Protein 6ANS (pdb70)

B-factor: mean 36.53, std 12.75, range [8.32, 106.69]

Radius of gyration: 36.56 Å; Cα contacts (8 Å, |Δi|>4): 3401; chains: 4; bounding box: 67×93×104 Å

Organism: Burkholderia cenocepacia (strain ATCC BAA-245 / DSM 16553 / LMG 16656 / NCTC 13227 / J2315 / CF5610) (NCBI:txid216591)

Secondary structure (DSSP, 8-state):
-HHHHHHHHHHTHHHHHHHHHHHHTHHHHH-TTS---HHHHHHHHHHHHH--TTT---SS--TTS---B-SSBTTB--SS--TTEEEEEEE--TTS-EEEEEE--S-SEEEEEEEES-HHHH---EEEEE-TTT----TTSEEEEEE-SS--SSSEE--TTEEEEEEEEE-S-TTT----EEEEEESSPPPPPPPPPHHHHHHH--HHHHHHHHHHHHHHHHHHTGGGTT--PBP-HHHHHHTT--TTEEEEEEEEE--TTEEEEEEESS--S-SEEEEEEE----B--TTTS--EEETTTPPPPTTS-EEEEEESS--TT-EEEE-TT-SEEEEEEEEES-SS----EEEEEEHHHHHHH-/-HHHHHHHHHHTHHHHHHHHHHHHHHHHHH-TTS---HHHHHHHHHHHHH--TTT---SS--TTS---B-SSBTTB--SS--TTEEEEEEE--TTS-EEEEEE--S-SEEEEEEEES-HHHH---EEEEE-TTT----TTSEEEEEE-SS--SSSEE--TTEEEEEEEEE-S-TTT----EEEEEESSPPPPPPPPPHHHHHHH--HHHHHHHHHHHHHHHHHHTGGGTT--PBP-HHHHHHTT--TTEEEEEEEEE--TTEEEEEEESS--S-SEEEEEEE----B--TTTS--EEETTTPPPPTTS-EEEEEESS--TT-EEEE-TT-SEEEEEEEEES-SS----EEEEEEHHHHHHH-/--HHHHHTHHHHHHHHHHHHTTHHHH-TTS---HHHHHHHHHHHHH--TTT---SS--TTS---B-SSBTTB--SS--TTEEEEEEE--TTS-EEEEEE--S-SEEEEEEEES-HHHH---EEEEEEGGG--B-TTSEEEEEE-SS--SSSEE--TTEEEEEEEEE-S-TTT-PPPEEEEEESS--SSPPPPPHHHHHHH--HHHHHHHHHHHHHHHHHHTGGGTT--PBP-HHHHHHTT--TTEEEEEEEEE--TTEEEEEEESS--S-SEEEEEEE----B--TTTS--EEETTTPPPPTTS-EEEEEESS--TTSEEEE-TT-SEEEEEEEEES-SS----EEEEEETTT-/--HHHHHTHHHHHHHHHHHHTTHHHH-TTS---HHHHHHHHHHHHH--TTT---SS--TTS---B-SSBTTB--SS--TTEEEEEEE--TTS-EEEEEE--S-SEEEEEEEES-HHHH---EEEEEEGGG----TTSEEEEEE-SS--SSSEE--TTEEEEEEEEE-S-TTT-PPPEEEEEESS--SSPPPPPHHHHHHH--HHHHHHHHHHHHHHHHHHTGGGTT--PBP-HHHHHHTT--TTEEEEEEEEE--TTEEEEEEESS--S-SEEEEEEE----B--TTTS--EEETTTPPPPTTS-EEEEEESS--TTSEEEE-TT-SEEEEEEEEES-SS----EEEEEETTT-

Foldseek 3Di:
DLVVLLVCLVVCVLVVVLVVLLVVLLVLLVDPLFDDDPVSSVVLNQQLVLLVLLCVLPVQQDQQFKWWDFSDALRHFADCDDNQKGKIKIWHAQAFKKKKKFAAWFQPWKKKWWAFAALLGPNWATFWIDIPVQADADPVRMGIAMEHCDDDPHHYTHHRRTTMMMMIRGHLDPVPTTHTDITMHTPDDDDDDDPDRSSSNSSSSSSSSSSNRRQNSLLVVASVQVVVELWWFWDPVVRCNGHPDHVQKGKTKHKYFADQQKKKKKKFQADFDADKKKKFWFASRGGDNVVPFLGMAMPNRFDADPNHMGIEMEHCDDQDPHHYHHCPPDRMGMMMIIGGNGPDDTGMGIDMDGSVVSNVVD/DLVVLLVCLVVCVLVVVLVVLLVVLLVLLVDPLFDDDPVLSVVLNQQLVLLVLLCVLPVQQDQQFKWWDFSDALRHFADCDDHQKGKIKIWHAQAFKKKKKFAAWFQQWKKKWWAFAALLGPNWATDWIDIPVQADADPVRMGIAMEHCDDDPHHYTHHRRTTMMMMIRGHLDVVPTDHTDITMHTPPDDDDDDPDDSSSNSSSSSSSSSSNRRQNSLLVVASVQVVVELWWFWDPVVRCNGHPDDVQKGKTKHKYFADQQKKKKKKFQADFDADKKKKFWFASRGTDNVVPFLGMAMPNRFDADPNHMGIEMEHCDDQDPHHYHHCPPDRMGMMMIIGGNGPDDTGMGIDMDGSVVSNVVD/DLVCLVVCNLVVVLVVLLVVLLCLLVPPLFDDDPVSSVVLNQQLVLLCLLCVLPVQQDQQFKWWDFNDALRHFADADDPQKGKIKIWHAQQFKKKKKFAAWFQQWKKKWWFADALLGPNWATFWIDIDVQADADPVRMGIAMEHCDDDPHRYTHHRRTTMMMMIRGHLDPVPTDHTDITMHTDVHDPDDDPDDSVSNSVSSSSSSSSNRRSNSLLVVASVQVVPELWWFWDPVVRCNGHPDDVQKGKTKHKYFADQQKKKKKKFQADFDADKKKKFWFAARGGDNVVPFLGMDMPNRFDADPSHMAMEMEHCDDQDPHHYHHCPPDRMGMMMIIGGNGPDDTGMGIDMDGSVVD/DLVCLVVCNLVVVLVVLLVVLLVLLVPPLFDDDPVSSVVLNQQLVLLCLLCVLPVQQDQQFKWKDFNDALRHHADADDNQKGKIKIWHAQQFKKKKKFAAWFQPKKKKWWFADALLGVNWATFWMDIDVVADADPVRMGIAMEHCDDDPHRYTHHRRTTMMMMIRGHLDPVPTDHTDITMHTDVRDPDDDPDDSVSNSVSSSSSSSSNRRSNSLLVVASVQVVPELWWFWDPLVRCNGHPDDVLKGKTKHKYFADQQKKKKKKFQADFDADKKKKFWFAARGGDNVVPFLGMDMPNRFDADPNHMAMEMEHCDDQDPHHYHHCPPDRMGMMMIIGGNGPDDTGMGIDMDGSVVD

Nearest PDB structures (foldseek):
  6ans-assembly2_D  TM=9.982E-01  e=4.635E-73  Burkholderia cenocepacia J2315
  8w7n-assembly1_A  TM=2.125E-01  e=1.512E-04  Bacillus thuringiensis
  8xmz-assembly2_B  TM=3.591E-01  e=2.783E-02  Aquimarina sp. BL5
  8yzn-assembly1_A  TM=3.195E-01  e=8.837E-01  Aquipseudomonas alcaligenes
  2okx-assembly1_A  TM=2.132E-01  e=1.109E+00  Bacillus sp. GL1

Structure (mmCIF, N/CA/C/O backbone):
data_6ANS
#
_entry.id   6ANS
#
_cell.length_a   62.100
_cell.length_b   134.470
_cell.length_c   98.080
_cell.angle_alpha   90.000
_cell.angle_beta   90.430
_cell.angle_gamma   90.000
#
_symmetry.space_group_name_H-M   'P 1 21 1'
#
loop_
_entity.id
_entity.type
_entity.pdbx_description
1 polymer 'Uncharacterized protein'
2 non-polymer 'PHOSPHATE ION'
3 non-polymer 'SODIUM ION'
4 non-polymer GLYCEROL
5 non-polymer 1,2-ETHANEDIOL
6 water water
#
loop_
_atom_site.group_PDB
_atom_site.id
_atom_site.type_symbol
_atom_site.label_atom_id
_atom_site.label_alt_id
_atom_site.label_comp_id
_atom_site.label_asym_id
_atom_site.label_entity_id
_atom_site.label_seq_id
_atom_site.pdbx_PDB_ins_code
_atom_site.Cartn_x
_atom_site.Cartn_y
_atom_site.Cartn_z
_atom_site.occupancy
_atom_site.B_iso_or_equiv
_atom_site.auth_seq_id
_atom_site.auth_comp_id
_atom_site.auth_asym_id
_atom_site.auth_atom_id
_atom_site.pdbx_PDB_model_num
ATOM 1 N N . THR A 1 23 ? 30.091 79.829 44.279 1.00 64.45 2 THR A N 1
ATOM 2 C CA . THR A 1 23 ? 29.842 80.974 43.403 1.00 63.39 2 THR A CA 1
ATOM 3 C C . THR A 1 23 ? 30.904 81.143 42.322 1.00 63.00 2 THR A C 1
ATOM 4 O O . THR A 1 23 ? 31.866 80.383 42.238 1.00 55.38 2 THR A O 1
ATOM 8 N N . ASP A 1 24 ? 30.707 82.170 41.497 1.00 69.01 3 ASP A N 1
ATOM 9 C CA . ASP A 1 24 ? 31.707 82.535 40.504 1.00 71.22 3 ASP A CA 1
ATOM 10 C C . ASP A 1 24 ? 32.921 83.185 41.150 1.00 68.16 3 ASP A C 1
ATOM 11 O O . ASP A 1 24 ? 34.046 83.019 40.659 1.00 62.70 3 ASP A O 1
ATOM 16 N N . ASP A 1 25 ? 32.714 83.921 42.247 1.00 66.22 4 ASP A N 1
ATOM 17 C CA . ASP A 1 25 ? 33.833 84.534 42.951 1.00 65.36 4 ASP A CA 1
ATOM 18 C C . ASP A 1 25 ? 34.752 83.480 43.549 1.00 59.91 4 ASP A C 1
ATOM 19 O O . ASP A 1 25 ? 35.980 83.605 43.465 1.00 53.86 4 ASP A O 1
ATOM 24 N N . THR A 1 26 ? 34.177 82.446 44.174 1.00 54.11 5 THR A N 1
ATOM 25 C CA . THR A 1 26 ? 34.995 81.366 44.718 1.00 47.03 5 THR A CA 1
ATOM 26 C C . THR A 1 26 ? 35.720 80.618 43.603 1.00 39.61 5 THR A C 1
ATOM 27 O O . THR A 1 26 ? 36.922 80.355 43.703 1.00 38.08 5 THR A O 1
ATOM 31 N N . ARG A 1 27 ? 35.003 80.276 42.527 1.00 41.06 6 ARG A N 1
ATOM 32 C CA . ARG A 1 27 ? 35.630 79.563 41.418 1.00 40.83 6 ARG A CA 1
ATOM 33 C C . ARG A 1 27 ? 36.827 80.338 40.868 1.00 39.76 6 ARG A C 1
ATOM 34 O O . ARG A 1 27 ? 37.878 79.750 40.586 1.00 32.31 6 ARG A O 1
ATOM 36 N N . ALA A 1 28 ? 36.711 81.665 40.771 1.00 41.05 7 ALA A N 1
ATOM 37 C CA . ALA A 1 28 ? 37.817 82.449 40.237 1.00 41.15 7 ALA A CA 1
ATOM 38 C C . ALA A 1 28 ? 38.949 82.524 41.246 1.00 41.99 7 ALA A C 1
ATOM 39 O O . ALA A 1 28 ? 40.126 82.426 40.875 1.00 32.84 7 ALA A O 1
ATOM 41 N N . THR A 1 29 ? 38.608 82.686 42.527 1.00 32.59 8 THR A N 1
ATOM 42 C CA . THR A 1 29 ? 39.625 82.678 43.576 1.00 36.02 8 THR A CA 1
ATOM 43 C C . THR A 1 29 ? 40.392 81.357 43.584 1.00 37.02 8 THR A C 1
ATOM 44 O O . THR A 1 29 ? 41.623 81.346 43.689 1.00 43.37 8 THR A O 1
ATOM 48 N N . GLN A 1 30 ? 39.683 80.231 43.455 1.00 30.92 9 GLN A N 1
ATOM 49 C CA . GLN A 1 30 ? 40.353 78.932 43.468 1.00 29.78 9 GLN A CA 1
ATOM 50 C C . GLN A 1 30 ? 41.294 78.763 42.281 1.00 31.81 9 GLN A C 1
ATOM 51 O O . GLN A 1 30 ? 42.332 78.096 42.394 1.00 30.39 9 GLN A O 1
ATOM 57 N N . LEU A 1 31 ? 40.925 79.313 41.123 1.00 34.12 10 LEU A N 1
ATOM 58 C CA . LEU A 1 31 ? 41.802 79.226 39.967 1.00 27.17 10 LEU A CA 1
ATOM 59 C C . LEU A 1 31 ? 43.078 80.017 40.204 1.00 28.06 10 LEU A C 1
ATOM 60 O O . LEU A 1 31 ? 44.189 79.514 39.983 1.00 26.55 10 LEU A O 1
ATOM 65 N N . LEU A 1 32 ? 42.929 81.276 40.631 1.00 28.41 11 LEU A N 1
ATOM 66 C CA . LEU A 1 32 ? 44.074 82.159 40.821 1.00 34.37 11 LEU A CA 1
ATOM 67 C C . LEU A 1 32 ? 44.998 81.652 41.921 1.00 32.12 11 LEU A C 1
ATOM 68 O O . LEU A 1 32 ? 46.208 81.914 41.885 1.00 32.61 11 LEU A O 1
ATOM 73 N N . SER A 1 33 ? 44.459 80.923 42.897 1.00 29.04 12 SER A N 1
ATOM 74 C CA . SER A 1 33 ? 45.272 80.463 44.016 1.00 29.22 12 SER A CA 1
ATOM 75 C C . SER A 1 33 ? 46.013 79.164 43.734 1.00 29.14 12 SER A C 1
ATOM 76 O O . SER A 1 33 ? 46.873 78.780 44.529 1.00 29.58 12 SER A O 1
ATOM 79 N N . GLY A 1 34 ? 45.681 78.449 42.660 1.00 29.02 13 GLY A N 1
ATOM 80 C CA . GLY A 1 34 ? 46.262 77.141 42.442 1.00 29.75 13 GLY A CA 1
ATOM 81 C C . GLY A 1 34 ? 45.418 75.985 42.936 1.00 26.08 13 GLY A C 1
ATOM 82 O O . GLY A 1 34 ? 45.761 74.821 42.666 1.00 25.36 13 GLY A O 1
ATOM 83 N N . GLN A 1 35 ? 44.323 76.266 43.648 1.00 26.94 14 GLN A N 1
ATOM 84 C CA . GLN A 1 35 ? 43.453 75.193 44.107 1.00 27.00 14 GLN A CA 1
ATOM 85 C C . GLN A 1 35 ? 42.851 74.436 42.924 1.00 33.28 14 GLN A C 1
ATOM 86 O O . GLN A 1 35 ? 42.826 73.197 42.917 1.00 26.74 14 GLN A O 1
ATOM 92 N N . THR A 1 36 ? 42.409 75.162 41.887 1.00 28.28 15 THR A N 1
ATOM 93 C CA . THR A 1 36 ? 41.822 74.502 40.722 1.00 25.18 15 THR A CA 1
ATOM 94 C C . THR A 1 36 ? 42.829 73.575 40.062 1.00 24.12 15 THR A C 1
ATOM 95 O O . THR A 1 36 ? 42.481 72.462 39.634 1.00 23.59 15 THR A O 1
ATOM 99 N N . TRP A 1 37 ? 44.080 74.029 39.949 1.00 23.89 16 TRP A N 1
ATOM 100 C CA . TRP A 1 37 ? 45.103 73.188 39.350 1.00 23.04 16 TRP A CA 1
ATOM 101 C C . TRP A 1 37 ? 45.295 71.925 40.171 1.00 25.38 16 TRP A C 1
ATOM 102 O O . TRP A 1 37 ? 45.429 70.829 39.615 1.00 28.54 16 TRP A O 1
ATOM 113 N N . ALA A 1 38 ? 45.298 72.053 41.503 1.00 24.53 17 ALA A N 1
ATOM 114 C CA . ALA A 1 38 ? 45.408 70.865 42.342 1.00 24.67 17 ALA A CA 1
ATOM 115 C C . ALA A 1 38 ? 44.233 69.925 42.108 1.00 26.19 17 ALA A C 1
ATOM 116 O O . ALA A 1 38 ? 44.418 68.718 41.906 1.00 27.51 17 ALA A O 1
ATOM 118 N N . ASP A 1 39 ? 43.010 70.472 42.110 1.00 24.18 18 ASP A N 1
ATOM 119 C CA . ASP A 1 39 ? 41.823 69.647 41.894 1.00 24.21 18 ASP A CA 1
ATOM 120 C C . ASP A 1 39 ? 41.842 68.994 40.522 1.00 27.74 18 ASP A C 1
ATOM 121 O O . ASP A 1 39 ? 41.424 67.842 40.368 1.00 26.50 18 ASP A O 1
ATOM 126 N N . PHE A 1 40 ? 42.290 69.739 39.509 1.00 27.32 19 PHE A N 1
ATOM 127 C CA . PHE A 1 40 ? 42.443 69.207 38.154 1.00 24.29 19 PHE A CA 1
ATOM 128 C C . PHE A 1 40 ? 43.355 67.984 38.130 1.00 30.08 19 PHE A C 1
ATOM 129 O O . PHE A 1 40 ? 42.999 66.931 37.578 1.00 24.65 19 PHE A O 1
ATOM 137 N N . CYS A 1 41 ? 44.543 68.103 38.727 1.00 26.81 20 CYS A N 1
ATOM 138 C CA . CYS A 1 41 ? 45.476 66.981 38.724 1.00 30.19 20 CYS A CA 1
ATOM 139 C C . CYS A 1 41 ? 44.940 65.808 39.550 1.00 29.91 20 CYS A C 1
ATOM 140 O O . CYS A 1 41 ? 45.084 64.645 39.149 1.00 24.00 20 CYS A O 1
ATOM 143 N N . ASP A 1 42 ? 44.288 66.090 40.682 1.00 22.25 21 ASP A N 1
ATOM 144 C CA . ASP A 1 42 ? 43.726 65.010 41.503 1.00 24.02 21 ASP A CA 1
ATOM 145 C C . ASP A 1 42 ? 42.575 64.286 40.805 1.00 32.58 21 ASP A C 1
ATOM 146 O O . ASP A 1 42 ? 42.370 63.085 41.028 1.00 29.34 21 ASP A O 1
ATOM 151 N N . THR A 1 43 ? 41.775 65.003 40.013 1.00 31.11 22 THR A N 1
ATOM 152 C CA . THR A 1 43 ? 40.749 64.329 39.227 1.00 31.30 22 THR A CA 1
ATOM 153 C C . THR A 1 43 ? 41.388 63.451 38.163 1.00 27.80 22 THR A C 1
ATOM 154 O O . THR A 1 43 ? 40.982 62.302 37.967 1.00 26.25 22 THR A O 1
ATOM 158 N N . LEU A 1 44 ? 42.411 63.968 37.491 1.00 31.91 23 LEU A N 1
ATOM 159 C CA . LEU A 1 44 ? 43.207 63.144 36.587 1.00 26.99 23 LEU A CA 1
ATOM 160 C C . LEU A 1 44 ? 43.717 61.893 37.286 1.00 29.07 23 LEU A C 1
ATOM 161 O O . LEU A 1 44 ? 43.586 60.776 36.769 1.00 23.20 23 LEU A O 1
ATOM 166 N N . LYS A 1 45 ? 44.295 62.067 38.477 1.00 21.08 24 LYS A N 1
ATOM 167 C CA . LYS A 1 45 ? 44.843 60.930 39.205 1.00 25.93 24 LYS A CA 1
ATOM 168 C C . LYS A 1 45 ? 43.764 59.896 39.490 1.00 23.36 24 LYS A C 1
ATOM 169 O O . LYS A 1 45 ? 43.952 58.705 39.228 1.00 22.48 24 LYS A O 1
ATOM 175 N N . ARG A 1 46 ? 42.609 60.349 40.001 1.00 28.26 25 ARG A N 1
ATOM 176 C CA . ARG A 1 46 ? 41.529 59.440 40.356 1.00 22.73 25 ARG A CA 1
ATOM 177 C C . ARG A 1 46 ? 41.018 58.661 39.146 1.00 25.13 25 ARG A C 1
ATOM 178 O O . ARG A 1 46 ? 40.520 57.538 39.296 1.00 30.87 25 ARG A O 1
ATOM 186 N N . SER A 1 47 ? 41.162 59.218 37.943 1.00 24.67 26 SER A N 1
ATOM 187 C CA . SER A 1 47 ? 40.789 58.500 36.725 1.00 26.91 26 SER A CA 1
ATOM 188 C C . SER A 1 47 ? 41.551 57.192 36.557 1.00 26.85 26 SER A C 1
ATOM 189 O O . SER A 1 47 ? 41.066 56.300 35.859 1.00 30.10 26 SER A O 1
ATOM 192 N N . GLY A 1 48 ? 42.734 57.061 37.166 1.00 27.35 27 GLY A N 1
ATOM 193 C CA . GLY A 1 48 ? 43.461 55.798 37.121 1.00 28.31 27 GLY A CA 1
ATOM 194 C C . GLY A 1 48 ? 42.662 54.619 37.641 1.00 28.00 27 GLY A C 1
ATOM 195 O O . GLY A 1 48 ? 42.918 53.480 37.238 1.00 30.37 27 GLY A O 1
ATOM 196 N N . GLU A 1 49 ? 41.684 54.868 38.517 1.00 22.73 28 GLU A N 1
ATOM 197 C CA . GLU A 1 49 ? 40.844 53.783 39.023 1.00 28.20 28 GLU A CA 1
ATOM 198 C C . GLU A 1 49 ? 40.026 53.133 37.915 1.00 27.75 28 GLU A C 1
ATOM 199 O O . GLU A 1 49 ? 39.680 51.950 38.015 1.00 26.41 28 GLU A O 1
ATOM 205 N N . GLN A 1 50 ? 39.693 53.879 36.857 1.00 26.07 29 GLN A N 1
ATOM 206 C CA . GLN A 1 50 ? 38.985 53.255 35.740 1.00 28.54 29 GLN A CA 1
ATOM 207 C C . GLN A 1 50 ? 39.848 52.215 35.024 1.00 27.18 29 GLN A C 1
ATOM 208 O O . GLN A 1 50 ? 39.315 51.272 34.430 1.00 36.48 29 GLN A O 1
ATOM 214 N N . ILE A 1 51 ? 41.171 52.365 35.072 1.00 25.47 30 ILE A N 1
ATOM 215 C CA . ILE A 1 51 ? 42.068 51.391 34.457 1.00 28.12 30 ILE A CA 1
ATOM 216 C C . ILE A 1 51 ? 42.231 50.184 35.367 1.00 32.62 30 ILE A C 1
ATOM 217 O O . ILE A 1 51 ? 42.331 49.044 34.903 1.00 30.73 30 ILE A O 1
ATOM 222 N N . LEU A 1 52 ? 42.239 50.423 36.678 1.00 26.69 31 LEU A N 1
ATOM 223 C CA . LEU A 1 52 ? 42.478 49.393 37.676 1.00 29.00 31 LEU A CA 1
ATOM 224 C C . LEU A 1 52 ? 41.229 48.602 38.042 1.00 28.07 31 LEU A C 1
ATOM 225 O O . LEU A 1 52 ? 41.354 47.605 38.760 1.00 30.82 31 LEU A O 1
ATOM 230 N N . ARG A 1 53 ? 40.051 49.028 37.577 1.00 29.38 32 ARG A N 1
ATOM 231 C CA . ARG A 1 53 ? 38.793 48.305 37.776 1.00 35.13 32 ARG A CA 1
ATOM 232 C C . ARG A 1 53 ? 38.976 46.801 37.667 1.00 34.93 32 ARG A C 1
ATOM 233 O O . ARG A 1 53 ? 39.602 46.301 36.728 1.00 32.99 32 ARG A O 1
ATOM 241 N N . THR A 1 54 ? 38.388 46.083 38.619 1.00 30.84 33 THR A N 1
ATOM 242 C CA . THR A 1 54 ? 38.527 44.636 38.633 1.00 34.73 33 THR A CA 1
ATOM 243 C C . THR A 1 54 ? 37.730 43.968 37.524 1.00 32.47 33 THR A C 1
ATOM 244 O O . THR A 1 54 ? 38.019 42.815 37.190 1.00 40.04 33 THR A O 1
ATOM 248 N N . ASP A 1 55 ? 36.755 44.657 36.928 1.00 35.34 34 ASP A N 1
ATOM 249 C CA . ASP A 1 55 ? 36.072 44.085 35.775 1.00 35.63 34 ASP A CA 1
ATOM 250 C C . ASP A 1 55 ? 36.808 44.333 34.456 1.00 33.52 34 ASP A C 1
ATOM 251 O O . ASP A 1 55 ? 36.291 43.958 33.404 1.00 35.85 34 ASP A O 1
ATOM 256 N N . ALA A 1 56 ? 37.994 44.983 34.472 1.00 35.01 35 ALA A N 1
ATOM 257 C CA . ALA A 1 56 ? 38.803 45.147 33.261 1.00 31.90 35 ALA A CA 1
ATOM 258 C C . ALA A 1 56 ? 39.945 44.136 33.225 1.00 31.81 35 ALA A C 1
ATOM 259 O O . ALA A 1 56 ? 40.472 43.761 34.274 1.00 29.90 35 ALA A O 1
ATOM 261 N N . PRO A 1 57 ? 40.387 43.700 32.041 1.00 39.70 36 PRO A N 1
ATOM 262 C CA . PRO A 1 57 ? 41.543 42.794 31.981 1.00 37.52 36 PRO A CA 1
ATOM 263 C C . PRO A 1 57 ? 42.756 43.446 32.625 1.00 35.02 36 PRO A C 1
ATOM 264 O O . PRO A 1 57 ? 42.917 44.670 32.595 1.00 29.56 36 PRO A O 1
ATOM 268 N N . ASP A 1 58 ? 43.621 42.620 33.220 1.00 33.65 37 ASP A N 1
ATOM 269 C CA . ASP A 1 58 ? 44.829 43.141 33.852 1.00 34.20 37 ASP A CA 1
ATOM 270 C C . ASP A 1 58 ? 46.115 42.623 33.209 1.00 34.41 37 ASP A C 1
ATOM 271 O O . ASP A 1 58 ? 47.181 42.714 33.819 1.00 36.82 37 ASP A O 1
ATOM 276 N N . ASP A 1 59 ? 46.049 42.075 32.000 1.00 32.73 38 ASP A N 1
ATOM 277 C CA . ASP A 1 59 ? 47.279 41.712 31.314 1.00 38.45 38 ASP A CA 1
ATOM 278 C C . ASP A 1 59 ? 48.122 42.972 31.109 1.00 36.49 38 ASP A C 1
ATOM 279 O O . ASP A 1 59 ? 47.577 44.072 30.991 1.00 37.48 38 ASP A O 1
ATOM 284 N N . PRO A 1 60 ? 49.456 42.850 31.132 1.00 33.94 39 PRO A N 1
ATOM 285 C CA . PRO A 1 60 ? 50.295 44.065 31.146 1.00 27.00 39 PRO A CA 1
ATOM 286 C C . PRO A 1 60 ? 50.065 44.980 29.957 1.00 28.59 39 PRO A C 1
ATOM 287 O O . PRO A 1 60 ? 50.059 46.209 30.119 1.00 29.14 39 PRO A O 1
ATOM 291 N N . LEU A 1 61 ? 49.836 44.417 28.769 1.00 28.56 40 LEU A N 1
ATOM 292 C CA . LEU A 1 61 ? 49.628 45.251 27.589 1.00 35.40 40 LEU A CA 1
ATOM 293 C C . LEU A 1 61 ? 48.379 46.107 27.743 1.00 31.66 40 LEU A C 1
ATOM 294 O O . LEU A 1 61 ? 48.428 47.334 27.585 1.00 27.69 40 LEU A O 1
ATOM 299 N N . THR A 1 62 ? 47.248 45.478 28.066 1.00 31.14 41 THR A N 1
ATOM 300 C CA . THR A 1 62 ? 46.020 46.244 28.247 1.00 29.56 41 THR A CA 1
ATOM 301 C C . THR A 1 62 ? 46.175 47.282 29.348 1.00 29.88 41 THR A C 1
ATOM 302 O O . THR A 1 62 ? 45.786 48.445 29.178 1.00 26.57 41 THR A O 1
ATOM 306 N N . ARG A 1 63 ? 46.766 46.878 30.473 1.00 25.41 42 ARG A N 1
ATOM 307 C CA . ARG A 1 63 ? 46.964 47.780 31.599 1.00 24.41 42 ARG A CA 1
ATOM 308 C C . ARG A 1 63 ? 47.840 48.957 31.181 1.00 28.86 42 ARG A C 1
ATOM 309 O O . ARG A 1 63 ? 47.484 50.118 31.398 1.00 27.24 42 ARG A O 1
ATOM 317 N N . ALA A 1 64 ? 48.968 48.680 30.528 1.00 30.65 43 ALA A N 1
ATOM 318 C CA . ALA A 1 64 ? 49.824 49.770 30.071 1.00 26.90 43 ALA A CA 1
ATOM 319 C C . ALA A 1 64 ? 49.085 50.680 29.097 1.00 28.95 43 ALA A C 1
ATOM 320 O O . ALA A 1 64 ? 49.090 51.906 29.250 1.00 24.39 43 ALA A O 1
ATOM 322 N N . GLU A 1 65 ? 48.394 50.095 28.116 1.00 27.62 44 GLU A N 1
ATOM 323 C CA . GLU A 1 65 ? 47.661 50.917 27.160 1.00 27.49 44 GLU A CA 1
ATOM 324 C C . GLU A 1 65 ? 46.592 51.751 27.839 1.00 29.57 44 GLU A C 1
ATOM 325 O O . GLU A 1 65 ? 46.322 52.875 27.404 1.00 28.17 44 GLU A O 1
ATOM 331 N N . GLY A 1 66 ? 46.002 51.240 28.922 1.00 26.78 45 GLY A N 1
ATOM 332 C CA . GLY A 1 66 ? 44.978 52.000 29.616 1.00 23.48 45 GLY A CA 1
ATOM 333 C C . GLY A 1 66 ? 45.482 53.315 30.174 1.00 27.37 45 GLY A C 1
ATOM 334 O O . GLY A 1 66 ? 44.805 54.340 30.075 1.00 21.95 45 GLY A O 1
ATOM 335 N N . PHE A 1 67 ? 46.675 53.311 30.779 1.00 22.64 46 PHE A N 1
ATOM 336 C CA . PHE A 1 67 ? 47.199 54.571 31.293 1.00 23.70 46 PHE A CA 1
ATOM 337 C C . PHE A 1 67 ? 47.634 55.505 30.164 1.00 20.27 46 PHE A C 1
ATOM 338 O O . PHE A 1 67 ? 47.531 56.731 30.301 1.00 25.36 46 PHE A O 1
ATOM 346 N N . ARG A 1 68 ? 48.147 54.971 29.056 1.00 20.82 47 ARG A N 1
ATOM 347 C CA . ARG A 1 68 ? 48.389 55.851 27.917 1.00 23.62 47 ARG A CA 1
ATOM 348 C C . ARG A 1 68 ? 47.083 56.446 27.420 1.00 22.40 47 ARG A C 1
ATOM 349 O O . ARG A 1 68 ? 47.009 57.638 27.090 1.00 19.19 47 ARG A O 1
ATOM 357 N N . TYR A 1 69 ? 46.041 55.620 27.386 1.00 19.45 48 TYR A N 1
ATOM 358 C CA . TYR A 1 69 ? 44.707 56.065 27.004 1.00 24.69 48 TYR A CA 1
ATOM 359 C C . TYR A 1 69 ? 44.263 57.266 27.827 1.00 26.18 48 TYR A C 1
ATOM 360 O O . TYR A 1 69 ? 43.764 58.251 27.276 1.00 25.01 48 TYR A O 1
ATOM 369 N N . LEU A 1 70 ? 44.472 57.217 29.151 1.00 24.97 49 LEU A N 1
ATOM 370 C CA . LEU A 1 70 ? 44.106 58.353 29.995 1.00 19.00 49 LEU A CA 1
ATOM 371 C C . LEU A 1 70 ? 44.842 59.614 29.567 1.00 20.35 49 LEU A C 1
ATOM 372 O O . LEU A 1 70 ? 44.235 60.687 29.446 1.00 21.72 49 LEU A O 1
ATOM 377 N N . SER A 1 71 ? 46.155 59.509 29.316 1.00 18.66 50 SER A N 1
ATOM 378 C CA . SER A 1 71 ? 46.878 60.684 28.848 1.00 18.44 50 SER A CA 1
ATOM 379 C C . SER A 1 71 ? 46.331 61.172 27.502 1.00 25.37 50 SER A C 1
ATOM 380 O O . SER A 1 71 ? 46.338 62.378 27.228 1.00 26.43 50 SER A O 1
ATOM 383 N N . ARG A 1 72 ? 45.865 60.258 26.654 1.00 21.22 51 ARG A N 1
ATOM 384 C CA . ARG A 1 72 ? 45.270 60.663 25.380 1.00 26.88 51 ARG A CA 1
ATOM 385 C C . ARG A 1 72 ? 43.939 61.383 25.581 1.00 19.24 51 ARG A C 1
ATOM 386 O O . ARG A 1 72 ? 43.639 62.355 24.878 1.00 19.50 51 ARG A O 1
ATOM 394 N N . LEU A 1 73 ? 43.121 60.917 26.526 1.00 18.21 52 LEU A N 1
ATOM 395 C CA . LEU A 1 73 ? 41.861 61.604 26.799 1.00 22.43 52 LEU A CA 1
ATOM 396 C C . LEU A 1 73 ? 42.124 63.032 27.259 1.00 28.48 52 LEU A C 1
ATOM 397 O O . LEU A 1 73 ? 41.411 63.966 26.866 1.00 20.96 52 LEU A O 1
ATOM 415 N N . ARG A 1 75 ? 44.622 65.055 26.482 1.00 23.07 54 ARG A N 1
ATOM 416 C CA . ARG A 1 75 ? 44.982 65.924 25.372 1.00 25.86 54 ARG A CA 1
ATOM 417 C C . ARG A 1 75 ? 43.734 66.364 24.615 1.00 24.43 54 ARG A C 1
ATOM 418 O O . ARG A 1 75 ? 43.568 67.550 24.305 1.00 21.37 54 ARG A O 1
ATOM 426 N N . ILE A 1 76 ? 42.829 65.415 24.335 1.00 20.74 55 ILE A N 1
ATOM 427 C CA . ILE A 1 76 ? 41.571 65.748 23.673 1.00 21.81 55 ILE A CA 1
ATOM 428 C C . ILE A 1 76 ? 40.754 66.688 24.548 1.00 22.85 55 ILE A C 1
ATOM 429 O O . ILE A 1 76 ? 40.230 67.711 24.084 1.00 18.80 55 ILE A O 1
ATOM 434 N N . ALA A 1 77 ? 40.658 66.358 25.835 1.00 18.92 56 ALA A N 1
ATOM 435 C CA . ALA A 1 77 ? 39.861 67.145 26.762 1.00 21.83 56 ALA A CA 1
ATOM 436 C C . ALA A 1 77 ? 40.328 68.595 26.808 1.00 22.29 56 ALA A C 1
ATOM 437 O O . ALA A 1 77 ? 39.506 69.508 26.920 1.00 26.04 56 ALA A O 1
ATOM 439 N N . LEU A 1 78 ? 41.648 68.829 26.735 1.00 18.66 57 LEU A N 1
ATOM 440 C CA . LEU A 1 78 ? 42.156 70.196 26.856 1.00 19.94 57 LEU A CA 1
ATOM 441 C C . LEU A 1 78 ? 41.878 71.018 25.598 1.00 22.35 57 LEU A C 1
ATOM 442 O O . LEU A 1 78 ? 41.641 72.227 25.677 1.00 19.40 57 LEU A O 1
ATOM 447 N N . GLU A 1 79 ? 41.950 70.396 24.425 1.00 21.79 58 GLU A N 1
ATOM 448 C CA . GLU A 1 79 ? 41.563 71.108 23.213 1.00 25.99 58 GLU A CA 1
ATOM 449 C C . GLU A 1 79 ? 40.076 71.405 23.229 1.00 27.11 58 GLU A C 1
ATOM 450 O O . GLU A 1 79 ? 39.644 72.522 22.894 1.00 20.17 58 GLU A O 1
ATOM 464 N N . HIS A 1 81 ? 37.976 71.681 25.863 1.00 23.46 60 HIS A N 1
ATOM 465 C CA . HIS A 1 81 ? 37.414 72.499 26.926 1.00 25.41 60 HIS A CA 1
ATOM 466 C C . HIS A 1 81 ? 38.260 73.691 27.326 1.00 26.21 60 HIS A C 1
ATOM 467 O O . HIS A 1 81 ? 37.755 74.553 28.040 1.00 30.04 60 HIS A O 1
ATOM 474 N N . VAL A 1 82 ? 39.515 73.781 26.883 1.00 27.55 61 VAL A N 1
ATOM 475 C CA . VAL A 1 82 ? 40.379 74.908 27.213 1.00 23.22 61 VAL A CA 1
ATOM 476 C C . VAL A 1 82 ? 40.791 75.688 25.965 1.00 27.89 61 VAL A C 1
ATOM 477 O O . VAL A 1 82 ? 40.588 76.897 25.891 1.00 30.09 61 VAL A O 1
ATOM 481 N N . GLU A 1 83 ? 41.333 75.000 24.952 1.00 25.99 62 GLU A N 1
ATOM 482 C CA . GLU A 1 83 ? 41.934 75.719 23.831 1.00 23.97 62 GLU A CA 1
ATOM 483 C C . GLU A 1 83 ? 40.923 76.123 22.759 1.00 27.85 62 GLU A C 1
ATOM 484 O O . GLU A 1 83 ? 41.045 77.211 22.187 1.00 31.92 62 GLU A O 1
ATOM 490 N N . PHE A 1 84 ? 39.939 75.274 22.453 1.00 30.33 63 PHE A N 1
ATOM 491 C CA . PHE A 1 84 ? 38.976 75.530 21.378 1.00 29.54 63 PHE A CA 1
ATOM 492 C C . PHE A 1 84 ? 37.547 75.589 21.906 1.00 33.77 63 PHE A C 1
ATOM 493 O O . PHE A 1 84 ? 36.631 75.031 21.303 1.00 30.87 63 PHE A O 1
ATOM 501 N N . ALA A 1 85 ? 37.344 76.245 23.052 1.00 33.55 64 ALA A N 1
ATOM 502 C CA . ALA A 1 85 ? 36.048 76.287 23.725 1.00 27.30 64 ALA A CA 1
ATOM 503 C C . ALA A 1 85 ? 35.381 77.654 23.680 1.00 30.92 64 ALA A C 1
ATOM 504 O O . ALA A 1 85 ? 34.377 77.862 24.367 1.00 38.93 64 ALA A O 1
ATOM 506 N N . ASP A 1 86 ? 35.898 78.595 22.899 1.00 38.77 65 ASP A N 1
ATOM 507 C CA . ASP A 1 86 ? 35.327 79.938 22.851 1.00 37.86 65 ASP A CA 1
ATOM 508 C C . ASP A 1 86 ? 34.275 79.988 21.745 1.00 38.78 65 ASP A C 1
ATOM 509 O O . ASP A 1 86 ? 34.610 80.034 20.555 1.00 31.19 65 ASP A O 1
ATOM 514 N N . GLY A 1 87 ? 32.998 80.011 22.148 1.00 35.80 66 GLY A N 1
ATOM 515 C CA . GLY A 1 87 ? 31.898 80.067 21.200 1.00 33.42 66 GLY A CA 1
ATOM 516 C C . GLY A 1 87 ? 31.881 81.314 20.343 1.00 35.21 66 GLY A C 1
ATOM 517 O O . GLY A 1 87 ? 31.219 81.327 19.302 1.00 29.57 66 GLY A O 1
ATOM 518 N N . ALA A 1 88 ? 32.587 82.368 20.754 1.00 34.65 67 ALA A N 1
ATOM 519 C CA . ALA A 1 88 ? 32.747 83.529 19.887 1.00 33.31 67 ALA A CA 1
ATOM 520 C C . ALA A 1 88 ? 33.828 83.323 18.837 1.00 33.24 67 ALA A C 1
ATOM 521 O O . ALA A 1 88 ? 33.856 84.048 17.830 1.00 35.01 67 ALA A O 1
ATOM 523 N N . TRP A 1 89 ? 34.712 82.354 19.045 1.00 34.47 68 TRP A N 1
ATOM 524 C CA . TRP A 1 89 ? 35.853 82.125 18.157 1.00 34.79 68 TRP A CA 1
ATOM 525 C C . TRP A 1 89 ? 36.021 80.634 17.918 1.00 31.51 68 TRP A C 1
ATOM 526 O O . TRP A 1 89 ? 36.995 80.018 18.358 1.00 31.38 68 TRP A O 1
ATOM 537 N N . PRO A 1 90 ? 35.068 80.015 17.227 1.00 30.43 69 PRO A N 1
ATOM 538 C CA . PRO A 1 90 ? 35.134 78.567 17.038 1.00 30.02 69 PRO A CA 1
ATOM 539 C C . PRO A 1 90 ? 36.297 78.190 16.130 1.00 32.38 69 PRO A C 1
ATOM 540 O O . PRO A 1 90 ? 36.726 78.963 15.270 1.00 29.68 69 PRO A O 1
ATOM 544 N N . GLY A 1 91 ? 36.792 76.973 16.326 1.00 29.39 70 GLY A N 1
ATOM 545 C CA . GLY A 1 91 ? 37.763 76.393 15.419 1.00 31.47 70 GLY A CA 1
ATOM 546 C C . GLY A 1 91 ? 37.703 74.888 15.511 1.00 29.21 70 GLY A C 1
ATOM 547 O O . GLY A 1 91 ? 37.348 74.331 16.553 1.00 25.47 70 GLY A O 1
ATOM 548 N N . PHE A 1 92 ? 38.004 74.228 14.400 1.00 21.35 71 PHE A N 1
ATOM 549 C CA . PHE A 1 92 ? 38.033 72.775 14.373 1.00 23.72 71 PHE A CA 1
ATOM 550 C C . PHE A 1 92 ? 39.299 72.221 15.026 1.00 25.95 71 PHE A C 1
ATOM 551 O O . PHE A 1 92 ? 40.392 72.778 14.886 1.00 25.50 71 PHE A O 1
ATOM 559 N N . PHE A 1 93 ? 39.145 71.110 15.738 1.00 22.82 72 PHE A N 1
ATOM 560 C CA . PHE A 1 93 ? 40.263 70.247 16.080 1.00 24.32 72 PHE A CA 1
ATOM 561 C C . PHE A 1 93 ? 39.759 68.824 15.899 1.00 21.71 72 PHE A C 1
ATOM 562 O O . PHE A 1 93 ? 38.572 68.600 15.677 1.00 20.14 72 PHE A O 1
ATOM 570 N N . SER A 1 94 ? 40.657 67.852 16.018 1.00 23.24 73 SER A N 1
ATOM 571 C CA A SER A 1 94 ? 40.300 66.458 15.800 0.54 25.10 73 SER A CA 1
ATOM 572 C CA B SER A 1 94 ? 40.286 66.463 15.802 0.46 25.04 73 SER A CA 1
ATOM 573 C C . SER A 1 94 ? 40.100 65.768 17.138 1.00 25.35 73 SER A C 1
ATOM 574 O O . SER A 1 94 ? 41.064 65.626 17.889 1.00 20.24 73 SER A O 1
ATOM 579 N N . PRO A 1 95 ? 38.880 65.318 17.486 1.00 22.70 74 PRO A N 1
ATOM 580 C CA . PRO A 1 95 ? 38.673 64.633 18.765 1.00 22.48 74 PRO A CA 1
ATOM 581 C C . PRO A 1 95 ? 39.048 63.158 18.750 1.00 26.69 74 PRO A C 1
ATOM 582 O O . PRO A 1 95 ? 38.861 62.478 19.765 1.00 24.15 74 PRO A O 1
ATOM 586 N N . SER A 1 96 ? 39.520 62.635 17.624 1.00 20.49 75 SER A N 1
ATOM 587 C CA . SER A 1 96 ? 40.095 61.295 17.554 1.00 20.74 75 SER A CA 1
ATOM 588 C C . SER A 1 96 ? 40.919 61.207 16.283 1.00 25.80 75 SER A C 1
ATOM 589 O O . SER A 1 96 ? 40.495 61.708 15.236 1.00 24.51 75 SER A O 1
ATOM 592 N N . HIS A 1 97 ? 42.108 60.621 16.395 1.00 19.29 76 HIS A N 1
ATOM 593 C CA . HIS A 1 97 ? 43.039 60.537 15.277 1.00 19.24 76 HIS A CA 1
ATOM 594 C C . HIS A 1 97 ? 44.051 59.433 15.581 1.00 23.53 76 HIS A C 1
ATOM 595 O O . HIS A 1 97 ? 43.818 58.576 16.443 1.00 22.56 76 HIS A O 1
ATOM 602 N N . GLU A 1 98 ? 45.208 59.500 14.931 1.00 22.23 77 GLU A N 1
ATOM 603 C CA . GLU A 1 98 ? 46.163 58.404 15.023 1.00 24.66 77 GLU A CA 1
ATOM 604 C C . GLU A 1 98 ? 46.695 58.214 16.437 1.00 28.06 77 GLU A C 1
ATOM 605 O O . GLU A 1 98 ? 47.039 57.090 16.803 1.00 27.04 77 GLU A O 1
ATOM 611 N N . THR A 1 99 ? 46.777 59.277 17.249 1.00 20.60 78 THR A N 1
ATOM 612 C CA . THR A 1 99 ? 47.399 59.140 18.568 1.00 22.64 78 THR A CA 1
ATOM 613 C C . THR A 1 99 ? 46.489 59.558 19.726 1.00 24.49 78 THR A C 1
ATOM 614 O O . THR A 1 99 ? 46.977 59.744 20.842 1.00 24.89 78 THR A O 1
ATOM 618 N N . ALA A 1 100 ? 45.183 59.688 19.503 1.00 27.07 79 ALA A N 1
ATOM 619 C CA . ALA A 1 100 ? 44.240 59.941 20.594 1.00 26.21 79 ALA A CA 1
ATOM 620 C C . ALA A 1 100 ? 42.887 59.430 20.147 1.00 26.83 79 ALA A C 1
ATOM 621 O O . ALA A 1 100 ? 42.419 59.821 19.075 1.00 22.09 79 ALA A O 1
ATOM 623 N N . LYS A 1 101 ? 42.262 58.561 20.950 1.00 23.08 80 LYS A N 1
ATOM 624 C CA . LYS A 1 101 ? 41.153 57.757 20.456 1.00 24.60 80 LYS A CA 1
ATOM 625 C C . LYS A 1 101 ? 40.063 57.577 21.507 1.00 19.05 80 LYS A C 1
ATOM 626 O O . LYS A 1 101 ? 40.356 57.370 22.688 1.00 19.02 80 LYS A O 1
ATOM 632 N N . ILE A 1 102 ? 38.804 57.630 21.065 1.00 20.52 81 ILE A N 1
ATOM 633 C CA . ILE A 1 102 ? 37.647 57.548 21.956 1.00 26.22 81 ILE A CA 1
ATOM 634 C C . ILE A 1 102 ? 36.552 56.697 21.321 1.00 28.69 81 ILE A C 1
ATOM 635 O O . ILE A 1 102 ? 36.128 56.964 20.190 1.00 26.45 81 ILE A O 1
ATOM 640 N N . GLY A 1 103 ? 36.070 55.701 22.065 1.00 22.63 82 GLY A N 1
ATOM 641 C CA . GLY A 1 103 ? 34.762 55.119 21.809 1.00 24.55 82 GLY A CA 1
ATOM 642 C C . GLY A 1 103 ? 34.622 54.388 20.492 1.00 22.71 82 GLY A C 1
ATOM 643 O O . GLY A 1 103 ? 33.618 54.557 19.800 1.00 21.62 82 GLY A O 1
ATOM 644 N N . ALA A 1 104 ? 35.585 53.528 20.167 1.00 23.74 83 ALA A N 1
ATOM 645 C CA . ALA A 1 104 ? 35.652 52.864 18.864 1.00 27.35 83 ALA A CA 1
ATOM 646 C C . ALA A 1 104 ? 35.758 53.908 17.751 1.00 21.34 83 ALA A C 1
ATOM 647 O O . ALA A 1 104 ? 34.875 54.055 16.904 1.00 29.72 83 ALA A O 1
ATOM 649 N N . ASP A 1 105 ? 36.851 54.661 17.806 1.00 20.81 84 ASP A N 1
ATOM 650 C CA . ASP A 1 105 ? 37.189 55.632 16.772 1.00 21.95 84 ASP A CA 1
ATOM 651 C C . ASP A 1 105 ? 37.266 54.941 15.421 1.00 26.04 84 ASP A C 1
ATOM 652 O O . ASP A 1 105 ? 37.872 53.878 15.299 1.00 24.02 84 ASP A O 1
ATOM 657 N N . ASN A 1 106 ? 36.604 55.523 14.421 1.00 21.25 85 ASN A N 1
ATOM 658 C CA . ASN A 1 106 ? 36.606 54.958 13.079 1.00 25.83 85 ASN A CA 1
ATOM 659 C C . ASN A 1 106 ? 37.921 55.287 12.383 1.00 22.77 85 ASN A C 1
ATOM 660 O O . ASN A 1 106 ? 38.159 56.453 12.047 1.00 25.22 85 ASN A O 1
ATOM 665 N N . PRO A 1 107 ? 38.777 54.299 12.112 1.00 25.71 86 PRO A N 1
ATOM 666 C CA . PRO A 1 107 ? 40.064 54.614 11.465 1.00 24.49 86 PRO A CA 1
ATOM 667 C C . PRO A 1 107 ? 39.889 55.213 10.076 1.00 27.83 86 PRO A C 1
ATOM 668 O O . PRO A 1 107 ? 40.760 55.960 9.627 1.00 28.39 86 PRO A O 1
ATOM 672 N N . ASP A 1 108 ? 38.762 54.969 9.411 1.00 30.53 87 ASP A N 1
ATOM 673 C CA . ASP A 1 108 ? 38.509 55.515 8.081 1.00 26.06 87 ASP A CA 1
ATOM 674 C C . ASP A 1 108 ? 37.930 56.915 8.110 1.00 26.45 87 ASP A C 1
ATOM 675 O O . ASP A 1 108 ? 37.561 57.436 7.051 1.00 27.82 87 ASP A O 1
ATOM 680 N N . ASN A 1 109 ? 37.857 57.533 9.281 1.00 27.52 88 ASN A N 1
ATOM 681 C CA . ASN A 1 109 ? 37.276 58.854 9.434 1.00 27.45 88 ASN A CA 1
ATOM 682 C C . ASN A 1 109 ? 38.357 59.904 9.643 1.00 22.85 88 ASN A C 1
ATOM 683 O O . ASN A 1 109 ? 39.341 59.674 10.351 1.00 26.77 88 ASN A O 1
ATOM 688 N N . LEU A 1 110 ? 38.124 61.072 9.060 1.00 26.15 89 LEU A N 1
ATOM 689 C CA . LEU A 1 110 ? 38.633 62.338 9.566 1.00 22.11 89 LEU A CA 1
ATOM 690 C C . LEU A 1 110 ? 37.532 62.931 10.442 1.00 28.52 89 LEU A C 1
ATOM 691 O O . LEU A 1 110 ? 36.441 63.243 9.951 1.00 25.82 89 LEU A O 1
ATOM 696 N N . TYR A 1 111 ? 37.792 63.026 11.739 1.00 20.39 90 TYR A N 1
ATOM 697 C CA . TYR A 1 111 ? 36.857 63.654 12.659 1.00 28.08 90 TYR A CA 1
ATOM 698 C C . TYR A 1 111 ? 37.245 65.106 12.843 1.00 27.40 90 TYR A C 1
ATOM 699 O O . TYR A 1 111 ? 38.429 65.431 12.999 1.00 20.88 90 TYR A O 1
ATOM 708 N N . GLN A 1 112 ? 36.240 65.969 12.890 1.00 24.27 91 GLN A N 1
ATOM 709 C CA . GLN A 1 112 ? 36.472 67.367 13.202 1.00 23.01 91 GLN A CA 1
ATOM 710 C C . GLN A 1 112 ? 35.397 67.823 14.169 1.00 27.95 91 GLN A C 1
ATOM 711 O O . GLN A 1 112 ? 34.221 67.510 13.987 1.00 24.17 91 GLN A O 1
ATOM 717 N N . TYR A 1 113 ? 35.806 68.584 15.175 1.00 22.16 92 TYR A N 1
ATOM 718 C CA . TYR A 1 113 ? 34.930 69.000 16.252 1.00 20.67 92 TYR A CA 1
ATOM 719 C C . TYR A 1 113 ? 35.160 70.480 16.487 1.00 26.18 92 TYR A C 1
ATOM 720 O O . TYR A 1 113 ? 36.307 70.940 16.518 1.00 20.56 92 TYR A O 1
ATOM 729 N N . ALA A 1 114 ? 34.073 71.221 16.659 1.00 21.51 93 ALA A N 1
ATOM 730 C CA . ALA A 1 114 ? 34.157 72.607 17.091 1.00 29.23 93 ALA A CA 1
ATOM 731 C C . ALA A 1 114 ? 33.148 72.847 18.203 1.00 31.39 93 ALA A C 1
ATOM 732 O O . ALA A 1 114 ? 31.994 72.405 18.116 1.00 33.55 93 ALA A O 1
ATOM 734 N N . ARG A 1 115 ? 33.587 73.559 19.237 1.00 29.15 94 ARG A N 1
ATOM 735 C CA . ARG A 1 115 ? 32.665 74.041 20.252 1.00 25.63 94 ARG A CA 1
ATOM 736 C C . ARG A 1 115 ? 31.866 75.192 19.682 1.00 27.92 94 ARG A C 1
ATOM 737 O O . ARG A 1 115 ? 32.417 76.089 19.046 1.00 27.50 94 ARG A O 1
ATOM 745 N N . VAL A 1 116 ? 30.556 75.158 19.890 1.00 24.98 95 VAL A N 1
ATOM 746 C CA . VAL A 1 116 ? 29.691 76.230 19.452 1.00 26.23 95 VAL A CA 1
ATOM 747 C C . VAL A 1 116 ? 28.765 76.572 20.617 1.00 33.16 95 VAL A C 1
ATOM 748 O O . VAL A 1 116 ? 28.676 75.843 21.603 1.00 32.61 95 VAL A O 1
ATOM 752 N N . ASP A 1 117 ? 28.086 77.706 20.490 1.00 36.98 96 ASP A N 1
ATOM 753 C CA . ASP A 1 117 ? 27.057 78.154 21.420 1.00 28.64 96 ASP A CA 1
ATOM 754 C C . ASP A 1 117 ? 25.724 78.101 20.681 1.00 28.55 96 ASP A C 1
ATOM 755 O O . ASP A 1 117 ? 25.516 78.846 19.716 1.00 28.72 96 ASP A O 1
ATOM 760 N N . GLY A 1 118 ? 24.811 77.256 21.154 1.00 30.45 97 GLY A N 1
ATOM 761 C CA . GLY A 1 118 ? 23.532 77.102 20.471 1.00 37.11 97 GLY A CA 1
ATOM 762 C C . GLY A 1 118 ? 22.685 78.362 20.406 1.00 40.21 97 GLY A C 1
ATOM 763 O O . GLY A 1 118 ? 21.696 78.393 19.662 1.00 35.92 97 GLY A O 1
ATOM 764 N N . ARG A 1 119 ? 23.039 79.394 21.156 1.00 36.71 98 ARG A N 1
ATOM 765 C CA . ARG A 1 119 ? 22.304 80.646 21.091 1.00 36.00 98 ARG A CA 1
ATOM 766 C C . ARG A 1 119 ? 22.825 81.582 20.009 1.00 37.14 98 ARG A C 1
ATOM 767 O O . ARG A 1 119 ? 22.238 82.644 19.792 1.00 33.92 98 ARG A O 1
ATOM 775 N N . CYS A 1 120 ? 23.903 81.215 19.328 1.00 32.45 99 CYS A N 1
ATOM 776 C CA . CYS A 1 120 ? 24.526 82.034 18.302 1.00 33.96 99 CYS A CA 1
ATOM 777 C C . CYS A 1 120 ? 24.359 81.346 16.950 1.00 31.27 99 CYS A C 1
ATOM 778 O O . CYS A 1 120 ? 23.759 80.275 16.851 1.00 31.20 99 CYS A O 1
ATOM 781 N N . GLU A 1 121 ? 24.900 81.959 15.899 1.00 30.61 100 GLU A N 1
ATOM 782 C CA . GLU A 1 121 ? 24.817 81.380 14.563 1.00 29.86 100 GLU A CA 1
ATOM 783 C C . GLU A 1 121 ? 26.206 81.267 13.943 1.00 29.26 100 GLU A C 1
ATOM 784 O O . GLU A 1 121 ? 27.066 82.124 14.168 1.00 29.96 100 GLU A O 1
ATOM 790 N N . TYR A 1 122 ? 26.419 80.208 13.162 1.00 28.16 101 TYR A N 1
ATOM 791 C CA . TYR A 1 122 ? 27.724 79.888 12.604 1.00 27.98 101 TYR A CA 1
ATOM 792 C C . TYR A 1 122 ? 27.603 79.560 11.122 1.00 35.71 101 TYR A C 1
ATOM 793 O O . TYR A 1 122 ? 26.596 79.009 10.658 1.00 28.09 101 TYR A O 1
ATOM 802 N N . ARG A 1 123 ? 28.654 79.900 10.393 1.00 27.85 102 ARG A N 1
ATOM 803 C CA . ARG A 1 123 ? 28.815 79.545 8.989 1.00 33.37 102 ARG A CA 1
ATOM 804 C C . ARG A 1 123 ? 29.979 78.568 8.864 1.00 34.54 102 ARG A C 1
ATOM 805 O O . ARG A 1 123 ? 31.085 78.850 9.343 1.00 28.89 102 ARG A O 1
ATOM 813 N N . VAL A 1 124 ? 29.729 77.420 8.245 1.00 26.37 103 VAL A N 1
ATOM 814 C CA . VAL A 1 124 ? 30.770 76.463 7.888 1.00 26.18 103 VAL A CA 1
ATOM 815 C C . VAL A 1 124 ? 30.963 76.554 6.383 1.00 30.99 103 VAL A C 1
ATOM 816 O O . VAL A 1 124 ? 30.000 76.382 5.622 1.00 31.83 103 VAL A O 1
ATOM 820 N N . THR A 1 125 ? 32.189 76.882 5.960 1.00 30.44 104 THR A N 1
ATOM 821 C CA . THR A 1 125 ? 32.509 77.114 4.560 1.00 30.01 104 THR A CA 1
ATOM 822 C C . THR A 1 125 ? 33.746 76.317 4.162 1.00 33.26 104 THR A C 1
ATOM 823 O O . THR A 1 125 ? 34.441 75.732 4.998 1.00 30.85 104 THR A O 1
ATOM 827 N N . GLY A 1 126 ? 34.004 76.294 2.864 1.00 36.69 105 GLY A N 1
ATOM 828 C CA . GLY A 1 126 ? 35.211 75.725 2.311 1.00 41.33 105 GLY A CA 1
ATOM 829 C C . GLY A 1 126 ? 34.901 74.909 1.076 1.00 42.50 105 GLY A C 1
ATOM 830 O O . GLY A 1 126 ? 33.868 75.086 0.433 1.00 39.32 105 GLY A O 1
ATOM 831 N N . ARG A 1 127 ? 35.814 74.007 0.752 1.00 39.07 106 ARG A N 1
ATOM 832 C CA . ARG A 1 127 ? 35.716 73.182 -0.439 1.00 40.27 106 ARG A CA 1
ATOM 833 C C . ARG A 1 127 ? 35.145 71.817 -0.074 1.00 36.83 106 ARG A C 1
ATOM 834 O O . ARG A 1 127 ? 35.482 71.250 0.969 1.00 34.84 106 ARG A O 1
ATOM 842 N N . ARG A 1 128 ? 34.249 71.315 -0.926 1.00 36.27 107 ARG A N 1
ATOM 843 C CA . ARG A 1 128 ? 33.633 70.014 -0.697 1.00 29.90 107 ARG A CA 1
ATOM 844 C C . ARG A 1 128 ? 34.652 68.876 -0.783 1.00 33.39 107 ARG A C 1
ATOM 845 O O . ARG A 1 128 ? 34.542 67.887 -0.050 1.00 37.23 107 ARG A O 1
ATOM 853 N N . GLY A 1 129 ? 35.646 68.981 -1.667 1.00 37.02 108 GLY A N 1
ATOM 854 C CA . GLY A 1 129 ? 36.565 67.864 -1.819 1.00 33.76 108 GLY A CA 1
ATOM 855 C C . GLY A 1 129 ? 35.880 66.674 -2.478 1.00 32.44 108 GLY A C 1
ATOM 856 O O . GLY A 1 129 ? 34.792 66.778 -3.039 1.00 32.53 108 GLY A O 1
ATOM 857 N N . THR A 1 130 ? 36.554 65.521 -2.412 1.00 31.96 109 THR A N 1
ATOM 858 C CA . THR A 1 130 ? 36.060 64.308 -3.059 1.00 35.99 109 THR A CA 1
ATOM 859 C C . THR A 1 130 ? 35.759 63.168 -2.097 1.00 31.54 109 THR A C 1
ATOM 860 O O . THR A 1 130 ? 35.407 62.074 -2.555 1.00 36.67 109 THR A O 1
ATOM 864 N N . VAL A 1 131 ? 35.940 63.356 -0.790 1.00 36.90 110 VAL A N 1
ATOM 865 C CA . VAL A 1 131 ? 35.534 62.313 0.142 1.00 32.65 110 VAL A CA 1
ATOM 866 C C . VAL A 1 131 ? 34.039 62.081 -0.047 1.00 33.60 110 VAL A C 1
ATOM 867 O O . VAL A 1 131 ? 33.252 63.035 -0.114 1.00 33.37 110 VAL A O 1
ATOM 871 N N . ALA A 1 132 ? 33.646 60.818 -0.248 1.00 42.32 111 ALA A N 1
ATOM 872 C CA . ALA A 1 132 ? 32.260 60.578 -0.654 1.00 50.76 111 ALA A CA 1
ATOM 873 C C . ALA A 1 132 ? 31.280 60.729 0.505 1.00 38.12 111 ALA A C 1
ATOM 874 O O . ALA A 1 132 ? 30.177 61.256 0.315 1.00 43.55 111 ALA A O 1
ATOM 876 N N . TYR A 1 133 ? 31.637 60.265 1.702 1.00 29.95 112 TYR A N 1
ATOM 877 C CA . TYR A 1 133 ? 30.759 60.386 2.860 1.00 29.34 112 TYR A CA 1
ATOM 878 C C . TYR A 1 133 ? 31.195 61.541 3.759 1.00 29.81 112 TYR A C 1
ATOM 879 O O . TYR A 1 133 ? 32.346 61.595 4.206 1.00 34.29 112 TYR A O 1
ATOM 888 N N . LEU A 1 134 ? 30.252 62.440 4.043 1.00 33.42 113 LEU A N 1
ATOM 889 C CA . LEU A 1 134 ? 30.478 63.648 4.829 1.00 34.02 113 LEU A CA 1
ATOM 890 C C . LEU A 1 134 ? 29.219 63.931 5.636 1.00 31.89 113 LEU A C 1
ATOM 891 O O . LEU A 1 134 ? 28.144 64.084 5.047 1.00 30.00 113 LEU A O 1
ATOM 896 N N . SER A 1 135 ? 29.320 63.967 6.973 1.00 28.94 114 SER A N 1
ATOM 897 C CA . SER A 1 135 ? 28.142 64.249 7.781 1.00 27.41 114 SER A CA 1
ATOM 898 C C . SER A 1 135 ? 28.466 65.296 8.836 1.00 27.84 114 SER A C 1
ATOM 899 O O . SER A 1 135 ? 29.620 65.447 9.254 1.00 27.64 114 SER A O 1
ATOM 902 N N . PHE A 1 136 ? 27.432 66.045 9.227 1.00 24.15 115 PHE A N 1
ATOM 903 C CA . PHE A 1 136 ? 27.532 67.126 10.201 1.00 25.91 115 PHE A CA 1
ATOM 904 C C . PHE A 1 136 ? 26.494 66.890 11.284 1.00 24.91 115 PHE A C 1
ATOM 905 O O . PHE A 1 136 ? 25.300 66.904 10.996 1.00 23.50 115 PHE A O 1
ATOM 913 N N . GLY A 1 137 ? 26.933 66.704 12.520 1.00 22.32 116 GLY A N 1
ATOM 914 C CA . GLY A 1 137 ? 26.029 66.584 13.655 1.00 25.18 116 GLY A CA 1
ATOM 915 C C . GLY A 1 137 ? 26.259 67.678 14.679 1.00 28.53 116 GLY A C 1
ATOM 916 O O . GLY A 1 137 ? 27.402 67.989 15.017 1.00 24.56 116 GLY A O 1
ATOM 917 N N . THR A 1 138 ? 25.173 68.264 15.178 1.00 25.78 117 THR A N 1
ATOM 918 C CA . THR A 1 138 ? 25.308 69.139 16.331 1.00 25.70 117 THR A CA 1
ATOM 919 C C . THR A 1 138 ? 24.883 68.376 17.578 1.00 22.98 117 THR A C 1
ATOM 920 O O . THR A 1 138 ? 24.012 67.510 17.522 1.00 24.46 117 THR A O 1
ATOM 924 N N . GLN A 1 139 ? 25.580 68.630 18.681 1.00 28.60 118 GLN A N 1
ATOM 925 C CA . GLN A 1 139 ? 25.423 67.844 19.894 1.00 25.78 118 GLN A CA 1
ATOM 926 C C . GLN A 1 139 ? 25.301 68.778 21.090 1.00 27.51 118 GLN A C 1
ATOM 927 O O . GLN A 1 139 ? 25.685 69.950 21.037 1.00 27.57 118 GLN A O 1
ATOM 933 N N . LYS A 1 140 ? 24.771 68.245 22.186 1.00 25.28 119 LYS A N 1
ATOM 934 C CA . LYS A 1 140 ? 24.669 69.010 23.415 1.00 26.99 119 LYS A CA 1
ATOM 935 C C . LYS A 1 140 ? 25.209 68.164 24.559 1.00 27.50 119 LYS A C 1
ATOM 936 O O . LYS A 1 140 ? 25.617 67.019 24.353 1.00 27.32 119 LYS A O 1
ATOM 942 N N . GLY A 1 141 ? 25.184 68.728 25.775 1.00 28.12 120 GLY A N 1
ATOM 943 C CA . GLY A 1 141 ? 25.704 68.019 26.935 1.00 28.95 120 GLY A CA 1
ATOM 944 C C . GLY A 1 141 ? 27.187 67.738 26.754 1.00 30.70 120 GLY A C 1
ATOM 945 O O . GLY A 1 141 ? 27.959 68.592 26.310 1.00 32.73 120 GLY A O 1
ATOM 946 N N . GLY A 1 142 ? 27.586 66.522 27.071 1.00 31.39 121 GLY A N 1
ATOM 947 C CA . GLY A 1 142 ? 28.963 66.087 26.918 1.00 27.60 121 GLY A CA 1
ATOM 948 C C . GLY A 1 142 ? 29.263 64.977 27.895 1.00 28.60 121 GLY A C 1
ATOM 949 O O . GLY A 1 142 ? 28.604 64.820 28.926 1.00 30.02 121 GLY A O 1
ATOM 950 N N . TYR A 1 143 ? 30.283 64.176 27.560 1.00 28.05 122 TYR A N 1
ATOM 951 C CA . TYR A 1 143 ? 30.642 63.073 28.447 1.00 29.13 122 TYR A CA 1
ATOM 952 C C . TYR A 1 143 ? 30.964 63.595 29.837 1.00 30.74 122 TYR A C 1
ATOM 953 O O . TYR A 1 143 ? 30.621 62.958 30.834 1.00 32.22 122 TYR A O 1
ATOM 962 N N . GLU A 1 144 ? 31.634 64.751 29.918 1.00 30.68 123 GLU A N 1
ATOM 963 C CA . GLU A 1 144 ? 32.003 65.310 31.214 1.00 36.87 123 GLU A CA 1
ATOM 964 C C . GLU A 1 144 ? 30.792 65.816 31.992 1.00 33.69 123 GLU A C 1
ATOM 965 O O . GLU A 1 144 ? 30.902 66.014 33.204 1.00 35.55 123 GLU A O 1
ATOM 971 N N . THR A 1 145 ? 29.656 66.047 31.325 1.00 37.27 124 THR A N 1
ATOM 972 C CA . THR A 1 145 ? 28.481 66.628 31.984 1.00 43.84 124 THR A CA 1
ATOM 973 C C . THR A 1 145 ? 27.417 65.575 32.289 1.00 45.49 124 THR A C 1
ATOM 974 O O . THR A 1 145 ? 27.163 65.276 33.459 1.00 49.75 124 THR A O 1
ATOM 978 N N . ASP A 1 146 ? 26.786 65.011 31.252 1.00 40.73 125 ASP A N 1
ATOM 979 C CA . ASP A 1 146 ? 25.760 63.986 31.427 1.00 47.88 125 ASP A CA 1
ATOM 980 C C . ASP A 1 146 ? 26.209 62.603 30.964 1.00 46.36 125 ASP A C 1
ATOM 981 O O . ASP A 1 146 ? 25.387 61.686 30.915 1.00 50.81 125 ASP A O 1
ATOM 986 N N . GLY A 1 147 ? 27.487 62.422 30.636 1.00 40.18 126 GLY A N 1
ATOM 987 C CA . GLY A 1 147 ? 27.922 61.158 30.069 1.00 34.79 126 GLY A CA 1
ATOM 988 C C . GLY A 1 147 ? 27.347 60.867 28.694 1.00 41.14 126 GLY A C 1
ATOM 989 O O . GLY A 1 147 ? 27.387 59.724 28.235 1.00 35.03 126 GLY A O 1
ATOM 990 N N . LYS A 1 148 ? 26.833 61.882 28.011 1.00 30.08 127 LYS A N 1
ATOM 991 C CA . LYS A 1 148 ? 26.128 61.694 26.759 1.00 36.23 127 LYS A CA 1
ATOM 992 C C . LYS A 1 148 ? 26.622 62.724 25.762 1.00 28.85 127 LYS A C 1
ATOM 993 O O . LYS A 1 148 ? 27.172 63.755 26.135 1.00 28.18 127 LYS A O 1
ATOM 1007 N N . LEU A 1 150 ? 24.113 63.889 23.219 1.00 31.93 129 LEU A N 1
ATOM 1008 C CA . LEU A 1 150 ? 22.834 63.844 22.526 1.00 28.88 129 LEU A CA 1
ATOM 1009 C C . LEU A 1 150 ? 22.829 64.775 21.319 1.00 29.57 129 LEU A C 1
ATOM 1010 O O . LEU A 1 150 ? 23.332 65.899 21.375 1.00 30.75 129 LEU A O 1
ATOM 1015 N N . GLN A 1 151 ? 22.243 64.297 20.226 1.00 25.80 130 GLN A N 1
ATOM 1016 C CA . GLN A 1 151 ? 22.250 65.034 18.973 1.00 28.50 130 GLN A CA 1
ATOM 1017 C C . GLN A 1 151 ? 21.102 66.028 18.912 1.00 30.95 130 GLN A C 1
ATOM 1018 O O . GLN A 1 151 ? 19.981 65.724 19.317 1.00 29.31 130 GLN A O 1
ATOM 1024 N N . THR A 1 152 ? 21.377 67.208 18.364 1.00 29.80 131 THR A N 1
ATOM 1025 C CA . THR A 1 152 ? 20.353 68.223 18.171 1.00 33.43 131 THR A CA 1
ATOM 1026 C C . THR A 1 152 ? 20.062 68.543 16.703 1.00 28.55 131 THR A C 1
ATOM 1027 O O . THR A 1 152 ? 19.023 69.142 16.421 1.00 30.79 131 THR A O 1
ATOM 1031 N N . GLY A 1 153 ? 20.922 68.144 15.769 1.00 29.61 132 GLY A N 1
ATOM 1032 C CA . GLY A 1 153 ? 20.703 68.387 14.350 1.00 28.07 132 GLY A CA 1
ATOM 1033 C C . GLY A 1 153 ? 21.631 67.506 13.545 1.00 28.78 132 GLY A C 1
ATOM 1034 O O . GLY A 1 153 ? 22.593 66.936 14.069 1.00 24.93 132 GLY A O 1
ATOM 1035 N N . PHE A 1 154 ? 21.337 67.401 12.253 1.00 28.19 133 PHE A N 1
ATOM 1036 C CA . PHE A 1 154 ? 22.083 66.480 11.415 1.00 32.73 133 PHE A CA 1
ATOM 1037 C C . PHE A 1 154 ? 21.950 66.885 9.955 1.00 31.46 133 PHE A C 1
ATOM 1038 O O . PHE A 1 154 ? 20.878 67.291 9.515 1.00 29.46 133 PHE A O 1
ATOM 1046 N N . LEU A 1 155 ? 23.050 66.776 9.216 1.00 29.56 134 LEU A N 1
ATOM 1047 C CA . LEU A 1 155 ? 23.032 67.036 7.782 1.00 30.42 134 LEU A CA 1
ATOM 1048 C C . LEU A 1 155 ? 24.085 66.165 7.117 1.00 33.09 134 LEU A C 1
ATOM 1049 O O . LEU A 1 155 ? 25.232 66.125 7.574 1.00 33.95 134 LEU A O 1
ATOM 1054 N N . ASP A 1 156 ? 23.676 65.443 6.077 1.00 32.60 135 ASP A N 1
ATOM 1055 C CA . ASP A 1 156 ? 24.572 64.641 5.247 1.00 30.52 135 ASP A CA 1
ATOM 1056 C C . ASP A 1 156 ? 24.236 64.930 3.783 1.00 40.73 135 ASP A C 1
ATOM 1057 O O . ASP A 1 156 ? 23.553 65.913 3.462 1.00 37.50 135 ASP A O 1
ATOM 1062 N N . ALA A 1 157 ? 24.703 64.053 2.873 1.00 44.79 136 ALA A N 1
ATOM 1063 C CA . ALA A 1 157 ? 24.488 64.257 1.430 1.00 48.90 136 ALA A CA 1
ATOM 1064 C C . ALA A 1 157 ? 23.010 64.237 1.048 1.00 56.27 136 ALA A C 1
ATOM 1065 O O . ALA A 1 157 ? 22.630 64.807 0.017 1.00 55.16 136 ALA A O 1
ATOM 1067 N N . LYS A 1 158 ? 22.168 63.560 1.835 1.00 66.02 137 LYS A N 1
ATOM 1068 C CA . LYS A 1 158 ? 20.754 63.445 1.483 1.00 65.39 137 LYS A CA 1
ATOM 1069 C C . LYS A 1 158 ? 20.096 64.814 1.360 1.00 60.68 137 LYS A C 1
ATOM 1070 O O . LYS A 1 158 ? 19.156 64.987 0.572 1.00 58.79 137 LYS A O 1
ATOM 1076 N N . GLN A 1 159 ? 20.502 65.770 2.200 1.00 52.77 138 GLN A N 1
ATOM 1077 C CA . GLN A 1 159 ? 19.973 67.124 2.132 1.00 50.94 138 GLN A CA 1
ATOM 1078 C C . GLN A 1 159 ? 20.981 68.163 1.654 1.00 48.90 138 GLN A C 1
ATOM 1079 O O . GLN A 1 159 ? 20.576 69.293 1.361 1.00 54.38 138 GLN A O 1
ATOM 1085 N N . LEU A 1 160 ? 22.264 67.820 1.527 1.00 44.21 139 LEU A N 1
ATOM 1086 C CA . LEU A 1 160 ? 23.254 68.848 1.231 1.00 44.91 139 LEU A CA 1
ATOM 1087 C C . LEU A 1 160 ? 23.135 69.349 -0.201 1.00 49.55 139 LEU A C 1
ATOM 1088 O O . LEU A 1 160 ? 22.987 68.569 -1.148 1.00 50.49 139 LEU A O 1
ATOM 1093 N N . GLU A 1 161 ? 23.261 70.664 -0.349 1.00 47.64 140 GLU A N 1
ATOM 1094 C CA . GLU A 1 161 ? 23.259 71.330 -1.642 1.00 45.59 140 GLU A CA 1
ATOM 1095 C C . GLU A 1 161 ? 24.657 71.869 -1.884 1.00 47.50 140 GLU A C 1
ATOM 1096 O O . GLU A 1 161 ? 25.142 72.707 -1.113 1.00 46.66 140 GLU A O 1
ATOM 1098 N N . ILE A 1 162 ? 25.308 71.385 -2.939 1.00 53.18 141 ILE A N 1
ATOM 1099 C CA . ILE A 1 162 ? 26.653 71.829 -3.284 1.00 47.62 141 ILE A CA 1
ATOM 1100 C C . ILE A 1 162 ? 26.502 72.914 -4.330 1.00 48.15 141 ILE A C 1
ATOM 1101 O O . ILE A 1 162 ? 25.775 72.736 -5.315 1.00 49.30 141 ILE A O 1
ATOM 1103 N N . ALA A 1 163 ? 27.178 74.037 -4.120 1.00 48.99 142 ALA A N 1
ATOM 1104 C CA . ALA A 1 163 ? 27.093 75.133 -5.059 1.00 58.16 142 ALA A CA 1
ATOM 1105 C C . ALA A 1 163 ? 27.779 74.713 -6.360 1.00 65.18 142 ALA A C 1
ATOM 1106 O O . ALA A 1 163 ? 28.467 73.688 -6.406 1.00 62.51 142 ALA A O 1
ATOM 1108 N N . PRO A 1 164 ? 27.608 75.480 -7.443 1.00 73.15 143 PRO A N 1
ATOM 1109 C CA . PRO A 1 164 ? 28.277 75.094 -8.699 1.00 77.04 143 PRO A CA 1
ATOM 1110 C C . PRO A 1 164 ? 29.793 75.112 -8.596 1.00 71.38 143 PRO A C 1
ATOM 1111 O O . PRO A 1 164 ? 30.457 74.208 -9.120 1.00 65.87 143 PRO A O 1
ATOM 1115 N N . ASP A 1 165 ? 30.364 76.116 -7.919 1.00 66.43 144 ASP A N 1
ATOM 1116 C CA . ASP A 1 165 ? 31.812 76.245 -7.825 1.00 60.14 144 ASP A CA 1
ATOM 1117 C C . ASP A 1 165 ? 32.473 75.180 -6.928 1.00 58.85 144 ASP A C 1
ATOM 1118 O O . ASP A 1 165 ? 33.690 75.292 -6.689 1.00 53.96 144 ASP A O 1
ATOM 1123 N N . GLY A 1 166 ? 31.767 74.148 -6.465 1.00 47.86 145 GLY A N 1
ATOM 1124 C CA . GLY A 1 166 ? 32.376 73.150 -5.613 1.00 42.17 145 GLY A CA 1
ATOM 1125 C C . GLY A 1 166 ? 32.600 73.588 -4.183 1.00 39.14 145 GLY A C 1
ATOM 1126 O O . GLY A 1 166 ? 33.272 72.871 -3.432 1.00 40.37 145 GLY A O 1
ATOM 1127 N N . SER A 1 167 ? 32.079 74.746 -3.795 1.00 36.01 146 SER A N 1
ATOM 1128 C CA . SER A 1 167 ? 32.197 75.248 -2.434 1.00 39.88 146 SER A CA 1
ATOM 1129 C C . SER A 1 167 ? 31.071 74.724 -1.557 1.00 48.47 146 SER A C 1
ATOM 1130 O O . SER A 1 167 ? 30.062 74.189 -2.023 1.00 52.80 146 SER A O 1
ATOM 1133 N N . VAL A 1 168 ? 31.242 74.935 -0.261 1.00 46.04 147 VAL A N 1
ATOM 1134 C CA . VAL A 1 168 ? 30.312 74.467 0.748 1.00 34.21 147 VAL A CA 1
ATOM 1135 C C . VAL A 1 168 ? 29.938 75.665 1.597 1.00 43.73 147 VAL A C 1
ATOM 1136 O O . VAL A 1 168 ? 30.814 76.426 2.028 1.00 44.18 147 VAL A O 1
ATOM 1140 N N . GLU A 1 169 ? 28.638 75.817 1.842 1.00 43.01 148 GLU A N 1
ATOM 1141 C CA . GLU A 1 169 ? 28.079 76.870 2.681 1.00 40.42 148 GLU A CA 1
ATOM 1142 C C . GLU A 1 169 ? 27.036 76.228 3.586 1.00 39.25 148 GLU A C 1
ATOM 1143 O O . GLU A 1 169 ? 25.974 75.808 3.112 1.00 36.98 148 GLU A O 1
ATOM 1149 N N . ILE A 1 170 ? 27.311 76.190 4.887 1.00 36.89 149 ILE A N 1
ATOM 1150 C CA . ILE A 1 170 ? 26.444 75.533 5.858 1.00 29.98 149 ILE A CA 1
ATOM 1151 C C . ILE A 1 170 ? 26.223 76.474 7.031 1.00 32.12 149 ILE A C 1
ATOM 1152 O O . ILE A 1 170 ? 27.186 77.039 7.560 1.00 30.00 149 ILE A O 1
ATOM 1157 N N . VAL A 1 171 ? 24.965 76.645 7.448 1.00 28.97 150 VAL A N 1
ATOM 1158 C CA A VAL A 1 171 ? 24.632 77.525 8.558 0.73 30.36 150 VAL A CA 1
ATOM 1159 C CA B VAL A 1 171 ? 24.621 77.529 8.555 0.27 30.43 150 VAL A CA 1
ATOM 1160 C C . VAL A 1 171 ? 24.124 76.689 9.726 1.00 34.60 150 VAL A C 1
ATOM 1161 O O . VAL A 1 171 ? 23.237 75.839 9.565 1.00 36.19 150 VAL A O 1
ATOM 1168 N N . LEU A 1 172 ? 24.703 76.926 10.892 1.00 27.29 151 LEU A N 1
ATOM 1169 C CA . LEU A 1 172 ? 24.281 76.332 12.146 1.00 27.33 151 LEU A CA 1
ATOM 1170 C C . LEU A 1 172 ? 23.458 77.388 12.872 1.00 29.48 151 LEU A C 1
ATOM 1171 O O . LEU A 1 172 ? 23.937 78.506 13.091 1.00 34.40 151 LEU A O 1
ATOM 1176 N N . SER A 1 173 ? 22.229 77.048 13.238 1.00 30.07 152 SER A N 1
ATOM 1177 C CA . SER A 1 173 ? 21.409 78.034 13.923 1.00 31.56 152 SER A CA 1
ATOM 1178 C C . SER A 1 173 ? 20.244 77.346 14.615 1.00 33.24 152 SER A C 1
ATOM 1179 O O . SER A 1 173 ? 19.723 76.337 14.131 1.00 28.64 152 SER A O 1
ATOM 1182 N N . ALA A 1 174 ? 19.839 77.905 15.755 1.00 32.60 153 ALA A N 1
ATOM 1183 C CA . ALA A 1 174 ? 18.574 77.478 16.331 1.00 30.58 153 ALA A CA 1
ATOM 1184 C C . ALA A 1 174 ? 17.396 78.074 15.572 1.00 37.25 153 ALA A C 1
ATOM 1185 O O . ALA A 1 174 ? 16.276 77.570 15.689 1.00 35.86 153 ALA A O 1
ATOM 1187 N N . THR A 1 175 ? 17.632 79.127 14.799 1.00 32.36 154 THR A N 1
ATOM 1188 C CA . THR A 1 175 ? 16.620 79.756 13.971 1.00 33.73 154 THR A CA 1
ATOM 1189 C C . THR A 1 175 ? 16.617 79.121 12.583 1.00 33.28 154 THR A C 1
ATOM 1190 O O . THR A 1 175 ? 17.681 78.974 11.977 1.00 32.26 154 THR A O 1
ATOM 1194 N N . PRO A 1 176 ? 15.461 78.715 12.063 1.00 34.18 155 PRO A N 1
ATOM 1195 C CA . PRO A 1 176 ? 15.433 78.093 10.732 1.00 34.02 155 PRO A CA 1
ATOM 1196 C C . PRO A 1 176 ? 15.940 79.049 9.659 1.00 34.49 155 PRO A C 1
ATOM 1197 O O . PRO A 1 176 ? 15.544 80.216 9.599 1.00 35.98 155 PRO A O 1
ATOM 1201 N N . ARG A 1 177 ? 16.815 78.530 8.802 1.00 34.81 156 ARG A N 1
ATOM 1202 C CA . ARG A 1 177 ? 17.383 79.258 7.671 1.00 45.56 156 ARG A CA 1
ATOM 1203 C C . ARG A 1 177 ? 17.169 78.450 6.394 1.00 44.73 156 ARG A C 1
ATOM 1204 O O . ARG A 1 177 ? 16.995 77.228 6.425 1.00 37.29 156 ARG A O 1
ATOM 1212 N N . ALA A 1 178 ? 17.171 79.143 5.260 1.00 48.25 157 ALA A N 1
ATOM 1213 C CA . ALA A 1 178 ? 17.149 78.438 3.988 1.00 48.61 157 ALA A CA 1
ATOM 1214 C C . ALA A 1 178 ? 18.530 77.847 3.682 1.00 43.85 157 ALA A C 1
ATOM 1215 O O . ALA A 1 178 ? 19.514 78.086 4.388 1.00 45.39 157 ALA A O 1
ATOM 1217 N N . GLY A 1 179 ? 18.593 77.053 2.617 1.00 44.29 158 GLY A N 1
ATOM 1218 C CA . GLY A 1 179 ? 19.853 76.458 2.206 1.00 36.48 158 GLY A CA 1
ATOM 1219 C C . GLY A 1 179 ? 20.249 75.298 3.110 1.00 34.06 158 GLY A C 1
ATOM 1220 O O . GLY A 1 179 ? 19.407 74.547 3.612 1.00 39.14 158 GLY A O 1
ATOM 1221 N N . ASN A 1 180 ? 21.556 75.161 3.317 1.00 31.17 159 ASN A N 1
ATOM 1222 C CA . ASN A 1 180 ? 22.105 74.071 4.118 1.00 29.67 159 ASN A CA 1
ATOM 1223 C C . ASN A 1 180 ? 22.074 74.501 5.586 1.00 35.92 159 ASN A C 1
ATOM 1224 O O . ASN A 1 180 ? 23.042 75.028 6.126 1.00 42.44 159 ASN A O 1
ATOM 1229 N N . TRP A 1 181 ? 20.948 74.271 6.247 1.00 39.75 160 TRP A N 1
ATOM 1230 C CA . TRP A 1 181 ? 20.775 74.641 7.649 1.00 35.05 160 TRP A CA 1
ATOM 1231 C C . TRP A 1 181 ? 20.898 73.391 8.503 1.00 30.88 160 TRP A C 1
ATOM 1232 O O . TRP A 1 181 ? 20.231 72.389 8.233 1.00 36.81 160 TRP A O 1
ATOM 1243 N N . VAL A 1 182 ? 21.756 73.450 9.520 1.00 35.52 161 VAL A N 1
ATOM 1244 C CA . VAL A 1 182 ? 21.871 72.403 10.532 1.00 30.79 161 VAL A CA 1
ATOM 1245 C C . VAL A 1 182 ? 21.277 72.960 11.815 1.00 35.10 161 VAL A C 1
ATOM 1246 O O . VAL A 1 182 ? 21.728 73.996 12.322 1.00 26.03 161 VAL A O 1
ATOM 1250 N N . ARG A 1 183 ? 20.292 72.256 12.356 1.00 30.34 162 ARG A N 1
ATOM 1251 C CA . ARG A 1 183 ? 19.576 72.726 13.533 1.00 28.73 162 ARG A CA 1
ATOM 1252 C C . ARG A 1 183 ? 20.450 72.712 14.791 1.00 32.01 162 ARG A C 1
ATOM 1253 O O . ARG A 1 183 ? 21.267 71.813 14.994 1.00 31.52 162 ARG A O 1
ATOM 1269 N N . GLU A 1 185 ? 19.847 73.651 19.234 1.00 32.81 164 GLU A N 1
ATOM 1270 C CA . GLU A 1 185 ? 19.065 74.132 20.358 1.00 33.37 164 GLU A CA 1
ATOM 1271 C C . GLU A 1 185 ? 19.921 75.083 21.191 1.00 38.94 164 GLU A C 1
ATOM 1272 O O . GLU A 1 185 ? 21.146 75.135 21.028 1.00 29.09 164 GLU A O 1
ATOM 1278 N N . PRO A 1 186 ? 19.308 75.881 22.067 1.00 33.63 165 PRO A N 1
ATOM 1279 C CA . PRO A 1 186 ? 20.111 76.733 22.965 1.00 32.64 165 PRO A CA 1
ATOM 1280 C C . PRO A 1 186 ? 21.230 75.990 23.690 1.00 38.47 165 PRO A C 1
ATOM 1281 O O . PRO A 1 186 ? 22.314 76.556 23.881 1.00 35.84 165 PRO A O 1
ATOM 1285 N N . ASP A 1 187 ? 20.995 74.743 24.101 1.00 31.22 166 ASP A N 1
ATOM 1286 C CA . ASP A 1 187 ? 21.986 73.945 24.810 1.00 30.76 166 ASP A CA 1
ATOM 1287 C C . ASP A 1 187 ? 23.004 73.283 23.892 1.00 32.20 166 ASP A C 1
ATOM 1288 O O . ASP A 1 187 ? 23.935 72.652 24.399 1.00 31.86 166 ASP A O 1
ATOM 1293 N N . THR A 1 188 ? 22.827 73.360 22.573 1.00 28.13 167 THR A N 1
ATOM 1294 C CA . THR A 1 188 ? 23.810 72.785 21.667 1.00 26.70 167 THR A CA 1
ATOM 1295 C C . THR A 1 188 ? 25.165 73.406 21.955 1.00 26.51 167 THR A C 1
ATOM 1296 O O . THR A 1 188 ? 25.273 74.621 22.135 1.00 28.31 167 THR A O 1
ATOM 1300 N N . ASN A 1 189 ? 26.198 72.569 22.019 1.00 25.75 168 ASN A N 1
ATOM 1301 C CA . ASN A 1 189 ? 27.537 73.078 22.306 1.00 25.74 168 ASN A CA 1
ATOM 1302 C C . ASN A 1 189 ? 28.640 72.501 21.432 1.00 27.04 168 ASN A C 1
ATOM 1303 O O . ASN A 1 189 ? 29.806 72.859 21.637 1.00 26.96 168 ASN A O 1
ATOM 1308 N N . ALA A 1 190 ? 28.329 71.624 20.477 1.00 26.16 169 ALA A N 1
ATOM 1309 C CA . ALA A 1 190 ? 29.368 71.048 19.631 1.00 28.09 169 ALA A CA 1
ATOM 1310 C C . ALA A 1 190 ? 28.846 70.763 18.224 1.00 30.25 169 ALA A C 1
ATOM 1311 O O . ALA A 1 190 ? 27.670 70.449 18.021 1.00 30.33 169 ALA A O 1
ATOM 1313 N N . LEU A 1 191 ? 29.754 70.858 17.263 1.00 24.09 170 LEU A N 1
ATOM 1314 C CA . LEU A 1 191 ? 29.543 70.373 15.914 1.00 21.44 170 LEU A CA 1
ATOM 1315 C C . LEU A 1 191 ? 30.547 69.259 15.667 1.00 30.70 170 LEU A C 1
ATOM 1316 O O . LEU A 1 191 ? 31.757 69.459 15.831 1.00 28.39 170 LEU A O 1
ATOM 1321 N N . LEU A 1 192 ? 30.052 68.092 15.268 1.00 25.39 171 LEU A N 1
ATOM 1322 C CA . LEU A 1 192 ? 30.910 66.940 15.028 1.00 27.48 171 LEU A CA 1
ATOM 1323 C C . LEU A 1 192 ? 30.809 66.554 13.562 1.00 20.41 171 LEU A C 1
ATOM 1324 O O . LEU A 1 192 ? 29.737 66.156 13.095 1.00 24.79 171 LEU A O 1
ATOM 1329 N N . VAL A 1 193 ? 31.918 66.681 12.844 1.00 21.73 172 VAL A N 1
ATOM 1330 C CA . VAL A 1 193 ? 31.972 66.406 11.415 1.00 20.57 172 VAL A CA 1
ATOM 1331 C C . VAL A 1 193 ? 32.635 65.054 11.221 1.00 31.31 172 VAL A C 1
ATOM 1332 O O . VAL A 1 193 ? 33.695 64.789 11.808 1.00 26.57 172 VAL A O 1
ATOM 1336 N N . ARG A 1 194 ? 32.029 64.206 10.391 1.00 20.89 173 ARG A N 1
ATOM 1337 C CA . ARG A 1 194 ? 32.651 62.957 9.962 1.00 25.59 173 ARG A CA 1
ATOM 1338 C C . ARG A 1 194 ? 32.958 63.024 8.473 1.00 25.02 173 ARG A C 1
ATOM 1339 O O . ARG A 1 194 ? 32.063 63.262 7.653 1.00 28.56 173 ARG A O 1
ATOM 1347 N N . GLN A 1 195 ? 34.219 62.816 8.126 1.00 22.75 174 GLN A N 1
ATOM 1348 C CA . GLN A 1 195 ? 34.606 62.532 6.751 1.00 22.84 174 GLN A CA 1
ATOM 1349 C C . GLN A 1 195 ? 35.056 61.078 6.700 1.00 27.71 174 GLN A C 1
ATOM 1350 O O . GLN A 1 195 ? 36.066 60.714 7.316 1.00 25.69 174 GLN A O 1
ATOM 1356 N N . THR A 1 196 ? 34.323 60.250 5.966 1.00 23.97 175 THR A N 1
ATOM 1357 C CA . THR A 1 196 ? 34.576 58.817 5.950 1.00 24.58 175 THR A CA 1
ATOM 1358 C C . THR A 1 196 ? 35.183 58.437 4.608 1.00 26.74 175 THR A C 1
ATOM 1359 O O . THR A 1 196 ? 34.550 58.614 3.560 1.00 27.32 175 THR A O 1
ATOM 1363 N N . PHE A 1 197 ? 36.392 57.891 4.642 1.00 26.51 176 PHE A N 1
ATOM 1364 C CA . PHE A 1 197 ? 37.152 57.620 3.428 1.00 25.72 176 PHE A CA 1
ATOM 1365 C C . PHE A 1 197 ? 36.993 56.164 3.011 1.00 26.79 176 PHE A C 1
ATOM 1366 O O . PHE A 1 197 ? 37.204 55.252 3.822 1.00 27.40 176 PHE A O 1
ATOM 1374 N N . LEU A 1 198 ? 36.613 55.946 1.753 1.00 27.17 177 LEU A N 1
ATOM 1375 C CA . LEU A 1 198 ? 36.819 54.618 1.200 1.00 28.55 177 LEU A CA 1
ATOM 1376 C C . LEU A 1 198 ? 38.314 54.324 1.118 1.00 29.95 177 LEU A C 1
ATOM 1377 O O . LEU A 1 198 ? 38.753 53.214 1.434 1.00 32.67 177 LEU A O 1
ATOM 1382 N N . ASP A 1 199 ? 39.106 55.327 0.730 1.00 29.97 178 ASP A N 1
ATOM 1383 C CA . ASP A 1 199 ? 40.541 55.169 0.467 1.00 34.44 178 ASP A CA 1
ATOM 1384 C C . ASP A 1 199 ? 41.160 56.556 0.567 1.00 33.24 178 ASP A C 1
ATOM 1385 O O . ASP A 1 199 ? 40.948 57.393 -0.319 1.00 30.86 178 ASP A O 1
ATOM 1390 N N . ARG A 1 200 ? 41.882 56.805 1.658 1.00 31.05 179 ARG A N 1
ATOM 1391 C CA . ARG A 1 200 ? 42.462 58.121 1.899 1.00 42.46 179 ARG A CA 1
ATOM 1392 C C . ARG A 1 200 ? 43.498 58.498 0.847 1.00 43.09 179 ARG A C 1
ATOM 1393 O O . ARG A 1 200 ? 43.739 59.691 0.623 1.00 41.92 179 ARG A O 1
ATOM 1401 N N . ARG A 1 201 ? 44.080 57.513 0.162 1.00 43.30 180 ARG A N 1
ATOM 1402 C CA . ARG A 1 201 ? 45.124 57.813 -0.812 1.00 50.40 180 ARG A CA 1
ATOM 1403 C C . ARG A 1 201 ? 44.573 58.523 -2.037 1.00 51.65 180 ARG A C 1
ATOM 1404 O O . ARG A 1 201 ? 45.286 59.313 -2.660 1.00 46.56 180 ARG A O 1
ATOM 1412 N N . THR A 1 202 ? 43.316 58.261 -2.394 1.00 49.37 181 THR A N 1
ATOM 1413 C CA . THR A 1 202 ? 42.746 58.788 -3.625 1.00 48.24 181 THR A CA 1
ATOM 1414 C C . THR A 1 202 ? 41.586 59.752 -3.419 1.00 44.75 181 THR A C 1
ATOM 1415 O O . THR A 1 202 ? 41.082 60.321 -4.402 1.00 42.84 181 THR A O 1
ATOM 1419 N N . GLU A 1 203 ? 41.149 59.955 -2.187 1.00 36.51 182 GLU A N 1
ATOM 1420 C CA . GLU A 1 203 ? 40.071 60.878 -1.885 1.00 36.98 182 GLU A CA 1
ATOM 1421 C C . GLU A 1 203 ? 40.655 62.123 -1.244 1.00 39.73 182 GLU A C 1
ATOM 1422 O O . GLU A 1 203 ? 41.683 62.061 -0.564 1.00 42.35 182 GLU A O 1
ATOM 1428 N N . THR A 1 204 ? 40.078 63.229 -1.549 1.00 35.83 183 THR A N 1
ATOM 1429 C CA . THR A 1 204 ? 40.543 64.490 -1.011 1.00 32.46 183 THR A CA 1
ATOM 1430 C C . THR A 1 204 ? 39.589 64.942 0.076 1.00 32.04 183 THR A C 1
ATOM 1431 O O . THR A 1 204 ? 38.373 64.949 -0.166 1.00 34.26 183 THR A O 1
ATOM 1435 N N . PRO A 1 205 ? 40.079 65.325 1.264 1.00 27.40 184 PRO A N 1
ATOM 1436 C CA . PRO A 1 205 ? 39.167 65.763 2.327 1.00 26.03 184 PRO A CA 1
ATOM 1437 C C . PRO A 1 205 ? 38.540 67.103 1.994 1.00 28.71 184 PRO A C 1
ATOM 1438 O O . PRO A 1 205 ? 39.146 67.955 1.342 1.00 33.80 184 PRO A O 1
ATOM 1442 N N . ALA A 1 206 ? 37.329 67.301 2.493 1.00 26.00 185 ALA A N 1
ATOM 1443 C CA . ALA A 1 206 ? 36.765 68.637 2.478 1.00 23.47 185 ALA A CA 1
ATOM 1444 C C . ALA A 1 206 ? 37.603 69.518 3.397 1.00 30.02 185 ALA A C 1
ATOM 1445 O O . ALA A 1 206 ? 38.103 69.064 4.430 1.00 30.13 185 ALA A O 1
ATOM 1447 N N . GLN A 1 207 ? 37.779 70.772 3.012 1.00 26.24 186 GLN A N 1
ATOM 1448 C CA . GLN A 1 207 ? 38.552 71.737 3.788 1.00 30.76 186 GLN A CA 1
ATOM 1449 C C . GLN A 1 207 ? 37.566 72.758 4.328 1.00 31.40 186 GLN A C 1
ATOM 1450 O O . GLN A 1 207 ? 37.062 73.602 3.578 1.00 32.65 186 GLN A O 1
ATOM 1456 N N . LEU A 1 208 ? 37.275 72.663 5.616 1.00 34.73 187 LEU A N 1
ATOM 1457 C CA . LEU A 1 208 ? 36.184 73.408 6.219 1.00 33.27 187 LEU A CA 1
ATOM 1458 C C . LEU A 1 208 ? 36.719 74.368 7.260 1.00 29.76 187 LEU A C 1
ATOM 1459 O O . LEU A 1 208 ? 37.616 74.020 8.027 1.00 34.01 187 LEU A O 1
ATOM 1464 N N . LYS A 1 209 ? 36.116 75.551 7.301 1.00 30.45 188 LYS A N 1
ATOM 1465 C CA . LYS A 1 209 ? 36.333 76.542 8.341 1.00 32.32 188 LYS A CA 1
ATOM 1466 C C . LYS A 1 209 ? 34.987 76.882 8.978 1.00 33.22 188 LYS A C 1
ATOM 1467 O O . LYS A 1 209 ? 33.936 76.825 8.322 1.00 32.17 188 LYS A O 1
ATOM 1469 N N . ILE A 1 210 ? 35.015 77.220 10.265 1.00 32.04 189 ILE A N 1
ATOM 1470 C CA . ILE A 1 210 ? 33.817 77.617 10.998 1.00 29.11 189 ILE A CA 1
ATOM 1471 C C . ILE A 1 210 ? 34.049 79.008 11.568 1.00 31.56 189 ILE A C 1
ATOM 1472 O O . ILE A 1 210 ? 35.114 79.287 12.133 1.00 29.10 189 ILE A O 1
ATOM 1477 N N . GLU A 1 211 ? 33.058 79.882 11.418 1.00 27.47 190 GLU A N 1
ATOM 1478 C CA . GLU A 1 211 ? 33.144 81.209 11.996 1.00 33.06 190 GLU A CA 1
ATOM 1479 C C . GLU A 1 211 ? 31.772 81.631 12.509 1.00 34.27 190 GLU A C 1
ATOM 1480 O O . GLU A 1 211 ? 30.740 81.113 12.081 1.00 28.71 190 GLU A O 1
ATOM 1486 N N . ARG A 1 212 ? 31.772 82.594 13.424 1.00 37.73 191 ARG A N 1
ATOM 1487 C CA . ARG A 1 212 ? 30.526 83.219 13.846 1.00 37.10 191 ARG A CA 1
ATOM 1488 C C . ARG A 1 212 ? 29.967 84.063 12.712 1.00 43.58 191 ARG A C 1
ATOM 1489 O O . ARG A 1 212 ? 30.717 84.672 11.944 1.00 50.80 191 ARG A O 1
ATOM 1497 N N . ILE A 1 213 ? 28.639 84.077 12.584 1.00 40.46 192 ILE A N 1
ATOM 1498 C CA . ILE A 1 213 ? 28.046 84.755 11.439 1.00 40.32 192 ILE A CA 1
ATOM 1499 C C . ILE A 1 213 ? 28.229 86.259 11.553 1.00 50.84 192 ILE A C 1
ATOM 1500 O O . ILE A 1 213 ? 28.563 86.929 10.566 1.00 56.72 192 ILE A O 1
ATOM 1505 N N . ASP A 1 214 ? 28.013 86.825 12.732 1.00 46.09 193 ASP A N 1
ATOM 1506 C CA . ASP A 1 214 ? 28.201 88.258 12.882 1.00 55.99 193 ASP A CA 1
ATOM 1507 C C . ASP A 1 214 ? 29.645 88.535 13.268 1.00 58.36 193 ASP A C 1
ATOM 1508 O O . ASP A 1 214 ? 30.207 87.853 14.128 1.00 56.04 193 ASP A O 1
ATOM 1513 N N . ALA A 1 215 ? 30.247 89.510 12.591 1.00 67.70 194 ALA A N 1
ATOM 1514 C CA . ALA A 1 215 ? 31.651 89.834 12.792 1.00 70.09 194 ALA A CA 1
ATOM 1515 C C . ALA A 1 215 ? 31.944 90.063 14.270 1.00 63.96 194 ALA A C 1
ATOM 1516 O O . ALA A 1 215 ? 31.271 90.849 14.942 1.00 58.44 194 ALA A O 1
ATOM 1518 N N . GLN A 1 216 ? 32.940 89.354 14.774 1.00 63.62 195 GLN A N 1
ATOM 1519 C CA . GLN A 1 216 ? 33.303 89.395 16.181 1.00 65.09 195 GLN A CA 1
ATOM 1520 C C . GLN A 1 216 ? 34.473 90.343 16.405 1.00 61.11 195 GLN A C 1
ATOM 1521 O O . GLN A 1 216 ? 35.439 90.345 15.638 1.00 61.80 195 GLN A O 1
ATOM 1527 N N . ALA A 1 217 ? 34.380 91.152 17.456 1.00 57.10 196 ALA A N 1
ATOM 1528 C CA . ALA A 1 217 ? 35.549 91.884 17.907 1.00 55.97 196 ALA A CA 1
ATOM 1529 C C . ALA A 1 217 ? 36.594 90.897 18.422 1.00 58.31 196 ALA A C 1
ATOM 1530 O O . ALA A 1 217 ? 36.280 89.752 18.756 1.00 67.20 196 ALA A O 1
ATOM 1532 N N . ARG A 1 218 ? 37.854 91.348 18.475 1.00 47.89 197 ARG A N 1
ATOM 1533 C CA . ARG A 1 218 ? 38.957 90.516 18.957 1.00 44.35 197 ARG A CA 1
ATOM 1534 C C . ARG A 1 218 ? 38.594 89.826 20.270 1.00 38.84 197 ARG A C 1
ATOM 1535 O O . ARG A 1 218 ? 37.817 90.373 21.065 1.00 40.41 197 ARG A O 1
ATOM 1537 N N . PRO A 1 219 ? 39.096 88.620 20.520 1.00 32.39 198 PRO A N 1
ATOM 1538 C CA . PRO A 1 219 ? 38.745 87.935 21.766 1.00 33.44 198 PRO A CA 1
ATOM 1539 C C . PRO A 1 219 ? 39.209 88.727 22.982 1.00 39.69 198 PRO A C 1
ATOM 1540 O O . PRO A 1 219 ? 40.214 89.446 22.951 1.00 32.18 198 PRO A O 1
ATOM 1544 N N . ALA A 1 220 ? 38.441 88.596 24.054 1.00 31.99 199 ALA A N 1
ATOM 1545 C CA . ALA A 1 220 ? 38.808 89.157 25.327 1.00 32.81 199 ALA A CA 1
ATOM 1546 C C . ALA A 1 220 ? 39.978 88.363 25.902 1.00 33.08 199 ALA A C 1
ATOM 1547 O O . ALA A 1 220 ? 40.215 87.220 25.508 1.00 30.73 199 ALA A O 1
ATOM 1549 N N . PRO A 1 221 ? 40.734 88.945 26.828 1.00 35.31 200 PRO A N 1
ATOM 1550 C CA . PRO A 1 221 ? 41.806 88.173 27.462 1.00 34.74 200 PRO A CA 1
ATOM 1551 C C . PRO A 1 221 ? 41.245 86.993 28.239 1.00 29.06 200 PRO A C 1
ATOM 1552 O O . PRO A 1 221 ? 40.083 86.986 28.662 1.00 31.90 200 PRO A O 1
ATOM 1556 N N . LEU A 1 222 ? 42.101 85.990 28.434 1.00 26.10 201 LEU A N 1
ATOM 1557 C CA . LEU A 1 222 ? 41.736 84.796 29.193 1.00 23.91 201 LEU A CA 1
ATOM 1558 C C . LEU A 1 222 ? 41.156 85.184 30.545 1.00 30.30 201 LEU A C 1
ATOM 1559 O O . LEU A 1 222 ? 41.806 85.867 31.339 1.00 33.46 201 LEU A O 1
ATOM 1564 N N . ASP A 1 223 ? 39.961 84.721 30.810 1.00 38.22 202 ASP A N 1
ATOM 1565 C CA . ASP A 1 223 ? 39.226 85.006 32.034 1.00 33.18 202 ASP A CA 1
ATOM 1566 C C . ASP A 1 223 ? 39.436 83.904 33.060 1.00 25.96 202 ASP A C 1
ATOM 1567 O O . ASP A 1 223 ? 39.283 82.729 32.720 1.00 30.25 202 ASP A O 1
ATOM 1572 N N . PRO A 1 224 ? 39.824 84.213 34.298 1.00 28.18 203 PRO A N 1
ATOM 1573 C CA . PRO A 1 224 ? 40.009 83.136 35.290 1.00 29.01 203 PRO A CA 1
ATOM 1574 C C . PRO A 1 224 ? 38.787 82.243 35.480 1.00 32.70 203 PRO A C 1
ATOM 1575 O O . PRO A 1 224 ? 38.941 81.017 35.570 1.00 26.65 203 PRO A O 1
ATOM 1579 N N . LEU A 1 225 ? 37.573 82.808 35.510 1.00 26.80 204 LEU A N 1
ATOM 1580 C CA . LEU A 1 225 ? 36.390 81.970 35.687 1.00 29.75 204 LEU A CA 1
ATOM 1581 C C . LEU A 1 225 ? 36.230 80.990 34.537 1.00 31.26 204 LEU A C 1
ATOM 1582 O O . LEU A 1 225 ? 35.957 79.806 34.759 1.00 36.03 204 LEU A O 1
ATOM 1587 N N . ALA A 1 226 ? 36.419 81.452 33.303 1.00 28.77 205 ALA A N 1
ATOM 1588 C CA . ALA A 1 226 ? 36.265 80.554 32.162 1.00 29.64 205 ALA A CA 1
ATOM 1589 C C . ALA A 1 226 ? 37.322 79.452 32.182 1.00 26.85 205 ALA A C 1
ATOM 1590 O O . ALA A 1 226 ? 37.038 78.294 31.850 1.00 33.25 205 ALA A O 1
ATOM 1592 N N . LEU A 1 227 ? 38.547 79.787 32.579 1.00 22.97 206 LEU A N 1
ATOM 1593 C CA . LEU A 1 227 ? 39.586 78.768 32.658 1.00 25.33 206 LEU A CA 1
ATOM 1594 C C . LEU A 1 227 ? 39.304 77.780 33.787 1.00 26.11 206 LEU A C 1
ATOM 1595 O O . LEU A 1 227 ? 39.558 76.581 33.647 1.00 21.58 206 LEU A O 1
ATOM 1600 N N . GLN A 1 228 ? 38.805 78.270 34.923 1.00 25.94 207 GLN A N 1
ATOM 1601 C CA . GLN A 1 228 ? 38.420 77.372 36.007 1.00 32.88 207 GLN A CA 1
ATOM 1602 C C . GLN A 1 228 ? 37.435 76.328 35.501 1.00 31.22 207 GLN A C 1
ATOM 1603 O O . GLN A 1 228 ? 37.586 75.133 35.769 1.00 30.61 207 GLN A O 1
ATOM 1609 N N . GLY A 1 229 ? 36.428 76.769 34.744 1.00 36.81 208 GLY A N 1
ATOM 1610 C CA . GLY A 1 229 ? 35.444 75.839 34.212 1.00 31.12 208 GLY A CA 1
ATOM 1611 C C . GLY A 1 229 ? 36.021 74.907 33.166 1.00 28.80 208 GLY A C 1
ATOM 1612 O O . GLY A 1 229 ? 35.675 73.723 33.116 1.00 30.34 208 GLY A O 1
ATOM 1613 N N . GLY A 1 230 ? 36.890 75.429 32.302 1.00 24.93 209 GLY A N 1
ATOM 1614 C CA . GLY A 1 230 ? 37.470 74.591 31.263 1.00 24.95 209 GLY A CA 1
ATOM 1615 C C . GLY A 1 230 ? 38.356 73.501 31.833 1.00 24.44 209 GLY A C 1
ATOM 1616 O O . GLY A 1 230 ? 38.321 72.358 31.377 1.00 26.87 209 GLY A O 1
ATOM 1617 N N . LEU A 1 231 ? 39.162 73.835 32.841 1.00 20.35 210 LEU A N 1
ATOM 1618 C CA . LEU A 1 231 ? 40.045 72.828 33.429 1.00 24.19 210 LEU A CA 1
ATOM 1619 C C . LEU A 1 231 ? 39.247 71.708 34.091 1.00 26.39 210 LEU A C 1
ATOM 1620 O O . LEU A 1 231 ? 39.523 70.520 33.875 1.00 25.01 210 LEU A O 1
ATOM 1633 N N . ARG A 1 233 ? 36.124 70.817 33.556 1.00 23.78 212 ARG A N 1
ATOM 1634 C CA . ARG A 1 233 ? 35.441 70.020 32.537 1.00 23.12 212 ARG A CA 1
ATOM 1635 C C . ARG A 1 233 ? 36.418 69.087 31.830 1.00 21.12 212 ARG A C 1
ATOM 1636 O O . ARG A 1 233 ? 36.092 67.921 31.564 1.00 25.62 212 ARG A O 1
ATOM 1644 N N . ALA A 1 234 ? 37.626 69.574 31.533 1.00 19.08 213 ALA A N 1
ATOM 1645 C CA . ALA A 1 234 ? 38.625 68.719 30.895 1.00 21.78 213 ALA A CA 1
ATOM 1646 C C . ALA A 1 234 ? 38.966 67.526 31.778 1.00 20.93 213 ALA A C 1
ATOM 1647 O O . ALA A 1 234 ? 38.964 66.381 31.316 1.00 20.94 213 ALA A O 1
ATOM 1649 N N . ALA A 1 235 ? 39.229 67.774 33.067 1.00 23.35 214 ALA A N 1
ATOM 1650 C CA . ALA A 1 235 ? 39.563 66.681 33.983 1.00 25.46 214 ALA A CA 1
ATOM 1651 C C . ALA A 1 235 ? 38.405 65.709 34.112 1.00 27.07 214 ALA A C 1
ATOM 1652 O O . ALA A 1 235 ? 38.605 64.489 34.115 1.00 22.46 214 ALA A O 1
ATOM 1654 N N . GLN A 1 236 ? 37.182 66.234 34.228 1.00 22.15 215 GLN A N 1
ATOM 1655 C CA . GLN A 1 236 ? 36.019 65.367 34.375 1.00 20.74 215 GLN A CA 1
ATOM 1656 C C . GLN A 1 236 ? 35.715 64.604 33.091 1.00 24.61 215 GLN A C 1
ATOM 1657 O O . GLN A 1 236 ? 35.154 63.505 33.152 1.00 24.99 215 GLN A O 1
ATOM 1663 N N . PHE A 1 237 ? 36.087 65.163 31.933 1.00 25.64 216 PHE A N 1
ATOM 1664 C CA . PHE A 1 237 ? 35.980 64.433 30.671 1.00 28.29 216 PHE A CA 1
ATOM 1665 C C . PHE A 1 237 ? 36.820 63.158 30.688 1.00 23.74 216 PHE A C 1
ATOM 1666 O O . PHE A 1 237 ? 36.363 62.107 30.226 1.00 26.43 216 PHE A O 1
ATOM 1674 N N . VAL A 1 238 ? 38.055 63.231 31.194 1.00 24.15 217 VAL A N 1
ATOM 1675 C CA . VAL A 1 238 ? 38.907 62.040 31.255 1.00 24.10 217 VAL A CA 1
ATOM 1676 C C . VAL A 1 238 ? 38.255 60.966 32.113 1.00 23.71 217 VAL A C 1
ATOM 1677 O O . VAL A 1 238 ? 38.133 59.800 31.708 1.00 27.12 217 VAL A O 1
ATOM 1681 N N . GLU A 1 239 ? 37.817 61.347 33.310 1.00 22.62 218 GLU A N 1
ATOM 1682 C CA . GLU A 1 239 ? 37.230 60.369 34.221 1.00 27.01 218 GLU A CA 1
ATOM 1683 C C . GLU A 1 239 ? 35.946 59.785 33.654 1.00 21.30 218 GLU A C 1
ATOM 1684 O O . GLU A 1 239 ? 35.761 58.561 33.647 1.00 23.98 218 GLU A O 1
ATOM 1690 N N . GLN A 1 240 ? 35.049 60.645 33.153 1.00 22.42 219 GLN A N 1
ATOM 1691 C CA . GLN A 1 240 ? 33.742 60.159 32.695 1.00 23.89 219 GLN A CA 1
ATOM 1692 C C . GLN A 1 240 ? 33.842 59.381 31.387 1.00 24.60 219 GLN A C 1
ATOM 1693 O O . GLN A 1 240 ? 33.119 58.398 31.192 1.00 24.10 219 GLN A O 1
ATOM 1699 N N . THR A 1 241 ? 34.710 59.805 30.470 1.00 23.56 220 THR A N 1
ATOM 1700 C CA . THR A 1 241 ? 34.809 59.100 29.191 1.00 19.54 220 THR A CA 1
ATOM 1701 C C . THR A 1 241 ? 35.394 57.715 29.389 1.00 25.09 220 THR A C 1
ATOM 1702 O O . THR A 1 241 ? 34.871 56.728 28.857 1.00 27.37 220 THR A O 1
ATOM 1706 N N . SER A 1 242 ? 36.485 57.621 30.158 1.00 29.16 221 SER A N 1
ATOM 1707 C CA . SER A 1 242 ? 37.063 56.312 30.439 1.00 24.56 221 SER A CA 1
ATOM 1708 C C . SER A 1 242 ? 36.065 55.436 31.184 1.00 26.07 221 SER A C 1
ATOM 1709 O O . SER A 1 242 ? 35.917 54.251 30.869 1.00 26.20 221 SER A O 1
ATOM 1712 N N . LYS A 1 243 ? 35.355 56.004 32.166 1.00 26.46 222 LYS A N 1
ATOM 1713 C CA . LYS A 1 243 ? 34.342 55.218 32.871 1.00 28.41 222 LYS A CA 1
ATOM 1714 C C . LYS A 1 243 ? 33.246 54.749 31.916 1.00 28.09 222 LYS A C 1
ATOM 1715 O O . LYS A 1 243 ? 32.857 53.575 31.941 1.00 23.76 222 LYS A O 1
ATOM 1721 N N . LEU A 1 244 ? 32.763 55.652 31.053 1.00 22.34 223 LEU A N 1
ATOM 1722 C CA . LEU A 1 244 ? 31.660 55.339 30.138 1.00 33.97 223 LEU A CA 1
ATOM 1723 C C . LEU A 1 244 ? 31.994 54.136 29.262 1.00 31.71 223 LEU A C 1
ATOM 1724 O O . LEU A 1 244 ? 31.243 53.157 29.214 1.00 29.82 223 LEU A O 1
ATOM 1729 N N . PHE A 1 245 ? 33.127 54.186 28.563 1.00 25.34 224 PHE A N 1
ATOM 1730 C CA . PHE A 1 245 ? 33.410 53.107 27.628 1.00 25.34 224 PHE A CA 1
ATOM 1731 C C . PHE A 1 245 ? 33.997 51.877 28.305 1.00 24.23 224 PHE A C 1
ATOM 1732 O O . PHE A 1 245 ? 33.897 50.778 27.744 1.00 25.01 224 PHE A O 1
ATOM 1740 N N . ALA A 1 246 ? 34.540 52.017 29.514 1.00 22.69 225 ALA A N 1
ATOM 1741 C CA . ALA A 1 246 ? 34.867 50.826 30.293 1.00 26.24 225 ALA A CA 1
ATOM 1742 C C . ALA A 1 246 ? 33.603 50.108 30.764 1.00 29.31 225 ALA A C 1
ATOM 1743 O O . ALA A 1 246 ? 33.573 48.872 30.816 1.00 30.58 225 ALA A O 1
ATOM 1745 N N . ASP A 1 247 ? 32.551 50.861 31.116 1.00 29.43 226 ASP A N 1
ATOM 1746 C CA . ASP A 1 247 ? 31.258 50.229 31.394 1.00 31.53 226 ASP A CA 1
ATOM 1747 C C . ASP A 1 247 ? 30.753 49.454 30.178 1.00 29.44 226 ASP A C 1
ATOM 1748 O O . ASP A 1 247 ? 30.256 48.329 30.313 1.00 30.12 226 ASP A O 1
ATOM 1753 N N . TRP A 1 248 ? 30.857 50.046 28.984 1.00 25.15 227 TRP A N 1
ATOM 1754 C CA . TRP A 1 248 ? 30.439 49.349 27.767 1.00 28.78 227 TRP A CA 1
ATOM 1755 C C . TRP A 1 248 ? 31.226 48.058 27.571 1.00 30.84 227 TRP A C 1
ATOM 1756 O O . TRP A 1 248 ? 30.649 46.993 27.325 1.00 38.73 227 TRP A O 1
ATOM 1767 N N . ALA A 1 249 ? 32.559 48.147 27.627 1.00 27.52 228 ALA A N 1
ATOM 1768 C CA . ALA A 1 249 ? 33.374 46.977 27.326 1.00 32.75 228 ALA A CA 1
ATOM 1769 C C . ALA A 1 249 ? 33.060 45.844 28.286 1.00 34.24 228 ALA A C 1
ATOM 1770 O O . ALA A 1 249 ? 32.882 44.696 27.860 1.00 34.72 228 ALA A O 1
ATOM 1772 N N . ALA A 1 250 ? 32.947 46.152 29.586 1.00 27.31 229 ALA A N 1
ATOM 1773 C CA . ALA A 1 250 ? 32.604 45.103 30.542 1.00 28.72 229 ALA A CA 1
ATOM 1774 C C . ALA A 1 250 ? 31.217 44.529 30.273 1.00 32.42 229 ALA A C 1
ATOM 1775 O O . ALA A 1 250 ? 30.993 43.332 30.488 1.00 30.99 229 ALA A O 1
ATOM 1777 N N . SER A 1 251 ? 30.275 45.346 29.788 1.00 29.26 230 SER A N 1
ATOM 1778 C CA . SER A 1 251 ? 28.944 44.803 29.505 1.00 36.69 230 SER A CA 1
ATOM 1779 C C . SER A 1 251 ? 28.947 43.788 28.366 1.00 38.52 230 SER A C 1
ATOM 1780 O O . SER A 1 251 ? 27.985 43.026 28.242 1.00 43.79 230 SER A O 1
ATOM 1783 N N . TYR A 1 252 ? 30.000 43.749 27.541 1.00 34.27 231 TYR A N 1
ATOM 1784 C CA . TYR A 1 252 ? 30.054 42.809 26.423 1.00 35.47 231 TYR A CA 1
ATOM 1785 C C . TYR A 1 252 ? 30.504 41.410 26.833 1.00 35.83 231 TYR A C 1
ATOM 1786 O O . TYR A 1 252 ? 30.332 40.473 26.044 1.00 34.97 231 TYR A O 1
ATOM 1795 N N . ARG A 1 253 ? 31.080 41.252 28.030 1.00 31.88 232 ARG A N 1
ATOM 1796 C CA . ARG A 1 253 ? 31.606 39.955 28.457 1.00 38.93 232 ARG A CA 1
ATOM 1797 C C . ARG A 1 253 ? 30.642 38.790 28.247 1.00 45.61 232 ARG A C 1
ATOM 1798 O O . ARG A 1 253 ? 31.102 37.737 27.775 1.00 47.36 232 ARG A O 1
ATOM 1800 N N . PRO A 1 254 ? 29.331 38.896 28.530 1.00 39.51 233 PRO A N 1
ATOM 1801 C CA . PRO A 1 254 ? 28.449 37.740 28.286 1.00 38.54 233 PRO A CA 1
ATOM 1802 C C . PRO A 1 254 ? 28.425 37.278 26.834 1.00 36.63 233 PRO A C 1
ATOM 1803 O O . PRO A 1 254 ? 28.145 36.100 26.580 1.00 43.86 233 PRO A O 1
ATOM 1807 N N . HIS A 1 255 ? 28.708 38.155 25.872 1.00 35.21 234 HIS A N 1
ATOM 1808 C CA . HIS A 1 255 ? 28.759 37.712 24.480 1.00 35.44 234 HIS A CA 1
ATOM 1809 C C . HIS A 1 255 ? 30.157 37.920 23.890 1.00 35.62 234 HIS A C 1
ATOM 1810 O O . HIS A 1 255 ? 30.306 38.408 22.767 1.00 37.92 234 HIS A O 1
ATOM 1817 N N . VAL A 1 256 ? 31.185 37.514 24.646 1.00 34.33 235 VAL A N 1
ATOM 1818 C CA . VAL A 1 256 ? 32.563 37.589 24.174 1.00 39.64 235 VAL A CA 1
ATOM 1819 C C . VAL A 1 256 ? 32.728 36.763 22.904 1.00 38.03 235 VAL A C 1
ATOM 1820 O O . VAL A 1 256 ? 32.193 35.655 22.788 1.00 39.75 235 VAL A O 1
ATOM 1824 N N . ASN A 1 257 ? 33.468 37.309 21.938 1.00 37.24 236 ASN A N 1
ATOM 1825 C CA . ASN A 1 257 ? 33.769 36.671 20.653 1.00 34.57 236 ASN A CA 1
ATOM 1826 C C . ASN A 1 257 ? 32.545 36.470 19.763 1.00 36.41 236 ASN A C 1
ATOM 1827 O O . ASN A 1 257 ? 32.654 35.807 18.735 1.00 34.72 236 ASN A O 1
ATOM 1832 N N . ALA A 1 258 ? 31.381 36.997 20.132 1.00 33.69 237 ALA A N 1
ATOM 1833 C CA . ALA A 1 258 ? 30.271 37.165 19.203 1.00 37.12 237 ALA A CA 1
ATOM 1834 C C . ALA A 1 258 ? 30.172 38.644 18.858 1.00 36.97 237 ALA A C 1
ATOM 1835 O O . ALA A 1 258 ? 30.842 39.477 19.458 1.00 32.57 237 ALA A O 1
ATOM 1837 N N . LEU A 1 259 ? 29.322 38.990 17.898 1.00 37.70 238 LEU A N 1
ATOM 1838 C CA . LEU A 1 259 ? 29.204 40.379 17.446 1.00 34.50 238 LEU A CA 1
ATOM 1839 C C . LEU A 1 259 ? 27.739 40.757 17.278 1.00 42.89 238 LEU A C 1
ATOM 1840 O O . LEU A 1 259 ? 27.275 41.035 16.164 1.00 42.63 238 LEU A O 1
ATOM 1845 N N . PRO A 1 260 ? 26.981 40.801 18.375 1.00 42.11 239 PRO A N 1
ATOM 1846 C CA . PRO A 1 260 ? 25.555 41.102 18.278 1.00 43.91 239 PRO A CA 1
ATOM 1847 C C . PRO A 1 260 ? 25.321 42.560 17.931 1.00 38.25 239 PRO A C 1
ATOM 1848 O O . PRO A 1 260 ? 26.199 43.411 18.157 1.00 38.29 239 PRO A O 1
ATOM 1852 N N . PRO A 1 261 ? 24.147 42.879 17.376 1.00 40.45 240 PRO A N 1
ATOM 1853 C CA . PRO A 1 261 ? 23.785 44.287 17.153 1.00 40.45 240 PRO A CA 1
ATOM 1854 C C . PRO A 1 261 ? 23.779 45.052 18.470 1.00 39.50 240 PRO A C 1
ATOM 1855 O O . PRO A 1 261 ? 23.339 44.540 19.499 1.00 32.06 240 PRO A O 1
ATOM 1859 N N . ALA A 1 262 ? 24.246 46.296 18.423 1.00 36.00 241 ALA A N 1
ATOM 1860 C CA . ALA A 1 262 ? 24.272 47.131 19.614 1.00 39.36 241 ALA A CA 1
ATOM 1861 C C . ALA A 1 262 ? 22.902 47.746 19.867 1.00 35.36 241 ALA A C 1
ATOM 1862 O O . ALA A 1 262 ? 22.000 47.695 19.030 1.00 33.92 241 ALA A O 1
ATOM 1864 N N . ASP A 1 263 ? 22.742 48.295 21.063 1.00 37.36 242 ASP A N 1
ATOM 1865 C CA . ASP A 1 263 ? 21.615 49.168 21.374 1.00 42.77 242 ASP A CA 1
ATOM 1866 C C . ASP A 1 263 ? 21.800 50.441 20.559 1.00 35.12 242 ASP A C 1
ATOM 1867 O O . ASP A 1 263 ? 22.618 51.294 20.906 1.00 33.03 242 ASP A O 1
ATOM 1872 N N . GLN A 1 264 ? 21.036 50.581 19.467 1.00 37.17 243 GLN A N 1
ATOM 1873 C CA . GLN A 1 264 ? 21.288 51.689 18.541 1.00 37.45 243 GLN A CA 1
ATOM 1874 C C . GLN A 1 264 ? 21.018 53.045 19.195 1.00 31.90 243 GLN A C 1
ATOM 1875 O O . GLN A 1 264 ? 21.820 53.976 19.053 1.00 36.07 243 GLN A O 1
ATOM 1881 N N . ALA A 1 265 ? 19.904 53.174 19.924 1.00 30.70 244 ALA A N 1
ATOM 1882 C CA . ALA A 1 265 ? 19.594 54.436 20.594 1.00 33.37 244 ALA A CA 1
ATOM 1883 C C . ALA A 1 265 ? 20.696 54.834 21.563 1.00 29.22 244 ALA A C 1
ATOM 1884 O O . ALA A 1 265 ? 21.017 56.019 21.702 1.00 41.69 244 ALA A O 1
ATOM 1886 N N . LEU A 1 266 ? 21.296 53.854 22.237 1.00 33.50 245 LEU A N 1
ATOM 1887 C CA . LEU A 1 266 ? 22.425 54.144 23.110 1.00 32.40 245 LEU A CA 1
ATOM 1888 C C . LEU A 1 266 ? 23.629 54.652 22.314 1.00 32.47 245 LEU A C 1
ATOM 1889 O O . LEU A 1 266 ? 24.283 55.618 22.723 1.00 31.81 245 LEU A O 1
ATOM 1894 N N . CYS A 1 267 ? 23.929 54.033 21.167 1.00 30.88 246 CYS A N 1
ATOM 1895 C CA . CYS A 1 267 ? 25.046 54.514 20.349 1.00 33.11 246 CYS A CA 1
ATOM 1896 C C . CYS A 1 267 ? 24.813 55.938 19.881 1.00 29.76 246 CYS A C 1
ATOM 1897 O O . CYS A 1 267 ? 25.747 56.749 19.862 1.00 31.45 246 CYS A O 1
ATOM 1900 N N . GLN A 1 268 ? 23.573 56.259 19.497 1.00 28.94 247 GLN A N 1
ATOM 1901 C CA . GLN A 1 268 ? 23.252 57.624 19.097 1.00 27.20 247 GLN A CA 1
ATOM 1902 C C . GLN A 1 268 ? 23.425 58.589 20.267 1.00 31.10 247 GLN A C 1
ATOM 1903 O O . GLN A 1 268 ? 23.940 59.700 20.093 1.00 29.79 247 GLN A O 1
ATOM 1909 N N . SER A 1 269 ? 23.010 58.173 21.476 1.00 29.31 248 SER A N 1
ATOM 1910 C CA . SER A 1 269 ? 23.033 59.067 22.628 1.00 28.15 248 SER A CA 1
ATOM 1911 C C . SER A 1 269 ? 24.448 59.457 23.046 1.00 28.64 248 SER A C 1
ATOM 1912 O O . SER A 1 269 ? 24.614 60.498 23.691 1.00 29.66 248 SER A O 1
ATOM 1915 N N . VAL A 1 270 ? 25.464 58.683 22.667 1.00 25.89 249 VAL A N 1
ATOM 1916 C CA . VAL A 1 270 ? 26.844 59.034 22.966 1.00 26.45 249 VAL A CA 1
ATOM 1917 C C . VAL A 1 270 ? 27.534 59.676 21.758 1.00 27.63 249 VAL A C 1
ATOM 1918 O O . VAL A 1 270 ? 28.759 59.798 21.734 1.00 27.12 249 VAL A O 1
ATOM 1922 N N . GLY A 1 271 ? 26.768 60.144 20.782 1.00 31.37 250 GLY A N 1
ATOM 1923 C CA . GLY A 1 271 ? 27.340 60.907 19.693 1.00 32.92 250 GLY A CA 1
ATOM 1924 C C . GLY A 1 271 ? 27.502 60.152 18.398 1.00 22.83 250 GLY A C 1
ATOM 1925 O O . GLY A 1 271 ? 28.245 60.614 17.524 1.00 23.34 250 GLY A O 1
ATOM 1926 N N . GLY A 1 272 ? 26.825 59.019 18.244 1.00 24.71 251 GLY A N 1
ATOM 1927 C CA . GLY A 1 272 ? 26.866 58.288 17.000 1.00 24.38 251 GLY A CA 1
ATOM 1928 C C . GLY A 1 272 ? 26.281 59.084 15.845 1.00 23.10 251 GLY A C 1
ATOM 1929 O O . GLY A 1 272 ? 25.665 60.139 15.992 1.00 30.94 251 GLY A O 1
ATOM 1930 N N . ASP A 1 273 ? 26.489 58.540 14.658 1.00 23.37 252 ASP A N 1
ATOM 1931 C CA . ASP A 1 273 ? 25.968 59.124 13.433 1.00 24.09 252 ASP A CA 1
ATOM 1932 C C . ASP A 1 273 ? 24.679 58.396 13.094 1.00 25.39 252 ASP A C 1
ATOM 1933 O O . ASP A 1 273 ? 24.705 57.161 12.973 1.00 25.65 252 ASP A O 1
ATOM 1938 N N . PRO A 1 274 ? 23.553 59.095 12.922 1.00 26.36 253 PRO A N 1
ATOM 1939 C CA . PRO A 1 274 ? 22.264 58.398 12.729 1.00 30.41 253 PRO A CA 1
ATOM 1940 C C . PRO A 1 274 ? 22.140 57.621 11.429 1.00 34.89 253 PRO A C 1
ATOM 1941 O O . PRO A 1 274 ? 21.138 56.907 11.280 1.00 35.71 253 PRO A O 1
ATOM 1945 N N . ASN A 1 275 ? 23.091 57.742 10.486 1.00 30.16 254 ASN A N 1
ATOM 1946 C CA . ASN A 1 275 ? 23.124 56.863 9.319 1.00 31.05 254 ASN A CA 1
ATOM 1947 C C . ASN A 1 275 ? 23.734 55.509 9.610 1.00 28.42 254 ASN A C 1
ATOM 1948 O O . ASN A 1 275 ? 23.670 54.626 8.751 1.00 30.08 254 ASN A O 1
ATOM 1953 N N . ILE A 1 276 ? 24.308 55.315 10.788 1.00 27.55 255 ILE A N 1
ATOM 1954 C CA . ILE A 1 276 ? 25.160 54.168 11.053 1.00 31.47 255 ILE A CA 1
ATOM 1955 C C . ILE A 1 276 ? 24.433 53.194 11.964 1.00 37.20 255 ILE A C 1
ATOM 1956 O O . ILE A 1 276 ? 23.843 53.589 12.977 1.00 36.83 255 ILE A O 1
ATOM 1961 N N . TYR A 1 277 ? 24.488 51.923 11.599 1.00 37.14 256 TYR A N 1
ATOM 1962 C CA . TYR A 1 277 ? 24.035 50.823 12.432 1.00 31.36 256 TYR A CA 1
ATOM 1963 C C . TYR A 1 277 ? 25.274 50.135 12.996 1.00 31.16 256 TYR A C 1
ATOM 1964 O O . TYR A 1 277 ? 26.149 49.702 12.233 1.00 30.60 256 TYR A O 1
ATOM 1973 N N . TYR A 1 278 ? 25.369 50.080 14.322 1.00 35.44 257 TYR A N 1
ATOM 1974 C CA . TYR A 1 278 ? 26.571 49.645 15.022 1.00 26.34 257 TYR A CA 1
ATOM 1975 C C . TYR A 1 278 ? 26.430 48.234 15.586 1.00 36.18 257 TYR A C 1
ATOM 1976 O O . TYR A 1 278 ? 25.349 47.821 16.028 1.00 30.03 257 TYR A O 1
ATOM 1985 N N . TYR A 1 279 ? 27.553 47.509 15.587 1.00 36.10 258 TYR A N 1
ATOM 1986 C CA . TYR A 1 279 ? 27.753 46.298 16.381 1.00 32.29 258 TYR A CA 1
ATOM 1987 C C . TYR A 1 279 ? 29.008 46.493 17.219 1.00 34.78 258 TYR A C 1
ATOM 1988 O O . TYR A 1 279 ? 30.060 46.854 16.679 1.00 35.95 258 TYR A O 1
ATOM 1997 N N . HIS A 1 280 ? 28.897 46.261 18.529 1.00 26.39 259 HIS A N 1
ATOM 1998 C CA . HIS A 1 280 ? 30.018 46.351 19.452 1.00 27.47 259 HIS A CA 1
ATOM 1999 C C . HIS A 1 280 ? 30.136 45.053 20.235 1.00 32.89 259 HIS A C 1
ATOM 2000 O O . HIS A 1 280 ? 29.133 44.521 20.721 1.00 35.27 259 HIS A O 1
ATOM 2007 N N . SER A 1 281 ? 31.363 44.578 20.424 1.00 30.20 260 SER A N 1
ATOM 2008 C CA . SER A 1 281 ? 31.565 43.440 21.307 1.00 34.25 260 SER A CA 1
ATOM 2009 C C . SER A 1 281 ? 32.992 43.452 21.832 1.00 37.47 260 SER A C 1
ATOM 2010 O O . SER A 1 281 ? 33.813 44.295 21.454 1.00 36.23 260 SER A O 1
ATOM 2013 N N . CYS A 1 282 ? 33.283 42.491 22.706 1.00 34.27 261 CYS A N 1
ATOM 2014 C CA . CYS A 1 282 ? 34.643 42.216 23.132 1.00 32.63 261 CYS A CA 1
ATOM 2015 C C . CYS A 1 282 ? 35.071 40.870 22.564 1.00 33.09 261 CYS A C 1
ATOM 2016 O O . CYS A 1 282 ? 34.240 40.033 22.197 1.00 35.99 261 CYS A O 1
ATOM 2019 N N . TRP A 1 283 ? 36.384 40.680 22.469 1.00 31.15 262 TRP A N 1
ATOM 2020 C CA . TRP A 1 283 ? 36.946 39.459 21.915 1.00 33.12 262 TRP A CA 1
ATOM 2021 C C . TRP A 1 283 ? 38.117 39.014 22.781 1.00 34.13 262 TRP A C 1
ATOM 2022 O O . TRP A 1 283 ? 38.747 39.818 23.472 1.00 36.10 262 TRP A O 1
ATOM 2033 N N . SER A 1 284 ? 38.403 37.716 22.728 1.00 33.51 263 SER A N 1
ATOM 2034 C CA . SER A 1 284 ? 39.461 37.106 23.522 1.00 38.79 263 SER A CA 1
ATOM 2035 C C . SER A 1 284 ? 40.000 35.906 22.761 1.00 45.28 263 SER A C 1
ATOM 2036 O O . SER A 1 284 ? 39.258 34.948 22.524 1.00 46.78 263 SER A O 1
ATOM 2039 N N . LEU A 1 285 ? 41.281 35.948 22.389 1.00 40.75 264 LEU A N 1
ATOM 2040 C CA . LEU A 1 285 ? 41.863 34.907 21.550 1.00 40.90 264 LEU A CA 1
ATOM 2041 C C . LEU A 1 285 ? 43.256 34.540 22.029 1.00 42.73 264 LEU A C 1
ATOM 2042 O O . LEU A 1 285 ? 44.101 35.419 22.220 1.00 41.61 264 LEU A O 1
ATOM 2047 N N . ALA A 1 286 ? 43.500 33.242 22.185 1.00 39.96 265 ALA A N 1
ATOM 2048 C CA . ALA A 1 286 ? 44.858 32.760 22.356 1.00 42.91 265 ALA A CA 1
ATOM 2049 C C . ALA A 1 286 ? 45.636 32.926 21.053 1.00 47.96 265 ALA A C 1
ATOM 2050 O O . ALA A 1 286 ? 45.070 33.172 19.983 1.00 56.44 265 ALA A O 1
ATOM 2052 N N . ALA A 1 287 ? 46.959 32.778 21.148 1.00 46.93 266 ALA A N 1
ATOM 2053 C CA . ALA A 1 287 ? 47.812 32.991 19.982 1.00 45.42 266 ALA A CA 1
ATOM 2054 C C . ALA A 1 287 ? 47.480 32.026 18.849 1.00 48.02 266 ALA A C 1
ATOM 2055 O O . ALA A 1 287 ? 47.590 32.394 17.674 1.00 46.17 266 ALA A O 1
ATOM 2057 N N . ASP A 1 288 ? 47.042 30.809 19.174 1.00 47.28 267 ASP A N 1
ATOM 2058 C CA . ASP A 1 288 ? 46.741 29.796 18.171 1.00 49.57 267 ASP A CA 1
ATOM 2059 C C . ASP A 1 288 ? 45.285 29.817 17.722 1.00 51.15 267 ASP A C 1
ATOM 2060 O O . ASP A 1 288 ? 44.866 28.916 16.986 1.00 51.91 267 ASP A O 1
ATOM 2065 N N . GLU A 1 289 ? 44.510 30.813 18.143 1.00 47.33 268 GLU A N 1
ATOM 2066 C CA . GLU A 1 289 ? 43.096 30.891 17.814 1.00 44.53 268 GLU A CA 1
ATOM 2067 C C . GLU A 1 289 ? 42.809 32.034 16.850 1.00 50.30 268 GLU A C 1
ATOM 2068 O O . GLU A 1 289 ? 43.536 33.032 16.790 1.00 50.68 268 GLU A O 1
ATOM 2074 N N . ALA A 1 290 ? 41.726 31.876 16.100 1.00 46.28 269 ALA A N 1
ATOM 2075 C CA . ALA A 1 290 ? 41.248 32.906 15.200 1.00 44.18 269 ALA A CA 1
ATOM 2076 C C . ALA A 1 290 ? 39.747 33.051 15.376 1.00 43.30 269 ALA A C 1
ATOM 2077 O O . ALA A 1 290 ? 39.043 32.079 15.669 1.00 40.07 269 ALA A O 1
ATOM 2079 N N . LEU A 1 291 ? 39.266 34.277 15.201 1.00 34.78 270 LEU A N 1
ATOM 2080 C CA . LEU A 1 291 ? 37.841 34.570 15.203 1.00 34.41 270 LEU A CA 1
ATOM 2081 C C . LEU A 1 291 ? 37.392 34.743 13.760 1.00 42.70 270 LEU A C 1
ATOM 2082 O O . LEU A 1 291 ? 37.864 35.650 13.065 1.00 44.18 270 LEU A O 1
ATOM 2087 N N . VAL A 1 292 ? 36.476 33.886 13.317 1.00 44.00 271 VAL A N 1
ATOM 2088 C CA . VAL A 1 292 ? 35.969 33.910 11.952 1.00 36.00 271 VAL A CA 1
ATOM 2089 C C . VAL A 1 292 ? 34.627 34.623 11.957 1.00 45.05 271 VAL A C 1
ATOM 2090 O O . VAL A 1 292 ? 33.664 34.141 12.564 1.00 42.71 271 VAL A O 1
ATOM 2094 N N . ILE A 1 293 ? 34.560 35.761 11.269 1.00 39.14 272 ILE A N 1
ATOM 2095 C CA . ILE A 1 293 ? 33.352 36.570 11.162 1.00 38.33 272 ILE A CA 1
ATOM 2096 C C . ILE A 1 293 ? 32.811 36.429 9.747 1.00 40.69 272 ILE A C 1
ATOM 2097 O O . ILE A 1 293 ? 33.575 36.513 8.778 1.00 42.57 272 ILE A O 1
ATOM 2102 N N . ASP A 1 294 ? 31.495 36.229 9.629 1.00 40.65 273 ASP A N 1
ATOM 2103 C CA . ASP A 1 294 ? 30.839 36.007 8.346 1.00 39.58 273 ASP A CA 1
ATOM 2104 C C . ASP A 1 294 ? 29.558 36.813 8.260 1.00 42.81 273 ASP A C 1
ATOM 2105 O O . ASP A 1 294 ? 28.774 36.848 9.214 1.00 43.48 273 ASP A O 1
ATOM 2110 N N . VAL A 1 295 ? 29.337 37.422 7.098 1.00 37.54 274 VAL A N 1
ATOM 2111 C CA . VAL A 1 295 ? 28.029 37.917 6.687 1.00 40.69 274 VAL A CA 1
ATOM 2112 C C . VAL A 1 295 ? 27.678 37.219 5.377 1.00 47.15 274 VAL A C 1
ATOM 2113 O O . VAL A 1 295 ? 28.516 37.134 4.470 1.00 51.92 274 VAL A O 1
ATOM 2117 N N . ASP A 1 296 ? 26.472 36.644 5.313 1.00 45.78 275 ASP A N 1
ATOM 2118 C CA . ASP A 1 296 ? 26.105 35.834 4.152 1.00 44.02 275 ASP A CA 1
ATOM 2119 C C . ASP A 1 296 ? 25.858 36.693 2.923 1.00 47.46 275 ASP A C 1
ATOM 2120 O O . ASP A 1 296 ? 26.119 36.254 1.798 1.00 50.91 275 ASP A O 1
ATOM 2125 N N . THR A 1 297 ? 25.364 37.910 3.116 1.00 51.46 276 THR A N 1
ATOM 2126 C CA . THR A 1 297 ? 25.191 38.884 2.052 1.00 49.69 276 THR A CA 1
ATOM 2127 C C . THR A 1 297 ? 25.740 40.215 2.542 1.00 50.52 276 THR A C 1
ATOM 2128 O O . THR A 1 297 ? 25.930 40.422 3.742 1.00 49.31 276 THR A O 1
ATOM 2132 N N . VAL A 1 298 ? 26.007 41.115 1.609 1.00 47.51 277 VAL A N 1
ATOM 2133 C CA . VAL A 1 298 ? 26.364 42.494 1.926 1.00 46.63 277 VAL A CA 1
ATOM 2134 C C . VAL A 1 298 ? 25.202 43.386 1.500 1.00 49.21 277 VAL A C 1
ATOM 2135 O O . VAL A 1 298 ? 24.852 43.412 0.313 1.00 54.13 277 VAL A O 1
ATOM 2139 N N . PRO A 1 299 ? 24.584 44.125 2.413 1.00 53.59 278 PRO A N 1
ATOM 2140 C CA . PRO A 1 299 ? 23.449 44.968 2.028 1.00 52.83 278 PRO A CA 1
ATOM 2141 C C . PRO A 1 299 ? 23.894 46.143 1.175 1.00 54.75 278 PRO A C 1
ATOM 2142 O O . PRO A 1 299 ? 25.050 46.575 1.207 1.00 50.66 278 PRO A O 1
ATOM 2146 N N . ASP A 1 300 ? 22.944 46.661 0.398 1.00 58.36 279 ASP A N 1
ATOM 2147 C CA . ASP A 1 300 ? 23.139 47.947 -0.259 1.00 59.10 279 ASP A CA 1
ATOM 2148 C C . ASP A 1 300 ? 23.431 49.008 0.791 1.00 46.11 279 ASP A C 1
ATOM 2149 O O . ASP A 1 300 ? 22.626 49.233 1.698 1.00 48.61 279 ASP A O 1
ATOM 2154 N N . CYS A 1 301 ? 24.583 49.655 0.680 1.00 44.01 280 CYS A N 1
ATOM 2155 C CA . CYS A 1 301 ? 24.939 50.665 1.663 1.00 45.27 280 CYS A CA 1
ATOM 2156 C C . CYS A 1 301 ? 25.963 51.605 1.055 1.00 47.79 280 CYS A C 1
ATOM 2157 O O . CYS A 1 301 ? 26.578 51.311 0.026 1.00 50.51 280 CYS A O 1
ATOM 2160 N N . ASP A 1 302 ? 26.149 52.738 1.730 1.00 46.63 281 ASP A N 1
ATOM 2161 C CA . ASP A 1 302 ? 27.124 53.729 1.296 1.00 48.59 281 ASP A CA 1
ATOM 2162 C C . ASP A 1 302 ? 28.521 53.399 1.799 1.00 47.78 281 ASP A C 1
ATOM 2163 O O . ASP A 1 302 ? 29.509 53.759 1.152 1.00 41.32 281 ASP A O 1
ATOM 2168 N N . PHE A 1 303 ? 28.622 52.695 2.923 1.00 45.51 282 PHE A N 1
ATOM 2169 C CA . PHE A 1 303 ? 29.913 52.367 3.506 1.00 40.98 282 PHE A CA 1
ATOM 2170 C C . PHE A 1 303 ? 29.683 51.312 4.574 1.00 41.59 282 PHE A C 1
ATOM 2171 O O . PHE A 1 303 ? 28.596 51.225 5.151 1.00 45.35 282 PHE A O 1
ATOM 2179 N N . TRP A 1 304 ? 30.696 50.480 4.789 1.00 38.24 283 TRP A N 1
ATOM 2180 C CA . TRP A 1 304 ? 30.706 49.576 5.925 1.00 38.57 283 TRP A CA 1
ATOM 2181 C C . TRP A 1 304 ? 32.155 49.310 6.290 1.00 37.56 283 TRP A C 1
ATOM 2182 O O . TRP A 1 304 ? 33.043 49.412 5.442 1.00 35.49 283 TRP A O 1
ATOM 2193 N N . ASN A 1 305 ? 32.396 48.991 7.556 1.00 26.65 284 ASN A N 1
ATOM 2194 C CA . ASN A 1 305 ? 33.727 48.551 7.939 1.00 26.24 284 ASN A CA 1
ATOM 2195 C C . ASN A 1 305 ? 33.622 47.750 9.224 1.00 28.45 284 ASN A C 1
ATOM 2196 O O . ASN A 1 305 ? 32.551 47.631 9.827 1.00 30.36 284 ASN A O 1
ATOM 2201 N N . VAL A 1 306 ? 34.755 47.180 9.618 1.00 25.82 285 VAL A N 1
ATOM 2202 C CA . VAL A 1 306 ? 34.901 46.506 10.898 1.00 29.90 285 VAL A CA 1
ATOM 2203 C C . VAL A 1 306 ? 36.315 46.787 11.394 1.00 34.68 285 VAL A C 1
ATOM 2204 O O . VAL A 1 306 ? 37.271 46.783 10.611 1.00 37.05 285 VAL A O 1
ATOM 2208 N N . GLN A 1 307 ? 36.448 47.071 12.687 1.00 28.16 286 GLN A N 1
ATOM 2209 C CA . GLN A 1 307 ? 37.729 47.471 13.238 1.00 23.77 286 GLN A CA 1
ATOM 2210 C C . GLN A 1 307 ? 38.018 46.693 14.510 1.00 24.54 286 GLN A C 1
ATOM 2211 O O . GLN A 1 307 ? 37.102 46.326 15.251 1.00 28.01 286 GLN A O 1
ATOM 2217 N N . LEU A 1 308 ? 39.304 46.482 14.776 1.00 23.96 287 LEU A N 1
ATOM 2218 C CA . LEU A 1 308 ? 39.746 45.804 15.982 1.00 24.17 287 LEU A CA 1
ATOM 2219 C C . LEU A 1 308 ? 40.297 46.848 16.952 1.00 29.99 287 LEU A C 1
ATOM 2220 O O . LEU A 1 308 ? 41.041 47.742 16.541 1.00 27.62 287 LEU A O 1
ATOM 2225 N N . ASN A 1 309 ? 39.891 46.754 18.223 1.00 28.84 288 ASN A N 1
ATOM 2226 C CA . ASN A 1 309 ? 40.238 47.718 19.266 1.00 28.85 288 ASN A CA 1
ATOM 2227 C C . ASN A 1 309 ? 40.877 47.019 20.456 1.00 28.55 288 ASN A C 1
ATOM 2228 O O . ASN A 1 309 ? 40.733 45.809 20.635 1.00 27.55 288 ASN A O 1
ATOM 2233 N N . ASN A 1 310 ? 41.524 47.808 21.323 1.00 26.05 289 ASN A N 1
ATOM 2234 C CA . ASN A 1 310 ? 41.898 47.274 22.626 1.00 24.02 289 ASN A CA 1
ATOM 2235 C C . ASN A 1 310 ? 40.701 47.344 23.577 1.00 24.93 289 ASN A C 1
ATOM 2236 O O . ASN A 1 310 ? 39.592 47.730 23.194 1.00 27.13 289 ASN A O 1
ATOM 2241 N N . TYR A 1 311 ? 40.921 46.955 24.839 1.00 24.11 290 TYR A N 1
ATOM 2242 C CA . TYR A 1 311 ? 39.811 46.920 25.786 1.00 28.36 290 TYR A CA 1
ATOM 2243 C C . TYR A 1 311 ? 39.227 48.303 26.032 1.00 25.46 290 TYR A C 1
ATOM 2244 O O . TYR A 1 311 ? 38.035 48.423 26.338 1.00 25.20 290 TYR A O 1
ATOM 2253 N N . TRP A 1 312 ? 40.047 49.347 25.919 1.00 24.73 291 TRP A N 1
ATOM 2254 C CA . TRP A 1 312 ? 39.639 50.735 26.125 1.00 21.45 291 TRP A CA 1
ATOM 2255 C C . TRP A 1 312 ? 38.886 51.322 24.937 1.00 24.88 291 TRP A C 1
ATOM 2256 O O . TRP A 1 312 ? 38.577 52.522 24.947 1.00 23.90 291 TRP A O 1
ATOM 2275 N N . GLU A 1 314 ? 39.890 51.930 22.026 1.00 26.52 293 GLU A N 1
ATOM 2276 C CA . GLU A 1 314 ? 40.725 52.595 21.044 1.00 21.65 293 GLU A CA 1
ATOM 2277 C C . GLU A 1 314 ? 40.975 51.606 19.924 1.00 24.36 293 GLU A C 1
ATOM 2278 O O . GLU A 1 314 ? 41.355 50.462 20.194 1.00 22.38 293 GLU A O 1
ATOM 2284 N N . SER A 1 315 ? 40.804 52.045 18.679 1.00 20.25 294 SER A N 1
ATOM 2285 C CA . SER A 1 315 ? 41.284 51.223 17.576 1.00 30.06 294 SER A CA 1
ATOM 2286 C C . SER A 1 315 ? 42.752 50.888 17.800 1.00 28.48 294 SER A C 1
ATOM 2287 O O . SER A 1 315 ? 43.506 51.671 18.387 1.00 22.43 294 SER A O 1
ATOM 2290 N N . LEU A 1 316 ? 43.155 49.704 17.344 1.00 26.56 295 LEU A N 1
ATOM 2291 C CA . LEU A 1 316 ? 44.571 49.357 17.340 1.00 28.56 295 LEU A CA 1
ATOM 2292 C C . LEU A 1 316 ? 45.319 50.280 16.378 1.00 29.33 295 LEU A C 1
ATOM 2293 O O . LEU A 1 316 ? 44.699 51.120 15.718 1.00 25.97 295 LEU A O 1
ATOM 2298 N N . ASP A 1 317 ? 46.647 50.178 16.302 1.00 27.89 296 ASP A N 1
ATOM 2299 C CA . ASP A 1 317 ? 47.401 51.245 15.643 1.00 25.27 296 ASP A CA 1
ATOM 2300 C C . ASP A 1 317 ? 47.424 51.007 14.138 1.00 25.23 296 ASP A C 1
ATOM 2301 O O . ASP A 1 317 ? 48.338 50.377 13.596 1.00 28.02 296 ASP A O 1
ATOM 2306 N N . TYR A 1 318 ? 46.440 51.583 13.440 1.00 26.74 297 TYR A N 1
ATOM 2307 C CA . TYR A 1 318 ? 46.324 51.346 12.006 1.00 24.41 297 TYR A CA 1
ATOM 2308 C C . TYR A 1 318 ? 47.425 52.009 11.178 1.00 27.80 297 TYR A C 1
ATOM 2309 O O . TYR A 1 318 ? 47.455 51.798 9.956 1.00 27.75 297 TYR A O 1
ATOM 2318 N N . ARG A 1 319 ? 48.302 52.820 11.785 1.00 26.92 298 ARG A N 1
ATOM 2319 C CA . ARG A 1 319 ? 49.492 53.265 11.061 1.00 31.64 298 ARG A CA 1
ATOM 2320 C C . ARG A 1 319 ? 50.420 52.097 10.777 1.00 32.52 298 ARG A C 1
ATOM 2321 O O . ARG A 1 319 ? 51.165 52.119 9.794 1.00 34.70 298 ARG A O 1
ATOM 2329 N N . HIS A 1 320 ? 50.390 51.065 11.617 1.00 33.40 299 HIS A N 1
ATOM 2330 C CA . HIS A 1 320 ? 51.360 49.986 11.499 1.00 43.01 299 HIS A CA 1
ATOM 2331 C C . HIS A 1 320 ? 50.778 48.589 11.450 1.00 40.71 299 HIS A C 1
ATOM 2332 O O . HIS A 1 320 ? 51.537 47.646 11.208 1.00 42.47 299 HIS A O 1
ATOM 2339 N N . PHE A 1 321 ? 49.491 48.415 11.711 1.00 29.32 300 PHE A N 1
ATOM 2340 C CA . PHE A 1 321 ? 48.873 47.102 11.702 1.00 29.82 300 PHE A CA 1
ATOM 2341 C C . PHE A 1 321 ? 47.596 47.186 10.883 1.00 32.10 300 PHE A C 1
ATOM 2342 O O . PHE A 1 321 ? 46.943 48.234 10.843 1.00 31.15 300 PHE A O 1
ATOM 2350 N N . ASP A 1 322 ? 47.248 46.077 10.229 1.00 30.16 301 ASP A N 1
ATOM 2351 C CA . ASP A 1 322 ? 46.005 45.970 9.464 1.00 31.69 301 ASP A CA 1
ATOM 2352 C C . ASP A 1 322 ? 44.893 45.587 10.436 1.00 34.03 301 ASP A C 1
ATOM 2353 O O . ASP A 1 322 ? 44.663 44.409 10.711 1.00 34.63 301 ASP A O 1
ATOM 2358 N N . ILE A 1 323 ? 44.186 46.590 10.965 1.00 28.65 302 ILE A N 1
ATOM 2359 C CA . ILE A 1 323 ? 43.243 46.336 12.048 1.00 30.58 302 ILE A CA 1
ATOM 2360 C C . ILE A 1 323 ? 41.866 46.884 11.693 1.00 36.16 302 ILE A C 1
ATOM 2361 O O . ILE A 1 323 ? 40.966 46.949 12.543 1.00 34.82 302 ILE A O 1
ATOM 2366 N N . CYS A 1 324 ? 41.690 47.262 10.432 1.00 28.96 303 CYS A N 1
ATOM 2367 C CA . CYS A 1 324 ? 40.412 47.735 9.916 1.00 38.02 303 CYS A CA 1
ATOM 2368 C C . CYS A 1 324 ? 40.259 47.259 8.476 1.00 39.50 303 CYS A C 1
ATOM 2369 O O . CYS A 1 324 ? 41.184 47.384 7.671 1.00 39.56 303 CYS A O 1
ATOM 2372 N N . VAL A 1 325 ? 39.081 46.743 8.160 1.00 40.02 304 VAL A N 1
ATOM 2373 C CA . VAL A 1 325 ? 38.717 46.282 6.826 1.00 42.83 304 VAL A CA 1
ATOM 2374 C C . VAL A 1 325 ? 37.393 46.937 6.458 1.00 40.17 304 VAL A C 1
ATOM 2375 O O . VAL A 1 325 ? 36.486 47.015 7.296 1.00 35.82 304 VAL A O 1
ATOM 2379 N N . ASN A 1 326 ? 37.295 47.462 5.232 1.00 32.67 305 ASN A N 1
ATOM 2380 C CA . ASN A 1 326 ? 36.071 48.175 4.857 1.00 31.36 305 ASN A CA 1
ATOM 2381 C C . ASN A 1 326 ? 35.548 47.805 3.471 1.00 32.41 305 ASN A C 1
ATOM 2382 O O . ASN A 1 326 ? 36.077 46.907 2.811 1.00 38.33 305 ASN A O 1
ATOM 2387 N N . LYS A 1 327 ? 34.501 48.511 3.028 1.00 33.66 306 LYS A N 1
ATOM 2388 C CA . LYS A 1 327 ? 33.863 48.221 1.750 1.00 38.20 306 LYS A CA 1
ATOM 2389 C C . LYS A 1 327 ? 34.862 48.280 0.593 1.00 39.44 306 LYS A C 1
ATOM 2390 O O . LYS A 1 327 ? 34.724 47.541 -0.386 1.00 32.46 306 LYS A O 1
ATOM 2396 N N . HIS A 1 328 ? 35.878 49.133 0.705 1.00 39.45 307 HIS A N 1
ATOM 2397 C CA . HIS A 1 328 ? 36.904 49.299 -0.320 1.00 39.59 307 HIS A CA 1
ATOM 2398 C C . HIS A 1 328 ? 37.943 48.190 -0.298 1.00 34.93 307 HIS A C 1
ATOM 2399 O O . HIS A 1 328 ? 38.484 47.838 -1.350 1.00 40.85 307 HIS A O 1
ATOM 2406 N N . SER A 1 329 ? 38.279 47.668 0.881 1.00 37.01 308 SER A N 1
ATOM 2407 C CA . SER A 1 329 ? 39.370 46.716 0.995 1.00 40.09 308 SER A CA 1
ATOM 2408 C C . SER A 1 329 ? 38.943 45.268 1.206 1.00 36.45 308 SER A C 1
ATOM 2409 O O . SER A 1 329 ? 39.749 44.370 0.947 1.00 39.00 308 SER A O 1
ATOM 2412 N N . ALA A 1 330 ? 37.713 45.010 1.651 1.00 33.98 309 ALA A N 1
ATOM 2413 C CA . ALA A 1 330 ? 37.264 43.636 1.874 1.00 38.85 309 ALA A CA 1
ATOM 2414 C C . ALA A 1 330 ? 36.912 42.971 0.550 1.00 38.04 309 ALA A C 1
ATOM 2415 O O . ALA A 1 330 ? 36.010 43.433 -0.154 1.00 44.61 309 ALA A O 1
ATOM 2417 N N . ARG A 1 331 ? 37.582 41.862 0.237 1.00 34.43 310 ARG A N 1
ATOM 2418 C CA . ARG A 1 331 ? 37.242 41.050 -0.930 1.00 39.33 310 ARG A CA 1
ATOM 2419 C C . ARG A 1 331 ? 36.076 40.128 -0.588 1.00 44.42 310 ARG A C 1
ATOM 2420 O O . ARG A 1 331 ? 36.115 39.452 0.444 1.00 39.22 310 ARG A O 1
ATOM 2428 N N . PRO A 1 332 ? 35.025 40.085 -1.399 1.00 44.31 311 PRO A N 1
ATOM 2429 C CA . PRO A 1 332 ? 33.917 39.172 -1.114 1.00 42.78 311 PRO A CA 1
ATOM 2430 C C . PRO A 1 332 ? 34.282 37.735 -1.461 1.00 45.69 311 PRO A C 1
ATOM 2431 O O . PRO A 1 332 ? 35.214 37.461 -2.220 1.00 53.02 311 PRO A O 1
ATOM 2435 N N . ASN A 1 333 ? 33.524 36.808 -0.882 1.00 38.62 312 ASN A N 1
ATOM 2436 C CA . ASN A 1 333 ? 33.578 35.419 -1.302 1.00 40.40 312 ASN A CA 1
ATOM 2437 C C . ASN A 1 333 ? 32.830 35.246 -2.625 1.00 44.58 312 ASN A C 1
ATOM 2438 O O . ASN A 1 333 ? 32.141 36.151 -3.100 1.00 44.69 312 ASN A O 1
ATOM 2443 N N . ALA A 1 334 ? 32.947 34.046 -3.206 1.00 43.87 313 ALA A N 1
ATOM 2444 C CA . ALA A 1 334 ? 32.338 33.781 -4.509 1.00 55.17 313 ALA A CA 1
ATOM 2445 C C . ALA A 1 334 ? 30.821 33.947 -4.470 1.00 56.81 313 ALA A C 1
ATOM 2446 O O . ALA A 1 334 ? 30.225 34.514 -5.395 1.00 56.37 313 ALA A O 1
ATOM 2448 N N . ASP A 1 335 ? 30.180 33.460 -3.411 1.00 53.41 314 ASP A N 1
ATOM 2449 C CA . ASP A 1 335 ? 28.733 33.548 -3.251 1.00 55.87 314 ASP A CA 1
ATOM 2450 C C . ASP A 1 335 ? 28.247 34.939 -2.830 1.00 53.54 314 ASP A C 1
ATOM 2451 O O . ASP A 1 335 ? 27.073 35.078 -2.474 1.00 56.39 314 ASP A O 1
ATOM 2456 N N . GLY A 1 336 ? 29.105 35.961 -2.855 1.00 49.96 315 GLY A N 1
ATOM 2457 C CA . GLY A 1 336 ? 28.711 37.303 -2.469 1.00 44.38 315 GLY A CA 1
ATOM 2458 C C . GLY A 1 336 ? 28.852 37.638 -0.994 1.00 50.81 315 GLY A C 1
ATOM 2459 O O . GLY A 1 336 ? 28.772 38.823 -0.632 1.00 48.76 315 GLY A O 1
ATOM 2460 N N . GLY A 1 337 ? 29.066 36.654 -0.130 1.00 53.82 316 GLY A N 1
ATOM 2461 C CA . GLY A 1 337 ? 29.299 36.941 1.274 1.00 46.13 316 GLY A CA 1
ATOM 2462 C C . GLY A 1 337 ? 30.677 37.541 1.498 1.00 46.20 316 GLY A C 1
ATOM 2463 O O . GLY A 1 337 ? 31.480 37.730 0.582 1.00 45.00 316 GLY A O 1
ATOM 2464 N N . VAL A 1 338 ? 30.938 37.887 2.754 1.00 44.12 317 VAL A N 1
ATOM 2465 C CA . VAL A 1 338 ? 32.230 38.417 3.162 1.00 37.43 317 VAL A CA 1
ATOM 2466 C C . VAL A 1 338 ? 32.658 37.719 4.443 1.00 43.05 317 VAL A C 1
ATOM 2467 O O . VAL A 1 338 ? 31.863 37.573 5.385 1.00 33.78 317 VAL A O 1
ATOM 2471 N N . THR A 1 339 ? 33.914 37.282 4.466 1.00 37.41 318 THR A N 1
ATOM 2472 C CA . THR A 1 339 ? 34.543 36.700 5.635 1.00 38.35 318 THR A CA 1
ATOM 2473 C C . THR A 1 339 ? 35.695 37.603 6.053 1.00 41.98 318 THR A C 1
ATOM 2474 O O . THR A 1 339 ? 36.426 38.127 5.201 1.00 39.74 318 THR A O 1
ATOM 2478 N N . VAL A 1 340 ? 35.813 37.818 7.364 1.00 39.61 319 VAL A N 1
ATOM 2479 C CA . VAL A 1 340 ? 36.893 38.585 7.979 1.00 38.68 319 VAL A CA 1
ATOM 2480 C C . VAL A 1 340 ? 37.455 37.762 9.134 1.00 41.85 319 VAL A C 1
ATOM 2481 O O . VAL A 1 340 ? 36.697 37.303 9.999 1.00 38.92 319 VAL A O 1
ATOM 2485 N N . ILE A 1 341 ? 38.779 37.620 9.181 1.00 40.87 320 ILE A N 1
ATOM 2486 C CA . ILE A 1 341 ? 39.444 36.764 10.159 1.00 37.60 320 ILE A CA 1
ATOM 2487 C C . ILE A 1 341 ? 40.274 37.626 11.101 1.00 36.43 320 ILE A C 1
ATOM 2488 O O . ILE A 1 341 ? 41.135 38.390 10.652 1.00 36.53 320 ILE A O 1
ATOM 2493 N N . VAL A 1 342 ? 40.017 37.493 12.403 1.00 32.39 321 VAL A N 1
ATOM 2494 C CA . VAL A 1 342 ? 40.818 38.110 13.460 1.00 38.12 321 VAL A CA 1
ATOM 2495 C C . VAL A 1 342 ? 41.844 37.076 13.920 1.00 44.86 321 VAL A C 1
ATOM 2496 O O . VAL A 1 342 ? 41.463 35.991 14.373 1.00 46.51 321 VAL A O 1
ATOM 2500 N N . ALA A 1 343 ? 43.139 37.400 13.815 1.00 43.79 322 ALA A N 1
ATOM 2501 C CA . ALA A 1 343 ? 44.201 36.444 14.137 1.00 40.98 322 ALA A CA 1
ATOM 2502 C C . ALA A 1 343 ? 45.546 37.158 14.245 1.00 39.18 322 ALA A C 1
ATOM 2503 O O . ALA A 1 343 ? 45.685 38.331 13.886 1.00 39.05 322 ALA A O 1
ATOM 2505 N N . ALA A 1 344 ? 46.549 36.422 14.736 1.00 40.38 323 ALA A N 1
ATOM 2506 C CA . ALA A 1 344 ? 47.893 36.977 14.889 1.00 41.09 323 ALA A CA 1
ATOM 2507 C C . ALA A 1 344 ? 48.642 37.082 13.561 1.00 49.68 323 ALA A C 1
ATOM 2508 O O . ALA A 1 344 ? 49.504 37.955 13.408 1.00 51.87 323 ALA A O 1
ATOM 2510 N N . THR A 1 345 ? 48.368 36.186 12.615 1.00 47.58 324 THR A N 1
ATOM 2511 C CA . THR A 1 345 ? 48.940 36.248 11.278 1.00 52.12 324 THR A CA 1
ATOM 2512 C C . THR A 1 345 ? 47.839 35.976 10.261 1.00 52.44 324 THR A C 1
ATOM 2513 O O . THR A 1 345 ? 46.840 35.323 10.571 1.00 51.18 324 THR A O 1
ATOM 2517 N N . ARG A 1 346 ? 48.027 36.485 9.047 1.00 54.14 325 ARG A N 1
ATOM 2518 C CA . ARG A 1 346 ? 47.021 36.327 7.991 1.00 49.25 325 ARG A CA 1
ATOM 2519 C C . ARG A 1 346 ? 46.924 34.874 7.539 1.00 49.59 325 ARG A C 1
ATOM 2520 O O . ARG A 1 346 ? 47.953 34.244 7.276 1.00 48.44 325 ARG A O 1
ATOM 2528 N N . PRO A 1 347 ? 45.726 34.297 7.477 1.00 56.26 326 PRO A N 1
ATOM 2529 C CA . PRO A 1 347 ? 45.575 32.958 6.888 1.00 61.80 326 PRO A CA 1
ATOM 2530 C C . PRO A 1 347 ? 45.318 33.027 5.386 1.00 62.41 326 PRO A C 1
ATOM 2531 O O . PRO A 1 347 ? 44.234 33.439 4.959 1.00 59.95 326 PRO A O 1
ATOM 2535 N N . GLY A 1 348 ? 46.314 32.682 4.574 1.00 66.17 327 GLY A N 1
ATOM 2536 C CA . GLY A 1 348 ? 46.135 32.783 3.132 1.00 62.37 327 GLY A CA 1
ATOM 2537 C C . GLY A 1 348 ? 45.926 34.221 2.702 1.00 58.62 327 GLY A C 1
ATOM 2538 O O . GLY A 1 348 ? 46.665 35.123 3.108 1.00 60.24 327 GLY A O 1
ATOM 2539 N N . SER A 1 349 ? 44.924 34.449 1.851 1.00 57.67 328 SER A N 1
ATOM 2540 C CA . SER A 1 349 ? 44.583 35.790 1.386 1.00 57.47 328 SER A CA 1
ATOM 2541 C C . SER A 1 349 ? 43.235 36.282 1.922 1.00 53.34 328 SER A C 1
ATOM 2542 O O . SER A 1 349 ? 42.602 37.150 1.318 1.00 56.49 328 SER A O 1
ATOM 2545 N N . ALA A 1 350 ? 42.793 35.761 3.065 1.00 51.92 329 ALA A N 1
ATOM 2546 C CA . ALA A 1 350 ? 41.527 36.203 3.643 1.00 42.77 329 ALA A CA 1
ATOM 2547 C C . ALA A 1 350 ? 41.622 37.640 4.150 1.00 40.35 329 ALA A C 1
ATOM 2548 O O . ALA A 1 350 ? 42.705 38.151 4.452 1.00 44.24 329 ALA A O 1
ATOM 2550 N N . ASN A 1 351 ? 40.464 38.304 4.206 1.00 34.39 330 ASN A N 1
ATOM 2551 C CA . ASN A 1 351 ? 40.364 39.588 4.885 1.00 33.87 330 ASN A CA 1
ATOM 2552 C C . ASN A 1 351 ? 40.741 39.405 6.349 1.00 40.24 330 ASN A C 1
ATOM 2553 O O . ASN A 1 351 ? 40.277 38.469 7.005 1.00 43.53 330 ASN A O 1
ATOM 2558 N N . TRP A 1 352 ? 41.591 40.294 6.859 1.00 41.39 331 TRP A N 1
ATOM 2559 C CA . TRP A 1 352 ? 42.319 40.022 8.089 1.00 40.99 331 TRP A CA 1
ATOM 2560 C C . TRP A 1 352 ? 42.311 41.221 9.028 1.00 40.47 331 TRP A C 1
ATOM 2561 O O . TRP A 1 352 ? 42.534 42.357 8.602 1.00 40.65 331 TRP A O 1
ATOM 2572 N N . LEU A 1 353 ? 42.068 40.959 10.310 1.00 36.59 332 LEU A N 1
ATOM 2573 C CA . LEU A 1 353 ? 42.299 41.920 11.382 1.00 34.21 332 LEU A CA 1
ATOM 2574 C C . LEU A 1 353 ? 43.412 41.383 12.284 1.00 38.15 332 LEU A C 1
ATOM 2575 O O . LEU A 1 353 ? 43.270 40.304 12.873 1.00 35.96 332 LEU A O 1
ATOM 2580 N N . ASP A 1 354 ? 44.512 42.135 12.386 1.00 33.27 333 ASP A N 1
ATOM 2581 C CA . ASP A 1 354 ? 45.702 41.723 13.129 1.00 34.39 333 ASP A CA 1
ATOM 2582 C C . ASP A 1 354 ? 45.499 41.980 14.623 1.00 37.13 333 ASP A C 1
ATOM 2583 O O . ASP A 1 354 ? 45.211 43.114 15.021 1.00 33.49 333 ASP A O 1
ATOM 2588 N N . THR A 1 355 ? 45.654 40.939 15.455 1.00 36.68 334 THR A N 1
ATOM 2589 C CA . THR A 1 355 ? 45.475 41.137 16.894 1.00 34.24 334 THR A CA 1
ATOM 2590 C C . THR A 1 355 ? 46.607 41.949 17.521 1.00 35.50 334 THR A C 1
ATOM 2591 O O . THR A 1 355 ? 46.442 42.453 18.640 1.00 35.08 334 THR A O 1
ATOM 2595 N N . ALA A 1 356 ? 47.741 42.090 16.833 1.00 28.87 335 ALA A N 1
ATOM 2596 C CA . ALA A 1 356 ? 48.752 43.090 17.189 1.00 33.73 335 ALA A CA 1
ATOM 2597 C C . ALA A 1 356 ? 49.199 42.958 18.647 1.00 36.42 335 ALA A C 1
ATOM 2598 O O . ALA A 1 356 ? 49.296 43.939 19.389 1.00 32.55 335 ALA A O 1
ATOM 2600 N N . GLY A 1 357 ? 49.453 41.718 19.063 1.00 37.68 336 GLY A N 1
ATOM 2601 C CA . GLY A 1 357 ? 49.969 41.452 20.386 1.00 36.32 336 GLY A CA 1
ATOM 2602 C C . GLY A 1 357 ? 48.940 41.409 21.493 1.00 37.17 336 GLY A C 1
ATOM 2603 O O . GLY A 1 357 ? 49.312 41.147 22.638 1.00 38.30 336 GLY A O 1
ATOM 2604 N N . HIS A 1 358 ? 47.665 41.656 21.201 1.00 31.31 337 HIS A N 1
ATOM 2605 C CA . HIS A 1 358 ? 46.631 41.713 22.230 1.00 33.71 337 HIS A CA 1
ATOM 2606 C C . HIS A 1 358 ? 45.972 40.352 22.410 1.00 39.45 337 HIS A C 1
ATOM 2607 O O . HIS A 1 358 ? 45.609 39.700 21.426 1.00 32.97 337 HIS A O 1
ATOM 2614 N N . ARG A 1 359 ? 45.817 39.930 23.668 1.00 32.67 338 ARG A N 1
ATOM 2615 C CA . ARG A 1 359 ? 45.049 38.725 23.943 1.00 37.76 338 ARG A CA 1
ATOM 2616 C C . ARG A 1 359 ? 43.555 39.011 23.972 1.00 36.42 338 ARG A C 1
ATOM 2617 O O . ARG A 1 359 ? 42.759 38.104 23.700 1.00 36.07 338 ARG A O 1
ATOM 2619 N N . THR A 1 360 ? 43.162 40.263 24.212 1.00 33.41 339 THR A N 1
ATOM 2620 C CA . THR A 1 360 ? 41.754 40.606 24.334 1.00 41.31 339 THR A CA 1
ATOM 2621 C C . THR A 1 360 ? 41.541 42.044 23.878 1.00 35.36 339 THR A C 1
ATOM 2622 O O . THR A 1 360 ? 42.466 42.857 23.867 1.00 35.15 339 THR A O 1
ATOM 2626 N N . GLY A 1 361 ? 40.309 42.352 23.498 1.00 29.39 340 GLY A N 1
ATOM 2627 C CA . GLY A 1 361 ? 39.988 43.711 23.103 1.00 31.93 340 GLY A CA 1
ATOM 2628 C C . GLY A 1 361 ? 38.516 43.851 22.802 1.00 31.06 340 GLY A C 1
ATOM 2629 O O . GLY A 1 361 ? 37.704 43.010 23.201 1.00 32.70 340 GLY A O 1
ATOM 2630 N N . THR A 1 362 ? 38.174 44.924 22.095 1.00 23.29 341 THR A N 1
ATOM 2631 C CA . THR A 1 362 ? 36.819 45.119 21.605 1.00 28.13 341 THR A CA 1
ATOM 2632 C C . THR A 1 362 ? 36.846 45.221 20.085 1.00 31.00 341 THR A C 1
ATOM 2633 O O . THR A 1 362 ? 37.907 45.325 19.459 1.00 28.71 341 THR A O 1
ATOM 2637 N N . ILE A 1 363 ? 35.658 45.174 19.499 1.00 23.31 342 ILE A N 1
ATOM 2638 C CA . ILE A 1 363 ? 35.501 45.106 18.051 1.00 30.28 342 ILE A CA 1
ATOM 2639 C C . ILE A 1 363 ? 34.205 45.819 17.692 1.00 29.35 342 ILE A C 1
ATOM 2640 O O . ILE A 1 363 ? 33.218 45.743 18.433 1.00 29.24 342 ILE A O 1
ATOM 2645 N N . CYS A 1 364 ? 34.219 46.529 16.559 1.00 32.19 343 CYS A N 1
ATOM 2646 C CA . CYS A 1 364 ? 33.072 47.300 16.085 1.00 25.93 343 CYS A CA 1
ATOM 2647 C C . CYS A 1 364 ? 32.854 47.092 14.588 1.00 30.94 343 CYS A C 1
ATOM 2648 O O . CYS A 1 364 ? 33.791 47.221 13.793 1.00 32.61 343 CYS A O 1
ATOM 2651 N N . TRP A 1 365 ? 31.608 46.805 14.213 1.00 29.54 344 TRP A N 1
ATOM 2652 C CA . TRP A 1 365 ? 31.181 46.685 12.833 1.00 30.86 344 TRP A CA 1
ATOM 2653 C C . TRP A 1 365 ? 30.160 47.780 12.546 1.00 31.98 344 TRP A C 1
ATOM 2654 O O . TRP A 1 365 ? 29.317 48.087 13.397 1.00 29.49 344 TRP A O 1
ATOM 2665 N N . ARG A 1 366 ? 30.251 48.387 11.360 1.00 31.64 345 ARG A N 1
ATOM 2666 C CA . ARG A 1 366 ? 29.335 49.447 10.947 1.00 31.18 345 ARG A CA 1
ATOM 2667 C C . ARG A 1 366 ? 28.712 49.122 9.603 1.00 31.61 345 ARG A C 1
ATOM 2668 O O . ARG A 1 366 ? 29.431 48.811 8.652 1.00 39.77 345 ARG A O 1
ATOM 2676 N N . TRP A 1 367 ? 27.386 49.225 9.520 1.00 28.30 346 TRP A N 1
ATOM 2677 C CA . TRP A 1 367 ? 26.697 49.488 8.259 1.00 35.84 346 TRP A CA 1
ATOM 2678 C C . TRP A 1 367 ? 26.338 50.968 8.214 1.00 35.91 346 TRP A C 1
ATOM 2679 O O . TRP A 1 367 ? 25.777 51.499 9.177 1.00 30.23 346 TRP A O 1
ATOM 2690 N N . VAL A 1 368 ? 26.678 51.636 7.116 1.00 38.85 347 VAL A N 1
ATOM 2691 C CA . VAL A 1 368 ? 26.347 53.045 6.911 1.00 37.56 347 VAL A CA 1
ATOM 2692 C C . VAL A 1 368 ? 25.353 53.145 5.756 1.00 45.46 347 VAL A C 1
ATOM 2693 O O . VAL A 1 368 ? 25.671 52.791 4.609 1.00 39.81 347 VAL A O 1
ATOM 2697 N N . GLY A 1 369 ? 24.145 53.615 6.056 1.00 44.60 348 GLY A N 1
ATOM 2698 C CA . GLY A 1 369 ? 23.148 53.782 5.012 1.00 42.58 348 GLY A CA 1
ATOM 2699 C C . GLY A 1 369 ? 22.569 52.488 4.485 1.00 48.23 348 GLY A C 1
ATOM 2700 O O . GLY A 1 369 ? 22.238 52.403 3.294 1.00 47.73 348 GLY A O 1
ATOM 2701 N N . ALA A 1 370 ? 22.464 51.464 5.329 1.00 44.84 349 ALA A N 1
ATOM 2702 C CA . ALA A 1 370 ? 21.867 50.191 4.950 1.00 41.83 349 ALA A CA 1
ATOM 2703 C C . ALA A 1 370 ? 20.411 50.163 5.394 1.00 40.00 349 ALA A C 1
ATOM 2704 O O . ALA A 1 370 ? 20.119 50.334 6.582 1.00 37.40 349 ALA A O 1
ATOM 2706 N N . ALA A 1 371 ? 19.504 49.925 4.441 1.00 46.66 350 ALA A N 1
ATOM 2707 C CA . ALA A 1 371 ? 18.090 49.814 4.774 1.00 43.61 350 ALA A CA 1
ATOM 2708 C C . ALA A 1 371 ? 17.826 48.586 5.631 1.00 47.18 350 ALA A C 1
ATOM 2709 O O . ALA A 1 371 ? 17.042 48.642 6.584 1.00 53.50 350 ALA A O 1
ATOM 2711 N N . GLN A 1 372 ? 18.465 47.465 5.309 1.00 48.39 351 GLN A N 1
ATOM 2712 C CA . GLN A 1 372 ? 18.318 46.236 6.087 1.00 47.14 351 GLN A CA 1
ATOM 2713 C C . GLN A 1 372 ? 19.701 45.749 6.493 1.00 45.12 351 GLN A C 1
ATOM 2714 O O . GLN A 1 372 ? 20.424 45.166 5.667 1.00 52.54 351 GLN A O 1
ATOM 2716 N N . PRO A 1 373 ? 20.087 45.930 7.751 1.00 38.44 352 PRO A N 1
ATOM 2717 C CA . PRO A 1 373 ? 21.378 45.403 8.201 1.00 39.94 352 PRO A CA 1
ATOM 2718 C C . PRO A 1 373 ? 21.417 43.885 8.131 1.00 41.66 352 PRO A C 1
ATOM 2719 O O . PRO A 1 373 ? 20.398 43.203 8.247 1.00 44.73 352 PRO A O 1
ATOM 2723 N N . VAL A 1 374 ? 22.623 43.365 7.935 1.00 43.53 353 VAL A N 1
ATOM 2724 C CA . VAL A 1 374 ? 22.897 41.935 7.932 1.00 38.16 353 VAL A CA 1
ATOM 2725 C C . VAL A 1 374 ? 23.809 41.655 9.121 1.00 41.07 353 VAL A C 1
ATOM 2726 O O . VAL A 1 374 ? 24.858 42.292 9.268 1.00 43.76 353 VAL A O 1
ATOM 2730 N N . HIS A 1 375 ? 23.400 40.723 9.973 1.00 41.91 354 HIS A N 1
ATOM 2731 C CA . HIS A 1 375 ? 24.043 40.539 11.271 1.00 39.64 354 HIS A CA 1
ATOM 2732 C C . HIS A 1 375 ? 25.169 39.518 11.171 1.00 35.96 354 HIS A C 1
ATOM 2733 O O . HIS A 1 375 ? 24.903 38.356 10.845 1.00 42.50 354 HIS A O 1
ATOM 2740 N N . PRO A 1 376 ? 26.417 39.888 11.453 1.00 33.36 355 PRO A N 1
ATOM 2741 C CA . PRO A 1 376 ? 27.509 38.915 11.351 1.00 41.69 355 PRO A CA 1
ATOM 2742 C C . PRO A 1 376 ? 27.352 37.761 12.333 1.00 42.32 355 PRO A C 1
ATOM 2743 O O . PRO A 1 376 ? 26.868 37.929 13.455 1.00 44.08 355 PRO A O 1
ATOM 2747 N N . ARG A 1 377 ? 27.764 36.580 11.891 1.00 38.32 356 ARG A N 1
ATOM 2748 C CA . ARG A 1 377 ? 27.976 35.442 12.766 1.00 37.32 356 ARG A CA 1
ATOM 2749 C C . ARG A 1 377 ? 29.475 35.259 12.970 1.00 38.29 356 ARG A C 1
ATOM 2750 O O . ARG A 1 377 ? 30.293 35.712 12.164 1.00 38.51 356 ARG A O 1
ATOM 2758 N N . THR A 1 378 ? 29.829 34.614 14.081 1.00 37.34 357 THR A N 1
ATOM 2759 C CA . THR A 1 378 ? 31.219 34.421 14.459 1.00 36.94 357 THR A CA 1
ATOM 2760 C C . THR A 1 378 ? 31.420 32.992 14.942 1.00 41.82 357 THR A C 1
ATOM 2761 O O . THR A 1 378 ? 30.483 32.332 15.397 1.00 43.14 357 THR A O 1
ATOM 2765 N N . ARG A 1 379 ? 32.665 32.525 14.852 1.00 44.86 358 ARG A N 1
ATOM 2766 C CA . ARG A 1 379 ? 33.068 31.290 15.511 1.00 45.27 358 ARG A CA 1
ATOM 2767 C C . ARG A 1 379 ? 34.575 31.332 15.728 1.00 43.88 358 ARG A C 1
ATOM 2768 O O . ARG A 1 379 ? 35.303 32.004 14.992 1.00 42.44 358 ARG A O 1
ATOM 2776 N N . VAL A 1 380 ? 35.022 30.671 16.793 1.00 44.43 359 VAL A N 1
ATOM 2777 C CA . VAL A 1 380 ? 36.438 30.569 17.129 1.00 47.80 359 VAL A CA 1
ATOM 2778 C C . VAL A 1 380 ? 36.982 29.232 16.647 1.00 47.88 359 VAL A C 1
ATOM 2779 O O . VAL A 1 380 ? 36.398 28.178 16.923 1.00 47.86 359 VAL A O 1
ATOM 2783 N N . VAL A 1 381 ? 38.097 29.271 15.917 1.00 44.52 360 VAL A N 1
ATOM 2784 C CA . VAL A 1 381 ? 38.772 28.069 15.443 1.00 47.20 360 VAL A CA 1
ATOM 2785 C C . VAL A 1 381 ? 40.264 28.198 15.730 1.00 49.51 360 VAL A C 1
ATOM 2786 O O . VAL A 1 381 ? 40.754 29.247 16.150 1.00 42.12 360 VAL A O 1
ATOM 2790 N N . LYS A 1 382 ? 40.984 27.103 15.504 1.00 45.99 361 LYS A N 1
ATOM 2791 C CA . LYS A 1 382 ? 42.437 27.140 15.562 1.00 51.44 361 LYS A CA 1
ATOM 2792 C C . LYS A 1 382 ? 42.976 27.795 14.293 1.00 58.57 361 LYS A C 1
ATOM 2793 O O . LYS A 1 382 ? 42.553 27.454 13.182 1.00 59.80 361 LYS A O 1
ATOM 2799 N N . LEU A 1 383 ? 43.903 28.748 14.459 1.00 52.98 362 LEU A N 1
ATOM 2800 C CA . LEU A 1 383 ? 44.469 29.443 13.304 1.00 46.90 362 LEU A CA 1
ATOM 2801 C C . LEU A 1 383 ? 45.148 28.476 12.346 1.00 49.97 362 LEU A C 1
ATOM 2802 O O . LEU A 1 383 ? 45.183 28.722 11.134 1.00 51.60 362 LEU A O 1
ATOM 2807 N N . ALA A 1 384 ? 45.668 27.360 12.865 1.00 50.12 363 ALA A N 1
ATOM 2808 C CA . ALA A 1 384 ? 46.308 26.375 12.005 1.00 53.27 363 ALA A CA 1
ATOM 2809 C C . ALA A 1 384 ? 45.311 25.739 11.047 1.00 54.03 363 ALA A C 1
ATOM 2810 O O . ALA A 1 384 ? 45.673 25.394 9.915 1.00 52.21 363 ALA A O 1
ATOM 2812 N N . ALA A 1 385 ? 44.060 25.568 11.484 1.00 55.37 364 ALA A N 1
ATOM 2813 C CA . ALA A 1 385 ? 43.058 24.938 10.630 1.00 56.81 364 ALA A CA 1
ATOM 2814 C C . ALA A 1 385 ? 42.749 25.789 9.404 1.00 55.54 364 ALA A C 1
ATOM 2815 O O . ALA A 1 385 ? 42.462 25.247 8.330 1.00 59.35 364 ALA A O 1
ATOM 2817 N N . LEU A 1 386 ? 42.816 27.113 9.538 1.00 55.59 365 LEU A N 1
ATOM 2818 C CA . LEU A 1 386 ? 42.577 27.990 8.397 1.00 54.12 365 LEU A CA 1
ATOM 2819 C C . LEU A 1 386 ? 43.778 28.043 7.461 1.00 63.40 365 LEU A C 1
ATOM 2820 O O . LEU A 1 386 ? 43.603 28.175 6.245 1.00 68.95 365 LEU A O 1
ATOM 2825 N N . LYS A 1 387 ? 44.996 27.944 8.001 1.00 68.38 366 LYS A N 1
ATOM 2826 C CA . LYS A 1 387 ? 46.185 27.996 7.157 1.00 70.28 366 LYS A CA 1
ATOM 2827 C C . LYS A 1 387 ? 46.344 26.720 6.342 1.00 72.35 366 LYS A C 1
ATOM 2828 O O . LYS A 1 387 ? 46.665 26.779 5.151 1.00 74.46 366 LYS A O 1
ATOM 2834 N N . GLU A 1 388 ? 46.135 25.557 6.968 1.00 73.21 367 GLU A N 1
ATOM 2835 C CA . GLU A 1 388 ? 46.187 24.297 6.229 1.00 78.37 367 GLU A CA 1
ATOM 2836 C C . GLU A 1 388 ? 45.136 24.271 5.125 1.00 82.57 367 GLU A C 1
ATOM 2837 O O . GLU A 1 388 ? 45.430 23.909 3.979 1.00 84.69 367 GLU A O 1
ATOM 2839 N N . ALA A 1 389 ? 43.904 24.679 5.451 1.00 83.37 368 ALA A N 1
ATOM 2840 C CA . ALA A 1 389 ? 42.807 24.607 4.490 1.00 81.02 368 ALA A CA 1
ATOM 2841 C C . ALA A 1 389 ? 42.958 25.640 3.375 1.00 80.76 368 ALA A C 1
ATOM 2842 O O . ALA A 1 389 ? 42.679 25.343 2.208 1.00 78.26 368 ALA A O 1
ATOM 2844 N N . ALA A 1 390 ? 43.389 26.855 3.707 1.00 86.13 369 ALA A N 1
ATOM 2845 C CA . ALA A 1 390 ? 43.529 27.911 2.703 1.00 88.96 369 ALA A CA 1
ATOM 2846 C C . ALA A 1 390 ? 44.788 27.717 1.860 1.00 93.03 369 ALA A C 1
ATOM 2847 O O . ALA A 1 390 ? 44.713 27.370 0.679 1.00 92.67 369 ALA A O 1
ATOM 2858 N N . THR B 1 23 ? 62.931 50.230 -4.971 1.00 81.18 2 THR B N 1
ATOM 2859 C CA . THR B 1 23 ? 63.193 49.034 -5.760 1.00 72.67 2 THR B CA 1
ATOM 2860 C C . THR B 1 23 ? 62.066 48.776 -6.761 1.00 65.62 2 THR B C 1
ATOM 2861 O O . THR B 1 23 ? 61.046 49.470 -6.797 1.00 55.82 2 THR B O 1
ATOM 2865 N N . ASP B 1 24 ? 62.255 47.740 -7.579 1.00 73.57 3 ASP B N 1
ATOM 2866 C CA . ASP B 1 24 ? 61.224 47.342 -8.529 1.00 77.25 3 ASP B CA 1
ATOM 2867 C C . ASP B 1 24 ? 60.009 46.762 -7.817 1.00 75.02 3 ASP B C 1
ATOM 2868 O O . ASP B 1 24 ? 58.868 46.990 -8.240 1.00 70.34 3 ASP B O 1
ATOM 2873 N N . ASP B 1 25 ? 60.236 46.011 -6.732 1.00 73.00 4 ASP B N 1
ATOM 2874 C CA . ASP B 1 25 ? 59.131 45.403 -5.997 1.00 67.26 4 ASP B CA 1
ATOM 2875 C C . ASP B 1 25 ? 58.215 46.465 -5.409 1.00 59.75 4 ASP B C 1
ATOM 2876 O O . ASP B 1 25 ? 56.986 46.358 -5.497 1.00 49.77 4 ASP B O 1
ATOM 2881 N N . THR B 1 26 ? 58.801 47.496 -4.792 1.00 58.36 5 THR B N 1
ATOM 2882 C CA . THR B 1 26 ? 57.997 48.589 -4.252 1.00 49.29 5 THR B CA 1
ATOM 2883 C C . THR B 1 26 ? 57.267 49.330 -5.367 1.00 42.51 5 THR B C 1
ATOM 2884 O O . THR B 1 26 ? 56.074 49.621 -5.254 1.00 41.48 5 THR B O 1
ATOM 2888 N N . ARG B 1 27 ? 57.971 49.639 -6.461 1.00 44.55 6 ARG B N 1
ATOM 2889 C CA . ARG B 1 27 ? 57.334 50.353 -7.563 1.00 41.60 6 ARG B CA 1
ATOM 2890 C C . ARG B 1 27 ? 56.125 49.595 -8.097 1.00 34.79 6 ARG B C 1
ATOM 2891 O O . ARG B 1 27 ? 55.061 50.188 -8.317 1.00 32.14 6 ARG B O 1
ATOM 2899 N N . ALA B 1 28 ? 56.241 48.269 -8.229 1.00 37.77 7 ALA B N 1
ATOM 2900 C CA . ALA B 1 28 ? 55.128 47.492 -8.759 1.00 38.68 7 ALA B CA 1
ATOM 2901 C C . ALA B 1 28 ? 54.009 47.409 -7.737 1.00 42.15 7 ALA B C 1
ATOM 2902 O O . ALA B 1 28 ? 52.825 47.476 -8.094 1.00 31.49 7 ALA B O 1
ATOM 2904 N N . THR B 1 29 ? 54.369 47.262 -6.459 1.00 38.38 8 THR B N 1
ATOM 2905 C CA . THR B 1 29 ? 53.366 47.269 -5.401 1.00 35.10 8 THR B CA 1
ATOM 2906 C C . THR B 1 29 ? 52.605 48.590 -5.390 1.00 36.23 8 THR B C 1
ATOM 2907 O O . THR B 1 29 ? 51.376 48.602 -5.266 1.00 43.33 8 THR B O 1
ATOM 2911 N N . GLN B 1 30 ? 53.317 49.715 -5.515 1.00 31.78 9 GLN B N 1
ATOM 2912 C CA . GLN B 1 30 ? 52.644 51.013 -5.519 1.00 32.83 9 GLN B CA 1
ATOM 2913 C C . GLN B 1 30 ? 51.721 51.180 -6.725 1.00 32.06 9 GLN B C 1
ATOM 2914 O O . GLN B 1 30 ? 50.668 51.828 -6.625 1.00 27.59 9 GLN B O 1
ATOM 2920 N N . LEU B 1 31 ? 52.110 50.645 -7.880 1.00 35.33 10 LEU B N 1
ATOM 2921 C CA . LEU B 1 31 ? 51.232 50.744 -9.039 1.00 26.10 10 LEU B CA 1
ATOM 2922 C C . LEU B 1 31 ? 49.948 49.958 -8.807 1.00 29.42 10 LEU B C 1
ATOM 2923 O O . LEU B 1 31 ? 48.841 50.471 -9.017 1.00 26.22 10 LEU B O 1
ATOM 2928 N N . LEU B 1 32 ? 50.085 48.698 -8.379 1.00 30.47 11 LEU B N 1
ATOM 2929 C CA . LEU B 1 32 ? 48.934 47.814 -8.209 1.00 34.32 11 LEU B CA 1
ATOM 2930 C C . LEU B 1 32 ? 47.991 48.305 -7.114 1.00 33.59 11 LEU B C 1
ATOM 2931 O O . LEU B 1 32 ? 46.785 48.034 -7.168 1.00 37.32 11 LEU B O 1
ATOM 2936 N N . SER B 1 33 ? 48.512 49.022 -6.117 1.00 28.08 12 SER B N 1
ATOM 2937 C CA . SER B 1 33 ? 47.691 49.480 -5.004 1.00 27.32 12 SER B CA 1
ATOM 2938 C C . SER B 1 33 ? 46.961 50.786 -5.292 1.00 29.38 12 SER B C 1
ATOM 2939 O O . SER B 1 33 ? 46.087 51.172 -4.510 1.00 32.29 12 SER B O 1
ATOM 2942 N N . GLY B 1 34 ? 47.310 51.501 -6.358 1.00 27.77 13 GLY B N 1
ATOM 2943 C CA . GLY B 1 34 ? 46.726 52.806 -6.591 1.00 28.19 13 GLY B CA 1
ATOM 2944 C C . GLY B 1 34 ? 47.551 53.968 -6.082 1.00 26.48 13 GLY B C 1
ATOM 2945 O O . GLY B 1 34 ? 47.182 55.131 -6.324 1.00 24.91 13 GLY B O 1
ATOM 2946 N N . GLN B 1 35 ? 48.636 53.690 -5.356 1.00 24.78 14 GLN B N 1
ATOM 2947 C CA . GLN B 1 35 ? 49.501 54.763 -4.880 1.00 28.03 14 GLN B CA 1
ATOM 2948 C C . GLN B 1 35 ? 50.125 55.520 -6.052 1.00 32.11 14 GLN B C 1
ATOM 2949 O O . GLN B 1 35 ? 50.194 56.754 -6.039 1.00 27.43 14 GLN B O 1
ATOM 2955 N N . THR B 1 36 ? 50.570 54.796 -7.086 1.00 26.93 15 THR B N 1
ATOM 2956 C CA . THR B 1 36 ? 51.166 55.465 -8.240 1.00 28.53 15 THR B CA 1
ATOM 2957 C C . THR B 1 36 ? 50.164 56.401 -8.890 1.00 23.75 15 THR B C 1
ATOM 2958 O O . THR B 1 36 ? 50.509 57.525 -9.284 1.00 23.24 15 THR B O 1
ATOM 2962 N N . TRP B 1 37 ? 48.917 55.950 -9.017 1.00 23.15 16 TRP B N 1
ATOM 2963 C CA . TRP B 1 37 ? 47.893 56.788 -9.625 1.00 23.16 16 TRP B CA 1
ATOM 2964 C C . TRP B 1 37 ? 47.672 58.043 -8.790 1.00 24.95 16 TRP B C 1
ATOM 2965 O O . TRP B 1 37 ? 47.536 59.147 -9.333 1.00 28.31 16 TRP B O 1
ATOM 2976 N N . ALA B 1 38 ? 47.661 57.903 -7.463 1.00 27.06 17 ALA B N 1
ATOM 2977 C CA . ALA B 1 38 ? 47.546 59.091 -6.624 1.00 24.32 17 ALA B CA 1
ATOM 2978 C C . ALA B 1 38 ? 48.713 60.036 -6.867 1.00 23.16 17 ALA B C 1
ATOM 2979 O O . ALA B 1 38 ? 48.516 61.242 -7.062 1.00 27.12 17 ALA B O 1
ATOM 2981 N N . ASP B 1 39 ? 49.940 59.494 -6.874 1.00 21.99 18 ASP B N 1
ATOM 2982 C CA . ASP B 1 39 ? 51.127 60.318 -7.081 1.00 24.12 18 ASP B CA 1
ATOM 2983 C C . ASP B 1 39 ? 51.116 60.973 -8.448 1.00 25.32 18 ASP B C 1
ATOM 2984 O O . ASP B 1 39 ? 51.507 62.137 -8.591 1.00 26.81 18 ASP B O 1
ATOM 2989 N N . PHE B 1 40 ? 50.705 60.218 -9.469 1.00 23.34 19 PHE B N 1
ATOM 2990 C CA . PHE B 1 40 ? 50.570 60.744 -10.826 1.00 22.61 19 PHE B CA 1
ATOM 2991 C C . PHE B 1 40 ? 49.652 61.964 -10.866 1.00 23.36 19 PHE B C 1
ATOM 2992 O O . PHE B 1 40 ? 50.035 63.027 -11.377 1.00 20.81 19 PHE B O 1
ATOM 3000 N N . CYS B 1 41 ? 48.445 61.844 -10.293 1.00 25.15 20 CYS B N 1
ATOM 3001 C CA . CYS B 1 41 ? 47.508 62.968 -10.310 1.00 25.67 20 CYS B CA 1
ATOM 3002 C C . CYS B 1 41 ? 48.028 64.146 -9.483 1.00 27.07 20 CYS B C 1
ATOM 3003 O O . CYS B 1 41 ? 47.878 65.305 -9.888 1.00 22.99 20 CYS B O 1
ATOM 3006 N N . ASP B 1 42 ? 48.668 63.871 -8.339 1.00 20.05 21 ASP B N 1
ATOM 3007 C CA . ASP B 1 42 ? 49.219 64.950 -7.514 1.00 21.71 21 ASP B CA 1
ATOM 3008 C C . ASP B 1 42 ? 50.374 65.675 -8.208 1.00 28.36 21 ASP B C 1
ATOM 3009 O O . ASP B 1 42 ? 50.549 66.889 -8.020 1.00 25.84 21 ASP B O 1
ATOM 3014 N N . THR B 1 43 ? 51.185 64.951 -8.990 1.00 25.58 22 THR B N 1
ATOM 3015 C CA . THR B 1 43 ? 52.230 65.611 -9.766 1.00 25.37 22 THR B CA 1
ATOM 3016 C C . THR B 1 43 ? 51.614 66.489 -10.844 1.00 23.95 22 THR B C 1
ATOM 3017 O O . THR B 1 43 ? 52.017 67.641 -11.019 1.00 21.13 22 THR B O 1
ATOM 3021 N N . LEU B 1 44 ? 50.602 65.978 -11.539 1.00 25.36 23 LEU B N 1
ATOM 3022 C CA . LEU B 1 44 ? 49.825 66.824 -12.445 1.00 24.93 23 LEU B CA 1
ATOM 3023 C C . LEU B 1 44 ? 49.311 68.068 -11.736 1.00 30.46 23 LEU B C 1
ATOM 3024 O O . LEU B 1 44 ? 49.427 69.187 -12.250 1.00 25.59 23 LEU B O 1
ATOM 3029 N N . LYS B 1 45 ? 48.720 67.883 -10.553 1.00 23.39 24 LYS B N 1
ATOM 3030 C CA . LYS B 1 45 ? 48.155 69.021 -9.834 1.00 30.43 24 LYS B CA 1
ATOM 3031 C C . LYS B 1 45 ? 49.225 70.060 -9.546 1.00 26.30 24 LYS B C 1
ATOM 3032 O O . LYS B 1 45 ? 49.034 71.252 -9.802 1.00 24.05 24 LYS B O 1
ATOM 3038 N N . ARG B 1 46 ? 50.371 69.609 -9.030 1.00 27.83 25 ARG B N 1
ATOM 3039 C CA . ARG B 1 46 ? 51.449 70.517 -8.680 1.00 23.60 25 ARG B CA 1
ATOM 3040 C C . ARG B 1 46 ? 51.968 71.276 -9.897 1.00 23.12 25 ARG B C 1
ATOM 3041 O O . ARG B 1 46 ? 52.504 72.384 -9.756 1.00 26.37 25 ARG B O 1
ATOM 3049 N N . SER B 1 47 ? 51.814 70.703 -11.091 1.00 23.76 26 SER B N 1
ATOM 3050 C CA . SER B 1 47 ? 52.211 71.400 -12.311 1.00 29.56 26 SER B CA 1
ATOM 3051 C C . SER B 1 47 ? 51.466 72.712 -12.483 1.00 26.55 26 SER B C 1
ATOM 3052 O O . SER B 1 47 ? 51.975 73.621 -13.138 1.00 30.00 26 SER B O 1
ATOM 3055 N N . GLY B 1 48 ? 50.273 72.838 -11.898 1.00 27.01 27 GLY B N 1
ATOM 3056 C CA . GLY B 1 48 ? 49.556 74.101 -11.949 1.00 26.81 27 GLY B CA 1
ATOM 3057 C C . GLY B 1 48 ? 50.340 75.280 -11.403 1.00 28.94 27 GLY B C 1
ATOM 3058 O O . GLY B 1 48 ? 50.062 76.424 -11.783 1.00 28.61 27 GLY B O 1
ATOM 3059 N N . GLU B 1 49 ? 51.320 75.033 -10.521 1.00 25.83 28 GLU B N 1
ATOM 3060 C CA . GLU B 1 49 ? 52.138 76.124 -9.993 1.00 28.82 28 GLU B CA 1
ATOM 3061 C C . GLU B 1 49 ? 52.982 76.784 -11.072 1.00 34.70 28 GLU B C 1
ATOM 3062 O O . GLU B 1 49 ? 53.373 77.945 -10.910 1.00 31.04 28 GLU B O 1
ATOM 3068 N N . GLN B 1 50 ? 53.289 76.071 -12.162 1.00 29.39 29 GLN B N 1
ATOM 3069 C CA . GLN B 1 50 ? 54.013 76.708 -13.261 1.00 31.72 29 GLN B CA 1
ATOM 3070 C C . GLN B 1 50 ? 53.150 77.745 -13.979 1.00 28.67 29 GLN B C 1
ATOM 3071 O O . GLN B 1 50 ? 53.676 78.710 -14.539 1.00 37.33 29 GLN B O 1
ATOM 3077 N N . ILE B 1 51 ? 51.829 77.579 -13.955 1.00 29.46 30 ILE B N 1
ATOM 3078 C CA . ILE B 1 51 ? 50.940 78.557 -14.572 1.00 28.97 30 ILE B CA 1
ATOM 3079 C C . ILE B 1 51 ? 50.765 79.758 -13.658 1.00 28.23 30 ILE B C 1
ATOM 3080 O O . ILE B 1 51 ? 50.674 80.900 -14.117 1.00 30.10 30 ILE B O 1
ATOM 3085 N N . LEU B 1 52 ? 50.748 79.518 -12.349 1.00 28.97 31 LEU B N 1
ATOM 3086 C CA . LEU B 1 52 ? 50.499 80.551 -11.357 1.00 31.83 31 LEU B CA 1
ATOM 3087 C C . LEU B 1 52 ? 51.746 81.336 -10.971 1.00 29.84 31 LEU B C 1
ATOM 3088 O O . LEU B 1 52 ? 51.620 82.307 -10.221 1.00 32.25 31 LEU B O 1
ATOM 3093 N N . ARG B 1 53 ? 52.932 80.919 -11.429 1.00 33.07 32 ARG B N 1
ATOM 3094 C CA . ARG B 1 53 ? 54.185 81.643 -11.205 1.00 32.44 32 ARG B CA 1
ATOM 3095 C C . ARG B 1 53 ? 54.014 83.148 -11.320 1.00 31.52 32 ARG B C 1
ATOM 3096 O O . ARG B 1 53 ? 53.474 83.650 -12.307 1.00 33.21 32 ARG B O 1
ATOM 3104 N N . THR B 1 54 ? 54.575 83.869 -10.355 1.00 31.17 33 THR B N 1
ATOM 3105 C CA . THR B 1 54 ? 54.449 85.317 -10.369 1.00 34.09 33 THR B CA 1
ATOM 3106 C C . THR B 1 54 ? 55.278 85.973 -11.470 1.00 36.38 33 THR B C 1
ATOM 3107 O O . THR B 1 54 ? 55.006 87.127 -11.808 1.00 43.66 33 THR B O 1
ATOM 3111 N N . ASP B 1 55 ? 56.261 85.275 -12.057 1.00 37.01 34 ASP B N 1
ATOM 3112 C CA . ASP B 1 55 ? 56.953 85.837 -13.215 1.00 34.87 34 ASP B CA 1
ATOM 3113 C C . ASP B 1 55 ? 56.223 85.578 -14.537 1.00 36.22 34 ASP B C 1
ATOM 3114 O O . ASP B 1 55 ? 56.739 85.952 -15.591 1.00 35.55 34 ASP B O 1
ATOM 3119 N N . ALA B 1 56 ? 55.062 84.933 -14.519 1.00 34.03 35 ALA B N 1
ATOM 3120 C CA . ALA B 1 56 ? 54.272 84.771 -15.740 1.00 34.10 35 ALA B CA 1
ATOM 3121 C C . ALA B 1 56 ? 53.121 85.774 -15.782 1.00 37.66 35 ALA B C 1
ATOM 3122 O O . ALA B 1 56 ? 52.587 86.146 -14.736 1.00 30.46 35 ALA B O 1
ATOM 3124 N N . PRO B 1 57 ? 52.678 86.213 -16.966 1.00 40.47 36 PRO B N 1
ATOM 3125 C CA . PRO B 1 57 ? 51.525 87.123 -17.022 1.00 36.02 36 PRO B CA 1
ATOM 3126 C C . PRO B 1 57 ? 50.313 86.470 -16.383 1.00 38.35 36 PRO B C 1
ATOM 3127 O O . PRO B 1 57 ? 50.142 85.250 -16.442 1.00 33.12 36 PRO B O 1
ATOM 3131 N N . ASP B 1 58 ? 49.448 87.294 -15.782 1.00 37.96 37 ASP B N 1
ATOM 3132 C CA . ASP B 1 58 ? 48.237 86.776 -15.153 1.00 36.64 37 ASP B CA 1
ATOM 3133 C C . ASP B 1 58 ? 46.960 87.288 -15.814 1.00 38.31 37 ASP B C 1
ATOM 3134 O O . ASP B 1 58 ? 45.885 87.200 -15.215 1.00 36.91 37 ASP B O 1
ATOM 3139 N N . ASP B 1 59 ? 47.045 87.825 -17.030 1.00 37.97 38 ASP B N 1
ATOM 3140 C CA . ASP B 1 59 ? 45.828 88.191 -17.738 1.00 38.88 38 ASP B CA 1
ATOM 3141 C C . ASP B 1 59 ? 44.982 86.937 -17.975 1.00 37.47 38 ASP B C 1
ATOM 3142 O O . ASP B 1 59 ? 45.520 85.842 -18.145 1.00 34.83 38 ASP B O 1
ATOM 3147 N N . PRO B 1 60 ? 43.651 87.067 -17.967 1.00 32.41 39 PRO B N 1
ATOM 3148 C CA . PRO B 1 60 ? 42.797 85.863 -17.949 1.00 30.24 39 PRO B CA 1
ATOM 3149 C C . PRO B 1 60 ? 43.015 84.934 -19.126 1.00 32.42 39 PRO B C 1
ATOM 3150 O O . PRO B 1 60 ? 42.976 83.707 -18.960 1.00 32.96 39 PRO B O 1
ATOM 3154 N N . LEU B 1 61 ? 43.255 85.493 -20.313 1.00 26.47 40 LEU B N 1
ATOM 3155 C CA . LEU B 1 61 ? 43.458 84.667 -21.499 1.00 38.64 40 LEU B CA 1
ATOM 3156 C C . LEU B 1 61 ? 44.699 83.801 -21.353 1.00 32.41 40 LEU B C 1
ATOM 3157 O O . LEU B 1 61 ? 44.647 82.580 -21.567 1.00 27.73 40 LEU B O 1
ATOM 3162 N N . THR B 1 62 ? 45.834 84.421 -21.012 1.00 30.57 41 THR B N 1
ATOM 3163 C CA . THR B 1 62 ? 47.069 83.663 -20.833 1.00 26.07 41 THR B CA 1
ATOM 3164 C C . THR B 1 62 ? 46.916 82.628 -19.730 1.00 30.61 41 THR B C 1
ATOM 3165 O O . THR B 1 62 ? 47.356 81.479 -19.870 1.00 27.06 41 THR B O 1
ATOM 3169 N N . ARG B 1 63 ? 46.305 83.036 -18.615 1.00 26.58 42 ARG B N 1
ATOM 3170 C CA . ARG B 1 63 ? 46.100 82.148 -17.479 1.00 26.29 42 ARG B CA 1
ATOM 3171 C C . ARG B 1 63 ? 45.239 80.955 -17.891 1.00 29.50 42 ARG B C 1
ATOM 3172 O O . ARG B 1 63 ? 45.609 79.801 -17.658 1.00 27.56 42 ARG B O 1
ATOM 3180 N N . ALA B 1 64 ? 44.115 81.212 -18.564 1.00 29.23 43 ALA B N 1
ATOM 3181 C CA . ALA B 1 64 ? 43.276 80.111 -19.035 1.00 29.06 43 ALA B CA 1
ATOM 3182 C C . ALA B 1 64 ? 44.040 79.208 -19.998 1.00 29.78 43 ALA B C 1
ATOM 3183 O O . ALA B 1 64 ? 44.059 77.983 -19.837 1.00 20.91 43 ALA B O 1
ATOM 3185 N N . GLU B 1 65 ? 44.728 79.800 -20.973 1.00 26.90 44 GLU B N 1
ATOM 3186 C CA . GLU B 1 65 ? 45.492 78.989 -21.916 1.00 24.00 44 GLU B CA 1
ATOM 3187 C C . GLU B 1 65 ? 46.560 78.162 -21.224 1.00 28.44 44 GLU B C 1
ATOM 3188 O O . GLU B 1 65 ? 46.856 77.048 -21.668 1.00 25.70 44 GLU B O 1
ATOM 3194 N N . GLY B 1 66 ? 47.132 78.673 -20.131 1.00 26.50 45 GLY B N 1
ATOM 3195 C CA . GLY B 1 66 ? 48.149 77.915 -19.418 1.00 23.10 45 GLY B CA 1
ATOM 3196 C C . GLY B 1 66 ? 47.631 76.604 -18.862 1.00 24.88 45 GLY B C 1
ATOM 3197 O O . GLY B 1 66 ? 48.309 75.577 -18.939 1.00 21.95 45 GLY B O 1
ATOM 3198 N N . PHE B 1 67 ? 46.428 76.618 -18.275 1.00 23.23 46 PHE B N 1
ATOM 3199 C CA . PHE B 1 67 ? 45.883 75.367 -17.760 1.00 22.95 46 PHE B CA 1
ATOM 3200 C C . PHE B 1 67 ? 45.466 74.421 -18.890 1.00 23.32 46 PHE B C 1
ATOM 3201 O O . PHE B 1 67 ? 45.588 73.197 -18.744 1.00 24.06 46 PHE B O 1
ATOM 3209 N N . ARG B 1 68 ? 44.974 74.941 -20.019 1.00 21.08 47 ARG B N 1
ATOM 3210 C CA . ARG B 1 68 ? 44.757 74.056 -21.167 1.00 19.83 47 ARG B CA 1
ATOM 3211 C C . ARG B 1 68 ? 46.074 73.471 -21.664 1.00 21.15 47 ARG B C 1
ATOM 3212 O O . ARG B 1 68 ? 46.148 72.295 -22.052 1.00 19.00 47 ARG B O 1
ATOM 3220 N N . TYR B 1 69 ? 47.114 74.298 -21.683 1.00 18.48 48 TYR B N 1
ATOM 3221 C CA . TYR B 1 69 ? 48.454 73.854 -22.046 1.00 24.57 48 TYR B CA 1
ATOM 3222 C C . TYR B 1 69 ? 48.901 72.672 -21.194 1.00 26.39 48 TYR B C 1
ATOM 3223 O O . TYR B 1 69 ? 49.411 71.682 -21.719 1.00 25.12 48 TYR B O 1
ATOM 3232 N N . LEU B 1 70 ? 48.679 72.738 -19.875 1.00 26.27 49 LEU B N 1
ATOM 3233 C CA . LEU B 1 70 ? 49.053 71.607 -19.031 1.00 24.17 49 LEU B CA 1
ATOM 3234 C C . LEU B 1 70 ? 48.336 70.339 -19.469 1.00 24.01 49 LEU B C 1
ATOM 3235 O O . LEU B 1 70 ? 48.953 69.276 -19.580 1.00 24.14 49 LEU B O 1
ATOM 3240 N N . SER B 1 71 ? 47.029 70.428 -19.728 1.00 21.62 50 SER B N 1
ATOM 3241 C CA . SER B 1 71 ? 46.316 69.245 -20.190 1.00 21.32 50 SER B CA 1
ATOM 3242 C C . SER B 1 71 ? 46.852 68.761 -21.540 1.00 23.25 50 SER B C 1
ATOM 3243 O O . SER B 1 71 ? 46.868 67.554 -21.810 1.00 21.09 50 SER B O 1
ATOM 3246 N N . ARG B 1 72 ? 47.285 69.681 -22.397 1.00 20.24 51 ARG B N 1
ATOM 3247 C CA . ARG B 1 72 ? 47.873 69.278 -23.670 1.00 28.04 51 ARG B CA 1
ATOM 3248 C C . ARG B 1 72 ? 49.195 68.550 -23.460 1.00 23.21 51 ARG B C 1
ATOM 3249 O O . ARG B 1 72 ? 49.486 67.563 -24.146 1.00 21.09 51 ARG B O 1
ATOM 3257 N N . LEU B 1 73 ? 50.004 69.023 -22.515 1.00 21.62 52 LEU B N 1
ATOM 3258 C CA . LEU B 1 73 ? 51.257 68.345 -22.209 1.00 25.50 52 LEU B CA 1
ATOM 3259 C C . LEU B 1 73 ? 50.993 66.918 -21.733 1.00 25.29 52 LEU B C 1
ATOM 3260 O O . LEU B 1 73 ? 51.750 65.999 -22.068 1.00 17.91 52 LEU B O 1
ATOM 3278 N N . ARG B 1 75 ? 48.547 64.879 -22.589 1.00 24.70 54 ARG B N 1
ATOM 3279 C CA . ARG B 1 75 ? 48.181 64.009 -23.695 1.00 23.82 54 ARG B CA 1
ATOM 3280 C C . ARG B 1 75 ? 49.426 63.559 -24.446 1.00 25.04 54 ARG B C 1
ATOM 3281 O O . ARG B 1 75 ? 49.587 62.365 -24.722 1.00 22.49 54 ARG B O 1
ATOM 3289 N N . ILE B 1 76 ? 50.340 64.497 -24.731 1.00 20.50 55 ILE B N 1
ATOM 3290 C CA . ILE B 1 76 ? 51.610 64.156 -25.368 1.00 21.08 55 ILE B CA 1
ATOM 3291 C C . ILE B 1 76 ? 52.408 63.218 -24.471 1.00 24.72 55 ILE B C 1
ATOM 3292 O O . ILE B 1 76 ? 52.917 62.182 -24.916 1.00 20.13 55 ILE B O 1
ATOM 3297 N N . ALA B 1 77 ? 52.493 63.558 -23.183 1.00 22.39 56 ALA B N 1
ATOM 3298 C CA . ALA B 1 77 ? 53.307 62.789 -22.253 1.00 19.53 56 ALA B CA 1
ATOM 3299 C C . ALA B 1 77 ? 52.853 61.341 -22.194 1.00 18.99 56 ALA B C 1
ATOM 3300 O O . ALA B 1 77 ? 53.681 60.430 -22.101 1.00 24.12 56 ALA B O 1
ATOM 3302 N N . LEU B 1 78 ? 51.531 61.109 -22.256 1.00 18.47 57 LEU B N 1
ATOM 3303 C CA . LEU B 1 78 ? 51.018 59.751 -22.138 1.00 20.28 57 LEU B CA 1
ATOM 3304 C C . LEU B 1 78 ? 51.299 58.930 -23.391 1.00 19.11 57 LEU B C 1
ATOM 3305 O O . LEU B 1 78 ? 51.561 57.727 -23.303 1.00 19.77 57 LEU B O 1
ATOM 3310 N N . GLU B 1 79 ? 51.215 59.544 -24.567 1.00 18.73 58 GLU B N 1
ATOM 3311 C CA . GLU B 1 79 ? 51.609 58.824 -25.776 1.00 24.10 58 GLU B CA 1
ATOM 3312 C C . GLU B 1 79 ? 53.104 58.536 -25.751 1.00 27.87 58 GLU B C 1
ATOM 3313 O O . GLU B 1 79 ? 53.546 57.426 -26.090 1.00 19.57 58 GLU B O 1
ATOM 3327 N N . HIS B 1 81 ? 55.187 58.253 -23.066 1.00 19.99 60 HIS B N 1
ATOM 3328 C CA . HIS B 1 81 ? 55.749 57.435 -22.006 1.00 25.55 60 HIS B CA 1
ATOM 3329 C C . HIS B 1 81 ? 54.897 56.243 -21.627 1.00 28.08 60 HIS B C 1
ATOM 3330 O O . HIS B 1 81 ? 55.397 55.360 -20.934 1.00 33.50 60 HIS B O 1
ATOM 3337 N N . VAL B 1 82 ? 53.647 56.163 -22.089 1.00 29.50 61 VAL B N 1
ATOM 3338 C CA . VAL B 1 82 ? 52.778 55.035 -21.784 1.00 24.41 61 VAL B CA 1
ATOM 3339 C C . VAL B 1 82 ? 52.380 54.267 -23.042 1.00 26.52 61 VAL B C 1
ATOM 3340 O O . VAL B 1 82 ? 52.512 53.048 -23.098 1.00 27.67 61 VAL B O 1
ATOM 3344 N N . GLU B 1 83 ? 51.858 54.964 -24.054 1.00 23.62 62 GLU B N 1
ATOM 3345 C CA . GLU B 1 83 ? 51.265 54.246 -25.180 1.00 24.39 62 GLU B CA 1
ATOM 3346 C C . GLU B 1 83 ? 52.265 53.838 -26.255 1.00 26.63 62 GLU B C 1
ATOM 3347 O O . GLU B 1 83 ? 52.121 52.759 -26.835 1.00 33.97 62 GLU B O 1
ATOM 3353 N N . PHE B 1 84 ? 53.264 54.666 -26.557 1.00 29.36 63 PHE B N 1
ATOM 3354 C CA . PHE B 1 84 ? 54.231 54.383 -27.621 1.00 30.34 63 PHE B CA 1
ATOM 3355 C C . PHE B 1 84 ? 55.653 54.314 -27.076 1.00 34.80 63 PHE B C 1
ATOM 3356 O O . PHE B 1 84 ? 56.580 54.858 -27.670 1.00 29.53 63 PHE B O 1
ATOM 3364 N N . ALA B 1 85 ? 55.836 53.668 -25.921 1.00 36.87 64 ALA B N 1
ATOM 3365 C CA . ALA B 1 85 ? 57.121 53.643 -25.228 1.00 33.00 64 ALA B CA 1
ATOM 3366 C C . ALA B 1 85 ? 57.806 52.282 -25.250 1.00 34.24 64 ALA B C 1
ATOM 3367 O O . ALA B 1 85 ? 58.809 52.098 -24.556 1.00 38.74 64 ALA B O 1
ATOM 3369 N N . ASP B 1 86 ? 57.307 51.327 -26.024 1.00 34.39 65 ASP B N 1
ATOM 3370 C CA . ASP B 1 86 ? 57.904 49.994 -26.088 1.00 34.71 65 ASP B CA 1
ATOM 3371 C C . ASP B 1 86 ? 58.951 49.961 -27.203 1.00 37.82 65 ASP B C 1
ATOM 3372 O O . ASP B 1 86 ? 58.610 49.955 -28.393 1.00 31.30 65 ASP B O 1
ATOM 3377 N N . GLY B 1 87 ? 60.229 49.927 -26.811 1.00 37.65 66 GLY B N 1
ATOM 3378 C CA . GLY B 1 87 ? 61.324 49.865 -27.770 1.00 33.42 66 GLY B CA 1
ATOM 3379 C C . GLY B 1 87 ? 61.329 48.618 -28.627 1.00 36.10 66 GLY B C 1
ATOM 3380 O O . GLY B 1 87 ? 61.994 48.594 -29.672 1.00 33.08 66 GLY B O 1
ATOM 3381 N N . ALA B 1 88 ? 60.617 47.571 -28.210 1.00 36.90 67 ALA B N 1
ATOM 3382 C CA . ALA B 1 88 ? 60.457 46.411 -29.076 1.00 36.66 67 ALA B CA 1
ATOM 3383 C C . ALA B 1 88 ? 59.373 46.614 -30.125 1.00 33.89 67 ALA B C 1
ATOM 3384 O O . ALA B 1 88 ? 59.348 45.890 -31.131 1.00 35.62 67 ALA B O 1
ATOM 3386 N N . TRP B 1 89 ? 58.482 47.580 -29.922 1.00 32.01 68 TRP B N 1
ATOM 3387 C CA . TRP B 1 89 ? 57.355 47.812 -30.827 1.00 33.35 68 TRP B CA 1
ATOM 3388 C C . TRP B 1 89 ? 57.187 49.306 -31.057 1.00 27.58 68 TRP B C 1
ATOM 3389 O O . TRP B 1 89 ? 56.216 49.921 -30.608 1.00 30.04 68 TRP B O 1
ATOM 3400 N N . PRO B 1 90 ? 58.146 49.930 -31.730 1.00 30.42 69 PRO B N 1
ATOM 3401 C CA . PRO B 1 90 ? 58.077 51.378 -31.916 1.00 31.67 69 PRO B CA 1
ATOM 3402 C C . PRO B 1 90 ? 56.934 51.750 -32.846 1.00 30.64 69 PRO B C 1
ATOM 3403 O O . PRO B 1 90 ? 56.518 50.966 -33.701 1.00 29.14 69 PRO B O 1
ATOM 3407 N N . GLY B 1 91 ? 56.436 52.968 -32.665 1.00 27.09 70 GLY B N 1
ATOM 3408 C CA . GLY B 1 91 ? 55.489 53.557 -33.592 1.00 30.69 70 GLY B CA 1
ATOM 3409 C C . GLY B 1 91 ? 55.546 55.061 -33.484 1.00 25.60 70 GLY B C 1
ATOM 3410 O O . GLY B 1 91 ? 55.867 55.609 -32.425 1.00 27.24 70 GLY B O 1
ATOM 3411 N N . PHE B 1 92 ? 55.269 55.733 -34.598 1.00 22.82 71 PHE B N 1
ATOM 3412 C CA . PHE B 1 92 ? 55.247 57.190 -34.622 1.00 20.31 71 PHE B CA 1
ATOM 3413 C C . PHE B 1 92 ? 53.971 57.742 -33.984 1.00 24.44 71 PHE B C 1
ATOM 3414 O O . PHE B 1 92 ? 52.892 57.157 -34.105 1.00 21.21 71 PHE B O 1
ATOM 3422 N N . PHE B 1 93 ? 54.106 58.864 -33.281 1.00 19.18 72 PHE B N 1
ATOM 3423 C CA . PHE B 1 93 ? 52.984 59.736 -32.946 1.00 21.51 72 PHE B CA 1
ATOM 3424 C C . PHE B 1 93 ? 53.491 61.163 -33.100 1.00 20.41 72 PHE B C 1
ATOM 3425 O O . PHE B 1 93 ? 54.684 61.387 -33.275 1.00 18.39 72 PHE B O 1
ATOM 3433 N N . SER B 1 94 ? 52.592 62.138 -32.990 1.00 21.03 73 SER B N 1
ATOM 3434 C CA A SER B 1 94 ? 52.967 63.528 -33.201 0.44 24.04 73 SER B CA 1
ATOM 3435 C CA B SER B 1 94 ? 52.969 63.527 -33.200 0.56 24.18 73 SER B CA 1
ATOM 3436 C C . SER B 1 94 ? 53.169 64.220 -31.863 1.00 25.74 73 SER B C 1
ATOM 3437 O O . SER B 1 94 ? 52.205 64.380 -31.121 1.00 20.78 73 SER B O 1
ATOM 3442 N N . PRO B 1 95 ? 54.387 64.663 -31.516 1.00 25.21 74 PRO B N 1
ATOM 3443 C CA . PRO B 1 95 ? 54.598 65.339 -30.230 1.00 23.44 74 PRO B CA 1
ATOM 3444 C C . PRO B 1 95 ? 54.232 66.815 -30.242 1.00 26.23 74 PRO B C 1
ATOM 3445 O O . PRO B 1 95 ? 54.411 67.494 -29.221 1.00 21.75 74 PRO B O 1
ATOM 3449 N N . SER B 1 96 ? 53.773 67.341 -31.371 1.00 21.74 75 SER B N 1
ATOM 3450 C CA . SER B 1 96 ? 53.190 68.678 -31.418 1.00 21.72 75 SER B CA 1
ATOM 3451 C C . SER B 1 96 ? 52.379 68.779 -32.696 1.00 25.59 75 SER B C 1
ATOM 3452 O O . SER B 1 96 ? 52.850 68.357 -33.756 1.00 24.30 75 SER B O 1
ATOM 3455 N N . HIS B 1 97 ? 51.170 69.324 -32.590 1.00 21.48 76 HIS B N 1
ATOM 3456 C CA . HIS B 1 97 ? 50.248 69.413 -33.714 1.00 18.97 76 HIS B CA 1
ATOM 3457 C C . HIS B 1 97 ? 49.223 70.509 -33.410 1.00 20.51 76 HIS B C 1
ATOM 3458 O O . HIS B 1 97 ? 49.439 71.357 -32.530 1.00 24.02 76 HIS B O 1
ATOM 3465 N N . GLU B 1 98 ? 48.076 70.438 -34.074 1.00 23.88 77 GLU B N 1
ATOM 3466 C CA A GLU B 1 98 ? 47.112 71.527 -33.994 0.48 27.04 77 GLU B CA 1
ATOM 3467 C CA B GLU B 1 98 ? 47.080 71.502 -34.004 0.52 27.06 77 GLU B CA 1
ATOM 3468 C C . GLU B 1 98 ? 46.536 71.695 -32.594 1.00 29.04 77 GLU B C 1
ATOM 3469 O O . GLU B 1 98 ? 46.150 72.806 -32.234 1.00 24.67 77 GLU B O 1
ATOM 3480 N N . THR B 1 99 ? 46.488 70.633 -31.776 1.00 18.76 78 THR B N 1
ATOM 3481 C CA . THR B 1 99 ? 45.861 70.785 -30.461 1.00 26.75 78 THR B CA 1
ATOM 3482 C C . THR B 1 99 ? 46.747 70.353 -29.291 1.00 23.09 78 THR B C 1
ATOM 3483 O O . THR B 1 99 ? 46.233 70.158 -28.186 1.00 24.64 78 THR B O 1
ATOM 3487 N N . ALA B 1 100 ? 48.052 70.207 -29.497 1.00 26.66 79 ALA B N 1
ATOM 3488 C CA . ALA B 1 100 ? 48.991 69.940 -28.406 1.00 28.56 79 ALA B CA 1
ATOM 3489 C C . ALA B 1 100 ? 50.348 70.456 -28.850 1.00 26.77 79 ALA B C 1
ATOM 3490 O O . ALA B 1 100 ? 50.813 70.092 -29.933 1.00 26.34 79 ALA B O 1
ATOM 3492 N N . LYS B 1 101 ? 50.965 71.321 -28.041 1.00 20.95 80 LYS B N 1
ATOM 3493 C CA . LYS B 1 101 ? 52.061 72.144 -28.533 1.00 21.58 80 LYS B CA 1
ATOM 3494 C C . LYS B 1 101 ? 53.151 72.337 -27.486 1.00 22.76 80 LYS B C 1
ATOM 3495 O O . LYS B 1 101 ? 52.856 72.616 -26.320 1.00 17.56 80 LYS B O 1
ATOM 3501 N N . ILE B 1 102 ? 54.411 72.277 -27.936 1.00 18.90 81 ILE B N 1
ATOM 3502 C CA . ILE B 1 102 ? 55.583 72.354 -27.061 1.00 23.48 81 ILE B CA 1
ATOM 3503 C C . ILE B 1 102 ? 56.670 73.209 -27.701 1.00 26.29 81 ILE B C 1
ATOM 3504 O O . ILE B 1 102 ? 57.067 72.962 -28.846 1.00 26.57 81 ILE B O 1
ATOM 3509 N N . GLY B 1 103 ? 57.169 74.192 -26.945 1.00 25.11 82 GLY B N 1
ATOM 3510 C CA . GLY B 1 103 ? 58.471 74.787 -27.187 1.00 26.28 82 GLY B CA 1
ATOM 3511 C C . GLY B 1 103 ? 58.620 75.545 -28.489 1.00 23.42 82 GLY B C 1
ATOM 3512 O O . GLY B 1 103 ? 59.639 75.401 -29.167 1.00 21.52 82 GLY B O 1
ATOM 3513 N N . ALA B 1 104 ? 57.658 76.409 -28.808 1.00 22.37 83 ALA B N 1
ATOM 3514 C CA . ALA B 1 104 ? 57.594 77.074 -30.111 1.00 27.34 83 ALA B CA 1
ATOM 3515 C C . ALA B 1 104 ? 57.502 76.021 -31.217 1.00 20.54 83 ALA B C 1
ATOM 3516 O O . ALA B 1 104 ? 58.399 75.865 -32.053 1.00 26.81 83 ALA B O 1
ATOM 3518 N N . ASP B 1 105 ? 56.415 75.266 -31.163 1.00 19.84 84 ASP B N 1
ATOM 3519 C CA . ASP B 1 105 ? 56.093 74.299 -32.204 1.00 23.09 84 ASP B CA 1
ATOM 3520 C C . ASP B 1 105 ? 56.015 75.006 -33.549 1.00 23.43 84 ASP B C 1
ATOM 3521 O O . ASP B 1 105 ? 55.392 76.061 -33.666 1.00 25.98 84 ASP B O 1
ATOM 3526 N N . ASN B 1 106 ? 56.702 74.446 -34.550 1.00 21.53 85 ASN B N 1
ATOM 3527 C CA . ASN B 1 106 ? 56.716 75.019 -35.885 1.00 27.43 85 ASN B CA 1
ATOM 3528 C C . ASN B 1 106 ? 55.412 74.691 -36.601 1.00 22.56 85 ASN B C 1
ATOM 3529 O O . ASN B 1 106 ? 55.160 73.519 -36.910 1.00 23.26 85 ASN B O 1
ATOM 3534 N N . PRO B 1 107 ? 54.572 75.686 -36.894 1.00 28.02 86 PRO B N 1
ATOM 3535 C CA . PRO B 1 107 ? 53.304 75.388 -37.581 1.00 27.75 86 PRO B CA 1
ATOM 3536 C C . PRO B 1 107 ? 53.508 74.795 -38.958 1.00 32.05 86 PRO B C 1
ATOM 3537 O O . PRO B 1 107 ? 52.609 74.116 -39.465 1.00 27.89 86 PRO B O 1
ATOM 3541 N N . ASP B 1 108 ? 54.662 75.012 -39.585 1.00 28.57 87 ASP B N 1
ATOM 3542 C CA . ASP B 1 108 ? 54.895 74.458 -40.910 1.00 24.45 87 ASP B CA 1
ATOM 3543 C C . ASP B 1 108 ? 55.431 73.049 -40.879 1.00 27.20 87 ASP B C 1
ATOM 3544 O O . ASP B 1 108 ? 55.736 72.503 -41.944 1.00 30.05 87 ASP B O 1
ATOM 3549 N N . ASN B 1 109 ? 55.504 72.437 -39.700 1.00 24.87 88 ASN B N 1
ATOM 3550 C CA . ASN B 1 109 ? 56.058 71.105 -39.545 1.00 22.32 88 ASN B CA 1
ATOM 3551 C C . ASN B 1 109 ? 54.961 70.067 -39.319 1.00 25.16 88 ASN B C 1
ATOM 3552 O O . ASN B 1 109 ? 53.961 70.329 -38.646 1.00 27.67 88 ASN B O 1
ATOM 3557 N N . LEU B 1 110 ? 55.186 68.893 -39.889 1.00 23.51 89 LEU B N 1
ATOM 3558 C CA . LEU B 1 110 ? 54.683 67.623 -39.387 1.00 24.02 89 LEU B CA 1
ATOM 3559 C C . LEU B 1 110 ? 55.788 67.024 -38.520 1.00 27.13 89 LEU B C 1
ATOM 3560 O O . LEU B 1 110 ? 56.881 66.721 -39.015 1.00 23.96 89 LEU B O 1
ATOM 3565 N N . TYR B 1 111 ? 55.536 66.928 -37.223 1.00 19.46 90 TYR B N 1
ATOM 3566 C CA . TYR B 1 111 ? 56.471 66.299 -36.303 1.00 26.22 90 TYR B CA 1
ATOM 3567 C C . TYR B 1 111 ? 56.062 64.853 -36.119 1.00 26.93 90 TYR B C 1
ATOM 3568 O O . TYR B 1 111 ? 54.869 64.551 -35.947 1.00 19.11 90 TYR B O 1
ATOM 3577 N N . GLN B 1 112 ? 57.059 63.975 -36.075 1.00 19.13 91 GLN B N 1
ATOM 3578 C CA . GLN B 1 112 ? 56.824 62.576 -35.761 1.00 24.25 91 GLN B CA 1
ATOM 3579 C C . GLN B 1 112 ? 57.901 62.106 -34.799 1.00 26.20 91 GLN B C 1
ATOM 3580 O O . GLN B 1 112 ? 59.088 62.368 -35.009 1.00 21.63 91 GLN B O 1
ATOM 3586 N N . TYR B 1 113 ? 57.488 61.352 -33.792 1.00 18.92 92 TYR B N 1
ATOM 3587 C CA . TYR B 1 113 ? 58.366 60.935 -32.714 1.00 19.01 92 TYR B CA 1
ATOM 3588 C C . TYR B 1 113 ? 58.137 59.453 -32.493 1.00 24.18 92 TYR B C 1
ATOM 3589 O O . TYR B 1 113 ? 56.989 58.995 -32.449 1.00 21.66 92 TYR B O 1
ATOM 3598 N N . ALA B 1 114 ? 59.222 58.710 -32.335 1.00 19.95 93 ALA B N 1
ATOM 3599 C CA . ALA B 1 114 ? 59.130 57.328 -31.894 1.00 26.04 93 ALA B CA 1
ATOM 3600 C C . ALA B 1 114 ? 60.125 57.096 -30.771 1.00 26.01 93 ALA B C 1
ATOM 3601 O O . ALA B 1 114 ? 61.270 57.567 -30.829 1.00 33.64 93 ALA B O 1
ATOM 3603 N N . ARG B 1 115 ? 59.676 56.377 -29.748 1.00 26.33 94 ARG B N 1
ATOM 3604 C CA . ARG B 1 115 ? 60.577 55.890 -28.717 1.00 21.82 94 ARG B CA 1
ATOM 3605 C C . ARG B 1 115 ? 61.392 54.739 -29.270 1.00 24.33 94 ARG B C 1
ATOM 3606 O O . ARG B 1 115 ? 60.855 53.824 -29.895 1.00 28.14 94 ARG B O 1
ATOM 3614 N N . VAL B 1 116 ? 62.698 54.783 -29.048 1.00 27.59 95 VAL B N 1
ATOM 3615 C CA . VAL B 1 116 ? 63.567 53.705 -29.466 1.00 25.53 95 VAL B CA 1
ATOM 3616 C C . VAL B 1 116 ? 64.468 53.349 -28.290 1.00 33.33 95 VAL B C 1
ATOM 3617 O O . VAL B 1 116 ? 64.551 54.072 -27.294 1.00 28.91 95 VAL B O 1
ATOM 3621 N N . ASP B 1 117 ? 65.136 52.211 -28.421 1.00 36.72 96 ASP B N 1
ATOM 3622 C CA . ASP B 1 117 ? 66.162 51.756 -27.494 1.00 28.72 96 ASP B CA 1
ATOM 3623 C C . ASP B 1 117 ? 67.497 51.815 -28.224 1.00 29.64 96 ASP B C 1
ATOM 3624 O O . ASP B 1 117 ? 67.715 51.076 -29.192 1.00 31.72 96 ASP B O 1
ATOM 3629 N N . GLY B 1 118 ? 68.403 52.660 -27.736 1.00 29.38 97 GLY B N 1
ATOM 3630 C CA . GLY B 1 118 ? 69.694 52.826 -28.392 1.00 35.51 97 GLY B CA 1
ATOM 3631 C C . GLY B 1 118 ? 70.549 51.572 -28.451 1.00 35.59 97 GLY B C 1
ATOM 3632 O O . GLY B 1 118 ? 71.557 51.557 -29.167 1.00 32.78 97 GLY B O 1
ATOM 3633 N N . ARG B 1 119 ? 70.189 50.531 -27.717 1.00 31.17 98 ARG B N 1
ATOM 3634 C CA . ARG B 1 119 ? 70.922 49.277 -27.784 1.00 35.51 98 ARG B CA 1
ATOM 3635 C C . ARG B 1 119 ? 70.408 48.338 -28.872 1.00 36.02 98 ARG B C 1
ATOM 3636 O O . ARG B 1 119 ? 70.987 47.265 -29.068 1.00 38.03 98 ARG B O 1
ATOM 3644 N N . CYS B 1 120 ? 69.340 48.705 -29.570 1.00 33.24 99 CYS B N 1
ATOM 3645 C CA . CYS B 1 120 ? 68.733 47.883 -30.607 1.00 36.53 99 CYS B CA 1
ATOM 3646 C C . CYS B 1 120 ? 68.917 48.570 -31.961 1.00 32.82 99 CYS B C 1
ATOM 3647 O O . CYS B 1 120 ? 69.493 49.655 -32.049 1.00 32.07 99 CYS B O 1
ATOM 3650 N N . GLU B 1 121 ? 68.399 47.953 -33.022 1.00 30.61 100 GLU B N 1
ATOM 3651 C CA . GLU B 1 121 ? 68.493 48.535 -34.355 1.00 29.86 100 GLU B CA 1
ATOM 3652 C C . GLU B 1 121 ? 67.106 48.662 -34.981 1.00 29.21 100 GLU B C 1
ATOM 3653 O O . GLU B 1 121 ? 66.251 47.789 -34.802 1.00 32.57 100 GLU B O 1
ATOM 3659 N N . TYR B 1 122 ? 66.901 49.738 -35.739 1.00 28.08 101 TYR B N 1
ATOM 3660 C CA . TYR B 1 122 ? 65.598 50.077 -36.292 1.00 31.66 101 TYR B CA 1
ATOM 3661 C C . TYR B 1 122 ? 65.721 50.403 -37.771 1.00 37.43 101 TYR B C 1
ATOM 3662 O O . TYR B 1 122 ? 66.729 50.950 -38.232 1.00 32.44 101 TYR B O 1
ATOM 3671 N N . ARG B 1 123 ? 64.669 50.061 -38.499 1.00 31.51 102 ARG B N 1
ATOM 3672 C CA . ARG B 1 123 ? 64.512 50.400 -39.904 1.00 32.09 102 ARG B CA 1
ATOM 3673 C C . ARG B 1 123 ? 63.336 51.363 -40.049 1.00 34.76 102 ARG B C 1
ATOM 3674 O O . ARG B 1 123 ? 62.224 51.065 -39.594 1.00 31.66 102 ARG B O 1
ATOM 3682 N N . VAL B 1 124 ? 63.582 52.514 -40.664 1.00 26.17 103 VAL B N 1
ATOM 3683 C CA . VAL B 1 124 ? 62.535 53.461 -41.039 1.00 25.52 103 VAL B CA 1
ATOM 3684 C C . VAL B 1 124 ? 62.357 53.346 -42.545 1.00 34.36 103 VAL B C 1
ATOM 3685 O O . VAL B 1 124 ? 63.323 53.517 -43.303 1.00 34.15 103 VAL B O 1
ATOM 3689 N N . THR B 1 125 ? 61.139 53.007 -42.973 1.00 34.33 104 THR B N 1
ATOM 3690 C CA . THR B 1 125 ? 60.828 52.743 -44.370 1.00 31.65 104 THR B CA 1
ATOM 3691 C C . THR B 1 125 ? 59.619 53.561 -44.794 1.00 32.97 104 THR B C 1
ATOM 3692 O O . THR B 1 125 ? 58.907 54.135 -43.968 1.00 30.50 104 THR B O 1
ATOM 3696 N N . GLY B 1 126 ? 59.384 53.588 -46.102 1.00 37.55 105 GLY B N 1
ATOM 3697 C CA . GLY B 1 126 ? 58.196 54.184 -46.668 1.00 40.01 105 GLY B CA 1
ATOM 3698 C C . GLY B 1 126 ? 58.534 55.012 -47.891 1.00 39.61 105 GLY B C 1
ATOM 3699 O O . GLY B 1 126 ? 59.574 54.833 -48.518 1.00 35.93 105 GLY B O 1
ATOM 3700 N N . ARG B 1 127 ? 57.632 55.927 -48.225 1.00 38.42 106 ARG B N 1
ATOM 3701 C CA . ARG B 1 127 ? 57.745 56.751 -49.419 1.00 37.30 106 ARG B CA 1
ATOM 3702 C C . ARG B 1 127 ? 58.289 58.129 -49.064 1.00 32.14 106 ARG B C 1
ATOM 3703 O O . ARG B 1 127 ? 57.867 58.738 -48.078 1.00 33.79 106 ARG B O 1
ATOM 3711 N N . ARG B 1 128 ? 59.218 58.620 -49.890 1.00 34.64 107 ARG B N 1
ATOM 3712 C CA . ARG B 1 128 ? 59.825 59.924 -49.651 1.00 29.54 107 ARG B CA 1
ATOM 3713 C C . ARG B 1 128 ? 58.808 61.065 -49.759 1.00 32.93 107 ARG B C 1
ATOM 3714 O O . ARG B 1 128 ? 58.911 62.057 -49.024 1.00 31.01 107 ARG B O 1
ATOM 3722 N N . GLY B 1 129 ? 57.828 60.960 -50.658 1.00 36.53 108 GLY B N 1
ATOM 3723 C CA . GLY B 1 129 ? 56.921 62.084 -50.813 1.00 33.13 108 GLY B CA 1
ATOM 3724 C C . GLY B 1 129 ? 57.632 63.266 -51.460 1.00 31.35 108 GLY B C 1
ATOM 3725 O O . GLY B 1 129 ? 58.723 63.145 -52.005 1.00 32.06 108 GLY B O 1
ATOM 3726 N N . THR B 1 130 ? 56.976 64.429 -51.398 1.00 31.24 109 THR B N 1
ATOM 3727 C CA . THR B 1 130 ? 57.490 65.630 -52.045 1.00 32.10 109 THR B CA 1
ATOM 3728 C C . THR B 1 130 ? 57.811 66.766 -51.089 1.00 32.59 109 THR B C 1
ATOM 3729 O O . THR B 1 130 ? 58.228 67.836 -51.550 1.00 36.90 109 THR B O 1
ATOM 3733 N N . VAL B 1 131 ? 57.602 66.596 -49.784 1.00 33.61 110 VAL B N 1
ATOM 3734 C CA . VAL B 1 131 ? 57.997 67.648 -48.856 1.00 28.00 110 VAL B CA 1
ATOM 3735 C C . VAL B 1 131 ? 59.499 67.867 -49.011 1.00 28.23 110 VAL B C 1
ATOM 3736 O O . VAL B 1 131 ? 60.284 66.913 -49.003 1.00 29.19 110 VAL B O 1
ATOM 3740 N N . ALA B 1 132 ? 59.910 69.119 -49.241 1.00 41.12 111 ALA B N 1
ATOM 3741 C CA . ALA B 1 132 ? 61.311 69.328 -49.619 1.00 45.38 111 ALA B CA 1
ATOM 3742 C C . ALA B 1 132 ? 62.245 69.171 -48.427 1.00 39.84 111 ALA B C 1
ATOM 3743 O O . ALA B 1 132 ? 63.328 68.586 -48.556 1.00 48.44 111 ALA B O 1
ATOM 3745 N N . TYR B 1 133 ? 61.857 69.669 -47.259 1.00 33.20 112 TYR B N 1
ATOM 3746 C CA . TYR B 1 133 ? 62.696 69.543 -46.075 1.00 26.87 112 TYR B CA 1
ATOM 3747 C C . TYR B 1 133 ? 62.208 68.395 -45.192 1.00 27.61 112 TYR B C 1
ATOM 3748 O O . TYR B 1 133 ? 61.053 68.378 -44.754 1.00 31.84 112 TYR B O 1
ATOM 3757 N N . LEU B 1 134 ? 63.119 67.473 -44.890 1.00 29.59 113 LEU B N 1
ATOM 3758 C CA . LEU B 1 134 ? 62.853 66.275 -44.100 1.00 30.67 113 LEU B CA 1
ATOM 3759 C C . LEU B 1 134 ? 64.100 65.997 -43.278 1.00 33.78 113 LEU B C 1
ATOM 3760 O O . LEU B 1 134 ? 65.188 65.870 -43.852 1.00 24.05 113 LEU B O 1
ATOM 3765 N N . SER B 1 135 ? 63.984 65.966 -41.945 1.00 28.61 114 SER B N 1
ATOM 3766 C CA . SER B 1 135 ? 65.157 65.675 -41.139 1.00 24.10 114 SER B CA 1
ATOM 3767 C C . SER B 1 135 ? 64.843 64.634 -40.076 1.00 27.71 114 SER B C 1
ATOM 3768 O O . SER B 1 135 ? 63.707 64.521 -39.598 1.00 27.47 114 SER B O 1
ATOM 3771 N N . PHE B 1 136 ? 65.882 63.881 -39.705 1.00 25.55 115 PHE B N 1
ATOM 3772 C CA . PHE B 1 136 ? 65.797 62.802 -38.725 1.00 26.74 115 PHE B CA 1
ATOM 3773 C C . PHE B 1 136 ? 66.826 63.057 -37.634 1.00 21.55 115 PHE B C 1
ATOM 3774 O O . PHE B 1 136 ? 68.030 63.076 -37.908 1.00 24.84 115 PHE B O 1
ATOM 3782 N N . GLY B 1 137 ? 66.363 63.246 -36.407 1.00 23.92 116 GLY B N 1
ATOM 3783 C CA . GLY B 1 137 ? 67.269 63.352 -35.277 1.00 26.15 116 GLY B CA 1
ATOM 3784 C C . GLY B 1 137 ? 67.044 62.273 -34.237 1.00 28.93 116 GLY B C 1
ATOM 3785 O O . GLY B 1 137 ? 65.898 62.014 -33.850 1.00 25.63 116 GLY B O 1
ATOM 3786 N N . THR B 1 138 ? 68.109 61.650 -33.744 1.00 25.23 117 THR B N 1
ATOM 3787 C CA . THR B 1 138 ? 67.970 60.773 -32.593 1.00 26.47 117 THR B CA 1
ATOM 3788 C C . THR B 1 138 ? 68.399 61.537 -31.349 1.00 22.79 117 THR B C 1
ATOM 3789 O O . THR B 1 138 ? 69.306 62.366 -31.402 1.00 24.35 117 THR B O 1
ATOM 3793 N N . GLN B 1 139 ? 67.687 61.305 -30.248 1.00 33.78 118 GLN B N 1
ATOM 3794 C CA . GLN B 1 139 ? 67.828 62.095 -29.033 1.00 27.75 118 GLN B CA 1
ATOM 3795 C C . GLN B 1 139 ? 67.928 61.159 -27.835 1.00 28.08 118 GLN B C 1
ATOM 3796 O O . GLN B 1 139 ? 67.554 59.983 -27.907 1.00 29.17 118 GLN B O 1
ATOM 3802 N N . LYS B 1 140 ? 68.430 61.690 -26.720 1.00 26.32 119 LYS B N 1
ATOM 3803 C CA . LYS B 1 140 ? 68.505 60.933 -25.480 1.00 32.72 119 LYS B CA 1
ATOM 3804 C C . LYS B 1 140 ? 67.954 61.784 -24.340 1.00 26.97 119 LYS B C 1
ATOM 3805 O O . LYS B 1 140 ? 67.551 62.932 -24.545 1.00 30.98 119 LYS B O 1
ATOM 3811 N N . GLY B 1 141 ? 67.964 61.218 -23.127 1.00 28.29 120 GLY B N 1
ATOM 3812 C CA . GLY B 1 141 ? 67.436 61.923 -21.967 1.00 29.20 120 GLY B CA 1
ATOM 3813 C C . GLY B 1 141 ? 65.954 62.211 -22.152 1.00 29.70 120 GLY B C 1
ATOM 3814 O O . GLY B 1 141 ? 65.185 61.369 -22.632 1.00 35.14 120 GLY B O 1
ATOM 3815 N N . GLY B 1 142 ? 65.552 63.421 -21.815 1.00 30.53 121 GLY B N 1
ATOM 3816 C CA . GLY B 1 142 ? 64.171 63.846 -21.984 1.00 27.87 121 GLY B CA 1
ATOM 3817 C C . GLY B 1 142 ? 63.840 64.950 -21.006 1.00 28.95 121 GLY B C 1
ATOM 3818 O O . GLY B 1 142 ? 64.454 65.090 -19.942 1.00 30.48 121 GLY B O 1
ATOM 3819 N N . TYR B 1 143 ? 62.828 65.749 -21.367 1.00 28.33 122 TYR B N 1
ATOM 3820 C CA . TYR B 1 143 ? 62.451 66.856 -20.492 1.00 29.46 122 TYR B CA 1
ATOM 3821 C C . TYR B 1 143 ? 62.138 66.352 -19.090 1.00 31.27 122 TYR B C 1
ATOM 3822 O O . TYR B 1 143 ? 62.518 66.985 -18.102 1.00 32.83 122 TYR B O 1
ATOM 3831 N N . GLU B 1 144 ? 61.486 65.189 -18.990 1.00 31.30 123 GLU B N 1
ATOM 3832 C CA . GLU B 1 144 ? 61.114 64.640 -17.693 1.00 41.27 123 GLU B CA 1
ATOM 3833 C C . GLU B 1 144 ? 62.316 64.146 -16.889 1.00 37.17 123 GLU B C 1
ATOM 3834 O O . GLU B 1 144 ? 62.197 63.977 -15.671 1.00 36.63 123 GLU B O 1
ATOM 3840 N N . THR B 1 145 ? 63.456 63.898 -17.538 1.00 41.37 124 THR B N 1
ATOM 3841 C CA . THR B 1 145 ? 64.623 63.332 -16.858 1.00 46.58 124 THR B CA 1
ATOM 3842 C C . THR B 1 145 ? 65.700 64.381 -16.582 1.00 49.64 124 THR B C 1
ATOM 3843 O O . THR B 1 145 ? 65.957 64.703 -15.418 1.00 50.16 124 THR B O 1
ATOM 3847 N N . ASP B 1 146 ? 66.342 64.917 -17.628 1.00 47.82 125 ASP B N 1
ATOM 3848 C CA . ASP B 1 146 ? 67.387 65.928 -17.462 1.00 49.31 125 ASP B CA 1
ATOM 3849 C C . ASP B 1 146 ? 66.959 67.318 -17.932 1.00 49.55 125 ASP B C 1
ATOM 3850 O O . ASP B 1 146 ? 67.800 68.218 -17.999 1.00 52.98 125 ASP B O 1
ATOM 3855 N N . GLY B 1 147 ? 65.680 67.524 -18.247 1.00 42.64 126 GLY B N 1
ATOM 3856 C CA . GLY B 1 147 ? 65.244 68.789 -18.815 1.00 42.67 126 GLY B CA 1
ATOM 3857 C C . GLY B 1 147 ? 65.801 69.063 -20.200 1.00 45.29 126 GLY B C 1
ATOM 3858 O O . GLY B 1 147 ? 65.762 70.201 -20.674 1.00 31.03 126 GLY B O 1
ATOM 3859 N N . LYS B 1 148 ? 66.294 68.034 -20.875 1.00 30.32 127 LYS B N 1
ATOM 3860 C CA . LYS B 1 148 ? 67.002 68.191 -22.127 1.00 32.31 127 LYS B CA 1
ATOM 3861 C C . LYS B 1 148 ? 66.507 67.154 -23.117 1.00 29.67 127 LYS B C 1
ATOM 3862 O O . LYS B 1 148 ? 65.922 66.142 -22.740 1.00 33.44 127 LYS B O 1
ATOM 3876 N N . LEU B 1 150 ? 69.105 66.027 -25.641 1.00 29.52 129 LEU B N 1
ATOM 3877 C CA . LEU B 1 150 ? 70.392 66.090 -26.327 1.00 26.90 129 LEU B CA 1
ATOM 3878 C C . LEU B 1 150 ? 70.410 65.180 -27.554 1.00 32.50 129 LEU B C 1
ATOM 3879 O O . LEU B 1 150 ? 69.911 64.053 -27.524 1.00 33.02 129 LEU B O 1
ATOM 3884 N N . GLN B 1 151 ? 70.999 65.676 -28.639 1.00 27.87 130 GLN B N 1
ATOM 3885 C CA . GLN B 1 151 ? 71.010 64.944 -29.898 1.00 31.54 130 GLN B CA 1
ATOM 3886 C C . GLN B 1 151 ? 72.167 63.960 -29.962 1.00 29.95 130 GLN B C 1
ATOM 3887 O O . GLN B 1 151 ? 73.295 64.295 -29.613 1.00 27.73 130 GLN B O 1
ATOM 3893 N N . THR B 1 152 ? 71.897 62.764 -30.497 1.00 29.36 131 THR B N 1
ATOM 3894 C CA . THR B 1 152 ? 72.918 61.740 -30.674 1.00 31.67 131 THR B CA 1
ATOM 3895 C C . THR B 1 152 ? 73.224 61.405 -32.138 1.00 27.44 131 THR B C 1
ATOM 3896 O O . THR B 1 152 ? 74.277 60.830 -32.404 1.00 30.92 131 THR B O 1
ATOM 3900 N N . GLY B 1 153 ? 72.368 61.786 -33.083 1.00 27.81 132 GLY B N 1
ATOM 3901 C CA . GLY B 1 153 ? 72.605 61.536 -34.498 1.00 26.60 132 GLY B CA 1
ATOM 3902 C C . GLY B 1 153 ? 71.677 62.401 -35.319 1.00 27.56 132 GLY B C 1
ATOM 3903 O O . GLY B 1 153 ? 70.678 62.917 -34.807 1.00 23.92 132 GLY B O 1
ATOM 3904 N N . PHE B 1 154 ? 71.992 62.532 -36.610 1.00 24.62 133 PHE B N 1
ATOM 3905 C CA . PHE B 1 154 ? 71.238 63.447 -37.457 1.00 32.06 133 PHE B CA 1
ATOM 3906 C C . PHE B 1 154 ? 71.388 63.065 -38.925 1.00 30.73 133 PHE B C 1
ATOM 3907 O O . PHE B 1 154 ? 72.474 62.716 -39.374 1.00 28.19 133 PHE B O 1
ATOM 3915 N N . LEU B 1 155 ? 70.295 63.162 -39.672 1.00 32.71 134 LEU B N 1
ATOM 3916 C CA . LEU B 1 155 ? 70.321 62.905 -41.107 1.00 29.77 134 LEU B CA 1
ATOM 3917 C C . LEU B 1 155 ? 69.272 63.787 -41.770 1.00 26.43 134 LEU B C 1
ATOM 3918 O O . LEU B 1 155 ? 68.112 63.801 -41.336 1.00 30.23 134 LEU B O 1
ATOM 3923 N N . ASP B 1 156 ? 69.684 64.521 -42.801 1.00 31.45 135 ASP B N 1
ATOM 3924 C CA . ASP B 1 156 ? 68.785 65.338 -43.619 1.00 30.24 135 ASP B CA 1
ATOM 3925 C C . ASP B 1 156 ? 69.070 65.036 -45.092 1.00 38.09 135 ASP B C 1
ATOM 3926 O O . ASP B 1 156 ? 69.703 64.028 -45.434 1.00 36.89 135 ASP B O 1
ATOM 3931 N N . ALA B 1 157 ? 68.582 65.911 -45.994 1.00 38.99 136 ALA B N 1
ATOM 3932 C CA . ALA B 1 157 ? 68.766 65.694 -47.436 1.00 47.75 136 ALA B CA 1
ATOM 3933 C C . ALA B 1 157 ? 70.238 65.740 -47.848 1.00 55.23 136 ALA B C 1
ATOM 3934 O O . ALA B 1 157 ? 70.612 65.170 -48.881 1.00 53.13 136 ALA B O 1
ATOM 3936 N N . LYS B 1 158 ? 71.082 66.436 -47.083 1.00 63.33 137 LYS B N 1
ATOM 3937 C CA . LYS B 1 158 ? 72.485 66.566 -47.470 1.00 64.66 137 LYS B CA 1
ATOM 3938 C C . LYS B 1 158 ? 73.157 65.204 -47.608 1.00 58.68 137 LYS B C 1
ATOM 3939 O O . LYS B 1 158 ? 74.056 65.032 -48.440 1.00 58.38 137 LYS B O 1
ATOM 3945 N N . GLN B 1 159 ? 72.794 64.247 -46.748 1.00 50.97 138 GLN B N 1
ATOM 3946 C CA . GLN B 1 159 ? 73.345 62.899 -46.817 1.00 47.59 138 GLN B CA 1
ATOM 3947 C C . GLN B 1 159 ? 72.356 61.838 -47.291 1.00 43.38 138 GLN B C 1
ATOM 3948 O O . GLN B 1 159 ? 72.780 60.709 -47.557 1.00 46.19 138 GLN B O 1
ATOM 3954 N N . LEU B 1 160 ? 71.069 62.155 -47.429 1.00 42.91 139 LEU B N 1
ATOM 3955 C CA . LEU B 1 160 ? 70.101 61.101 -47.709 1.00 45.53 139 LEU B CA 1
ATOM 3956 C C . LEU B 1 160 ? 70.273 60.574 -49.124 1.00 52.14 139 LEU B C 1
ATOM 3957 O O . LEU B 1 160 ? 70.507 61.332 -50.070 1.00 60.20 139 LEU B O 1
ATOM 3962 N N . GLU B 1 161 ? 70.151 59.260 -49.258 1.00 48.86 140 GLU B N 1
ATOM 3963 C CA . GLU B 1 161 ? 70.189 58.583 -50.543 1.00 49.69 140 GLU B CA 1
ATOM 3964 C C . GLU B 1 161 ? 68.790 58.053 -50.809 1.00 49.30 140 GLU B C 1
ATOM 3965 O O . GLU B 1 161 ? 68.272 57.242 -50.032 1.00 43.38 140 GLU B O 1
ATOM 3967 N N . ILE B 1 162 ? 68.168 58.528 -51.881 1.00 55.95 141 ILE B N 1
ATOM 3968 C CA . ILE B 1 162 ? 66.831 58.073 -52.238 1.00 47.21 141 ILE B CA 1
ATOM 3969 C C . ILE B 1 162 ? 67.000 56.962 -53.252 1.00 45.88 141 ILE B C 1
ATOM 3970 O O . ILE B 1 162 ? 67.760 57.104 -54.217 1.00 52.05 141 ILE B O 1
ATOM 3972 N N . ALA B 1 163 ? 66.314 55.847 -53.027 1.00 52.82 142 ALA B N 1
ATOM 3973 C CA . ALA B 1 163 ? 66.391 54.731 -53.943 1.00 62.13 142 ALA B CA 1
ATOM 3974 C C . ALA B 1 163 ? 65.717 55.143 -55.253 1.00 65.95 142 ALA B C 1
ATOM 3975 O O . ALA B 1 163 ? 65.062 56.187 -55.321 1.00 63.33 142 ALA B O 1
ATOM 3977 N N . PRO B 1 164 ? 65.867 54.355 -56.323 1.00 74.52 143 PRO B N 1
ATOM 3978 C CA . PRO B 1 164 ? 65.217 54.749 -57.586 1.00 78.34 143 PRO B CA 1
ATOM 3979 C C . PRO B 1 164 ? 63.699 54.782 -57.497 1.00 74.81 143 PRO B C 1
ATOM 3980 O O . PRO B 1 164 ? 63.067 55.708 -58.023 1.00 70.06 143 PRO B O 1
ATOM 3984 N N . ASP B 1 165 ? 63.095 53.798 -56.833 1.00 69.25 144 ASP B N 1
ATOM 3985 C CA . ASP B 1 165 ? 61.645 53.700 -56.759 1.00 64.07 144 ASP B CA 1
ATOM 3986 C C . ASP B 1 165 ? 60.988 54.777 -55.862 1.00 61.98 144 ASP B C 1
ATOM 3987 O O . ASP B 1 165 ? 59.773 54.689 -55.619 1.00 53.74 144 ASP B O 1
ATOM 3992 N N . GLY B 1 166 ? 61.704 55.803 -55.401 1.00 56.23 145 GLY B N 1
ATOM 3993 C CA . GLY B 1 166 ? 61.098 56.808 -54.556 1.00 46.66 145 GLY B CA 1
ATOM 3994 C C . GLY B 1 166 ? 60.865 56.372 -53.131 1.00 38.69 145 GLY B C 1
ATOM 3995 O O . GLY B 1 166 ? 60.160 57.075 -52.393 1.00 40.50 145 GLY B O 1
ATOM 3996 N N . SER B 1 167 ? 61.397 55.218 -52.739 1.00 36.68 146 SER B N 1
ATOM 3997 C CA . SER B 1 167 ? 61.264 54.707 -51.383 1.00 41.73 146 SER B CA 1
ATOM 3998 C C . SER B 1 167 ? 62.366 55.233 -50.480 1.00 48.03 146 SER B C 1
ATOM 3999 O O . SER B 1 167 ? 63.386 55.766 -50.924 1.00 52.18 146 SER B O 1
ATOM 4002 N N . VAL B 1 168 ? 62.168 55.025 -49.185 1.00 46.72 147 VAL B N 1
ATOM 4003 C CA . VAL B 1 168 ? 63.097 55.472 -48.165 1.00 34.85 147 VAL B CA 1
ATOM 4004 C C . VAL B 1 168 ? 63.430 54.271 -47.303 1.00 40.36 147 VAL B C 1
ATOM 4005 O O . VAL B 1 168 ? 62.528 53.568 -46.830 1.00 39.08 147 VAL B O 1
ATOM 4009 N N . GLU B 1 169 ? 64.720 54.072 -47.063 1.00 38.93 148 GLU B N 1
ATOM 4010 C CA . GLU B 1 169 ? 65.243 53.027 -46.193 1.00 38.20 148 GLU B CA 1
ATOM 4011 C C . GLU B 1 169 ? 66.285 53.672 -45.294 1.00 38.92 148 GLU B C 1
ATOM 4012 O O . GLU B 1 169 ? 67.350 54.076 -45.771 1.00 40.47 148 GLU B O 1
ATOM 4018 N N . ILE B 1 170 ? 66.003 53.733 -43.997 1.00 37.25 149 ILE B N 1
ATOM 4019 C CA . ILE B 1 170 ? 66.875 54.388 -43.033 1.00 29.63 149 ILE B CA 1
ATOM 4020 C C . ILE B 1 170 ? 67.084 53.450 -41.854 1.00 35.00 149 ILE B C 1
ATOM 4021 O O . ILE B 1 170 ? 66.121 52.862 -41.346 1.00 30.66 149 ILE B O 1
ATOM 4026 N N . VAL B 1 171 ? 68.337 53.297 -41.431 1.00 27.37 150 VAL B N 1
ATOM 4027 C CA . VAL B 1 171 ? 68.693 52.388 -40.352 1.00 32.05 150 VAL B CA 1
ATOM 4028 C C . VAL B 1 171 ? 69.202 53.204 -39.169 1.00 34.30 150 VAL B C 1
ATOM 4029 O O . VAL B 1 171 ? 70.103 54.042 -39.312 1.00 37.98 150 VAL B O 1
ATOM 4033 N N . LEU B 1 172 ? 68.593 52.976 -38.016 1.00 29.32 151 LEU B N 1
ATOM 4034 C CA . LEU B 1 172 ? 69.007 53.560 -36.746 1.00 25.89 151 LEU B CA 1
ATOM 4035 C C . LEU B 1 172 ? 69.823 52.509 -36.010 1.00 26.98 151 LEU B C 1
ATOM 4036 O O . LEU B 1 172 ? 69.335 51.401 -35.771 1.00 30.36 151 LEU B O 1
ATOM 4041 N N . SER B 1 173 ? 71.051 52.850 -35.640 1.00 31.63 152 SER B N 1
ATOM 4042 C CA . SER B 1 173 ? 71.875 51.865 -34.956 1.00 28.65 152 SER B CA 1
ATOM 4043 C C . SER B 1 173 ? 73.045 52.555 -34.279 1.00 30.95 152 SER B C 1
ATOM 4044 O O . SER B 1 173 ? 73.560 53.564 -34.773 1.00 28.71 152 SER B O 1
ATOM 4047 N N . ALA B 1 174 ? 73.468 51.990 -33.147 1.00 30.58 153 ALA B N 1
ATOM 4048 C CA . ALA B 1 174 ? 74.737 52.417 -32.581 1.00 33.36 153 ALA B CA 1
ATOM 4049 C C . ALA B 1 174 ? 75.915 51.853 -33.368 1.00 37.57 153 ALA B C 1
ATOM 4050 O O . ALA B 1 174 ? 77.033 52.358 -33.232 1.00 32.89 153 ALA B O 1
ATOM 4052 N N . THR B 1 175 ? 75.682 50.807 -34.171 1.00 32.49 154 THR B N 1
ATOM 4053 C CA . THR B 1 175 ? 76.647 50.162 -35.038 1.00 33.88 154 THR B CA 1
ATOM 4054 C C . THR B 1 175 ? 76.591 50.772 -36.438 1.00 36.43 154 THR B C 1
ATOM 4055 O O . THR B 1 175 ? 75.508 50.857 -37.023 1.00 32.45 154 THR B O 1
ATOM 4059 N N . PRO B 1 176 ? 77.726 51.186 -37.002 1.00 36.83 155 PRO B N 1
ATOM 4060 C CA . PRO B 1 176 ? 77.713 51.792 -38.339 1.00 38.27 155 PRO B CA 1
ATOM 4061 C C . PRO B 1 176 ? 77.196 50.816 -39.388 1.00 34.79 155 PRO B C 1
ATOM 4062 O O . PRO B 1 176 ? 77.590 49.648 -39.424 1.00 36.14 155 PRO B O 1
ATOM 4066 N N . ARG B 1 177 ? 76.309 51.315 -40.246 1.00 39.34 156 ARG B N 1
ATOM 4067 C CA . ARG B 1 177 ? 75.731 50.564 -41.355 1.00 47.54 156 ARG B CA 1
ATOM 4068 C C . ARG B 1 177 ? 75.964 51.349 -42.639 1.00 48.03 156 ARG B C 1
ATOM 4069 O O . ARG B 1 177 ? 76.157 52.569 -42.623 1.00 42.16 156 ARG B O 1
ATOM 4077 N N . ALA B 1 178 ? 75.955 50.641 -43.762 1.00 49.74 157 ALA B N 1
ATOM 4078 C CA . ALA B 1 178 ? 76.025 51.348 -45.029 1.00 46.84 157 ALA B CA 1
ATOM 4079 C C . ALA B 1 178 ? 74.675 51.992 -45.342 1.00 42.76 157 ALA B C 1
ATOM 4080 O O . ALA B 1 178 ? 73.671 51.783 -44.648 1.00 44.17 157 ALA B O 1
ATOM 4082 N N . GLY B 1 179 ? 74.659 52.806 -46.393 1.00 42.72 158 GLY B N 1
ATOM 4083 C CA . GLY B 1 179 ? 73.428 53.453 -46.797 1.00 38.37 158 GLY B CA 1
ATOM 4084 C C . GLY B 1 179 ? 73.074 54.590 -45.852 1.00 40.54 158 GLY B C 1
ATOM 4085 O O . GLY B 1 179 ? 73.944 55.278 -45.311 1.00 40.33 158 GLY B O 1
ATOM 4086 N N . ASN B 1 180 ? 71.769 54.769 -45.641 1.00 31.62 159 ASN B N 1
ATOM 4087 C CA . ASN B 1 180 ? 71.244 55.854 -44.814 1.00 29.94 159 ASN B CA 1
ATOM 4088 C C . ASN B 1 180 ? 71.257 55.418 -43.348 1.00 38.09 159 ASN B C 1
ATOM 4089 O O . ASN B 1 180 ? 70.304 54.838 -42.833 1.00 43.57 159 ASN B O 1
ATOM 4094 N N . TRP B 1 181 ? 72.365 55.675 -42.673 1.00 38.02 160 TRP B N 1
ATOM 4095 C CA . TRP B 1 181 ? 72.541 55.303 -41.275 1.00 32.03 160 TRP B CA 1
ATOM 4096 C C . TRP B 1 181 ? 72.408 56.543 -40.401 1.00 29.76 160 TRP B C 1
ATOM 4097 O O . TRP B 1 181 ? 73.028 57.572 -40.680 1.00 41.01 160 TRP B O 1
ATOM 4108 N N . VAL B 1 182 ? 71.567 56.460 -39.374 1.00 34.50 161 VAL B N 1
ATOM 4109 C CA . VAL B 1 182 ? 71.465 57.489 -38.346 1.00 32.43 161 VAL B CA 1
ATOM 4110 C C . VAL B 1 182 ? 72.067 56.924 -37.071 1.00 35.50 161 VAL B C 1
ATOM 4111 O O . VAL B 1 182 ? 71.656 55.856 -36.597 1.00 27.78 161 VAL B O 1
ATOM 4115 N N . ARG B 1 183 ? 73.033 57.642 -36.522 1.00 34.81 162 ARG B N 1
ATOM 4116 C CA . ARG B 1 183 ? 73.748 57.181 -35.345 1.00 29.99 162 ARG B CA 1
ATOM 4117 C C . ARG B 1 183 ? 72.851 57.187 -34.106 1.00 32.04 162 ARG B C 1
ATOM 4118 O O . ARG B 1 183 ? 72.026 58.085 -33.913 1.00 25.63 162 ARG B O 1
ATOM 4134 N N . GLU B 1 185 ? 73.379 56.255 -29.685 1.00 30.70 164 GLU B N 1
ATOM 4135 C CA . GLU B 1 185 ? 74.173 55.799 -28.556 1.00 32.29 164 GLU B CA 1
ATOM 4136 C C . GLU B 1 185 ? 73.314 54.857 -27.723 1.00 39.07 164 GLU B C 1
ATOM 4137 O O . GLU B 1 185 ? 72.089 54.815 -27.895 1.00 29.87 164 GLU B O 1
ATOM 4143 N N . PRO B 1 186 ? 73.915 54.059 -26.836 1.00 40.64 165 PRO B N 1
ATOM 4144 C CA . PRO B 1 186 ? 73.094 53.216 -25.943 1.00 34.01 165 PRO B CA 1
ATOM 4145 C C . PRO B 1 186 ? 71.985 53.978 -25.231 1.00 36.26 165 PRO B C 1
ATOM 4146 O O . PRO B 1 186 ? 70.883 53.443 -25.049 1.00 33.15 165 PRO B O 1
ATOM 4150 N N . ASP B 1 187 ? 72.243 55.219 -24.835 1.00 31.32 166 ASP B N 1
ATOM 4151 C CA . ASP B 1 187 ? 71.259 56.023 -24.130 1.00 30.90 166 ASP B CA 1
ATOM 4152 C C . ASP B 1 187 ? 70.235 56.664 -25.051 1.00 29.11 166 ASP B C 1
ATOM 4153 O O . ASP B 1 187 ? 69.300 57.297 -24.549 1.00 28.77 166 ASP B O 1
ATOM 4158 N N . THR B 1 188 ? 70.396 56.556 -26.369 1.00 28.77 167 THR B N 1
ATOM 4159 C CA . THR B 1 188 ? 69.396 57.120 -27.267 1.00 26.70 167 THR B CA 1
ATOM 4160 C C . THR B 1 188 ? 68.039 56.513 -26.941 1.00 26.56 167 THR B C 1
ATOM 4161 O O . THR B 1 188 ? 67.932 55.312 -26.678 1.00 27.81 167 THR B O 1
ATOM 4165 N N . ASN B 1 189 ? 67.013 57.355 -26.889 1.00 25.78 168 ASN B N 1
ATOM 4166 C CA . ASN B 1 189 ? 65.671 56.859 -26.596 1.00 27.73 168 ASN B CA 1
ATOM 4167 C C . ASN B 1 189 ? 64.573 57.439 -27.479 1.00 24.61 168 ASN B C 1
ATOM 4168 O O . ASN B 1 189 ? 63.411 57.072 -27.298 1.00 28.91 168 ASN B O 1
ATOM 4173 N N . ALA B 1 190 ? 64.892 58.309 -28.434 1.00 24.56 169 ALA B N 1
ATOM 4174 C CA . ALA B 1 190 ? 63.857 58.891 -29.281 1.00 25.80 169 ALA B CA 1
ATOM 4175 C C . ALA B 1 190 ? 64.401 59.174 -30.675 1.00 30.71 169 ALA B C 1
ATOM 4176 O O . ALA B 1 190 ? 65.590 59.458 -30.860 1.00 28.93 169 ALA B O 1
ATOM 4178 N N . LEU B 1 191 ? 63.505 59.086 -31.649 1.00 21.62 170 LEU B N 1
ATOM 4179 C CA . LEU B 1 191 ? 63.718 59.579 -32.993 1.00 21.14 170 LEU B CA 1
ATOM 4180 C C . LEU B 1 191 ? 62.718 60.703 -33.236 1.00 22.64 170 LEU B C 1
ATOM 4181 O O . LEU B 1 191 ? 61.508 60.510 -33.080 1.00 25.33 170 LEU B O 1
ATOM 4186 N N . LEU B 1 192 ? 63.216 61.868 -33.621 1.00 21.50 171 LEU B N 1
ATOM 4187 C CA . LEU B 1 192 ? 62.370 63.030 -33.870 1.00 23.98 171 LEU B CA 1
ATOM 4188 C C . LEU B 1 192 ? 62.501 63.397 -35.342 1.00 21.82 171 LEU B C 1
ATOM 4189 O O . LEU B 1 192 ? 63.580 63.797 -35.791 1.00 25.13 171 LEU B O 1
ATOM 4194 N N . VAL B 1 193 ? 61.408 63.258 -36.081 1.00 22.22 172 VAL B N 1
ATOM 4195 C CA . VAL B 1 193 ? 61.363 63.533 -37.508 1.00 19.98 172 VAL B CA 1
ATOM 4196 C C . VAL B 1 193 ? 60.701 64.880 -37.705 1.00 29.68 172 VAL B C 1
ATOM 4197 O O . VAL B 1 193 ? 59.627 65.144 -37.135 1.00 25.63 172 VAL B O 1
ATOM 4201 N N . ARG B 1 194 ? 61.312 65.721 -38.528 1.00 20.20 173 ARG B N 1
ATOM 4202 C CA . ARG B 1 194 ? 60.688 66.964 -38.960 1.00 20.39 173 ARG B CA 1
ATOM 4203 C C . ARG B 1 194 ? 60.422 66.910 -40.457 1.00 23.74 173 ARG B C 1
ATOM 4204 O O . ARG B 1 194 ? 61.353 66.737 -41.254 1.00 25.46 173 ARG B O 1
ATOM 4212 N N . GLN B 1 195 ? 59.161 67.090 -40.839 1.00 21.11 174 GLN B N 1
ATOM 4213 C CA . GLN B 1 195 ? 58.816 67.391 -42.221 1.00 21.93 174 GLN B CA 1
ATOM 4214 C C . GLN B 1 195 ? 58.361 68.845 -42.267 1.00 27.07 174 GLN B C 1
ATOM 4215 O O . GLN B 1 195 ? 57.360 69.212 -41.633 1.00 22.05 174 GLN B O 1
ATOM 4221 N N . THR B 1 196 ? 59.114 69.679 -42.972 1.00 22.94 175 THR B N 1
ATOM 4222 C CA . THR B 1 196 ? 58.861 71.111 -42.985 1.00 29.33 175 THR B CA 1
ATOM 4223 C C . THR B 1 196 ? 58.289 71.515 -44.336 1.00 29.87 175 THR B C 1
ATOM 4224 O O . THR B 1 196 ? 58.953 71.366 -45.368 1.00 28.51 175 THR B O 1
ATOM 4228 N N . PHE B 1 197 ? 57.084 72.071 -44.319 1.00 26.25 176 PHE B N 1
ATOM 4229 C CA . PHE B 1 197 ? 56.340 72.358 -45.542 1.00 27.32 176 PHE B CA 1
ATOM 4230 C C . PHE B 1 197 ? 56.500 73.816 -45.949 1.00 28.43 176 PHE B C 1
ATOM 4231 O O . PHE B 1 197 ? 56.254 74.720 -45.146 1.00 28.98 176 PHE B O 1
ATOM 4239 N N . LEU B 1 198 ? 56.899 74.047 -47.198 1.00 28.89 177 LEU B N 1
ATOM 4240 C CA . LEU B 1 198 ? 56.704 75.378 -47.751 1.00 30.33 177 LEU B CA 1
ATOM 4241 C C . LEU B 1 198 ? 55.212 75.673 -47.859 1.00 34.24 177 LEU B C 1
ATOM 4242 O O . LEU B 1 198 ? 54.768 76.788 -47.560 1.00 37.85 177 LEU B O 1
ATOM 4247 N N . ASP B 1 199 ? 54.427 74.664 -48.255 1.00 32.61 178 ASP B N 1
ATOM 4248 C CA . ASP B 1 199 ? 52.997 74.809 -48.541 1.00 38.00 178 ASP B CA 1
ATOM 4249 C C . ASP B 1 199 ? 52.380 73.417 -48.446 1.00 35.27 178 ASP B C 1
ATOM 4250 O O . ASP B 1 199 ? 52.658 72.558 -49.292 1.00 32.37 178 ASP B O 1
ATOM 4255 N N . ARG B 1 200 ? 51.611 73.170 -47.386 1.00 32.60 179 ARG B N 1
ATOM 4256 C CA . ARG B 1 200 ? 51.043 71.843 -47.167 1.00 38.81 179 ARG B CA 1
ATOM 4257 C C . ARG B 1 200 ? 50.028 71.452 -48.226 1.00 43.93 179 ARG B C 1
ATOM 4258 O O . ARG B 1 200 ? 49.822 70.256 -48.456 1.00 43.50 179 ARG B O 1
ATOM 4266 N N . ARG B 1 201 ? 49.417 72.428 -48.900 1.00 48.89 180 ARG B N 1
ATOM 4267 C CA . ARG B 1 201 ? 48.372 72.112 -49.864 1.00 55.49 180 ARG B CA 1
ATOM 4268 C C . ARG B 1 201 ? 48.932 71.438 -51.106 1.00 57.11 180 ARG B C 1
ATOM 4269 O O . ARG B 1 201 ? 48.227 70.650 -51.749 1.00 57.99 180 ARG B O 1
ATOM 4277 N N . THR B 1 202 ? 50.183 71.724 -51.455 1.00 52.11 181 THR B N 1
ATOM 4278 C CA . THR B 1 202 ? 50.774 71.217 -52.686 1.00 50.00 181 THR B CA 1
ATOM 4279 C C . THR B 1 202 ? 51.934 70.259 -52.459 1.00 46.29 181 THR B C 1
ATOM 4280 O O . THR B 1 202 ? 52.480 69.723 -53.436 1.00 44.02 181 THR B O 1
ATOM 4284 N N . GLU B 1 203 ? 52.342 70.047 -51.214 1.00 37.09 182 GLU B N 1
ATOM 4285 C CA . GLU B 1 203 ? 53.413 69.116 -50.900 1.00 37.23 182 GLU B CA 1
ATOM 4286 C C . GLU B 1 203 ? 52.831 67.871 -50.253 1.00 39.88 182 GLU B C 1
ATOM 4287 O O . GLU B 1 203 ? 51.812 67.935 -49.559 1.00 47.73 182 GLU B O 1
ATOM 4293 N N . THR B 1 204 ? 53.413 66.759 -50.554 1.00 34.01 183 THR B N 1
ATOM 4294 C CA . THR B 1 204 ? 52.967 65.488 -50.020 1.00 33.82 183 THR B CA 1
ATOM 4295 C C . THR B 1 204 ? 53.921 65.043 -48.933 1.00 28.97 183 THR B C 1
ATOM 4296 O O . THR B 1 204 ? 55.140 65.060 -49.159 1.00 32.92 183 THR B O 1
ATOM 4300 N N . PRO B 1 205 ? 53.420 64.637 -47.763 1.00 31.15 184 PRO B N 1
ATOM 4301 C CA . PRO B 1 205 ? 54.319 64.186 -46.693 1.00 25.63 184 PRO B CA 1
ATOM 4302 C C . PRO B 1 205 ? 54.968 62.860 -47.052 1.00 25.24 184 PRO B C 1
ATOM 4303 O O . PRO B 1 205 ? 54.414 62.055 -47.800 1.00 30.03 184 PRO B O 1
ATOM 4307 N N . ALA B 1 206 ? 56.156 62.635 -46.517 1.00 24.26 185 ALA B N 1
ATOM 4308 C CA . ALA B 1 206 ? 56.696 61.287 -46.546 1.00 31.40 185 ALA B CA 1
ATOM 4309 C C . ALA B 1 206 ? 55.831 60.398 -45.654 1.00 29.76 185 ALA B C 1
ATOM 4310 O O . ALA B 1 206 ? 55.352 60.831 -44.604 1.00 33.17 185 ALA B O 1
ATOM 4312 N N . GLN B 1 207 ? 55.637 59.149 -46.065 1.00 27.05 186 GLN B N 1
ATOM 4313 C CA . GLN B 1 207 ? 54.841 58.182 -45.310 1.00 30.34 186 GLN B CA 1
ATOM 4314 C C . GLN B 1 207 ? 55.815 57.173 -44.720 1.00 34.12 186 GLN B C 1
ATOM 4315 O O . GLN B 1 207 ? 56.367 56.336 -45.439 1.00 38.09 186 GLN B O 1
ATOM 4321 N N . LEU B 1 208 ? 56.047 57.267 -43.419 1.00 36.97 187 LEU B N 1
ATOM 4322 C CA . LEU B 1 208 ? 57.118 56.520 -42.785 1.00 34.85 187 LEU B CA 1
ATOM 4323 C C . LEU B 1 208 ? 56.569 55.562 -41.749 1.00 28.84 187 LEU B C 1
ATOM 4324 O O . LEU B 1 208 ? 55.635 55.893 -41.020 1.00 34.46 187 LEU B O 1
ATOM 4329 N N . LYS B 1 209 ? 57.186 54.389 -41.684 1.00 28.83 188 LYS B N 1
ATOM 4330 C CA . LYS B 1 209 ? 56.964 53.410 -40.634 1.00 31.87 188 LYS B CA 1
ATOM 4331 C C . LYS B 1 209 ? 58.307 53.073 -39.993 1.00 35.67 188 LYS B C 1
ATOM 4332 O O . LYS B 1 209 ? 59.356 53.105 -40.654 1.00 30.50 188 LYS B O 1
ATOM 4334 N N . ILE B 1 210 ? 58.278 52.750 -38.700 1.00 30.61 189 ILE B N 1
ATOM 4335 C CA . ILE B 1 210 ? 59.474 52.351 -37.968 1.00 27.90 189 ILE B CA 1
ATOM 4336 C C . ILE B 1 210 ? 59.229 50.962 -37.396 1.00 28.52 189 ILE B C 1
ATOM 4337 O O . ILE B 1 210 ? 58.156 50.689 -36.845 1.00 28.25 189 ILE B O 1
ATOM 4342 N N . GLU B 1 211 ? 60.211 50.081 -37.540 1.00 25.51 190 GLU B N 1
ATOM 4343 C CA . GLU B 1 211 ? 60.121 48.760 -36.948 1.00 30.75 190 GLU B CA 1
ATOM 4344 C C . GLU B 1 211 ? 61.493 48.340 -36.435 1.00 30.31 190 GLU B C 1
ATOM 4345 O O . GLU B 1 211 ? 62.522 48.872 -36.847 1.00 25.95 190 GLU B O 1
ATOM 4351 N N . ARG B 1 212 ? 61.491 47.370 -35.530 1.00 34.37 191 ARG B N 1
ATOM 4352 C CA . ARG B 1 212 ? 62.731 46.738 -35.104 1.00 38.66 191 ARG B CA 1
ATOM 4353 C C . ARG B 1 212 ? 63.293 45.882 -36.225 1.00 38.80 191 ARG B C 1
ATOM 4354 O O . ARG B 1 212 ? 62.547 45.251 -36.978 1.00 48.39 191 ARG B O 1
ATOM 4362 N N . ILE B 1 213 ? 64.620 45.856 -36.346 1.00 37.58 192 ILE B N 1
ATOM 4363 C CA . ILE B 1 213 ? 65.215 45.148 -37.473 1.00 35.17 192 ILE B CA 1
ATOM 4364 C C . ILE B 1 213 ? 65.034 43.646 -37.316 1.00 46.84 192 ILE B C 1
ATOM 4365 O O . ILE B 1 213 ? 64.727 42.942 -38.289 1.00 50.18 192 ILE B O 1
ATOM 4370 N N . ASP B 1 214 ? 65.225 43.122 -36.110 1.00 44.28 193 ASP B N 1
ATOM 4371 C CA . ASP B 1 214 ? 65.038 41.696 -35.882 1.00 49.65 193 ASP B CA 1
ATOM 4372 C C . ASP B 1 214 ? 63.568 41.465 -35.556 1.00 55.53 193 ASP B C 1
ATOM 4373 O O . ASP B 1 214 ? 63.031 42.067 -34.621 1.00 54.98 193 ASP B O 1
ATOM 4375 N N . ALA B 1 215 ? 62.913 40.634 -36.359 1.00 64.30 194 ALA B N 1
ATOM 4376 C CA . ALA B 1 215 ? 61.482 40.403 -36.222 1.00 66.93 194 ALA B CA 1
ATOM 4377 C C . ALA B 1 215 ? 61.122 40.046 -34.783 1.00 64.14 194 ALA B C 1
ATOM 4378 O O . ALA B 1 215 ? 61.659 39.098 -34.203 1.00 61.84 194 ALA B O 1
ATOM 4380 N N . GLN B 1 216 ? 60.230 40.831 -34.203 1.00 64.56 195 GLN B N 1
ATOM 4381 C CA . GLN B 1 216 ? 59.871 40.680 -32.804 1.00 66.91 195 GLN B CA 1
ATOM 4382 C C . GLN B 1 216 ? 58.704 39.715 -32.636 1.00 61.70 195 GLN B C 1
ATOM 4383 O O . GLN B 1 216 ? 57.748 39.732 -33.416 1.00 56.42 195 GLN B O 1
ATOM 4389 N N . ALA B 1 217 ? 58.798 38.861 -31.622 1.00 59.12 196 ALA B N 1
ATOM 4390 C CA . ALA B 1 217 ? 57.631 38.117 -31.187 1.00 55.96 196 ALA B CA 1
ATOM 4391 C C . ALA B 1 217 ? 56.602 39.086 -30.612 1.00 57.53 196 ALA B C 1
ATOM 4392 O O . ALA B 1 217 ? 56.929 40.214 -30.229 1.00 70.62 196 ALA B O 1
ATOM 4394 N N . ARG B 1 218 ? 55.345 38.634 -30.549 1.00 48.24 197 ARG B N 1
ATOM 4395 C CA . ARG B 1 218 ? 54.233 39.434 -30.032 1.00 43.67 197 ARG B CA 1
ATOM 4396 C C . ARG B 1 218 ? 54.594 40.115 -28.714 1.00 39.89 197 ARG B C 1
ATOM 4397 O O . ARG B 1 218 ? 55.386 39.574 -27.929 1.00 41.91 197 ARG B O 1
ATOM 4399 N N . PRO B 1 219 ? 54.069 41.308 -28.447 1.00 36.02 198 PRO B N 1
ATOM 4400 C CA . PRO B 1 219 ? 54.415 41.990 -27.197 1.00 35.01 198 PRO B CA 1
ATOM 4401 C C . PRO B 1 219 ? 53.970 41.191 -25.980 1.00 43.12 198 PRO B C 1
ATOM 4402 O O . PRO B 1 219 ? 52.993 40.435 -26.016 1.00 30.70 198 PRO B O 1
ATOM 4406 N N . ALA B 1 220 ? 54.728 41.351 -24.902 1.00 31.90 199 ALA B N 1
ATOM 4407 C CA . ALA B 1 220 ? 54.348 40.799 -23.623 1.00 32.16 199 ALA B CA 1
ATOM 4408 C C . ALA B 1 220 ? 53.171 41.594 -23.058 1.00 34.39 199 ALA B C 1
ATOM 4409 O O . ALA B 1 220 ? 52.951 42.745 -23.438 1.00 34.57 199 ALA B O 1
ATOM 4411 N N . PRO B 1 221 ? 52.410 41.009 -22.135 1.00 36.31 200 PRO B N 1
ATOM 4412 C CA . PRO B 1 221 ? 51.340 41.772 -21.490 1.00 36.85 200 PRO B CA 1
ATOM 4413 C C . PRO B 1 221 ? 51.893 42.959 -20.715 1.00 35.96 200 PRO B C 1
ATOM 4414 O O . PRO B 1 221 ? 53.056 42.983 -20.299 1.00 31.41 200 PRO B O 1
ATOM 4418 N N . LEU B 1 222 ? 51.022 43.947 -20.507 1.00 31.34 201 LEU B N 1
ATOM 4419 C CA . LEU B 1 222 ? 51.381 45.146 -19.758 1.00 30.24 201 LEU B CA 1
ATOM 4420 C C . LEU B 1 222 ? 51.975 44.772 -18.405 1.00 32.13 201 LEU B C 1
ATOM 4421 O O . LEU B 1 222 ? 51.333 44.098 -17.596 1.00 33.05 201 LEU B O 1
ATOM 4426 N N . ASP B 1 223 ? 53.163 45.238 -18.152 1.00 31.81 202 ASP B N 1
ATOM 4427 C CA . ASP B 1 223 ? 53.894 44.944 -16.924 1.00 34.72 202 ASP B CA 1
ATOM 4428 C C . ASP B 1 223 ? 53.665 46.041 -15.896 1.00 29.80 202 ASP B C 1
ATOM 4429 O O . ASP B 1 223 ? 53.831 47.215 -16.219 1.00 28.98 202 ASP B O 1
ATOM 4434 N N . PRO B 1 224 ? 53.255 45.717 -14.670 1.00 29.23 203 PRO B N 1
ATOM 4435 C CA . PRO B 1 224 ? 53.052 46.781 -13.669 1.00 30.31 203 PRO B CA 1
ATOM 4436 C C . PRO B 1 224 ? 54.264 47.683 -13.463 1.00 32.39 203 PRO B C 1
ATOM 4437 O O . PRO B 1 224 ? 54.103 48.907 -13.371 1.00 31.54 203 PRO B O 1
ATOM 4441 N N . LEU B 1 225 ? 55.477 47.126 -13.440 1.00 32.22 204 LEU B N 1
ATOM 4442 C CA . LEU B 1 225 ? 56.660 47.961 -13.266 1.00 32.01 204 LEU B CA 1
ATOM 4443 C C . LEU B 1 225 ? 56.819 48.942 -14.415 1.00 33.06 204 LEU B C 1
ATOM 4444 O O . LEU B 1 225 ? 57.114 50.121 -14.193 1.00 34.22 204 LEU B O 1
ATOM 4449 N N . ALA B 1 226 ? 56.609 48.485 -15.650 1.00 30.18 205 ALA B N 1
ATOM 4450 C CA . ALA B 1 226 ? 56.768 49.385 -16.787 1.00 29.63 205 ALA B CA 1
ATOM 4451 C C . ALA B 1 226 ? 55.739 50.510 -16.752 1.00 27.65 205 ALA B C 1
ATOM 4452 O O . ALA B 1 226 ? 56.059 51.666 -17.056 1.00 28.42 205 ALA B O 1
ATOM 4454 N N . LEU B 1 227 ? 54.498 50.200 -16.364 1.00 24.14 206 LEU B N 1
ATOM 4455 C CA . LEU B 1 227 ? 53.473 51.239 -16.305 1.00 30.82 206 LEU B CA 1
ATOM 4456 C C . LEU B 1 227 ? 53.755 52.227 -15.176 1.00 25.50 206 LEU B C 1
ATOM 4457 O O . LEU B 1 227 ? 53.510 53.428 -15.322 1.00 24.39 206 LEU B O 1
ATOM 4462 N N . GLN B 1 228 ? 54.231 51.734 -14.033 1.00 23.66 207 GLN B N 1
ATOM 4463 C CA . GLN B 1 228 ? 54.616 52.629 -12.944 1.00 31.88 207 GLN B CA 1
ATOM 4464 C C . GLN B 1 228 ? 55.633 53.649 -13.439 1.00 30.87 207 GLN B C 1
ATOM 4465 O O . GLN B 1 228 ? 55.495 54.851 -13.202 1.00 28.80 207 GLN B O 1
ATOM 4471 N N . GLY B 1 229 ? 56.650 53.180 -14.164 1.00 33.96 208 GLY B N 1
ATOM 4472 C CA . GLY B 1 229 ? 57.649 54.089 -14.695 1.00 27.54 208 GLY B CA 1
ATOM 4473 C C . GLY B 1 229 ? 57.077 55.014 -15.749 1.00 27.46 208 GLY B C 1
ATOM 4474 O O . GLY B 1 229 ? 57.417 56.201 -15.795 1.00 27.58 208 GLY B O 1
ATOM 4475 N N . GLY B 1 230 ? 56.199 54.490 -16.605 1.00 21.86 209 GLY B N 1
ATOM 4476 C CA . GLY B 1 230 ? 55.620 55.319 -17.653 1.00 24.38 209 GLY B CA 1
ATOM 4477 C C . GLY B 1 230 ? 54.729 56.417 -17.106 1.00 24.64 209 GLY B C 1
ATOM 4478 O O . GLY B 1 230 ? 54.769 57.556 -17.581 1.00 23.32 209 GLY B O 1
ATOM 4479 N N . LEU B 1 231 ? 53.909 56.095 -16.105 1.00 24.59 210 LEU B N 1
ATOM 4480 C CA . LEU B 1 231 ? 53.011 57.102 -15.548 1.00 23.11 210 LEU B CA 1
ATOM 4481 C C . LEU B 1 231 ? 53.797 58.232 -14.898 1.00 23.85 210 LEU B C 1
ATOM 4482 O O . LEU B 1 231 ? 53.544 59.414 -15.169 1.00 23.26 210 LEU B O 1
ATOM 4495 N N . ARG B 1 233 ? 56.953 59.116 -15.330 1.00 23.27 212 ARG B N 1
ATOM 4496 C CA . ARG B 1 233 ? 57.647 59.896 -16.352 1.00 26.10 212 ARG B CA 1
ATOM 4497 C C . ARG B 1 233 ? 56.692 60.830 -17.090 1.00 23.15 212 ARG B C 1
ATOM 4498 O O . ARG B 1 233 ? 57.042 61.985 -17.376 1.00 26.41 212 ARG B O 1
ATOM 4506 N N . ALA B 1 234 ? 55.484 60.355 -17.408 1.00 23.56 213 ALA B N 1
ATOM 4507 C CA . ALA B 1 234 ? 54.503 61.215 -18.072 1.00 24.10 213 ALA B CA 1
ATOM 4508 C C . ALA B 1 234 ? 54.155 62.417 -17.201 1.00 21.39 213 ALA B C 1
ATOM 4509 O O . ALA B 1 234 ? 54.135 63.557 -17.676 1.00 23.33 213 ALA B O 1
ATOM 4511 N N . ALA B 1 235 ? 53.887 62.181 -15.918 1.00 25.71 214 ALA B N 1
ATOM 4512 C CA . ALA B 1 235 ? 53.559 63.286 -15.017 1.00 28.94 214 ALA B CA 1
ATOM 4513 C C . ALA B 1 235 ? 54.722 64.257 -14.889 1.00 26.83 214 ALA B C 1
ATOM 4514 O O . ALA B 1 235 ? 54.529 65.476 -14.918 1.00 23.27 214 ALA B O 1
ATOM 4516 N N . GLN B 1 236 ? 55.941 63.734 -14.750 1.00 27.83 215 GLN B N 1
ATOM 4517 C CA . GLN B 1 236 ? 57.101 64.604 -14.599 1.00 20.17 215 GLN B CA 1
ATOM 4518 C C . GLN B 1 236 ? 57.408 65.355 -15.892 1.00 20.14 215 GLN B C 1
ATOM 4519 O O .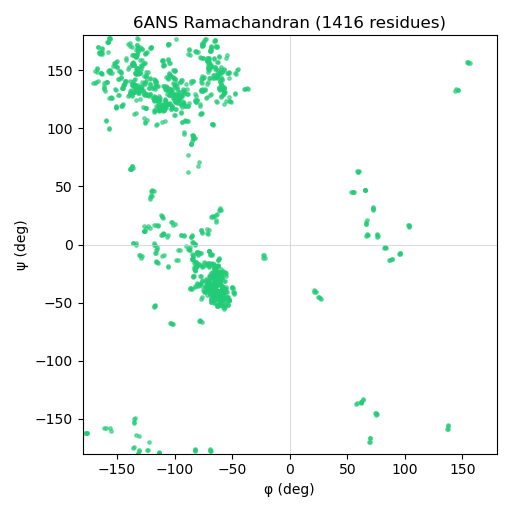 GLN B 1 236 ? 57.917 66.480 -15.846 1.00 24.50 215 GLN B O 1
ATOM 4525 N N . PHE B 1 237 ? 57.051 64.776 -17.039 1.00 21.60 216 PHE B N 1
ATOM 4526 C CA . PHE B 1 237 ? 57.149 65.502 -18.305 1.00 26.92 216 PHE B CA 1
ATOM 4527 C C . PHE B 1 237 ? 56.304 66.769 -18.289 1.00 20.30 216 PHE B C 1
ATOM 4528 O O . PHE B 1 237 ? 56.761 67.823 -18.736 1.00 28.58 216 PHE B O 1
ATOM 4536 N N . VAL B 1 238 ? 55.066 66.689 -17.788 1.00 22.08 217 VAL B N 1
ATOM 4537 C CA . VAL B 1 238 ? 54.215 67.881 -17.737 1.00 24.09 217 VAL B CA 1
ATOM 4538 C C . VAL B 1 238 ? 54.865 68.956 -16.877 1.00 25.23 217 VAL B C 1
ATOM 4539 O O . VAL B 1 238 ? 54.977 70.125 -17.271 1.00 24.31 217 VAL B O 1
ATOM 4543 N N . GLU B 1 239 ? 55.295 68.573 -15.680 1.00 20.84 218 GLU B N 1
ATOM 4544 C CA . GLU B 1 239 ? 55.866 69.549 -14.760 1.00 24.47 218 GLU B CA 1
ATOM 4545 C C . GLU B 1 239 ? 57.160 70.132 -15.307 1.00 21.80 218 GLU B C 1
ATOM 4546 O O . GLU B 1 239 ? 57.358 71.348 -15.281 1.00 21.18 218 GLU B O 1
ATOM 4552 N N . GLN B 1 240 ? 58.058 69.274 -15.810 1.00 25.20 219 GLN B N 1
ATOM 4553 C CA . GLN B 1 240 ? 59.368 69.760 -16.259 1.00 22.77 219 GLN B CA 1
ATOM 4554 C C . GLN B 1 240 ? 59.281 70.542 -17.567 1.00 22.35 219 GLN B C 1
ATOM 4555 O O . GLN B 1 240 ? 60.002 71.530 -17.753 1.00 22.64 219 GLN B O 1
ATOM 4561 N N . THR B 1 241 ? 58.426 70.116 -18.494 1.00 23.54 220 THR B N 1
ATOM 4562 C CA . THR B 1 241 ? 58.341 70.828 -19.767 1.00 18.36 220 THR B CA 1
ATOM 4563 C C . THR B 1 241 ? 57.742 72.206 -19.574 1.00 24.76 220 THR B C 1
ATOM 4564 O O . THR B 1 241 ? 58.251 73.193 -20.117 1.00 27.32 220 THR B O 1
ATOM 4568 N N . SER B 1 242 ? 56.640 72.292 -18.816 1.00 26.85 221 SER B N 1
ATOM 4569 C CA . SER B 1 242 ? 56.048 73.598 -18.567 1.00 21.17 221 SER B CA 1
ATOM 4570 C C . SER B 1 242 ? 57.034 74.491 -17.824 1.00 27.99 221 SER B C 1
ATOM 4571 O O . SER B 1 242 ? 57.202 75.665 -18.173 1.00 25.42 221 SER B O 1
ATOM 4574 N N . LYS B 1 243 ? 57.721 73.939 -16.814 1.00 25.72 222 LYS B N 1
ATOM 4575 C CA . LYS B 1 243 ? 58.725 74.719 -16.089 1.00 26.70 222 LYS B CA 1
ATOM 4576 C C . LYS B 1 243 ? 59.846 75.181 -17.017 1.00 28.15 222 LYS B C 1
ATOM 4577 O O . LYS B 1 243 ? 60.242 76.353 -16.975 1.00 23.57 222 LYS B O 1
ATOM 4583 N N . LEU B 1 244 ? 60.337 74.281 -17.886 1.00 22.96 223 LEU B N 1
ATOM 4584 C CA . LEU B 1 244 ? 61.455 74.603 -18.779 1.00 30.04 223 LEU B CA 1
ATOM 4585 C C . LEU B 1 244 ? 61.138 75.811 -19.660 1.00 31.77 223 LEU B C 1
ATOM 4586 O O . LEU B 1 244 ? 61.902 76.784 -19.707 1.00 24.66 223 LEU B O 1
ATOM 4591 N N . PHE B 1 245 ? 60.015 75.765 -20.378 1.00 26.94 224 PHE B N 1
ATOM 4592 C CA . PHE B 1 245 ? 59.747 76.842 -21.325 1.00 27.35 224 PHE B CA 1
ATOM 4593 C C . PHE B 1 245 ? 59.152 78.072 -20.660 1.00 30.29 224 PHE B C 1
ATOM 4594 O O . PHE B 1 245 ? 59.222 79.164 -21.239 1.00 31.43 224 PHE B O 1
ATOM 4602 N N . ALA B 1 246 ? 58.606 77.929 -19.450 1.00 23.20 225 ALA B N 1
ATOM 4603 C CA . ALA B 1 246 ? 58.274 79.110 -18.658 1.00 28.47 225 ALA B CA 1
ATOM 4604 C C . ALA B 1 246 ? 59.533 79.814 -18.163 1.00 30.79 225 ALA B C 1
ATOM 4605 O O . ALA B 1 246 ? 59.562 81.045 -18.063 1.00 32.44 225 ALA B O 1
ATOM 4607 N N . ASP B 1 247 ? 60.575 79.052 -17.815 1.00 28.87 226 ASP B N 1
ATOM 4608 C CA . ASP B 1 247 ? 61.867 79.678 -17.531 1.00 33.97 226 ASP B CA 1
ATOM 4609 C C . ASP B 1 247 ? 62.380 80.456 -18.742 1.00 32.91 226 ASP B C 1
ATOM 4610 O O . ASP B 1 247 ? 62.897 81.571 -18.601 1.00 31.00 226 ASP B O 1
ATOM 4615 N N . TRP B 1 248 ? 62.268 79.872 -19.939 1.00 23.74 227 TRP B N 1
ATOM 4616 C CA . TRP B 1 248 ? 62.695 80.575 -21.152 1.00 31.99 227 TRP B CA 1
ATOM 4617 C C . TRP B 1 248 ? 61.912 81.871 -21.349 1.00 30.71 227 TRP B C 1
ATOM 4618 O O . TRP B 1 248 ? 62.497 82.934 -21.578 1.00 38.84 227 TRP B O 1
ATOM 4629 N N . ALA B 1 249 ? 60.577 81.789 -21.304 1.00 29.59 228 ALA B N 1
ATOM 4630 C CA . ALA B 1 249 ? 59.760 82.961 -21.606 1.00 32.25 228 ALA B CA 1
ATOM 4631 C C . ALA B 1 249 ? 60.052 84.090 -20.633 1.00 32.94 228 ALA B C 1
ATOM 4632 O O . ALA B 1 249 ? 60.154 85.255 -21.038 1.00 35.06 228 ALA B O 1
ATOM 4634 N N . ALA B 1 250 ? 60.170 83.772 -19.339 1.00 28.29 229 ALA B N 1
ATOM 4635 C CA . ALA B 1 250 ? 60.494 84.817 -18.372 1.00 29.19 229 ALA B CA 1
ATOM 4636 C C . ALA B 1 250 ? 61.880 85.405 -18.621 1.00 32.61 229 ALA B C 1
ATOM 4637 O O . ALA B 1 250 ? 62.097 86.600 -18.387 1.00 29.81 229 ALA B O 1
ATOM 4639 N N . SER B 1 251 ? 62.832 84.597 -19.096 1.00 29.28 230 SER B N 1
ATOM 4640 C CA . SER B 1 251 ? 64.157 85.159 -19.359 1.00 35.29 230 SER B CA 1
ATOM 4641 C C . SER B 1 251 ? 64.155 86.162 -20.511 1.00 41.38 230 SER B C 1
ATOM 4642 O O . SER B 1 251 ? 65.111 86.930 -20.638 1.00 42.11 230 SER B O 1
ATOM 4645 N N . TYR B 1 252 ? 63.116 86.179 -21.358 1.00 34.63 231 TYR B N 1
ATOM 4646 C CA . TYR B 1 252 ? 63.111 87.126 -22.470 1.00 34.23 231 TYR B CA 1
ATOM 4647 C C . TYR B 1 252 ? 62.656 88.522 -22.062 1.00 34.77 231 TYR B C 1
ATOM 4648 O O . TYR B 1 252 ? 62.853 89.462 -22.843 1.00 33.62 231 TYR B O 1
ATOM 4657 N N . ARG B 1 253 ? 62.042 88.668 -20.883 1.00 34.25 232 ARG B N 1
ATOM 4658 C CA . ARG B 1 253 ? 61.494 89.957 -20.460 1.00 38.30 232 ARG B CA 1
ATOM 4659 C C . ARG B 1 253 ? 62.453 91.132 -20.631 1.00 42.24 232 ARG B C 1
ATOM 4660 O O . ARG B 1 253 ? 61.989 92.200 -21.064 1.00 45.23 232 ARG B O 1
ATOM 4662 N N . PRO B 1 254 ? 63.753 91.034 -20.324 1.00 43.14 233 PRO B N 1
ATOM 4663 C CA . PRO B 1 254 ? 64.633 92.194 -20.565 1.00 41.66 233 PRO B CA 1
ATOM 4664 C C . PRO B 1 254 ? 64.692 92.628 -22.027 1.00 37.40 233 PRO B C 1
ATOM 4665 O O . PRO B 1 254 ? 65.017 93.792 -22.297 1.00 38.37 233 PRO B O 1
ATOM 4669 N N . HIS B 1 255 ? 64.409 91.747 -22.984 1.00 37.25 234 HIS B N 1
ATOM 4670 C CA . HIS B 1 255 ? 64.379 92.213 -24.368 1.00 39.06 234 HIS B CA 1
ATOM 4671 C C . HIS B 1 255 ? 62.998 92.005 -24.997 1.00 36.60 234 HIS B C 1
ATOM 4672 O O . HIS B 1 255 ? 62.885 91.540 -26.136 1.00 34.58 234 HIS B O 1
ATOM 4679 N N . VAL B 1 256 ? 61.944 92.386 -24.266 1.00 36.07 235 VAL B N 1
ATOM 4680 C CA . VAL B 1 256 ? 60.585 92.291 -24.787 1.00 38.04 235 VAL B CA 1
ATOM 4681 C C . VAL B 1 256 ? 60.444 93.135 -26.048 1.00 37.08 235 VAL B C 1
ATOM 4682 O O . VAL B 1 256 ? 60.943 94.264 -26.122 1.00 36.11 235 VAL B O 1
ATOM 4686 N N . ASN B 1 257 ? 59.751 92.589 -27.050 1.00 37.50 236 ASN B N 1
ATOM 4687 C CA . ASN B 1 257 ? 59.490 93.244 -28.333 1.00 37.73 236 ASN B CA 1
ATOM 4688 C C . ASN B 1 257 ? 60.746 93.453 -29.176 1.00 38.67 236 ASN B C 1
ATOM 4689 O O . ASN B 1 257 ? 60.688 94.148 -30.189 1.00 35.73 236 ASN B O 1
ATOM 4694 N N . ALA B 1 258 ? 61.883 92.898 -28.773 1.00 38.69 237 ALA B N 1
ATOM 4695 C CA . ALA B 1 258 ? 63.027 92.731 -29.657 1.00 40.13 237 ALA B CA 1
ATOM 4696 C C . ALA B 1 258 ? 63.103 91.260 -30.034 1.00 35.98 237 ALA B C 1
ATOM 4697 O O . ALA B 1 258 ? 62.344 90.443 -29.528 1.00 29.96 237 ALA B O 1
ATOM 4699 N N . LEU B 1 259 ? 63.989 90.920 -30.965 1.00 41.12 238 LEU B N 1
ATOM 4700 C CA . LEU B 1 259 ? 64.118 89.539 -31.439 1.00 35.81 238 LEU B CA 1
ATOM 4701 C C . LEU B 1 259 ? 65.592 89.184 -31.591 1.00 42.90 238 LEU B C 1
ATOM 4702 O O . LEU B 1 259 ? 66.085 88.958 -32.705 1.00 42.80 238 LEU B O 1
ATOM 4707 N N . PRO B 1 260 ? 66.330 89.129 -30.483 1.00 39.81 239 PRO B N 1
ATOM 4708 C CA . PRO B 1 260 ? 67.756 88.823 -30.559 1.00 42.10 239 PRO B CA 1
ATOM 4709 C C . PRO B 1 260 ? 67.988 87.366 -30.908 1.00 35.86 239 PRO B C 1
ATOM 4710 O O . PRO B 1 260 ? 67.109 86.516 -30.687 1.00 38.23 239 PRO B O 1
ATOM 4714 N N . PRO B 1 261 ? 69.164 87.041 -31.452 1.00 37.26 240 PRO B N 1
ATOM 4715 C CA . PRO B 1 261 ? 69.517 85.630 -31.672 1.00 38.05 240 PRO B CA 1
ATOM 4716 C C . PRO B 1 261 ? 69.501 84.872 -30.354 1.00 37.39 240 PRO B C 1
ATOM 4717 O O . PRO B 1 261 ? 69.876 85.408 -29.311 1.00 33.91 240 PRO B O 1
ATOM 4721 N N . ALA B 1 262 ? 69.035 83.627 -30.401 1.00 34.20 241 ALA B N 1
ATOM 4722 C CA . ALA B 1 262 ? 69.022 82.802 -29.204 1.00 34.05 241 ALA B CA 1
ATOM 4723 C C . ALA B 1 262 ? 70.388 82.169 -28.978 1.00 38.69 241 ALA B C 1
ATOM 4724 O O . ALA B 1 262 ? 71.261 82.169 -29.850 1.00 34.94 241 ALA B O 1
ATOM 4726 N N . ASP B 1 263 ? 70.564 81.635 -27.776 1.00 39.93 242 ASP B N 1
ATOM 4727 C CA . ASP B 1 263 ? 71.676 80.744 -27.462 1.00 42.13 242 ASP B CA 1
ATOM 4728 C C . ASP B 1 263 ? 71.471 79.469 -28.273 1.00 37.09 242 ASP B C 1
ATOM 4729 O O . ASP B 1 263 ? 70.642 78.625 -27.923 1.00 35.38 242 ASP B O 1
ATOM 4734 N N . GLN B 1 264 ? 72.229 79.322 -29.367 1.00 33.73 243 GLN B N 1
ATOM 4735 C CA . GLN B 1 264 ? 71.960 78.227 -30.306 1.00 33.87 243 GLN B CA 1
ATOM 4736 C C . GLN B 1 264 ? 72.214 76.864 -29.666 1.00 31.98 243 GLN B C 1
ATOM 4737 O O . GLN B 1 264 ? 71.398 75.944 -29.807 1.00 33.19 243 GLN B O 1
ATOM 4743 N N . ALA B 1 265 ? 73.334 76.721 -28.944 1.00 29.36 244 ALA B N 1
ATOM 4744 C CA . ALA B 1 265 ? 73.634 75.457 -28.272 1.00 29.31 244 ALA B CA 1
ATOM 4745 C C . ALA B 1 265 ? 72.530 75.068 -27.305 1.00 26.88 244 ALA B C 1
ATOM 4746 O O . ALA B 1 265 ? 72.214 73.884 -27.152 1.00 39.69 244 ALA B O 1
ATOM 4748 N N . LEU B 1 266 ? 71.935 76.053 -26.634 1.00 38.97 245 LEU B N 1
ATOM 4749 C CA . LEU B 1 266 ? 70.812 75.760 -25.758 1.00 34.49 245 LEU B CA 1
ATOM 4750 C C . LEU B 1 266 ? 69.613 75.249 -26.556 1.00 32.75 245 LEU B C 1
ATOM 4751 O O . LEU B 1 266 ? 68.936 74.309 -26.128 1.00 29.12 245 LEU B O 1
ATOM 4756 N N . CYS B 1 267 ? 69.332 75.849 -27.717 1.00 31.81 246 CYS B N 1
ATOM 4757 C CA . CYS B 1 267 ? 68.220 75.362 -28.535 1.00 29.85 246 CYS B CA 1
ATOM 4758 C C . CYS B 1 267 ? 68.448 73.931 -28.987 1.00 27.06 246 CYS B C 1
ATOM 4759 O O . CYS B 1 267 ? 67.510 73.125 -29.004 1.00 32.22 246 CYS B O 1
ATOM 4762 N N . GLN B 1 268 ? 69.685 73.604 -29.367 1.00 28.23 247 GLN B N 1
ATOM 4763 C CA . GLN B 1 268 ? 70.008 72.236 -29.758 1.00 28.84 247 GLN B CA 1
ATOM 4764 C C . GLN B 1 268 ? 69.836 71.279 -28.585 1.00 30.07 247 GLN B C 1
ATOM 4765 O O . GLN B 1 268 ? 69.320 70.166 -28.754 1.00 29.09 247 GLN B O 1
ATOM 4771 N N . SER B 1 269 ? 70.259 71.696 -27.380 1.00 25.06 248 SER B N 1
ATOM 4772 C CA . SER B 1 269 ? 70.212 70.798 -26.232 1.00 25.34 248 SER B CA 1
ATOM 4773 C C . SER B 1 269 ? 68.782 70.425 -25.836 1.00 27.50 248 SER B C 1
ATOM 4774 O O . SER B 1 269 ? 68.589 69.395 -25.179 1.00 26.12 248 SER B O 1
ATOM 4777 N N . VAL B 1 270 ? 67.777 71.208 -26.231 1.00 26.76 249 VAL B N 1
ATOM 4778 C CA . VAL B 1 270 ? 66.391 70.862 -25.930 1.00 24.03 249 VAL B CA 1
ATOM 4779 C C . VAL B 1 270 ? 65.686 70.246 -27.145 1.00 26.81 249 VAL B C 1
ATOM 4780 O O . VAL B 1 270 ? 64.460 70.126 -27.158 1.00 24.47 249 VAL B O 1
ATOM 4784 N N . GLY B 1 271 ? 66.445 69.789 -28.133 1.00 29.70 250 GLY B N 1
ATOM 4785 C CA . GLY B 1 271 ? 65.879 69.027 -29.230 1.00 31.36 250 GLY B CA 1
ATOM 4786 C C . GLY B 1 271 ? 65.713 69.778 -30.529 1.00 22.31 250 GLY B C 1
ATOM 4787 O O . GLY B 1 271 ? 65.006 69.286 -31.419 1.00 22.71 250 GLY B O 1
ATOM 4788 N N . GLY B 1 272 ? 66.356 70.929 -30.676 1.00 25.65 251 GLY B N 1
ATOM 4789 C CA . GLY B 1 272 ? 66.319 71.654 -31.926 1.00 27.66 251 GLY B CA 1
ATOM 4790 C C . GLY B 1 272 ? 66.962 70.863 -33.053 1.00 28.00 251 GLY B C 1
ATOM 4791 O O . GLY B 1 272 ? 67.579 69.816 -32.868 1.00 30.92 251 GLY B O 1
ATOM 4792 N N . ASP B 1 273 ? 66.793 71.380 -34.234 1.00 22.58 252 ASP B N 1
ATOM 4793 C CA . ASP B 1 273 ? 67.343 70.831 -35.462 1.00 25.22 252 ASP B CA 1
ATOM 4794 C C . ASP B 1 273 ? 68.635 71.570 -35.794 1.00 25.08 252 ASP B C 1
ATOM 4795 O O . ASP B 1 273 ? 68.613 72.805 -35.894 1.00 27.25 252 ASP B O 1
ATOM 4800 N N . PRO B 1 274 ? 69.764 70.868 -35.965 1.00 24.49 253 PRO B N 1
ATOM 4801 C CA . PRO B 1 274 ? 71.061 71.561 -36.140 1.00 26.95 253 PRO B CA 1
ATOM 4802 C C . PRO B 1 274 ? 71.204 72.345 -37.427 1.00 33.00 253 PRO B C 1
ATOM 4803 O O . PRO B 1 274 ? 72.219 73.047 -37.567 1.00 32.59 253 PRO B O 1
ATOM 4807 N N . ASN B 1 275 ? 70.262 72.221 -38.375 1.00 28.32 254 ASN B N 1
ATOM 4808 C CA . ASN B 1 275 ? 70.207 73.093 -39.543 1.00 29.13 254 ASN B CA 1
ATOM 4809 C C . ASN B 1 275 ? 69.585 74.440 -39.239 1.00 30.02 254 ASN B C 1
ATOM 4810 O O . ASN B 1 275 ? 69.626 75.326 -40.096 1.00 28.02 254 ASN B O 1
ATOM 4815 N N . ILE B 1 276 ? 69.008 74.625 -38.060 1.00 28.45 255 ILE B N 1
ATOM 4816 C CA . ILE B 1 276 ? 68.155 75.775 -37.799 1.00 29.74 255 ILE B CA 1
ATOM 4817 C C . ILE B 1 276 ? 68.882 76.751 -36.889 1.00 32.20 255 ILE B C 1
ATOM 4818 O O . ILE B 1 276 ? 69.496 76.355 -35.890 1.00 31.87 255 ILE B O 1
ATOM 4823 N N . TYR B 1 277 ? 68.818 78.023 -37.251 1.00 33.54 256 TYR B N 1
ATOM 4824 C CA . TYR B 1 277 ? 69.265 79.127 -36.418 1.00 31.90 256 TYR B CA 1
ATOM 4825 C C . TYR B 1 277 ? 68.028 79.819 -35.855 1.00 28.03 256 TYR B C 1
ATOM 4826 O O . TYR B 1 277 ? 67.182 80.297 -36.621 1.00 30.29 256 TYR B O 1
ATOM 4835 N N . TYR B 1 278 ? 67.922 79.868 -34.528 1.00 29.96 257 TYR B N 1
ATOM 4836 C CA . TYR B 1 278 ? 66.711 80.308 -33.846 1.00 25.94 257 TYR B CA 1
ATOM 4837 C C . TYR B 1 278 ? 66.853 81.720 -33.281 1.00 33.38 257 TYR B C 1
ATOM 4838 O O . TYR B 1 278 ? 67.930 82.127 -32.824 1.00 26.48 257 TYR B O 1
ATOM 4847 N N . TYR B 1 279 ? 65.736 82.453 -33.301 1.00 32.97 258 TYR B N 1
ATOM 4848 C CA . TYR B 1 279 ? 65.529 83.664 -32.512 1.00 28.57 258 TYR B CA 1
ATOM 4849 C C . TYR B 1 279 ? 64.265 83.456 -31.693 1.00 31.31 258 TYR B C 1
ATOM 4850 O O . TYR B 1 279 ? 63.233 83.064 -32.246 1.00 29.12 258 TYR B O 1
ATOM 4859 N N . HIS B 1 280 ? 64.355 83.683 -30.380 1.00 24.90 259 HIS B N 1
ATOM 4860 C CA . HIS B 1 280 ? 63.220 83.583 -29.474 1.00 27.64 259 HIS B CA 1
ATOM 4861 C C . HIS B 1 280 ? 63.106 84.882 -28.694 1.00 36.28 259 HIS B C 1
ATOM 4862 O O . HIS B 1 280 ? 64.119 85.416 -28.228 1.00 34.45 259 HIS B O 1
ATOM 4869 N N . SER B 1 281 ? 61.878 85.360 -28.502 1.00 30.41 260 SER B N 1
ATOM 4870 C CA . SER B 1 281 ? 61.677 86.502 -27.621 1.00 35.13 260 SER B CA 1
ATOM 4871 C C . SER B 1 281 ? 60.247 86.487 -27.100 1.00 36.05 260 SER B C 1
ATOM 4872 O O . SER B 1 281 ? 59.438 85.621 -27.448 1.00 32.84 260 SER B O 1
ATOM 4875 N N . CYS B 1 282 ? 59.948 87.453 -26.242 1.00 35.15 261 CYS B N 1
ATOM 4876 C CA . CYS B 1 282 ? 58.581 87.724 -25.838 1.00 31.66 261 CYS B CA 1
ATOM 4877 C C . CYS B 1 282 ? 58.177 89.071 -26.423 1.00 30.08 261 CYS B C 1
ATOM 4878 O O . CYS B 1 282 ? 59.027 89.882 -26.800 1.00 36.24 261 CYS B O 1
ATOM 4881 N N . TRP B 1 283 ? 56.868 89.282 -26.540 1.00 28.22 262 TRP B N 1
ATOM 4882 C CA . TRP B 1 283 ? 56.319 90.503 -27.113 1.00 30.45 262 TRP B CA 1
ATOM 4883 C C . TRP B 1 283 ? 55.137 90.957 -26.262 1.00 37.50 262 TRP B C 1
ATOM 4884 O O . TRP B 1 283 ? 54.508 90.156 -25.565 1.00 39.82 262 TRP B O 1
ATOM 4895 N N . SER B 1 284 ? 54.842 92.257 -26.322 1.00 35.06 263 SER B N 1
ATOM 4896 C CA . SER B 1 284 ? 53.760 92.842 -25.537 1.00 40.26 263 SER B CA 1
ATOM 4897 C C . SER B 1 284 ? 53.214 94.048 -26.284 1.00 43.16 263 SER B C 1
ATOM 4898 O O . SER B 1 284 ? 53.952 95.008 -26.521 1.00 46.11 263 SER B O 1
ATOM 4901 N N . LEU B 1 285 ? 51.933 94.002 -26.654 1.00 39.09 264 LEU B N 1
ATOM 4902 C CA . LEU B 1 285 ? 51.351 95.033 -27.503 1.00 38.08 264 LEU B CA 1
ATOM 4903 C C . LEU B 1 285 ? 49.958 95.396 -27.024 1.00 43.01 264 LEU B C 1
ATOM 4904 O O . LEU B 1 285 ? 49.125 94.510 -26.816 1.00 36.92 264 LEU B O 1
ATOM 4909 N N . ALA B 1 286 ? 49.703 96.695 -26.875 1.00 41.69 265 ALA B N 1
ATOM 4910 C CA . ALA B 1 286 ? 48.340 97.168 -26.721 1.00 44.66 265 ALA B CA 1
ATOM 4911 C C . ALA B 1 286 ? 47.582 96.996 -28.037 1.00 47.56 265 ALA B C 1
ATOM 4912 O O . ALA B 1 286 ? 48.167 96.741 -29.094 1.00 53.85 265 ALA B O 1
ATOM 4914 N N . ALA B 1 287 ? 46.256 97.142 -27.965 1.00 44.91 266 ALA B N 1
ATOM 4915 C CA . ALA B 1 287 ? 45.419 96.932 -29.144 1.00 40.78 266 ALA B CA 1
ATOM 4916 C C . ALA B 1 287 ? 45.768 97.899 -30.266 1.00 44.15 266 ALA B C 1
ATOM 4917 O O . ALA B 1 287 ? 45.645 97.548 -31.444 1.00 42.01 266 ALA B O 1
ATOM 4919 N N . ASP B 1 288 ? 46.213 99.109 -29.932 1.00 39.59 267 ASP B N 1
ATOM 4920 C CA . ASP B 1 288 ? 46.525 100.108 -30.943 1.00 44.51 267 ASP B CA 1
ATOM 4921 C C . ASP B 1 288 ? 47.980 100.072 -31.388 1.00 44.26 267 ASP B C 1
ATOM 4922 O O . ASP B 1 288 ? 48.394 100.939 -32.166 1.00 48.56 267 ASP B O 1
ATOM 4927 N N . GLU B 1 289 ? 48.755 99.084 -30.942 1.00 41.68 268 GLU B N 1
ATOM 4928 C CA . GLU B 1 289 ? 50.173 98.998 -31.262 1.00 42.37 268 GLU B CA 1
ATOM 4929 C C . GLU B 1 289 ? 50.475 97.841 -32.206 1.00 46.68 268 GLU B C 1
ATOM 4930 O O . GLU B 1 289 ? 49.765 96.831 -32.239 1.00 48.74 268 GLU B O 1
ATOM 4936 N N . ALA B 1 290 ? 51.560 97.998 -32.958 1.00 42.41 269 ALA B N 1
ATOM 4937 C CA . ALA B 1 290 ? 52.060 96.962 -33.843 1.00 38.17 269 ALA B CA 1
ATOM 4938 C C . ALA B 1 290 ? 53.565 96.840 -33.662 1.00 39.95 269 ALA B C 1
ATOM 4939 O O . ALA B 1 290 ? 54.255 97.824 -33.365 1.00 36.74 269 ALA B O 1
ATOM 4941 N N . LEU B 1 291 ? 54.068 95.620 -33.834 1.00 36.39 270 LEU B N 1
ATOM 4942 C CA . LEU B 1 291 ? 55.499 95.356 -33.820 1.00 32.18 270 LEU B CA 1
ATOM 4943 C C . LEU B 1 291 ? 55.966 95.191 -35.258 1.00 41.44 270 LEU B C 1
ATOM 4944 O O . LEU B 1 291 ? 55.522 94.272 -35.956 1.00 40.92 270 LEU B O 1
ATOM 4949 N N . VAL B 1 292 ? 56.872 96.062 -35.690 1.00 39.44 271 VAL B N 1
ATOM 4950 C CA . VAL B 1 292 ? 57.397 96.035 -37.049 1.00 33.40 271 VAL B CA 1
ATOM 4951 C C . VAL B 1 292 ? 58.737 95.321 -37.013 1.00 36.84 271 VAL B C 1
ATOM 4952 O O . VAL B 1 292 ? 59.681 95.796 -36.371 1.00 38.94 271 VAL B O 1
ATOM 4956 N N . ILE B 1 293 ? 58.816 94.178 -37.694 1.00 33.79 272 ILE B N 1
ATOM 4957 C CA . ILE B 1 293 ? 60.024 93.363 -37.768 1.00 35.31 272 ILE B CA 1
ATOM 4958 C C . ILE B 1 293 ? 60.577 93.497 -39.177 1.00 41.41 272 ILE B C 1
ATOM 4959 O O . ILE B 1 293 ? 59.823 93.384 -40.152 1.00 43.48 272 ILE B O 1
ATOM 4964 N N . ASP B 1 294 ? 61.890 93.711 -39.287 1.00 38.68 273 ASP B N 1
ATOM 4965 C CA . ASP B 1 294 ? 62.546 93.939 -40.569 1.00 37.40 273 ASP B CA 1
ATOM 4966 C C . ASP B 1 294 ? 63.828 93.138 -40.650 1.00 38.02 273 ASP B C 1
ATOM 4967 O O . ASP B 1 294 ? 64.604 93.097 -39.691 1.00 39.06 273 ASP B O 1
ATOM 4972 N N . VAL B 1 295 ? 64.061 92.540 -41.815 1.00 36.14 274 VAL B N 1
ATOM 4973 C CA . VAL B 1 295 ? 65.374 92.045 -42.204 1.00 39.50 274 VAL B CA 1
ATOM 4974 C C . VAL B 1 295 ? 65.761 92.752 -43.499 1.00 47.14 274 VAL B C 1
ATOM 4975 O O . VAL B 1 295 ? 64.959 92.817 -44.440 1.00 47.77 274 VAL B O 1
ATOM 4979 N N . ASP B 1 296 ? 66.968 93.329 -43.531 1.00 47.96 275 ASP B N 1
ATOM 4980 C CA . ASP B 1 296 ? 67.351 94.141 -44.684 1.00 49.64 275 ASP B CA 1
ATOM 4981 C C . ASP B 1 296 ? 67.596 93.286 -45.917 1.00 48.99 275 ASP B C 1
ATOM 4982 O O . ASP B 1 296 ? 67.318 93.723 -47.037 1.00 51.13 275 ASP B O 1
ATOM 4987 N N . THR B 1 297 ? 68.092 92.070 -45.730 1.00 50.51 276 THR B N 1
ATOM 4988 C CA . THR B 1 297 ? 68.276 91.102 -46.799 1.00 46.33 276 THR B CA 1
ATOM 4989 C C . THR B 1 297 ? 67.735 89.763 -46.326 1.00 46.03 276 THR B C 1
ATOM 4990 O O . THR B 1 297 ? 67.548 89.540 -45.128 1.00 46.38 276 THR B O 1
ATOM 4994 N N . VAL B 1 298 ? 67.479 88.870 -47.271 1.00 39.31 277 VAL B N 1
ATOM 4995 C CA . VAL B 1 298 ? 67.112 87.492 -46.963 1.00 41.06 277 VAL B CA 1
ATOM 4996 C C . VAL B 1 298 ? 68.274 86.593 -47.370 1.00 44.58 277 VAL B C 1
ATOM 4997 O O . VAL B 1 298 ? 68.622 86.537 -48.555 1.00 50.11 277 VAL B O 1
ATOM 5001 N N . PRO B 1 299 ? 68.881 85.863 -46.446 1.00 50.58 278 PRO B N 1
ATOM 5002 C CA . PRO B 1 299 ? 70.010 85.008 -46.814 1.00 48.12 278 PRO B CA 1
ATOM 5003 C C . PRO B 1 299 ? 69.560 83.820 -47.647 1.00 50.92 278 PRO B C 1
ATOM 5004 O O . PRO B 1 299 ? 68.404 83.391 -47.602 1.00 45.54 278 PRO B O 1
ATOM 5008 N N . ASP B 1 300 ? 70.504 83.289 -48.425 1.00 53.87 279 ASP B N 1
ATOM 5009 C CA A ASP B 1 300 ? 70.281 82.013 -49.090 0.61 53.89 279 ASP B CA 1
ATOM 5010 C CA B ASP B 1 300 ? 70.283 82.012 -49.091 0.39 53.64 279 ASP B CA 1
ATOM 5011 C C . ASP B 1 300 ? 70.003 80.942 -48.047 1.00 46.16 279 ASP B C 1
ATOM 5012 O O . ASP B 1 300 ? 70.776 80.764 -47.102 1.00 48.89 279 ASP B O 1
ATOM 5021 N N . CYS B 1 301 ? 68.890 80.237 -48.208 1.00 43.02 280 CYS B N 1
ATOM 5022 C CA . CYS B 1 301 ? 68.526 79.233 -47.221 1.00 45.05 280 CYS B CA 1
ATOM 5023 C C . CYS B 1 301 ? 67.488 78.301 -47.819 1.00 46.31 280 CYS B C 1
ATOM 5024 O O . CYS B 1 301 ? 66.870 78.596 -48.845 1.00 43.67 280 CYS B O 1
ATOM 5027 N N . ASP B 1 302 ? 67.288 77.175 -47.138 1.00 46.00 281 ASP B N 1
ATOM 5028 C CA . ASP B 1 302 ? 66.312 76.196 -47.591 1.00 46.21 281 ASP B CA 1
ATOM 5029 C C . ASP B 1 302 ? 64.911 76.550 -47.122 1.00 45.43 281 ASP B C 1
ATOM 5030 O O . ASP B 1 302 ? 63.931 76.215 -47.792 1.00 37.56 281 ASP B O 1
ATOM 5035 N N . PHE B 1 303 ? 64.800 77.251 -45.996 1.00 46.98 282 PHE B N 1
ATOM 5036 C CA . PHE B 1 303 ? 63.505 77.582 -45.423 1.00 39.86 282 PHE B CA 1
ATOM 5037 C C . PHE B 1 303 ? 63.732 78.633 -44.349 1.00 40.24 282 PHE B C 1
ATOM 5038 O O . PHE B 1 303 ? 64.823 78.732 -43.783 1.00 39.59 282 PHE B O 1
ATOM 5046 N N . TRP B 1 304 ? 62.720 79.462 -44.132 1.00 41.60 283 TRP B N 1
ATOM 5047 C CA . TRP B 1 304 ? 62.721 80.358 -42.991 1.00 36.27 283 TRP B CA 1
ATOM 5048 C C . TRP B 1 304 ? 61.278 80.656 -42.633 1.00 34.98 283 TRP B C 1
ATOM 5049 O O . TRP B 1 304 ? 60.397 80.594 -43.493 1.00 34.88 283 TRP B O 1
ATOM 5060 N N . ASN B 1 305 ? 61.037 80.976 -41.364 1.00 23.68 284 ASN B N 1
ATOM 5061 C CA . ASN B 1 305 ? 59.706 81.418 -40.989 1.00 24.90 284 ASN B CA 1
ATOM 5062 C C . ASN B 1 305 ? 59.796 82.220 -39.703 1.00 29.65 284 ASN B C 1
ATOM 5063 O O . ASN B 1 305 ? 60.865 82.366 -39.104 1.00 30.35 284 ASN B O 1
ATOM 5068 N N . VAL B 1 306 ? 58.654 82.781 -39.324 1.00 24.34 285 VAL B N 1
ATOM 5069 C CA . VAL B 1 306 ? 58.484 83.477 -38.061 1.00 26.71 285 VAL B CA 1
ATOM 5070 C C . VAL B 1 306 ? 57.072 83.174 -37.577 1.00 33.55 285 VAL B C 1
ATOM 5071 O O . VAL B 1 306 ? 56.127 83.151 -38.375 1.00 32.54 285 VAL B O 1
ATOM 5075 N N . GLN B 1 307 ? 56.925 82.898 -36.282 1.00 28.31 286 GLN B N 1
ATOM 5076 C CA . GLN B 1 307 ? 55.634 82.490 -35.753 1.00 21.38 286 GLN B CA 1
ATOM 5077 C C . GLN B 1 307 ? 55.322 83.268 -34.486 1.00 25.39 286 GLN B C 1
ATOM 5078 O O . GLN B 1 307 ? 56.225 83.659 -33.741 1.00 29.46 286 GLN B O 1
ATOM 5084 N N . LEU B 1 308 ? 54.030 83.463 -34.236 1.00 26.42 287 LEU B N 1
ATOM 5085 C CA . LEU B 1 308 ? 53.560 84.149 -33.045 1.00 28.32 287 LEU B CA 1
ATOM 5086 C C . LEU B 1 308 ? 53.014 83.109 -32.073 1.00 29.64 287 LEU B C 1
ATOM 5087 O O . LEU B 1 308 ? 52.297 82.195 -32.489 1.00 25.77 287 LEU B O 1
ATOM 5092 N N . ASN B 1 309 ? 53.403 83.219 -30.799 1.00 26.90 288 ASN B N 1
ATOM 5093 C CA . ASN B 1 309 ? 53.042 82.266 -29.752 1.00 25.46 288 ASN B CA 1
ATOM 5094 C C . ASN B 1 309 ? 52.382 82.970 -28.577 1.00 25.65 288 ASN B C 1
ATOM 5095 O O . ASN B 1 309 ? 52.512 84.188 -28.400 1.00 27.78 288 ASN B O 1
ATOM 5100 N N . ASN B 1 310 ? 51.723 82.177 -27.725 1.00 23.09 289 ASN B N 1
ATOM 5101 C CA . ASN B 1 310 ? 51.324 82.698 -26.427 1.00 23.64 289 ASN B CA 1
ATOM 5102 C C . ASN B 1 310 ? 52.507 82.616 -25.459 1.00 22.43 289 ASN B C 1
ATOM 5103 O O . ASN B 1 310 ? 53.611 82.202 -25.823 1.00 27.30 289 ASN B O 1
ATOM 5108 N N . TYR B 1 311 ? 52.277 83.011 -24.200 1.00 25.52 290 TYR B N 1
ATOM 5109 C CA . TYR B 1 311 ? 53.373 83.028 -23.239 1.00 29.32 290 TYR B CA 1
ATOM 5110 C C . TYR B 1 311 ? 53.920 81.635 -22.984 1.00 26.07 290 TYR B C 1
ATOM 5111 O O . TYR B 1 311 ? 55.117 81.481 -22.721 1.00 25.10 290 TYR B O 1
ATOM 5120 N N . TRP B 1 312 ? 53.074 80.610 -23.084 1.00 24.70 291 TRP B N 1
ATOM 5121 C CA . TRP B 1 312 ? 53.489 79.226 -22.862 1.00 24.31 291 TRP B CA 1
ATOM 5122 C C . TRP B 1 312 ? 54.266 78.640 -24.040 1.00 23.20 291 TRP B C 1
ATOM 5123 O O . TRP B 1 312 ? 54.555 77.435 -24.050 1.00 22.82 291 TRP B O 1
ATOM 5142 N N . GLU B 1 314 ? 53.318 78.003 -26.924 1.00 27.79 293 GLU B N 1
ATOM 5143 C CA . GLU B 1 314 ? 52.485 77.353 -27.919 1.00 21.56 293 GLU B CA 1
ATOM 5144 C C . GLU B 1 314 ? 52.263 78.323 -29.062 1.00 25.01 293 GLU B C 1
ATOM 5145 O O . GLU B 1 314 ? 51.929 79.486 -28.823 1.00 23.76 293 GLU B O 1
ATOM 5151 N N . SER B 1 315 ? 52.421 77.858 -30.299 1.00 21.51 294 SER B N 1
ATOM 5152 C CA . SER B 1 315 ? 51.965 78.679 -31.414 1.00 22.02 294 SER B CA 1
ATOM 5153 C C . SER B 1 315 ? 50.501 79.036 -31.209 1.00 25.92 294 SER B C 1
ATOM 5154 O O . SER B 1 315 ? 49.728 78.261 -30.635 1.00 21.77 294 SER B O 1
ATOM 5157 N N . LEU B 1 316 ? 50.115 80.224 -31.672 1.00 24.13 295 LEU B N 1
ATOM 5158 C CA . LEU B 1 316 ? 48.704 80.568 -31.703 1.00 28.29 295 LEU B CA 1
ATOM 5159 C C . LEU B 1 316 ? 47.981 79.636 -32.685 1.00 31.13 295 LEU B C 1
ATOM 5160 O O . LEU B 1 316 ? 48.592 78.781 -33.332 1.00 24.06 295 LEU B O 1
ATOM 5165 N N . ASP B 1 317 ? 46.655 79.751 -32.768 1.00 25.70 296 ASP B N 1
ATOM 5166 C CA . ASP B 1 317 ? 45.892 78.702 -33.444 1.00 24.93 296 ASP B CA 1
ATOM 5167 C C . ASP B 1 317 ? 45.886 78.964 -34.944 1.00 27.00 296 ASP B C 1
ATOM 5168 O O . ASP B 1 317 ? 44.974 79.598 -35.485 1.00 26.86 296 ASP B O 1
ATOM 5173 N N . TYR B 1 318 ? 46.882 78.401 -35.640 1.00 27.28 297 TYR B N 1
ATOM 5174 C CA . TYR B 1 318 ? 47.002 78.624 -37.078 1.00 21.88 297 TYR B CA 1
ATOM 5175 C C . TYR B 1 318 ? 45.907 77.944 -37.901 1.00 27.61 297 TYR B C 1
ATOM 5176 O O . TYR B 1 318 ? 45.858 78.157 -39.120 1.00 29.05 297 TYR B O 1
ATOM 5185 N N . ARG B 1 319 ? 45.032 77.136 -37.291 1.00 28.31 298 ARG B N 1
ATOM 5186 C CA . ARG B 1 319 ? 43.868 76.660 -38.037 1.00 33.92 298 ARG B CA 1
ATOM 5187 C C . ARG B 1 319 ? 42.937 77.810 -38.372 1.00 33.18 298 ARG B C 1
ATOM 5188 O O . ARG B 1 319 ? 42.223 77.760 -39.378 1.00 37.11 298 ARG B O 1
ATOM 5196 N N . HIS B 1 320 ? 42.939 78.856 -37.549 1.00 34.59 299 HIS B N 1
ATOM 5197 C CA . HIS B 1 320 ? 41.967 79.929 -37.674 1.00 40.77 299 HIS B CA 1
ATOM 5198 C C . HIS B 1 320 ? 42.565 81.320 -37.707 1.00 40.44 299 HIS B C 1
ATOM 5199 O O . HIS B 1 320 ? 41.827 82.271 -37.981 1.00 41.59 299 HIS B O 1
ATOM 5206 N N . PHE B 1 321 ? 43.850 81.483 -37.400 1.00 33.93 300 PHE B N 1
ATOM 5207 C CA . PHE B 1 321 ? 44.471 82.794 -37.388 1.00 34.38 300 PHE B CA 1
ATOM 5208 C C . PHE B 1 321 ? 45.767 82.721 -38.178 1.00 29.74 300 PHE B C 1
ATOM 5209 O O . PHE B 1 321 ? 46.432 81.680 -38.200 1.00 32.01 300 PHE B O 1
ATOM 5217 N N . ASP B 1 322 ? 46.115 83.831 -38.834 1.00 32.03 301 ASP B N 1
ATOM 5218 C CA . ASP B 1 322 ? 47.367 83.944 -39.590 1.00 28.71 301 ASP B CA 1
ATOM 5219 C C . ASP B 1 322 ? 48.478 84.327 -38.615 1.00 30.61 301 ASP B C 1
ATOM 5220 O O . ASP B 1 322 ? 48.711 85.503 -38.336 1.00 30.16 301 ASP B O 1
ATOM 5225 N N . ILE B 1 323 ? 49.182 83.324 -38.090 1.00 27.87 302 ILE B N 1
ATOM 5226 C CA . ILE B 1 323 ? 50.124 83.580 -37.006 1.00 28.89 302 ILE B CA 1
ATOM 5227 C C . ILE B 1 323 ? 51.508 83.048 -37.364 1.00 33.81 302 ILE B C 1
ATOM 5228 O O . ILE B 1 323 ? 52.405 82.985 -36.511 1.00 36.39 302 ILE B O 1
ATOM 5233 N N . CYS B 1 324 ? 51.691 82.676 -38.628 1.00 33.12 303 CYS B N 1
ATOM 5234 C CA . CYS B 1 324 ? 52.980 82.212 -39.131 1.00 36.80 303 CYS B CA 1
ATOM 5235 C C . CYS B 1 324 ? 53.142 82.669 -40.578 1.00 37.59 303 CYS B C 1
ATOM 5236 O O . CYS B 1 324 ? 52.224 82.534 -41.388 1.00 37.47 303 CYS B O 1
ATOM 5239 N N . VAL B 1 325 ? 54.318 83.189 -40.890 1.00 38.40 304 VAL B N 1
ATOM 5240 C CA . VAL B 1 325 ? 54.696 83.635 -42.226 1.00 42.37 304 VAL B CA 1
ATOM 5241 C C . VAL B 1 325 ? 56.031 82.986 -42.561 1.00 36.18 304 VAL B C 1
ATOM 5242 O O . VAL B 1 325 ? 56.899 82.879 -41.685 1.00 34.73 304 VAL B O 1
ATOM 5246 N N . ASN B 1 326 ? 56.173 82.469 -43.787 1.00 29.42 305 ASN B N 1
ATOM 5247 C CA . ASN B 1 326 ? 57.398 81.737 -44.138 1.00 28.81 305 ASN B CA 1
ATOM 5248 C C . ASN B 1 326 ? 57.911 82.139 -45.523 1.00 28.57 305 ASN B C 1
ATOM 5249 O O . ASN B 1 326 ? 57.400 83.050 -46.174 1.00 31.98 305 ASN B O 1
ATOM 5254 N N . LYS B 1 327 ? 58.962 81.440 -45.960 1.00 33.27 306 LYS B N 1
ATOM 5255 C CA . LYS B 1 327 ? 59.619 81.740 -47.226 1.00 36.97 306 LYS B CA 1
ATOM 5256 C C . LYS B 1 327 ? 58.643 81.677 -48.406 1.00 38.33 306 LYS B C 1
ATOM 5257 O O . LYS B 1 327 ? 58.804 82.412 -49.387 1.00 34.85 306 LYS B O 1
ATOM 5263 N N . HIS B 1 328 ? 57.631 80.814 -48.322 1.00 40.97 307 HIS B N 1
ATOM 5264 C CA . HIS B 1 328 ? 56.625 80.651 -49.368 1.00 43.08 307 HIS B CA 1
ATOM 5265 C C . HIS B 1 328 ? 55.580 81.758 -49.351 1.00 35.67 307 HIS B C 1
ATOM 5266 O O . HIS B 1 328 ? 55.042 82.109 -50.407 1.00 39.71 307 HIS B O 1
ATOM 5273 N N . SER B 1 329 ? 55.233 82.276 -48.169 1.00 33.70 308 SER B N 1
ATOM 5274 C CA . SER B 1 329 ? 54.151 83.242 -48.044 1.00 37.59 308 SER B CA 1
ATOM 5275 C C . SER B 1 329 ? 54.587 84.681 -47.791 1.00 34.73 308 SER B C 1
ATOM 5276 O O . SER B 1 329 ? 53.776 85.585 -47.996 1.00 37.52 308 SER B O 1
ATOM 5279 N N . ALA B 1 330 ? 55.816 84.927 -47.336 1.00 32.37 309 ALA B N 1
ATOM 5280 C CA . ALA B 1 330 ? 56.261 86.300 -47.092 1.00 35.21 309 ALA B CA 1
ATOM 5281 C C . ALA B 1 330 ? 56.629 86.973 -48.404 1.00 38.56 309 ALA B C 1
ATOM 5282 O O . ALA B 1 330 ? 57.581 86.548 -49.067 1.00 41.30 309 ALA B O 1
ATOM 5284 N N . ARG B 1 331 ? 55.938 88.064 -48.737 1.00 41.19 310 ARG B N 1
ATOM 5285 C CA . ARG B 1 331 ? 56.298 88.873 -49.902 1.00 37.82 310 ARG B CA 1
ATOM 5286 C C . ARG B 1 331 ? 57.439 89.815 -49.536 1.00 41.12 310 ARG B C 1
ATOM 5287 O O . ARG B 1 331 ? 57.335 90.543 -48.545 1.00 35.32 310 ARG B O 1
ATOM 5295 N N . PRO B 1 332 ? 58.528 89.842 -50.296 1.00 43.22 311 PRO B N 1
ATOM 5296 C CA . PRO B 1 332 ? 59.615 90.769 -49.981 1.00 37.74 311 PRO B CA 1
ATOM 5297 C C . PRO B 1 332 ? 59.258 92.193 -50.388 1.00 41.44 311 PRO B C 1
ATOM 5298 O O . PRO B 1 332 ? 58.386 92.435 -51.224 1.00 45.15 311 PRO B O 1
ATOM 5302 N N . ASN B 1 333 ? 59.971 93.143 -49.789 1.00 37.52 312 ASN B N 1
ATOM 5303 C CA . ASN B 1 333 ? 59.917 94.523 -50.243 1.00 44.63 312 ASN B CA 1
ATOM 5304 C C . ASN B 1 333 ? 60.712 94.677 -51.543 1.00 43.05 312 ASN B C 1
ATOM 5305 O O . ASN B 1 333 ? 61.447 93.782 -51.959 1.00 47.46 312 ASN B O 1
ATOM 5310 N N . ALA B 1 334 ? 60.593 95.856 -52.163 1.00 47.30 313 ALA B N 1
ATOM 5311 C CA . ALA B 1 334 ? 61.235 96.098 -53.457 1.00 53.62 313 ALA B CA 1
ATOM 5312 C C . ALA B 1 334 ? 62.753 95.957 -53.380 1.00 58.94 313 ALA B C 1
ATOM 5313 O O . ALA B 1 334 ? 63.380 95.414 -54.299 1.00 56.76 313 ALA B O 1
ATOM 5315 N N . ASP B 1 335 ? 63.367 96.457 -52.310 1.00 56.81 314 ASP B N 1
ATOM 5316 C CA . ASP B 1 335 ? 64.815 96.383 -52.155 1.00 56.84 314 ASP B CA 1
ATOM 5317 C C . ASP 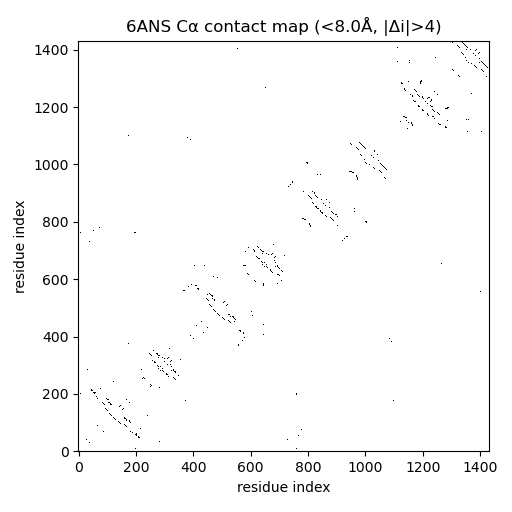B 1 335 ? 65.317 94.997 -51.739 1.00 55.41 314 ASP B C 1
ATOM 5318 O O . ASP B 1 335 ? 66.501 94.866 -51.412 1.00 57.06 314 ASP B O 1
ATOM 5323 N N . GLY B 1 336 ? 64.470 93.965 -51.752 1.00 52.32 315 GLY B N 1
ATOM 5324 C CA . GLY B 1 336 ? 64.877 92.631 -51.357 1.00 43.73 315 GLY B CA 1
ATOM 5325 C C . GLY B 1 336 ? 64.734 92.303 -49.882 1.00 48.26 315 GLY B C 1
ATOM 5326 O O . GLY B 1 336 ? 64.851 91.125 -49.512 1.00 46.04 315 GLY B O 1
ATOM 5327 N N . GLY B 1 337 ? 64.495 93.289 -49.025 1.00 51.84 316 GLY B N 1
ATOM 5328 C CA . GLY B 1 337 ? 64.243 93.008 -47.625 1.00 46.55 316 GLY B CA 1
ATOM 5329 C C . GLY B 1 337 ? 62.859 92.414 -47.412 1.00 43.83 316 GLY B C 1
ATOM 5330 O O . GLY B 1 337 ? 62.057 92.243 -48.333 1.00 41.43 316 GLY B O 1
ATOM 5331 N N . VAL B 1 338 ? 62.585 92.064 -46.159 1.00 36.51 317 VAL B N 1
ATOM 5332 C CA . VAL B 1 338 ? 61.285 91.534 -45.772 1.00 35.72 317 VAL B CA 1
ATOM 5333 C C . VAL B 1 338 ? 60.831 92.228 -44.497 1.00 41.86 317 VAL B C 1
ATOM 5334 O O . VAL B 1 338 ? 61.622 92.424 -43.563 1.00 36.03 317 VAL B O 1
ATOM 5338 N N . THR B 1 339 ? 59.565 92.633 -44.487 1.00 38.99 318 THR B N 1
ATOM 5339 C CA . THR B 1 339 ? 58.899 93.212 -43.337 1.00 38.93 318 THR B CA 1
ATOM 5340 C C . THR B 1 339 ? 57.759 92.294 -42.913 1.00 41.46 318 THR B C 1
ATOM 5341 O O . THR B 1 339 ? 57.051 91.734 -43.762 1.00 38.75 318 THR B O 1
ATOM 5345 N N . VAL B 1 340 ? 57.622 92.104 -41.599 1.00 37.10 319 VAL B N 1
ATOM 5346 C CA . VAL B 1 340 ? 56.532 91.341 -41.002 1.00 35.21 319 VAL B CA 1
ATOM 5347 C C . VAL B 1 340 ? 55.949 92.164 -39.858 1.00 42.28 319 VAL B C 1
ATOM 5348 O O . VAL B 1 340 ? 56.694 92.631 -38.985 1.00 36.74 319 VAL B O 1
ATOM 5352 N N . ILE B 1 341 ? 54.620 92.298 -39.831 1.00 40.28 320 ILE B N 1
ATOM 5353 C CA . ILE B 1 341 ? 53.926 93.154 -38.872 1.00 37.06 320 ILE B CA 1
ATOM 5354 C C . ILE B 1 341 ? 53.091 92.289 -37.936 1.00 39.62 320 ILE B C 1
ATOM 5355 O O . ILE B 1 341 ? 52.230 91.524 -38.392 1.00 34.39 320 ILE B O 1
ATOM 5360 N N . VAL B 1 342 ? 53.331 92.431 -36.630 1.00 33.06 321 VAL B N 1
ATOM 5361 C CA . VAL B 1 342 ? 52.526 91.811 -35.578 1.00 37.90 321 VAL B CA 1
ATOM 5362 C C . VAL B 1 342 ? 51.487 92.835 -35.130 1.00 42.70 321 VAL B C 1
ATOM 5363 O O . VAL B 1 342 ? 51.853 93.906 -34.632 1.00 41.45 321 VAL B O 1
ATOM 5367 N N . ALA B 1 343 ? 50.198 92.508 -35.265 1.00 44.01 322 ALA B N 1
ATOM 5368 C CA . ALA B 1 343 ? 49.141 93.472 -34.956 1.00 42.77 322 ALA B CA 1
ATOM 5369 C C . ALA B 1 343 ? 47.791 92.769 -34.867 1.00 40.73 322 ALA B C 1
ATOM 5370 O O . ALA B 1 343 ? 47.645 91.600 -35.237 1.00 37.38 322 ALA B O 1
ATOM 5372 N N . ALA B 1 344 ? 46.791 93.512 -34.386 1.00 42.83 323 ALA B N 1
ATOM 5373 C CA . ALA B 1 344 ? 45.449 92.951 -34.267 1.00 43.93 323 ALA B CA 1
ATOM 5374 C C . ALA B 1 344 ? 44.742 92.859 -35.616 1.00 47.06 323 ALA B C 1
ATOM 5375 O O . ALA B 1 344 ? 43.910 91.969 -35.809 1.00 48.71 323 ALA B O 1
ATOM 5377 N N . THR B 1 345 ? 45.033 93.767 -36.544 1.00 48.12 324 THR B N 1
ATOM 5378 C CA . THR B 1 345 ? 44.488 93.705 -37.892 1.00 50.56 324 THR B CA 1
ATOM 5379 C C . THR B 1 345 ? 45.604 93.991 -38.887 1.00 51.78 324 THR B C 1
ATOM 5380 O O . THR B 1 345 ? 46.604 94.634 -38.549 1.00 49.14 324 THR B O 1
ATOM 5384 N N . ARG B 1 346 ? 45.432 93.487 -40.110 1.00 50.96 325 ARG B N 1
ATOM 5385 C CA . ARG B 1 346 ? 46.447 93.646 -41.155 1.00 46.11 325 ARG B CA 1
ATOM 5386 C C . ARG B 1 346 ? 46.540 95.097 -41.615 1.00 49.83 325 ARG B C 1
ATOM 5387 O O . ARG B 1 346 ? 45.516 95.706 -41.932 1.00 50.67 325 ARG B O 1
ATOM 5395 N N . PRO B 1 347 ? 47.727 95.686 -41.653 1.00 58.59 326 PRO B N 1
ATOM 5396 C CA . PRO B 1 347 ? 47.867 97.020 -42.254 1.00 62.27 326 PRO B CA 1
ATOM 5397 C C . PRO B 1 347 ? 48.144 96.946 -43.753 1.00 63.17 326 PRO B C 1
ATOM 5398 O O . PRO B 1 347 ? 49.237 96.546 -44.170 1.00 64.63 326 PRO B O 1
ATOM 5402 N N . GLY B 1 348 ? 47.150 97.274 -44.573 1.00 60.52 327 GLY B N 1
ATOM 5403 C CA . GLY B 1 348 ? 47.340 97.169 -46.014 1.00 58.58 327 GLY B CA 1
ATOM 5404 C C . GLY B 1 348 ? 47.572 95.728 -46.423 1.00 54.96 327 GLY B C 1
ATOM 5405 O O . GLY B 1 348 ? 46.841 94.823 -46.010 1.00 53.41 327 GLY B O 1
ATOM 5406 N N . SER B 1 349 ? 48.587 95.499 -47.258 1.00 55.39 328 SER B N 1
ATOM 5407 C CA . SER B 1 349 ? 48.942 94.150 -47.682 1.00 54.93 328 SER B CA 1
ATOM 5408 C C . SER B 1 349 ? 50.277 93.679 -47.104 1.00 53.15 328 SER B C 1
ATOM 5409 O O . SER B 1 349 ? 50.915 92.790 -47.677 1.00 55.62 328 SER B O 1
ATOM 5412 N N . ALA B 1 350 ? 50.705 94.228 -45.968 1.00 51.24 329 ALA B N 1
ATOM 5413 C CA . ALA B 1 350 ? 51.961 93.780 -45.381 1.00 43.51 329 ALA B CA 1
ATOM 5414 C C . ALA B 1 350 ? 51.839 92.348 -44.870 1.00 41.18 329 ALA B C 1
ATOM 5415 O O . ALA B 1 350 ? 50.746 91.860 -44.562 1.00 39.65 329 ALA B O 1
ATOM 5417 N N . ASN B 1 351 ? 52.984 91.667 -44.810 1.00 32.49 330 ASN B N 1
ATOM 5418 C CA . ASN B 1 351 ? 53.052 90.374 -44.146 1.00 32.07 330 ASN B CA 1
ATOM 5419 C C . ASN B 1 351 ? 52.664 90.552 -42.684 1.00 37.55 330 ASN B C 1
ATOM 5420 O O . ASN B 1 351 ? 53.141 91.475 -42.015 1.00 43.03 330 ASN B O 1
ATOM 5425 N N . TRP B 1 352 ? 51.797 89.671 -42.190 1.00 35.87 331 TRP B N 1
ATOM 5426 C CA . TRP B 1 352 ? 51.062 89.927 -40.959 1.00 37.48 331 TRP B CA 1
ATOM 5427 C C . TRP B 1 352 ? 51.061 88.712 -40.041 1.00 35.71 331 TRP B C 1
ATOM 5428 O O . TRP B 1 352 ? 50.871 87.580 -40.495 1.00 35.70 331 TRP B O 1
ATOM 5439 N N . LEU B 1 353 ? 51.285 88.960 -38.750 1.00 30.71 332 LEU B N 1
ATOM 5440 C CA . LEU B 1 353 ? 51.051 87.999 -37.680 1.00 31.12 332 LEU B CA 1
ATOM 5441 C C . LEU B 1 353 ? 49.920 88.528 -36.796 1.00 34.90 332 LEU B C 1
ATOM 5442 O O . LEU B 1 353 ? 50.016 89.636 -36.257 1.00 33.72 332 LEU B O 1
ATOM 5447 N N . ASP B 1 354 ? 48.843 87.752 -36.680 1.00 29.56 333 ASP B N 1
ATOM 5448 C CA . ASP B 1 354 ? 47.644 88.159 -35.948 1.00 32.61 333 ASP B CA 1
ATOM 5449 C C . ASP B 1 354 ? 47.828 87.920 -34.450 1.00 38.29 333 ASP B C 1
ATOM 5450 O O . ASP B 1 354 ? 48.091 86.788 -34.027 1.00 37.02 333 ASP B O 1
ATOM 5455 N N . THR B 1 355 ? 47.658 88.972 -33.642 1.00 35.61 334 THR B N 1
ATOM 5456 C CA . THR B 1 355 ? 47.812 88.815 -32.199 1.00 37.05 334 THR B CA 1
ATOM 5457 C C . THR B 1 355 ? 46.669 88.013 -31.578 1.00 38.33 334 THR B C 1
ATOM 5458 O O . THR B 1 355 ? 46.807 87.534 -30.441 1.00 33.65 334 THR B O 1
ATOM 5462 N N . ALA B 1 356 ? 45.549 87.869 -32.291 1.00 31.45 335 ALA B N 1
ATOM 5463 C CA . ALA B 1 356 ? 44.523 86.877 -31.959 1.00 32.70 335 ALA B CA 1
ATOM 5464 C C . ALA B 1 356 ? 44.066 87.003 -30.506 1.00 33.40 335 ALA B C 1
ATOM 5465 O O . ALA B 1 356 ? 43.953 86.016 -29.779 1.00 34.43 335 ALA B O 1
ATOM 5467 N N . GLY B 1 357 ? 43.825 88.239 -30.072 1.00 32.62 336 GLY B N 1
ATOM 5468 C CA . GLY B 1 357 ? 43.293 88.498 -28.753 1.00 33.11 336 GLY B CA 1
ATOM 5469 C C . GLY B 1 357 ? 44.300 88.536 -27.625 1.00 35.28 336 GLY B C 1
ATOM 5470 O O . GLY B 1 357 ? 43.907 88.817 -26.491 1.00 35.06 336 GLY B O 1
ATOM 5471 N N . HIS B 1 358 ? 45.580 88.279 -27.890 1.00 32.70 337 HIS B N 1
ATOM 5472 C CA . HIS B 1 358 ? 46.602 88.221 -26.845 1.00 37.16 337 HIS B CA 1
ATOM 5473 C C . HIS B 1 358 ? 47.261 89.583 -26.662 1.00 39.99 337 HIS B C 1
ATOM 5474 O O . HIS B 1 358 ? 47.636 90.232 -27.644 1.00 30.92 337 HIS B O 1
ATOM 5481 N N . ARG B 1 359 ? 47.400 90.013 -25.406 1.00 33.66 338 ARG B N 1
ATOM 5482 C CA . ARG B 1 359 ? 48.156 91.228 -25.135 1.00 39.48 338 ARG B CA 1
ATOM 5483 C C . ARG B 1 359 ? 49.652 90.962 -25.089 1.00 41.10 338 ARG B C 1
ATOM 5484 O O . ARG B 1 359 ? 50.439 91.885 -25.330 1.00 36.14 338 ARG B O 1
ATOM 5486 N N . THR B 1 360 ? 50.055 89.714 -24.843 1.00 33.94 339 THR B N 1
ATOM 5487 C CA . THR B 1 360 ? 51.460 89.378 -24.698 1.00 38.20 339 THR B CA 1
ATOM 5488 C C . THR B 1 360 ? 51.668 87.937 -25.146 1.00 39.19 339 THR B C 1
ATOM 5489 O O . THR B 1 360 ? 50.734 87.133 -25.176 1.00 34.58 339 THR B O 1
ATOM 5493 N N . GLY B 1 361 ? 52.902 87.624 -25.517 1.00 26.36 340 GLY B N 1
ATOM 5494 C CA . GLY B 1 361 ? 53.218 86.266 -25.914 1.00 29.75 340 GLY B CA 1
ATOM 5495 C C . GLY B 1 361 ? 54.692 86.124 -26.206 1.00 31.19 340 GLY B C 1
ATOM 5496 O O . GLY B 1 361 ? 55.507 86.951 -25.780 1.00 32.66 340 GLY B O 1
ATOM 5497 N N . THR B 1 362 ? 55.036 85.052 -26.914 1.00 23.27 341 THR B N 1
ATOM 5498 C CA . THR B 1 362 ? 56.397 84.854 -27.389 1.00 25.80 341 THR B CA 1
ATOM 5499 C C . THR B 1 362 ? 56.393 84.743 -28.908 1.00 29.48 341 THR B C 1
ATOM 5500 O O . THR B 1 362 ? 55.344 84.633 -29.547 1.00 28.09 341 THR B O 1
ATOM 5504 N N . ILE B 1 363 ? 57.590 84.793 -29.477 1.00 25.45 342 ILE B N 1
ATOM 5505 C CA . ILE B 1 363 ? 57.772 84.858 -30.922 1.00 29.36 342 ILE B CA 1
ATOM 5506 C C . ILE B 1 363 ? 59.068 84.142 -31.256 1.00 27.86 342 ILE B C 1
ATOM 5507 O O . ILE B 1 363 ? 60.054 84.240 -30.516 1.00 25.23 342 ILE B O 1
ATOM 5512 N N . CYS B 1 364 ? 59.063 83.423 -32.379 1.00 32.01 343 CYS B N 1
ATOM 5513 C CA . CYS B 1 364 ? 60.216 82.654 -32.836 1.00 26.16 343 CYS B CA 1
ATOM 5514 C C . CYS B 1 364 ? 60.440 82.866 -34.327 1.00 31.64 343 CYS B C 1
ATOM 5515 O O . CYS B 1 364 ? 59.500 82.761 -35.124 1.00 34.26 343 CYS B O 1
ATOM 5518 N N . TRP B 1 365 ? 61.692 83.156 -34.691 1.00 26.93 344 TRP B N 1
ATOM 5519 C CA . TRP B 1 365 ? 62.135 83.274 -36.070 1.00 27.44 344 TRP B CA 1
ATOM 5520 C C . TRP B 1 365 ? 63.169 82.187 -36.337 1.00 32.56 344 TRP B C 1
ATOM 5521 O O . TRP B 1 365 ? 64.036 81.928 -35.496 1.00 29.59 344 TRP B O 1
ATOM 5532 N N . ARG B 1 366 ? 63.088 81.563 -37.512 1.00 32.26 345 ARG B N 1
ATOM 5533 C CA . ARG B 1 366 ? 64.007 80.500 -37.911 1.00 34.29 345 ARG B CA 1
ATOM 5534 C C . ARG B 1 366 ? 64.637 80.828 -39.251 1.00 33.41 345 ARG B C 1
ATOM 5535 O O . ARG B 1 366 ? 63.918 81.159 -40.196 1.00 32.34 345 ARG B O 1
ATOM 5543 N N . TRP B 1 367 ? 65.967 80.724 -39.332 1.00 27.92 346 TRP B N 1
ATOM 5544 C CA . TRP B 1 367 ? 66.663 80.461 -40.587 1.00 31.75 346 TRP B CA 1
ATOM 5545 C C . TRP B 1 367 ? 67.043 78.984 -40.631 1.00 35.96 346 TRP B C 1
ATOM 5546 O O . TRP B 1 367 ? 67.634 78.466 -39.676 1.00 27.22 346 TRP B O 1
ATOM 5557 N N . VAL B 1 368 ? 66.722 78.310 -41.734 1.00 36.66 347 VAL B N 1
ATOM 5558 C CA . VAL B 1 368 ? 67.075 76.904 -41.929 1.00 32.76 347 VAL B CA 1
ATOM 5559 C C . VAL B 1 368 ? 68.093 76.804 -43.066 1.00 40.02 347 VAL B C 1
ATOM 5560 O O . VAL B 1 368 ? 67.787 77.133 -44.222 1.00 38.59 347 VAL B O 1
ATOM 5564 N N . GLY B 1 369 ? 69.301 76.349 -42.741 1.00 42.88 348 GLY B N 1
ATOM 5565 C CA . GLY B 1 369 ? 70.327 76.180 -43.760 1.00 46.08 348 GLY B CA 1
ATOM 5566 C C . GLY B 1 369 ? 70.916 77.468 -44.296 1.00 49.33 348 GLY B C 1
ATOM 5567 O O . GLY B 1 369 ? 71.282 77.532 -45.475 1.00 49.53 348 GLY B O 1
ATOM 5568 N N . ALA B 1 370 ? 71.007 78.504 -43.469 1.00 49.37 349 ALA B N 1
ATOM 5569 C CA . ALA B 1 370 ? 71.607 79.770 -43.864 1.00 47.37 349 ALA B CA 1
ATOM 5570 C C . ALA B 1 370 ? 73.064 79.796 -43.423 1.00 43.92 349 ALA B C 1
ATOM 5571 O O . ALA B 1 370 ? 73.355 79.640 -42.232 1.00 38.93 349 ALA B O 1
ATOM 5573 N N . ALA B 1 371 ? 73.978 80.024 -44.374 1.00 44.88 350 ALA B N 1
ATOM 5574 C CA . ALA B 1 371 ? 75.383 80.129 -44.002 1.00 38.20 350 ALA B CA 1
ATOM 5575 C C . ALA B 1 371 ? 75.622 81.355 -43.134 1.00 42.08 350 ALA B C 1
ATOM 5576 O O . ALA B 1 371 ? 76.371 81.292 -42.154 1.00 49.09 350 ALA B O 1
ATOM 5578 N N . GLN B 1 372 ? 74.991 82.474 -43.466 1.00 42.10 351 GLN B N 1
ATOM 5579 C CA . GLN B 1 372 ? 75.113 83.700 -42.679 1.00 44.86 351 GLN B CA 1
ATOM 5580 C C . GLN B 1 372 ? 73.717 84.168 -42.301 1.00 46.56 351 GLN B C 1
ATOM 5581 O O . GLN B 1 372 ? 73.001 84.725 -43.159 1.00 52.84 351 GLN B O 1
ATOM 5583 N N . PRO B 1 373 ? 73.299 83.992 -41.052 1.00 41.43 352 PRO B N 1
ATOM 5584 C CA . PRO B 1 373 ? 71.993 84.511 -40.636 1.00 40.57 352 PRO B CA 1
ATOM 5585 C C . PRO B 1 373 ? 71.950 86.031 -40.696 1.00 38.89 352 PRO B C 1
ATOM 5586 O O . PRO B 1 373 ? 72.968 86.716 -40.585 1.00 44.00 352 PRO B O 1
ATOM 5590 N N . VAL B 1 374 ? 70.746 86.551 -40.894 1.00 42.75 353 VAL B N 1
ATOM 5591 C CA . VAL B 1 374 ? 70.473 87.982 -40.886 1.00 42.92 353 VAL B CA 1
ATOM 5592 C C . VAL B 1 374 ? 69.556 88.261 -39.705 1.00 42.46 353 VAL B C 1
ATOM 5593 O O . VAL B 1 374 ? 68.503 87.627 -39.567 1.00 40.21 353 VAL B O 1
ATOM 5597 N N . HIS B 1 375 ? 69.961 89.197 -38.851 1.00 43.73 354 HIS B N 1
ATOM 5598 C CA . HIS B 1 375 ? 69.307 89.387 -37.558 1.00 40.85 354 HIS B CA 1
ATOM 5599 C C . HIS B 1 375 ? 68.178 90.403 -37.667 1.00 35.07 354 HIS B C 1
ATOM 5600 O O . HIS B 1 375 ? 68.444 91.571 -37.971 1.00 42.63 354 HIS B O 1
ATOM 5607 N N . PRO B 1 376 ? 66.930 90.030 -37.389 1.00 32.85 355 PRO B N 1
ATOM 5608 C CA . PRO B 1 376 ? 65.834 90.997 -37.507 1.00 45.46 355 PRO B CA 1
ATOM 5609 C C . PRO B 1 376 ? 65.978 92.155 -36.530 1.00 44.42 355 PRO B C 1
ATOM 5610 O O . PRO B 1 376 ? 66.410 91.986 -35.387 1.00 42.50 355 PRO B O 1
ATOM 5614 N N . ARG B 1 377 ? 65.593 93.340 -36.991 1.00 42.83 356 ARG B N 1
ATOM 5615 C CA . ARG B 1 377 ? 65.385 94.473 -36.106 1.00 36.84 356 ARG B CA 1
ATOM 5616 C C . ARG B 1 377 ? 63.883 94.683 -35.937 1.00 38.33 356 ARG B C 1
ATOM 5617 O O . ARG B 1 377 ? 63.079 94.260 -36.770 1.00 39.67 356 ARG B O 1
ATOM 5625 N N . THR B 1 378 ? 63.512 95.319 -34.830 1.00 36.93 357 THR B N 1
ATOM 5626 C CA . THR B 1 378 ? 62.116 95.525 -34.479 1.00 36.60 357 THR B CA 1
ATOM 5627 C C . THR B 1 378 ? 61.918 96.954 -33.993 1.00 42.39 357 THR B C 1
ATOM 5628 O O . THR B 1 378 ? 62.861 97.623 -33.555 1.00 44.93 357 THR B O 1
ATOM 5632 N N . ARG B 1 379 ? 60.673 97.418 -34.088 1.00 41.76 358 ARG B N 1
ATOM 5633 C CA . ARG B 1 379 ? 60.243 98.647 -33.431 1.00 42.22 358 ARG B CA 1
ATOM 5634 C C . ARG B 1 379 ? 58.730 98.602 -33.250 1.00 43.00 358 ARG B C 1
ATOM 5635 O O . ARG B 1 379 ? 58.016 97.953 -34.020 1.00 44.89 358 ARG B O 1
ATOM 5643 N N . VAL B 1 380 ? 58.259 99.254 -32.192 1.00 40.77 359 VAL B N 1
ATOM 5644 C CA . VAL B 1 380 ? 56.838 99.345 -31.872 1.00 47.83 359 VAL B CA 1
ATOM 5645 C C . VAL B 1 380 ? 56.282 100.669 -32.376 1.00 47.73 359 VAL B C 1
ATOM 5646 O O . VAL B 1 380 ? 56.853 101.732 -32.110 1.00 47.73 359 VAL B O 1
ATOM 5650 N N . VAL B 1 381 ? 55.170 100.610 -33.104 1.00 42.10 360 VAL B N 1
ATOM 5651 C CA . VAL B 1 381 ? 54.502 101.800 -33.614 1.00 43.69 360 VAL B CA 1
ATOM 5652 C C . VAL B 1 381 ? 53.011 101.693 -33.316 1.00 47.44 360 VAL B C 1
ATOM 5653 O O . VAL B 1 381 ? 52.520 100.673 -32.832 1.00 42.21 360 VAL B O 1
ATOM 5657 N N . LYS B 1 382 ? 52.298 102.784 -33.577 1.00 45.18 361 LYS B N 1
ATOM 5658 C CA . LYS B 1 382 ? 50.846 102.761 -33.524 1.00 53.71 361 LYS B CA 1
ATOM 5659 C C . LYS B 1 382 ? 50.314 102.093 -34.786 1.00 57.69 361 LYS B C 1
ATOM 5660 O O . LYS B 1 382 ? 50.761 102.410 -35.895 1.00 56.74 361 LYS B O 1
ATOM 5666 N N . LEU B 1 383 ? 49.376 101.152 -34.620 1.00 53.92 362 LEU B N 1
ATOM 5667 C CA . LEU B 1 383 ? 48.813 100.470 -35.783 1.00 49.12 362 LEU B CA 1
ATOM 5668 C C . LEU B 1 383 ? 48.155 101.452 -36.743 1.00 51.63 362 LEU B C 1
ATOM 5669 O O . LEU B 1 383 ? 48.144 101.219 -37.958 1.00 51.91 362 LEU B O 1
ATOM 5674 N N . ALA B 1 384 ? 47.638 102.570 -36.222 1.00 53.58 363 ALA B N 1
ATOM 5675 C CA . ALA B 1 384 ? 47.016 103.573 -37.080 1.00 54.64 363 ALA B CA 1
ATOM 5676 C C . ALA B 1 384 ? 48.027 104.216 -38.020 1.00 53.74 363 ALA B C 1
ATOM 5677 O O . ALA B 1 384 ? 47.673 104.589 -39.147 1.00 50.50 363 ALA B O 1
ATOM 5679 N N . ALA B 1 385 ? 49.276 104.377 -37.571 1.00 54.66 364 ALA B N 1
ATOM 5680 C CA . ALA B 1 385 ? 50.291 104.999 -38.418 1.00 58.33 364 ALA B CA 1
ATOM 5681 C C . ALA B 1 385 ? 50.606 104.141 -39.636 1.00 58.59 364 ALA B C 1
ATOM 5682 O O . ALA B 1 385 ? 50.904 104.675 -40.710 1.00 62.01 364 ALA B O 1
ATOM 5684 N N . LEU B 1 386 ? 50.530 102.817 -39.495 1.00 55.48 365 LEU B N 1
ATOM 5685 C CA . LEU B 1 386 ? 50.772 101.936 -40.632 1.00 56.58 365 LEU B CA 1
ATOM 5686 C C . LEU B 1 386 ? 49.574 101.905 -41.576 1.00 63.06 365 LEU B C 1
ATOM 5687 O O . LEU B 1 386 ? 49.744 101.814 -42.798 1.00 64.84 365 LEU B O 1
ATOM 5692 N N . LYS B 1 387 ? 48.356 101.983 -41.028 1.00 68.36 366 LYS B N 1
ATOM 5693 C CA . LYS B 1 387 ? 47.163 101.960 -41.868 1.00 71.52 366 LYS B CA 1
ATOM 5694 C C . LYS B 1 387 ? 47.058 103.224 -42.712 1.00 74.99 366 LYS B C 1
ATOM 5695 O O . LYS B 1 387 ? 46.720 103.154 -43.899 1.00 76.59 366 LYS B O 1
ATOM 5701 N N . GLU B 1 388 ? 47.331 104.390 -42.116 1.00 76.53 367 GLU B N 1
ATOM 5702 C CA . GLU B 1 388 ? 47.320 105.632 -42.886 1.00 80.15 367 GLU B CA 1
ATOM 5703 C C . GLU B 1 388 ? 48.393 105.617 -43.968 1.00 84.21 367 GLU B C 1
ATOM 5704 O O . GLU B 1 388 ? 48.156 106.069 -45.096 1.00 83.63 367 GLU B O 1
ATOM 5706 N N . ALA B 1 389 ? 49.576 105.080 -43.647 1.00 87.07 368 ALA B N 1
ATOM 5707 C CA . ALA B 1 389 ? 50.699 105.117 -44.582 1.00 87.09 368 ALA B CA 1
ATOM 5708 C C . ALA B 1 389 ? 50.495 104.160 -45.753 1.00 87.49 368 ALA B C 1
ATOM 5709 O O . ALA B 1 389 ? 50.897 104.462 -46.883 1.00 89.68 368 ALA B O 1
ATOM 5711 N N . ALA B 1 390 ? 49.885 103.004 -45.508 1.00 87.99 369 ALA B N 1
ATOM 5712 C CA . ALA B 1 390 ? 49.714 101.990 -46.548 1.00 88.69 369 ALA B CA 1
ATOM 5713 C C . ALA B 1 390 ? 48.614 102.374 -47.540 1.00 96.01 369 ALA B C 1
ATOM 5714 O O . ALA B 1 390 ? 48.887 102.808 -48.663 1.00 96.42 369 ALA B O 1
ATOM 5717 N N . ARG C 1 27 ? 60.267 44.057 34.926 1.00 64.94 6 ARG C N 1
ATOM 5718 C CA . ARG C 1 27 ? 58.836 44.354 34.896 1.00 66.01 6 ARG C CA 1
ATOM 5719 C C . ARG C 1 27 ? 58.534 45.763 35.422 1.00 67.86 6 ARG C C 1
ATOM 5720 O O . ARG C 1 27 ? 59.106 46.204 36.423 1.00 76.11 6 ARG C O 1
ATOM 5722 N N . ALA C 1 28 ? 57.647 46.467 34.713 1.00 53.70 7 ALA C N 1
ATOM 5723 C CA . ALA C 1 28 ? 57.234 47.832 35.051 1.00 39.05 7 ALA C CA 1
ATOM 5724 C C . ALA C 1 28 ? 56.208 47.802 36.189 1.00 39.27 7 ALA C C 1
ATOM 5725 O O . ALA C 1 28 ? 55.031 48.132 36.022 1.00 35.12 7 ALA C O 1
ATOM 5727 N N . THR C 1 29 ? 56.703 47.461 37.384 1.00 32.58 8 THR C N 1
ATOM 5728 C CA . THR C 1 29 ? 55.846 47.319 38.557 1.00 39.76 8 THR C CA 1
ATOM 5729 C C . THR C 1 29 ? 55.079 48.607 38.870 1.00 36.06 8 THR C C 1
ATOM 5730 O O . THR C 1 29 ? 53.859 48.582 39.070 1.00 37.43 8 THR C O 1
ATOM 5734 N N . GLN C 1 30 ? 55.775 49.750 38.877 1.00 31.16 9 GLN C N 1
ATOM 5735 C CA . GLN C 1 30 ? 55.128 51.011 39.224 1.00 35.57 9 GLN C CA 1
ATOM 5736 C C . GLN C 1 30 ? 54.012 51.352 38.237 1.00 36.03 9 GLN C C 1
ATOM 5737 O O . GLN C 1 30 ? 52.954 51.847 38.632 1.00 30.90 9 GLN C O 1
ATOM 5743 N N . LEU C 1 31 ? 54.237 51.105 36.943 1.00 35.12 10 LEU C N 1
ATOM 5744 C CA . LEU C 1 31 ? 53.223 51.440 35.949 1.00 35.55 10 LEU C CA 1
ATOM 5745 C C . LEU C 1 31 ? 51.995 50.556 36.086 1.00 28.66 10 LEU C C 1
ATOM 5746 O O . LEU C 1 31 ? 50.867 51.054 36.117 1.00 29.71 10 LEU C O 1
ATOM 5751 N N . LEU C 1 32 ? 52.200 49.241 36.166 1.00 30.19 11 LEU C N 1
ATOM 5752 C CA . LEU C 1 32 ? 51.083 48.308 36.142 1.00 30.11 11 LEU C CA 1
ATOM 5753 C C . LEU C 1 32 ? 50.186 48.468 37.360 1.00 36.65 11 LEU C C 1
ATOM 5754 O O . LEU C 1 32 ? 48.987 48.171 37.297 1.00 36.20 11 LEU C O 1
ATOM 5759 N N . SER C 1 33 ? 50.740 48.942 38.470 1.00 30.39 12 SER C N 1
ATOM 5760 C CA . SER C 1 33 ? 49.977 49.113 39.696 1.00 30.62 12 SER C CA 1
ATOM 5761 C C . SER C 1 33 ? 49.204 50.432 39.751 1.00 31.83 12 SER C C 1
ATOM 5762 O O . SER C 1 33 ? 48.341 50.580 40.617 1.00 35.69 12 SER C O 1
ATOM 5765 N N . GLY C 1 34 ? 49.479 51.389 38.863 1.00 29.93 13 GLY C N 1
ATOM 5766 C CA . GLY C 1 34 ? 48.876 52.708 38.947 1.00 28.11 13 GLY C CA 1
ATOM 5767 C C . GLY C 1 34 ? 49.734 53.737 39.656 1.00 31.20 13 GLY C C 1
ATOM 5768 O O . GLY C 1 34 ? 49.418 54.941 39.624 1.00 28.40 13 GLY C O 1
ATOM 5769 N N . GLN C 1 35 ? 50.832 53.301 40.257 1.00 28.19 14 GLN C N 1
ATOM 5770 C CA . GLN C 1 35 ? 51.701 54.221 40.973 1.00 28.11 14 GLN C CA 1
ATOM 5771 C C . GLN C 1 35 ? 52.302 55.267 40.033 1.00 30.38 14 GLN C C 1
ATOM 5772 O O . GLN C 1 35 ? 52.371 56.450 40.381 1.00 28.40 14 GLN C O 1
ATOM 5778 N N . THR C 1 36 ? 52.730 54.859 38.829 1.00 35.73 15 THR C N 1
ATOM 5779 C CA . THR C 1 36 ? 53.296 55.836 37.893 1.00 26.28 15 THR C CA 1
ATOM 5780 C C . THR C 1 36 ? 52.278 56.910 37.541 1.00 25.38 15 THR C C 1
ATOM 5781 O O . THR C 1 36 ? 52.615 58.100 37.476 1.00 24.82 15 THR C O 1
ATOM 5785 N N . TRP C 1 37 ? 51.028 56.506 37.302 1.00 25.29 16 TRP C N 1
ATOM 5786 C CA . TRP C 1 37 ? 49.993 57.478 36.964 1.00 24.53 16 TRP C CA 1
ATOM 5787 C C . TRP C 1 37 ? 49.775 58.465 38.102 1.00 24.40 16 TRP C C 1
ATOM 5788 O O . TRP C 1 37 ? 49.635 59.670 37.870 1.00 23.76 16 TRP C O 1
ATOM 5799 N N 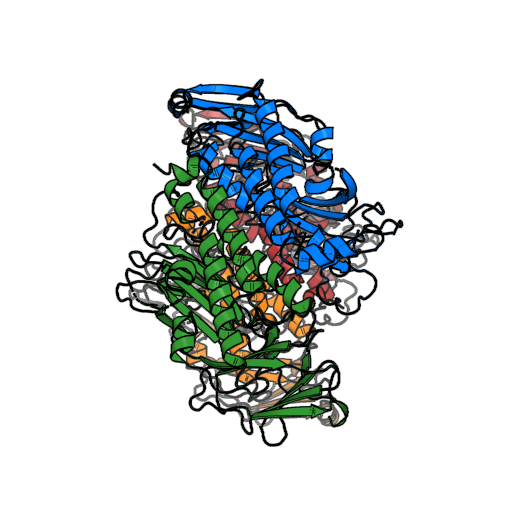. ALA C 1 38 ? 49.754 57.974 39.343 1.00 25.51 17 ALA C N 1
ATOM 5800 C CA . ALA C 1 38 ? 49.647 58.871 40.493 1.00 26.13 17 ALA C CA 1
ATOM 5801 C C . ALA C 1 38 ? 50.840 59.830 40.575 1.00 27.01 17 ALA C C 1
ATOM 5802 O O . ALA C 1 38 ? 50.667 61.037 40.790 1.00 31.93 17 ALA C O 1
ATOM 5804 N N . ASP C 1 39 ? 52.063 59.309 40.417 1.00 25.26 18 ASP C N 1
ATOM 5805 C CA . ASP C 1 39 ? 53.253 60.158 40.478 1.00 25.15 18 ASP C CA 1
ATOM 5806 C C . ASP C 1 39 ? 53.276 61.179 39.338 1.00 27.06 18 ASP C C 1
ATOM 5807 O O . ASP C 1 39 ? 53.636 62.347 39.539 1.00 28.79 18 ASP C O 1
ATOM 5812 N N . PHE C 1 40 ? 52.896 60.750 38.133 1.00 26.64 19 PHE C N 1
ATOM 5813 C CA . PHE C 1 40 ? 52.743 61.650 36.988 1.00 23.15 19 PHE C CA 1
ATOM 5814 C C . PHE C 1 40 ? 51.811 62.823 37.320 1.00 22.66 19 PHE C C 1
ATOM 5815 O O . PHE C 1 40 ? 52.171 63.997 37.158 1.00 22.27 19 PHE C O 1
ATOM 5823 N N . CYS C 1 41 ? 50.615 62.515 37.824 1.00 22.75 20 CYS C N 1
ATOM 5824 C CA . CYS C 1 41 ? 49.662 63.566 38.183 1.00 23.75 20 CYS C CA 1
ATOM 5825 C C . CYS C 1 41 ? 50.180 64.437 39.327 1.00 27.11 20 CYS C C 1
ATOM 5826 O O . CYS C 1 41 ? 50.026 65.666 39.298 1.00 24.37 20 CYS C O 1
ATOM 5829 N N . ASP C 1 42 ? 50.824 63.824 40.331 1.00 23.24 21 ASP C N 1
ATOM 5830 C CA . ASP C 1 42 ? 51.365 64.611 41.439 1.00 23.53 21 ASP C CA 1
ATOM 5831 C C . ASP C 1 42 ? 52.536 65.490 41.002 1.00 27.45 21 ASP C C 1
ATOM 5832 O O . ASP C 1 42 ? 52.693 66.601 41.523 1.00 24.94 21 ASP C O 1
ATOM 5837 N N . THR C 1 43 ? 53.360 65.034 40.048 1.00 24.50 22 THR C N 1
ATOM 5838 C CA . THR C 1 43 ? 54.392 65.931 39.525 1.00 28.55 22 THR C CA 1
ATOM 5839 C C . THR C 1 43 ? 53.764 67.092 38.760 1.00 26.85 22 THR C C 1
ATOM 5840 O O . THR C 1 43 ? 54.195 68.244 38.900 1.00 28.66 22 THR C O 1
ATOM 5844 N N . LEU C 1 44 ? 52.752 66.804 37.939 1.00 21.82 23 LEU C N 1
ATOM 5845 C CA . LEU C 1 44 ? 51.982 67.867 37.293 1.00 23.18 23 LEU C CA 1
ATOM 5846 C C . LEU C 1 44 ? 51.453 68.872 38.301 1.00 26.02 23 LEU C C 1
ATOM 5847 O O . LEU C 1 44 ? 51.486 70.081 38.066 1.00 21.01 23 LEU C O 1
ATOM 5852 N N . LYS C 1 45 ? 50.862 68.369 39.385 1.00 21.67 24 LYS C N 1
ATOM 5853 C CA . LYS C 1 45 ? 50.293 69.241 40.406 1.00 29.02 24 LYS C CA 1
ATOM 5854 C C . LYS C 1 45 ? 51.356 70.171 40.985 1.00 30.01 24 LYS C C 1
ATOM 5855 O O . LYS C 1 45 ? 51.139 71.382 41.089 1.00 28.24 24 LYS C O 1
ATOM 5861 N N . ARG C 1 46 ? 52.523 69.619 41.358 1.00 26.18 25 ARG C N 1
ATOM 5862 C CA . ARG C 1 46 ? 53.592 70.445 41.928 1.00 25.87 25 ARG C CA 1
ATOM 5863 C C . ARG C 1 46 ? 54.100 71.496 40.952 1.00 26.44 25 ARG C C 1
ATOM 5864 O O . ARG C 1 46 ? 54.637 72.518 41.389 1.00 28.57 25 ARG C O 1
ATOM 5872 N N . SER C 1 47 ? 53.956 71.271 39.643 1.00 27.30 26 SER C N 1
ATOM 5873 C CA . SER C 1 47 ? 54.351 72.293 38.675 1.00 21.41 26 SER C CA 1
ATOM 5874 C C . SER C 1 47 ? 53.582 73.593 38.857 1.00 24.41 26 SER C C 1
ATOM 5875 O O . SER C 1 47 ? 54.060 74.642 38.430 1.00 23.67 26 SER C O 1
ATOM 5878 N N . GLY C 1 48 ? 52.391 73.553 39.460 1.00 23.54 27 GLY C N 1
ATOM 5879 C CA . GLY C 1 48 ? 51.696 74.797 39.746 1.00 23.86 27 GLY C CA 1
ATOM 5880 C C . GLY C 1 48 ? 52.508 75.772 40.571 1.00 24.88 27 GLY C C 1
ATOM 5881 O O . GLY C 1 48 ? 52.287 76.984 40.479 1.00 33.28 27 GLY C O 1
ATOM 5882 N N . GLU C 1 49 ? 53.470 75.272 41.347 1.00 22.05 28 GLU C N 1
ATOM 5883 C CA . GLU C 1 49 ? 54.364 76.146 42.105 1.00 34.00 28 GLU C CA 1
ATOM 5884 C C . GLU C 1 49 ? 55.213 77.045 41.204 1.00 32.49 28 GLU C C 1
ATOM 5885 O O . GLU C 1 49 ? 55.608 78.145 41.619 1.00 26.52 28 GLU C O 1
ATOM 5891 N N . GLN C 1 50 ? 55.523 76.602 39.982 1.00 24.74 29 GLN C N 1
ATOM 5892 C CA . GLN C 1 50 ? 56.230 77.480 39.049 1.00 29.73 29 GLN C CA 1
ATOM 5893 C C . GLN C 1 50 ? 55.371 78.659 38.593 1.00 32.53 29 GLN C C 1
ATOM 5894 O O . GLN C 1 50 ? 55.917 79.657 38.108 1.00 30.30 29 GLN C O 1
ATOM 5900 N N . ILE C 1 51 ? 54.044 78.533 38.651 1.00 26.00 30 ILE C N 1
ATOM 5901 C CA . ILE C 1 51 ? 53.176 79.663 38.340 1.00 25.24 30 ILE C CA 1
ATOM 5902 C C . ILE C 1 51 ? 53.034 80.582 39.549 1.00 27.56 30 ILE C C 1
ATOM 5903 O O . ILE C 1 51 ? 52.951 81.806 39.408 1.00 25.48 30 ILE C O 1
ATOM 5908 N N . LEU C 1 52 ? 53.000 80.005 40.750 1.00 25.11 31 LEU C N 1
ATOM 5909 C CA . LEU C 1 52 ? 52.727 80.755 41.971 1.00 28.30 31 LEU C CA 1
ATOM 5910 C C . LEU C 1 52 ? 53.960 81.426 42.562 1.00 25.36 31 LEU C C 1
ATOM 5911 O O . LEU C 1 52 ? 53.794 82.283 43.430 1.00 32.14 31 LEU C O 1
ATOM 5916 N N . ARG C 1 53 ? 55.165 81.094 42.077 1.00 29.51 32 ARG C N 1
ATOM 5917 C CA . ARG C 1 53 ? 56.430 81.722 42.480 1.00 29.11 32 ARG C CA 1
ATOM 5918 C C . ARG C 1 53 ? 56.248 83.208 42.730 1.00 33.92 32 ARG C C 1
ATOM 5919 O O . ARG C 1 53 ? 55.634 83.907 41.917 1.00 30.06 32 ARG C O 1
ATOM 5927 N N . THR C 1 54 ? 56.798 83.693 43.853 1.00 24.56 33 THR C N 1
ATOM 5928 C CA . THR C 1 54 ? 56.614 85.101 44.191 1.00 29.29 33 THR C CA 1
ATOM 5929 C C . THR C 1 54 ? 57.456 86.028 43.328 1.00 32.47 33 THR C C 1
ATOM 5930 O O . THR C 1 54 ? 57.208 87.237 43.338 1.00 39.25 33 THR C O 1
ATOM 5934 N N . ASP C 1 55 ? 58.458 85.510 42.617 1.00 29.08 34 ASP C N 1
ATOM 5935 C CA . ASP C 1 55 ? 59.191 86.333 41.663 1.00 29.25 34 ASP C CA 1
ATOM 5936 C C . ASP C 1 55 ? 58.488 86.448 40.315 1.00 34.44 34 ASP C C 1
ATOM 5937 O O . ASP C 1 55 ? 59.012 87.116 39.425 1.00 33.95 34 ASP C O 1
ATOM 5942 N N . ALA C 1 56 ? 57.278 85.809 40.141 1.00 33.85 35 ALA C N 1
ATOM 5943 C CA . ALA C 1 56 ? 56.427 85.949 38.977 1.00 28.44 35 ALA C CA 1
ATOM 5944 C C . ALA C 1 56 ? 55.302 86.936 39.275 1.00 30.66 35 ALA C C 1
ATOM 5945 O O . ALA C 1 56 ? 54.899 87.085 40.428 1.00 31.41 35 ALA C O 1
ATOM 5947 N N . PRO C 1 57 ? 54.802 87.662 38.272 1.00 35.99 36 PRO C N 1
ATOM 5948 C CA . PRO C 1 57 ? 53.688 88.587 38.513 1.00 28.09 36 PRO C CA 1
ATOM 5949 C C . PRO C 1 57 ? 52.477 87.843 39.035 1.00 30.45 36 PRO C C 1
ATOM 5950 O O . PRO C 1 57 ? 52.274 86.661 38.743 1.00 30.05 36 PRO C O 1
ATOM 5954 N N . ASP C 1 58 ? 51.647 88.545 39.800 1.00 29.87 37 ASP C N 1
ATOM 5955 C CA . ASP C 1 58 ? 50.413 87.932 40.272 1.00 32.99 37 ASP C CA 1
ATOM 5956 C C . ASP C 1 58 ? 49.146 88.594 39.709 1.00 28.88 37 ASP C C 1
ATOM 5957 O O . ASP C 1 58 ? 48.043 88.335 40.209 1.00 26.86 37 ASP C O 1
ATOM 5962 N N . ASP C 1 59 ? 49.255 89.399 38.649 1.00 28.70 38 ASP C N 1
ATOM 5963 C CA . ASP C 1 59 ? 48.026 89.910 38.051 1.00 30.26 38 ASP C CA 1
ATOM 5964 C C . ASP C 1 59 ? 47.204 88.740 37.508 1.00 30.19 38 ASP C C 1
ATOM 5965 O O . ASP C 1 59 ? 47.764 87.751 37.033 1.00 29.99 38 ASP C O 1
ATOM 5970 N N . PRO C 1 60 ? 45.872 88.831 37.569 1.00 30.10 39 PRO C N 1
ATOM 5971 C CA . PRO C 1 60 ? 45.038 87.660 37.253 1.00 27.08 39 PRO C CA 1
ATOM 5972 C C . PRO C 1 60 ? 45.257 87.105 35.853 1.00 28.70 39 PRO C C 1
ATOM 5973 O O . PRO C 1 60 ? 45.218 85.883 35.668 1.00 26.68 39 PRO C O 1
ATOM 5977 N N . LEU C 1 61 ? 45.479 87.967 34.860 1.00 29.12 40 LEU C N 1
ATOM 5978 C CA . LEU C 1 61 ? 45.718 87.479 33.507 1.00 28.78 40 LEU C CA 1
ATOM 5979 C C . LEU C 1 61 ? 46.983 86.631 33.452 1.00 26.19 40 LEU C C 1
ATOM 5980 O O . LEU C 1 61 ? 46.956 85.481 32.996 1.00 26.16 40 LEU C O 1
ATOM 5985 N N . THR C 1 62 ? 48.101 87.169 33.942 1.00 24.69 41 THR C N 1
ATOM 5986 C CA . THR C 1 62 ? 49.336 86.387 33.946 1.00 27.40 41 THR C CA 1
ATOM 5987 C C . THR C 1 62 ? 49.158 85.084 34.720 1.00 30.20 41 THR C C 1
ATOM 5988 O O . THR C 1 62 ? 49.594 84.010 34.273 1.00 24.06 41 THR C O 1
ATOM 5992 N N . ARG C 1 63 ? 48.491 85.160 35.874 1.00 26.73 42 ARG C N 1
ATOM 5993 C CA . ARG C 1 63 ? 48.282 83.982 36.706 1.00 24.79 42 ARG C CA 1
ATOM 5994 C C . ARG C 1 63 ? 47.465 82.926 35.972 1.00 25.18 42 ARG C C 1
ATOM 5995 O O . ARG C 1 63 ? 47.866 81.761 35.897 1.00 27.23 42 ARG C O 1
ATOM 6003 N N . ALA C 1 64 ? 46.313 83.325 35.411 1.00 26.36 43 ALA C N 1
ATOM 6004 C CA . ALA C 1 64 ? 45.460 82.386 34.684 1.00 21.91 43 ALA C CA 1
ATOM 6005 C C . ALA C 1 64 ? 46.180 81.809 33.466 1.00 23.58 43 ALA C C 1
ATOM 6006 O O . ALA C 1 64 ? 46.103 80.604 33.203 1.00 23.64 43 ALA C O 1
ATOM 6008 N N . GLU C 1 65 ? 46.874 82.655 32.700 1.00 25.14 44 GLU C N 1
ATOM 6009 C CA . GLU C 1 65 ? 47.634 82.136 31.564 1.00 22.55 44 GLU C CA 1
ATOM 6010 C C . GLU C 1 65 ? 48.700 81.147 32.012 1.00 25.75 44 GLU C C 1
ATOM 6011 O O . GLU C 1 65 ? 49.023 80.204 31.277 1.00 21.28 44 GLU C O 1
ATOM 6017 N N . GLY C 1 66 ? 49.246 81.337 33.215 1.00 24.22 45 GLY C N 1
ATOM 6018 C CA . GLY C 1 66 ? 50.251 80.410 33.709 1.00 23.59 45 GLY C CA 1
ATOM 6019 C C . GLY C 1 66 ? 49.725 78.995 33.846 1.00 24.11 45 GLY C C 1
ATOM 6020 O O . GLY C 1 66 ? 50.379 78.041 33.414 1.00 23.13 45 GLY C O 1
ATOM 6021 N N . PHE C 1 67 ? 48.509 78.837 34.393 1.00 20.44 46 PHE C N 1
ATOM 6022 C CA . PHE C 1 67 ? 47.960 77.485 34.516 1.00 19.56 46 PHE C CA 1
ATOM 6023 C C . PHE C 1 67 ? 47.577 76.894 33.158 1.00 19.27 46 PHE C C 1
ATOM 6024 O O . PHE C 1 67 ? 47.769 75.694 32.926 1.00 21.91 46 PHE C O 1
ATOM 6032 N N . ARG C 1 68 ? 47.066 77.707 32.235 1.00 19.21 47 ARG C N 1
ATOM 6033 C CA . ARG C 1 68 ? 46.837 77.185 30.887 1.00 19.06 47 ARG C CA 1
ATOM 6034 C C . ARG C 1 68 ? 48.155 76.751 30.243 1.00 24.39 47 ARG C C 1
ATOM 6035 O O . ARG C 1 68 ? 48.232 75.704 29.585 1.00 19.78 47 ARG C O 1
ATOM 6043 N N . TYR C 1 69 ? 49.201 77.550 30.444 1.00 19.86 48 TYR C N 1
ATOM 6044 C CA . TYR C 1 69 ? 50.546 77.236 29.964 1.00 19.73 48 TYR C CA 1
ATOM 6045 C C . TYR C 1 69 ? 51.017 75.865 30.436 1.00 23.22 48 TYR C C 1
ATOM 6046 O O . TYR C 1 69 ? 51.569 75.092 29.645 1.00 23.76 48 TYR C O 1
ATOM 6055 N N . LEU C 1 70 ? 50.809 75.546 31.724 1.00 19.53 49 LEU C N 1
ATOM 6056 C CA . LEU C 1 70 ? 51.177 74.222 32.223 1.00 22.21 49 LEU C CA 1
ATOM 6057 C C . LEU C 1 70 ? 50.436 73.124 31.464 1.00 26.04 49 LEU C C 1
ATOM 6058 O O . LEU C 1 70 ? 51.033 72.105 31.100 1.00 26.04 49 LEU C O 1
ATOM 6063 N N . SER C 1 71 ? 49.130 73.309 31.226 1.00 22.82 50 SER C N 1
ATOM 6064 C CA . SER C 1 71 ? 48.364 72.319 30.478 1.00 20.39 50 SER C CA 1
ATOM 6065 C C . SER C 1 71 ? 48.872 72.203 29.041 1.00 22.58 50 SER C C 1
ATOM 6066 O O . SER C 1 71 ? 48.904 71.108 28.475 1.00 19.43 50 SER C O 1
ATOM 6069 N N . ARG C 1 72 ? 49.296 73.318 28.447 1.00 21.14 51 ARG C N 1
ATOM 6070 C CA . ARG C 1 72 ? 49.868 73.274 27.104 1.00 26.83 51 ARG C CA 1
ATOM 6071 C C . ARG C 1 72 ? 51.196 72.535 27.099 1.00 27.47 51 ARG C C 1
ATOM 6072 O O . ARG C 1 72 ? 51.482 71.759 26.179 1.00 19.21 51 ARG C O 1
ATOM 6080 N N . LEU C 1 73 ? 52.013 72.756 28.127 1.00 20.52 52 LEU C N 1
ATOM 6081 C CA . LEU C 1 73 ? 53.283 72.046 28.228 1.00 24.03 52 LEU C CA 1
ATOM 6082 C C . LEU C 1 73 ? 53.070 70.546 28.310 1.00 21.24 52 LEU C C 1
ATOM 6083 O O . LEU C 1 73 ? 53.865 69.775 27.764 1.00 19.69 52 LEU C O 1
ATOM 6104 N N . ARG C 1 75 ? 50.572 68.821 27.002 1.00 19.45 54 ARG C N 1
ATOM 6105 C CA . ARG C 1 75 ? 50.240 68.351 25.651 1.00 19.56 54 ARG C CA 1
ATOM 6106 C C . ARG C 1 75 ? 51.503 68.141 24.803 1.00 21.67 54 ARG C C 1
ATOM 6107 O O . ARG C 1 75 ? 51.659 67.107 24.145 1.00 24.18 54 ARG C O 1
ATOM 6115 N N . ILE C 1 76 ? 52.425 69.105 24.818 1.00 23.24 55 ILE C N 1
ATOM 6116 C CA . ILE C 1 76 ? 53.685 68.936 24.090 1.00 23.80 55 ILE C CA 1
ATOM 6117 C C . ILE C 1 76 ? 54.479 67.773 24.668 1.00 24.31 55 ILE C C 1
ATOM 6118 O O . ILE C 1 76 ? 55.009 66.931 23.931 1.00 25.36 55 ILE C O 1
ATOM 6123 N N . ALA C 1 77 ? 54.557 67.709 26.003 1.00 21.11 56 ALA C N 1
ATOM 6124 C CA . ALA C 1 77 ? 55.358 66.695 26.684 1.00 26.72 56 ALA C CA 1
ATOM 6125 C C . ALA C 1 77 ? 54.908 65.288 26.322 1.00 20.78 56 ALA C C 1
ATOM 6126 O O . ALA C 1 77 ? 55.739 64.384 26.169 1.00 21.19 56 ALA C O 1
ATOM 6128 N N . LEU C 1 78 ? 53.593 65.076 26.208 1.00 22.72 57 LEU C N 1
ATOM 6129 C CA . LEU C 1 78 ? 53.083 63.737 25.919 1.00 20.92 57 LEU C CA 1
ATOM 6130 C C . LEU C 1 78 ? 53.377 63.332 24.483 1.00 21.27 57 LEU C C 1
ATOM 6131 O O . LEU C 1 78 ? 53.640 62.158 24.201 1.00 25.53 57 LEU C O 1
ATOM 6136 N N . GLU C 1 79 ? 53.330 64.279 23.552 1.00 20.95 58 GLU C N 1
ATOM 6137 C CA . GLU C 1 79 ? 53.718 63.931 22.191 1.00 29.73 58 GLU C CA 1
ATOM 6138 C C . GLU C 1 79 ? 55.212 63.613 22.132 1.00 29.44 58 GLU C C 1
ATOM 6139 O O . GLU C 1 79 ? 55.627 62.630 21.503 1.00 24.35 58 GLU C O 1
ATOM 6153 N N . HIS C 1 81 ? 57.285 62.545 24.636 1.00 24.01 60 HIS C N 1
ATOM 6154 C CA . HIS C 1 81 ? 57.837 61.470 25.443 1.00 25.61 60 HIS C CA 1
ATOM 6155 C C . HIS C 1 81 ? 56.972 60.228 25.499 1.00 23.73 60 HIS C C 1
ATOM 6156 O O . HIS C 1 81 ? 57.444 59.199 25.999 1.00 29.22 60 HIS C O 1
ATOM 6163 N N . VAL C 1 82 ? 55.733 60.281 24.990 1.00 24.14 61 VAL C N 1
ATOM 6164 C CA . VAL C 1 82 ? 54.827 59.139 24.993 1.00 24.51 61 VAL C CA 1
ATOM 6165 C C . VAL C 1 82 ? 54.444 58.709 23.579 1.00 27.94 61 VAL C C 1
ATOM 6166 O O . VAL C 1 82 ? 54.554 57.533 23.224 1.00 32.88 61 VAL C O 1
ATOM 6170 N N . GLU C 1 83 ? 53.963 59.639 22.770 1.00 23.51 62 GLU C N 1
ATOM 6171 C CA . GLU C 1 83 ? 53.377 59.271 21.489 1.00 25.75 62 GLU C CA 1
ATOM 6172 C C . GLU C 1 83 ? 54.391 59.165 20.360 1.00 30.12 62 GLU C C 1
ATOM 6173 O O . GLU C 1 83 ? 54.258 58.289 19.499 1.00 33.57 62 GLU C O 1
ATOM 6179 N N . PHE C 1 84 ? 55.390 60.043 20.326 1.00 25.97 63 PHE C N 1
ATOM 6180 C CA . PHE C 1 84 ? 56.367 60.067 19.245 1.00 27.67 63 PHE C CA 1
ATOM 6181 C C . PHE C 1 84 ? 57.778 59.873 19.775 1.00 34.48 63 PHE C C 1
ATOM 6182 O O . PHE C 1 84 ? 58.722 60.490 19.282 1.00 36.68 63 PHE C O 1
ATOM 6190 N N . ALA C 1 85 ? 57.950 58.988 20.757 1.00 34.17 64 ALA C N 1
ATOM 6191 C CA . ALA C 1 85 ? 59.221 58.854 21.452 1.00 36.45 64 ALA C CA 1
ATOM 6192 C C . ALA C 1 85 ? 59.982 57.600 21.047 1.00 40.33 64 ALA C C 1
ATOM 6193 O O . ALA C 1 85 ? 61.006 57.272 21.665 1.00 35.29 64 ALA C O 1
ATOM 6195 N N . ASP C 1 86 ? 59.511 56.891 20.033 1.00 36.08 65 ASP C N 1
ATOM 6196 C CA . ASP C 1 86 ? 60.152 55.663 19.596 1.00 43.80 65 ASP C CA 1
ATOM 6197 C C . ASP C 1 86 ? 61.118 56.010 18.468 1.00 41.64 65 ASP C C 1
ATOM 6198 O O . ASP C 1 86 ? 60.691 56.270 17.335 1.00 35.14 65 ASP C O 1
ATOM 6203 N N . GLY C 1 87 ? 62.421 56.000 18.776 1.00 37.04 66 GLY C N 1
ATOM 6204 C CA . GLY C 1 87 ? 63.443 56.286 17.778 1.00 32.71 66 GLY C CA 1
ATOM 6205 C C . GLY C 1 87 ? 63.477 55.300 16.630 1.00 35.74 66 GLY C C 1
ATOM 6206 O O . GLY C 1 87 ? 64.035 55.608 15.573 1.00 42.95 66 GLY C O 1
ATOM 6207 N N . ALA C 1 88 ? 62.887 54.120 16.807 1.00 32.00 67 ALA C N 1
ATOM 6208 C CA . ALA C 1 88 ? 62.755 53.171 15.709 1.00 36.71 67 ALA C CA 1
ATOM 6209 C C . ALA C 1 88 ? 61.605 53.508 14.773 1.00 38.13 67 ALA C C 1
ATOM 6210 O O . ALA C 1 88 ? 61.543 52.973 13.666 1.00 41.15 67 ALA C O 1
ATOM 6212 N N . TRP C 1 89 ? 60.671 54.355 15.195 1.00 38.53 68 TRP C N 1
ATOM 6213 C CA . TRP C 1 89 ? 59.495 54.682 14.390 1.00 40.29 68 TRP C CA 1
ATOM 6214 C C . TRP C 1 89 ? 59.261 56.177 14.492 1.00 39.38 68 TRP C C 1
ATOM 6215 O O . TRP C 1 89 ? 58.242 56.631 15.015 1.00 34.90 68 TRP C O 1
ATOM 6226 N N . PRO C 1 90 ? 60.188 56.976 13.975 1.00 36.63 69 PRO C N 1
ATOM 6227 C CA . PRO C 1 90 ? 60.113 58.423 14.187 1.00 35.70 69 PRO C CA 1
ATOM 6228 C C . PRO C 1 90 ? 58.964 59.044 13.418 1.00 31.50 69 PRO C C 1
ATOM 6229 O O . PRO C 1 90 ? 58.516 58.526 12.394 1.00 39.99 69 PRO C O 1
ATOM 6233 N N . GLY C 1 91 ? 58.494 60.175 13.928 1.00 25.50 70 GLY C N 1
ATOM 6234 C CA . GLY C 1 91 ? 57.548 60.994 13.197 1.00 28.81 70 GLY C CA 1
ATOM 6235 C C . GLY C 1 91 ? 57.611 62.410 13.708 1.00 30.02 70 GLY C C 1
ATOM 6236 O O . GLY C 1 91 ? 57.900 62.648 14.885 1.00 28.93 70 GLY C O 1
ATOM 6237 N N . PHE C 1 92 ? 57.355 63.359 12.816 1.00 24.62 71 PHE C N 1
ATOM 6238 C CA . PHE C 1 92 ? 57.314 64.755 13.221 1.00 24.07 71 PHE C CA 1
ATOM 6239 C C . PHE C 1 92 ? 56.027 65.091 13.975 1.00 36.03 71 PHE C C 1
ATOM 6240 O O . PHE C 1 92 ? 54.951 64.570 13.670 1.00 28.48 71 PHE C O 1
ATOM 6248 N N . PHE C 1 93 ? 56.155 65.958 14.974 1.00 22.92 72 PHE C N 1
ATOM 6249 C CA . PHE C 1 93 ? 55.037 66.703 15.532 1.00 22.39 72 PHE C CA 1
ATOM 6250 C C . PHE C 1 93 ? 55.526 68.124 15.775 1.00 27.00 72 PHE C C 1
ATOM 6251 O O . PHE C 1 93 ? 56.726 68.402 15.717 1.00 26.97 72 PHE C O 1
ATOM 6259 N N . SER C 1 94 ? 54.598 69.018 16.104 1.00 23.73 73 SER C N 1
ATOM 6260 C CA . SER C 1 94 ? 54.944 70.421 16.279 1.00 30.95 73 SER C CA 1
ATOM 6261 C C . SER C 1 94 ? 55.189 70.709 17.746 1.00 29.29 73 SER C C 1
ATOM 6262 O O . SER C 1 94 ? 54.289 70.478 18.560 1.00 28.71 73 SER C O 1
ATOM 6265 N N . PRO C 1 95 ? 56.368 71.197 18.134 1.00 26.66 74 PRO C N 1
ATOM 6266 C CA . PRO C 1 95 ? 56.636 71.488 19.544 1.00 24.43 74 PRO C CA 1
ATOM 6267 C C . PRO C 1 95 ? 56.280 72.906 19.958 1.00 30.25 74 PRO C C 1
ATOM 6268 O O . PRO C 1 95 ? 56.485 73.263 21.119 1.00 30.07 74 PRO C O 1
ATOM 6272 N N . SER C 1 96 ? 55.795 73.726 19.032 1.00 24.56 75 SER C N 1
ATOM 6273 C CA . SER C 1 96 ? 55.204 75.011 19.368 1.00 20.54 75 SER C CA 1
ATOM 6274 C C . SER C 1 96 ? 54.361 75.415 18.173 1.00 28.52 75 SER C C 1
ATOM 6275 O O . SER C 1 96 ? 54.834 75.347 17.031 1.00 27.09 75 SER C O 1
ATOM 6278 N N . HIS C 1 97 ? 53.129 75.836 18.443 1.00 20.58 76 HIS C N 1
ATOM 6279 C CA . HIS C 1 97 ? 52.166 76.183 17.418 1.00 23.07 76 HIS C CA 1
ATOM 6280 C C . HIS C 1 97 ? 51.177 77.160 18.056 1.00 21.23 76 HIS C C 1
ATOM 6281 O O . HIS C 1 97 ? 51.485 77.778 19.085 1.00 23.29 76 HIS C O 1
ATOM 6288 N N . GLU C 1 98 ? 49.997 77.307 17.449 1.00 23.80 77 GLU C N 1
ATOM 6289 C CA . GLU C 1 98 ? 49.078 78.368 17.865 1.00 25.19 77 GLU C CA 1
ATOM 6290 C C . GLU C 1 98 ? 48.530 78.156 19.270 1.00 26.87 77 GLU C C 1
ATOM 6291 O O . GLU C 1 98 ? 48.123 79.130 19.909 1.00 28.41 77 GLU C O 1
ATOM 6297 N N . THR C 1 99 ? 48.471 76.919 19.766 1.00 20.15 78 THR C N 1
ATOM 6298 C CA . THR C 1 99 ? 47.872 76.686 21.082 1.00 25.22 78 THR C CA 1
ATOM 6299 C C . THR C 1 99 ? 48.786 75.957 22.066 1.00 23.74 78 THR C C 1
ATOM 6300 O O . THR C 1 99 ? 48.305 75.493 23.101 1.00 25.55 78 THR C O 1
ATOM 6304 N N . ALA C 1 100 ? 50.084 75.851 21.790 1.00 25.29 79 ALA C N 1
ATOM 6305 C CA . ALA C 1 100 ? 51.023 75.325 22.779 1.00 28.35 79 ALA C CA 1
ATOM 6306 C C . ALA C 1 100 ? 52.382 75.887 22.421 1.00 31.81 79 ALA C C 1
ATOM 6307 O O . ALA C 1 100 ? 52.819 75.764 21.267 1.00 23.90 79 ALA C O 1
ATOM 6309 N N . LYS C 1 101 ? 53.032 76.518 23.396 1.00 22.20 80 LYS C N 1
ATOM 6310 C CA . LYS C 1 101 ? 54.142 77.404 23.091 1.00 23.69 80 LYS C CA 1
ATOM 6311 C C . LYS C 1 101 ? 55.227 77.284 24.151 1.00 24.70 80 LYS C C 1
ATOM 6312 O O . LYS C 1 101 ? 54.931 77.168 25.342 1.00 20.90 80 LYS C O 1
ATOM 6318 N N . ILE C 1 102 ? 56.487 77.313 23.716 1.00 20.05 81 ILE C N 1
ATOM 6319 C CA . ILE C 1 102 ? 57.617 77.138 24.629 1.00 20.17 81 ILE C CA 1
ATOM 6320 C C . ILE C 1 102 ? 58.709 78.137 24.291 1.00 27.81 81 ILE C C 1
ATOM 6321 O O . ILE C 1 102 ? 59.147 78.222 23.136 1.00 27.03 81 ILE C O 1
ATOM 6326 N N . GLY C 1 103 ? 59.162 78.880 25.307 1.00 27.58 82 GLY C N 1
ATOM 6327 C CA . GLY C 1 103 ? 60.456 79.532 25.271 1.00 27.72 82 GLY C CA 1
ATOM 6328 C C . GLY C 1 103 ? 60.604 80.618 24.230 1.00 22.44 82 GLY C C 1
ATOM 6329 O O . GLY C 1 103 ? 61.632 80.693 23.550 1.00 21.74 82 GLY C O 1
ATOM 6330 N N . ALA C 1 104 ? 59.619 81.504 24.153 1.00 21.17 83 ALA C N 1
ATOM 6331 C CA . ALA C 1 104 ? 59.555 82.535 23.118 1.00 27.38 83 ALA C CA 1
ATOM 6332 C C . ALA C 1 104 ? 59.514 81.887 21.733 1.00 28.01 83 ALA C C 1
ATOM 6333 O O . ALA C 1 104 ? 60.422 82.030 20.910 1.00 30.70 83 ALA C O 1
ATOM 6335 N N . ASP C 1 105 ? 58.437 81.131 21.516 1.00 24.68 84 ASP C N 1
ATOM 6336 C CA . ASP C 1 105 ? 58.138 80.526 20.221 1.00 24.67 84 ASP C CA 1
ATOM 6337 C C . ASP C 1 105 ? 58.039 81.596 19.139 1.00 25.32 84 ASP C C 1
ATOM 6338 O O . ASP C 1 105 ? 57.312 82.581 19.296 1.00 23.51 84 ASP C O 1
ATOM 6343 N N . ASN C 1 106 ? 58.744 81.384 18.024 1.00 22.73 85 ASN C N 1
ATOM 6344 C CA . ASN C 1 106 ? 58.757 82.315 16.898 1.00 22.69 85 ASN C CA 1
ATOM 6345 C C . ASN C 1 106 ? 57.456 82.173 16.109 1.00 27.06 85 ASN C C 1
ATOM 6346 O O . ASN C 1 106 ? 57.228 81.116 15.509 1.00 26.98 85 ASN C O 1
ATOM 6351 N N . PRO C 1 107 ? 56.583 83.192 16.089 1.00 27.69 86 PRO C N 1
ATOM 6352 C CA . PRO C 1 107 ? 55.314 83.061 15.341 1.00 23.71 86 PRO C CA 1
ATOM 6353 C C . PRO C 1 107 ? 55.510 82.880 13.854 1.00 30.91 86 PRO C C 1
ATOM 6354 O O . PRO C 1 107 ? 54.627 82.317 13.195 1.00 27.62 86 PRO C O 1
ATOM 6358 N N . ASP C 1 108 ? 56.645 83.321 13.311 1.00 31.74 87 ASP C N 1
ATOM 6359 C CA . ASP C 1 108 ? 56.946 83.173 11.897 1.00 32.97 87 ASP C CA 1
ATOM 6360 C C . ASP C 1 108 ? 57.583 81.832 11.570 1.00 33.37 87 ASP C C 1
ATOM 6361 O O . ASP C 1 108 ? 57.989 81.617 10.424 1.00 28.41 87 ASP C O 1
ATOM 6366 N N . ASN C 1 109 ? 57.663 80.921 12.537 1.00 28.98 88 ASN C N 1
ATOM 6367 C CA . ASN C 1 109 ? 58.257 79.615 12.310 1.00 33.06 88 ASN C CA 1
ATOM 6368 C C . ASN C 1 109 ? 57.158 78.579 12.134 1.00 33.01 88 ASN C C 1
ATOM 6369 O O . ASN C 1 109 ? 56.093 78.681 12.748 1.00 27.29 88 ASN C O 1
ATOM 6374 N N . LEU C 1 110 ? 57.407 77.613 11.255 1.00 27.56 89 LEU C N 1
ATOM 6375 C CA . LEU C 1 110 ? 56.788 76.297 11.338 1.00 27.85 89 LEU C CA 1
ATOM 6376 C C . LEU C 1 110 ? 57.851 75.395 11.974 1.00 33.97 89 LEU C C 1
ATOM 6377 O O . LEU C 1 110 ? 58.896 75.138 11.362 1.00 30.96 89 LEU C O 1
ATOM 6382 N N . TYR C 1 111 ? 57.605 74.949 13.212 1.00 22.98 90 TYR C N 1
ATOM 6383 C CA . TYR C 1 111 ? 58.511 74.056 13.933 1.00 26.45 90 TYR C CA 1
ATOM 6384 C C . TYR C 1 111 ? 58.095 72.604 13.739 1.00 28.77 90 TYR C C 1
ATOM 6385 O O . TYR C 1 111 ? 56.901 72.280 13.767 1.00 26.08 90 TYR C O 1
ATOM 6394 N N . GLN C 1 112 ? 59.084 71.723 13.605 1.00 25.55 91 GLN C N 1
ATOM 6395 C CA . GLN C 1 112 ? 58.835 70.288 13.589 1.00 23.25 91 GLN C CA 1
ATOM 6396 C C . GLN C 1 112 ? 59.897 69.608 14.433 1.00 28.03 91 GLN C C 1
ATOM 6397 O O . GLN C 1 112 ? 61.069 69.994 14.382 1.00 27.49 91 GLN C O 1
ATOM 6403 N N . TYR C 1 113 ? 59.483 68.601 15.204 1.00 23.02 92 TYR C N 1
ATOM 6404 C CA . TYR C 1 113 ? 60.360 67.889 16.127 1.00 31.11 92 TYR C CA 1
ATOM 6405 C C . TYR C 1 113 ? 60.133 66.393 15.939 1.00 33.45 92 TYR C C 1
ATOM 6406 O O . TYR C 1 113 ? 58.990 65.943 15.815 1.00 29.29 92 TYR C O 1
ATOM 6415 N N . ALA C 1 114 ? 61.221 65.622 15.899 1.00 32.42 93 ALA C N 1
ATOM 6416 C CA . ALA C 1 114 ? 61.142 64.165 15.925 1.00 27.63 93 ALA C CA 1
ATOM 6417 C C . ALA C 1 114 ? 62.162 63.586 16.898 1.00 35.92 93 ALA C C 1
ATOM 6418 O O . ALA C 1 114 ? 63.313 64.037 16.949 1.00 42.31 93 ALA C O 1
ATOM 6420 N N . ARG C 1 115 ? 61.735 62.590 17.677 1.00 29.63 94 ARG C N 1
ATOM 6421 C CA . ARG C 1 115 ? 62.666 61.823 18.491 1.00 28.48 94 ARG C CA 1
ATOM 6422 C C . ARG C 1 115 ? 63.435 60.871 17.593 1.00 35.15 94 ARG C C 1
ATOM 6423 O O . ARG C 1 115 ? 62.843 60.173 16.761 1.00 34.70 94 ARG C O 1
ATOM 6431 N N . VAL C 1 116 ? 64.757 60.843 17.757 1.00 26.10 95 VAL C N 1
ATOM 6432 C CA . VAL C 1 116 ? 65.604 59.935 17.003 1.00 29.77 95 VAL C CA 1
ATOM 6433 C C . VAL C 1 116 ? 66.546 59.253 17.978 1.00 32.26 95 VAL C C 1
ATOM 6434 O O . VAL C 1 116 ? 66.596 59.589 19.160 1.00 32.44 95 VAL C O 1
ATOM 6438 N N . ASP C 1 117 ? 67.234 58.230 17.484 1.00 33.00 96 ASP C N 1
ATOM 6439 C CA . ASP C 1 117 ? 68.280 57.538 18.229 1.00 32.75 96 ASP C CA 1
ATOM 6440 C C . ASP C 1 117 ? 69.603 57.754 17.502 1.00 34.06 96 ASP C C 1
ATOM 6441 O O . ASP C 1 117 ? 69.746 57.355 16.340 1.00 34.73 96 ASP C O 1
ATOM 6446 N N . GLY C 1 118 ? 70.567 58.381 18.180 1.00 36.61 97 GLY C N 1
ATOM 6447 C CA . GLY C 1 118 ? 71.857 58.683 17.563 1.00 31.14 97 GLY C CA 1
ATOM 6448 C C . GLY C 1 118 ? 72.664 57.468 17.123 1.00 32.88 97 GLY C C 1
ATOM 6449 O O . GLY C 1 118 ? 73.639 57.635 16.380 1.00 33.03 97 GLY C O 1
ATOM 6450 N N . ARG C 1 119 ? 72.296 56.261 17.552 1.00 36.27 98 ARG C N 1
ATOM 6451 C CA . ARG C 1 119 ? 72.992 55.059 17.098 1.00 42.00 98 ARG C CA 1
ATOM 6452 C C . ARG C 1 119 ? 72.420 54.514 15.794 1.00 45.04 98 ARG C C 1
ATOM 6453 O O . ARG C 1 119 ? 72.976 53.563 15.235 1.00 46.02 98 ARG C O 1
ATOM 6461 N N . CYS C 1 120 ? 71.343 55.103 15.292 1.00 44.98 99 CYS C N 1
ATOM 6462 C CA . CYS C 1 120 ? 70.692 54.671 14.066 1.00 45.61 99 CYS C CA 1
ATOM 6463 C C . CYS C 1 120 ? 70.853 55.764 13.003 1.00 42.25 99 CYS C C 1
ATOM 6464 O O . CYS C 1 120 ? 71.498 56.792 13.235 1.00 37.24 99 CYS C O 1
ATOM 6467 N N . GLU C 1 121 ? 70.288 55.522 11.817 1.00 35.77 100 GLU C N 1
ATOM 6468 C CA . GLU C 1 121 ? 70.354 56.464 10.702 1.00 35.88 100 GLU C CA 1
ATOM 6469 C C . GLU C 1 121 ? 68.955 56.792 10.200 1.00 38.02 100 GLU C C 1
ATOM 6470 O O . GLU C 1 121 ? 68.073 55.934 10.201 1.00 38.06 100 GLU C O 1
ATOM 6476 N N . TYR C 1 122 ? 68.760 58.037 9.768 1.00 34.76 101 TYR C N 1
ATOM 6477 C CA . TYR C 1 122 ? 67.450 58.517 9.370 1.00 36.28 101 TYR C CA 1
ATOM 6478 C C . TYR C 1 122 ? 67.533 59.260 8.043 1.00 38.29 101 TYR C C 1
ATOM 6479 O O . TYR C 1 122 ? 68.528 59.917 7.735 1.00 38.45 101 TYR C O 1
ATOM 6488 N N . ARG C 1 123 ? 66.468 59.144 7.258 1.00 42.48 102 ARG C N 1
ATOM 6489 C CA . ARG C 1 123 ? 66.300 59.894 6.022 1.00 41.52 102 ARG C CA 1
ATOM 6490 C C . ARG C 1 123 ? 65.129 60.851 6.201 1.00 40.72 102 ARG C C 1
ATOM 6491 O O . ARG C 1 123 ? 64.057 60.449 6.667 1.00 41.17 102 ARG C O 1
ATOM 6493 N N . VAL C 1 124 ? 65.362 62.127 5.911 1.00 42.56 103 VAL C N 1
ATOM 6494 C CA . VAL C 1 124 ? 64.316 63.141 5.886 1.00 45.27 103 VAL C CA 1
ATOM 6495 C C . VAL C 1 124 ? 64.073 63.488 4.424 1.00 45.28 103 VAL C C 1
ATOM 6496 O O . VAL C 1 124 ? 64.992 63.941 3.728 1.00 50.02 103 VAL C O 1
ATOM 6500 N N . THR C 1 125 ? 62.845 63.260 3.950 1.00 44.52 104 THR C N 1
ATOM 6501 C CA . THR C 1 125 ? 62.508 63.421 2.538 1.00 51.09 104 THR C CA 1
ATOM 6502 C C . THR C 1 125 ? 61.281 64.310 2.388 1.00 48.02 104 THR C C 1
ATOM 6503 O O . THR C 1 125 ? 60.559 64.587 3.351 1.00 45.11 104 THR C O 1
ATOM 6507 N N . GLY C 1 126 ? 61.033 64.729 1.152 1.00 46.73 105 GLY C N 1
ATOM 6508 C CA . GLY C 1 126 ? 59.839 65.471 0.831 1.00 44.09 105 GLY C CA 1
ATOM 6509 C C . GLY C 1 126 ? 60.153 66.627 -0.091 1.00 50.36 105 GLY C C 1
ATOM 6510 O O . GLY C 1 126 ? 61.144 66.611 -0.817 1.00 58.87 105 GLY C O 1
ATOM 6511 N N . ARG C 1 127 ? 59.286 67.637 -0.060 1.00 47.10 106 ARG C N 1
ATOM 6512 C CA . ARG C 1 127 ? 59.395 68.778 -0.957 1.00 43.88 106 ARG C CA 1
ATOM 6513 C C . ARG C 1 127 ? 60.086 69.934 -0.254 1.00 38.21 106 ARG C C 1
ATOM 6514 O O . ARG C 1 127 ? 59.743 70.273 0.884 1.00 47.29 106 ARG C O 1
ATOM 6522 N N . ARG C 1 128 ? 61.050 70.541 -0.950 1.00 38.54 107 ARG C N 1
ATOM 6523 C CA . ARG C 1 128 ? 61.798 71.654 -0.384 1.00 41.48 107 ARG C CA 1
ATOM 6524 C C . ARG C 1 128 ? 60.909 72.877 -0.174 1.00 50.58 107 ARG C C 1
ATOM 6525 O O . ARG C 1 128 ? 61.066 73.602 0.817 1.00 44.89 107 ARG C O 1
ATOM 6533 N N . GLY C 1 129 ? 59.964 73.120 -1.090 1.00 54.97 108 GLY C N 1
ATOM 6534 C CA . GLY C 1 129 ? 59.161 74.328 -1.029 1.00 48.47 108 GLY C CA 1
ATOM 6535 C C . GLY C 1 129 ? 60.048 75.521 -1.349 1.00 43.31 108 GLY C C 1
ATOM 6536 O O . GLY C 1 129 ? 61.202 75.380 -1.722 1.00 36.53 108 GLY C O 1
ATOM 6537 N N . THR C 1 130 ? 59.509 76.716 -1.126 1.00 43.41 109 THR C N 1
ATOM 6538 C CA . THR C 1 130 ? 60.239 77.932 -1.455 1.00 33.14 109 THR C CA 1
ATOM 6539 C C . THR C 1 130 ? 60.590 78.791 -0.246 1.00 45.52 109 THR C C 1
ATOM 6540 O O . THR C 1 130 ? 61.271 79.812 -0.418 1.00 48.19 109 THR C O 1
ATOM 6544 N N . VAL C 1 131 ? 60.188 78.401 0.972 1.00 40.80 110 VAL C N 1
ATOM 6545 C CA . VAL C 1 131 ? 60.575 79.176 2.151 1.00 39.91 110 VAL C CA 1
ATOM 6546 C C . VAL C 1 131 ? 62.094 79.252 2.214 1.00 40.33 110 VAL C C 1
ATOM 6547 O O . VAL C 1 131 ? 62.793 78.238 2.093 1.00 41.57 110 VAL C O 1
ATOM 6551 N N . ALA C 1 132 ? 62.615 80.474 2.352 1.00 36.53 111 ALA C N 1
ATOM 6552 C CA . ALA C 1 132 ? 64.049 80.686 2.169 1.00 35.51 111 ALA C CA 1
ATOM 6553 C C . ALA C 1 132 ? 64.861 80.142 3.339 1.00 38.78 111 ALA C C 1
ATOM 6554 O O . ALA C 1 132 ? 65.921 79.537 3.130 1.00 39.11 111 ALA C O 1
ATOM 6556 N N . TYR C 1 133 ? 64.382 80.329 4.570 1.00 36.20 112 TYR C N 1
ATOM 6557 C CA . TYR C 1 133 ? 65.102 79.873 5.748 1.00 33.39 112 TYR C CA 1
ATOM 6558 C C . TYR C 1 133 ? 64.554 78.530 6.227 1.00 30.05 112 TYR C C 1
ATOM 6559 O O . TYR C 1 133 ? 63.389 78.427 6.615 1.00 30.06 112 TYR C O 1
ATOM 6568 N N . LEU C 1 134 ? 65.434 77.541 6.291 1.00 31.73 113 LEU C N 1
ATOM 6569 C CA . LEU C 1 134 ? 65.111 76.188 6.715 1.00 32.79 113 LEU C CA 1
ATOM 6570 C C . LEU C 1 134 ? 66.332 75.652 7.455 1.00 40.06 113 LEU C C 1
ATOM 6571 O O . LEU C 1 134 ? 67.412 75.551 6.860 1.00 35.21 113 LEU C O 1
ATOM 6576 N N . SER C 1 135 ? 66.194 75.306 8.739 1.00 27.39 114 SER C N 1
ATOM 6577 C CA . SER C 1 135 ? 67.351 74.796 9.463 1.00 30.52 114 SER C CA 1
ATOM 6578 C C . SER C 1 135 ? 67.002 73.497 10.172 1.00 34.26 114 SER C C 1
ATOM 6579 O O . SER C 1 135 ? 65.858 73.279 10.580 1.00 30.23 114 SER C O 1
ATOM 6582 N N . PHE C 1 136 ? 68.025 72.651 10.329 1.00 32.73 115 PHE C N 1
ATOM 6583 C CA . PHE C 1 136 ? 67.918 71.341 10.959 1.00 27.11 115 PHE C CA 1
ATOM 6584 C C . PHE C 1 136 ? 68.932 71.276 12.095 1.00 27.07 115 PHE C C 1
ATOM 6585 O O . PHE C 1 136 ? 70.142 71.367 11.862 1.00 32.55 115 PHE C O 1
ATOM 6593 N N . GLY C 1 137 ? 68.444 71.116 13.318 1.00 26.40 116 GLY C N 1
ATOM 6594 C CA . GLY C 1 137 ? 69.353 70.919 14.429 1.00 28.06 116 GLY C CA 1
ATOM 6595 C C . GLY C 1 137 ? 69.122 69.560 15.053 1.00 27.86 116 GLY C C 1
ATOM 6596 O O . GLY C 1 137 ? 67.972 69.178 15.272 1.00 28.92 116 GLY C O 1
ATOM 6597 N N . THR C 1 138 ? 70.182 68.811 15.332 1.00 26.88 117 THR C N 1
ATOM 6598 C CA . THR C 1 138 ? 70.037 67.627 16.158 1.00 26.81 117 THR C CA 1
ATOM 6599 C C . THR C 1 138 ? 70.480 67.981 17.566 1.00 26.61 117 THR C C 1
ATOM 6600 O O . THR C 1 138 ? 71.419 68.757 17.751 1.00 30.04 117 THR C O 1
ATOM 6604 N N . GLN C 1 139 ? 69.777 67.433 18.555 1.00 31.56 118 GLN C N 1
ATOM 6605 C CA . GLN C 1 139 ? 69.942 67.814 19.951 1.00 28.82 118 GLN C CA 1
ATOM 6606 C C . GLN C 1 139 ? 70.046 66.557 20.805 1.00 30.84 118 GLN C C 1
ATOM 6607 O O . GLN C 1 139 ? 69.687 65.458 20.376 1.00 30.10 118 GLN C O 1
ATOM 6613 N N . LYS C 1 140 ? 70.541 66.723 22.028 1.00 26.25 119 LYS C N 1
ATOM 6614 C CA . LYS C 1 140 ? 70.627 65.614 22.973 1.00 35.95 119 LYS C CA 1
ATOM 6615 C C . LYS C 1 140 ? 70.064 66.053 24.330 1.00 29.15 119 LYS C C 1
ATOM 6616 O O . LYS C 1 140 ? 69.701 67.214 24.524 1.00 27.55 119 LYS C O 1
ATOM 6622 N N . GLY C 1 141 ? 70.019 65.123 25.286 1.00 26.30 120 GLY C N 1
ATOM 6623 C CA . GLY C 1 141 ? 69.471 65.438 26.606 1.00 25.96 120 GLY C CA 1
ATOM 6624 C C . GLY C 1 141 ? 68.005 65.844 26.516 1.00 25.09 120 GLY C C 1
ATOM 6625 O O . GLY C 1 141 ? 67.212 65.255 25.773 1.00 29.84 120 GLY C O 1
ATOM 6626 N N . GLY C 1 142 ? 67.646 66.900 27.225 1.00 24.66 121 GLY C N 1
ATOM 6627 C CA . GLY C 1 142 ? 66.283 67.407 27.183 1.00 25.12 121 GLY C CA 1
ATOM 6628 C C . GLY C 1 142 ? 65.951 68.190 28.431 1.00 23.65 121 GLY C C 1
ATOM 6629 O O . GLY C 1 142 ? 66.558 68.016 29.493 1.00 24.08 121 GLY C O 1
ATOM 6630 N N . TYR C 1 143 ? 64.962 69.085 28.294 1.00 23.26 122 TYR C N 1
ATOM 6631 C CA . TYR C 1 143 ? 64.603 69.932 29.434 1.00 25.71 122 TYR C CA 1
ATOM 6632 C C . TYR C 1 143 ? 64.255 69.089 30.653 1.00 25.82 122 TYR C C 1
ATOM 6633 O O . TYR C 1 143 ? 64.609 69.441 31.787 1.00 23.70 122 TYR C O 1
ATOM 6642 N N . GLU C 1 144 ? 63.571 67.965 30.433 1.00 26.52 123 GLU C N 1
ATOM 6643 C CA . GLU C 1 144 ? 63.129 67.128 31.538 1.00 31.53 123 GLU C CA 1
ATOM 6644 C C . GLU C 1 144 ? 64.296 66.474 32.240 1.00 34.38 123 GLU C C 1
ATOM 6645 O O . GLU C 1 144 ? 64.135 66.001 33.373 1.00 35.53 123 GLU C O 1
ATOM 6651 N N . THR C 1 145 ? 65.465 66.450 31.599 1.00 29.22 124 THR C N 1
ATOM 6652 C CA . THR C 1 145 ? 66.628 65.751 32.138 1.00 34.12 124 THR C CA 1
ATOM 6653 C C . THR C 1 145 ? 67.630 66.709 32.765 1.00 47.13 124 THR C C 1
ATOM 6654 O O . THR C 1 145 ? 67.804 66.711 33.984 1.00 53.74 124 THR C O 1
ATOM 6658 N N . ASP C 1 146 ? 68.283 67.532 31.941 1.00 57.62 125 ASP C N 1
ATOM 6659 C CA . ASP C 1 146 ? 69.291 68.487 32.394 1.00 58.73 125 ASP C CA 1
ATOM 6660 C C . ASP C 1 146 ? 68.857 69.945 32.272 1.00 52.31 125 ASP C C 1
ATOM 6661 O O . ASP C 1 146 ? 69.677 70.838 32.502 1.00 52.06 125 ASP C O 1
ATOM 6666 N N . GLY C 1 147 ? 67.594 70.214 31.940 1.00 49.11 126 GLY C N 1
ATOM 6667 C CA . GLY C 1 147 ? 67.185 71.583 31.668 1.00 39.41 126 GLY C CA 1
ATOM 6668 C C . GLY C 1 147 ? 67.824 72.179 30.428 1.00 32.21 126 GLY C C 1
ATOM 6669 O O . GLY C 1 147 ? 67.856 73.402 30.271 1.00 30.19 126 GLY C O 1
ATOM 6670 N N . LYS C 1 148 ? 68.336 71.340 29.537 1.00 24.33 127 LYS C N 1
ATOM 6671 C CA . LYS C 1 148 ? 69.120 71.784 28.396 1.00 26.86 127 LYS C CA 1
ATOM 6672 C C . LYS C 1 148 ? 68.661 71.052 27.145 1.00 29.54 127 LYS C C 1
ATOM 6673 O O . LYS C 1 148 ? 68.022 69.998 27.214 1.00 30.55 127 LYS C O 1
ATOM 6687 N N . LEU C 1 150 ? 71.192 70.599 24.332 1.00 25.68 129 LEU C N 1
ATOM 6688 C CA . LEU C 1 150 ? 72.470 70.846 23.676 1.00 29.21 129 LEU C CA 1
ATOM 6689 C C . LEU C 1 150 ? 72.450 70.328 22.245 1.00 26.53 129 LEU C C 1
ATOM 6690 O O . LEU C 1 150 ? 71.902 69.260 21.965 1.00 29.91 129 LEU C O 1
ATOM 6695 N N . GLN C 1 151 ? 73.052 71.095 21.339 1.00 35.32 130 GLN C N 1
ATOM 6696 C CA . GLN C 1 151 ? 73.057 70.746 19.924 1.00 34.03 130 GLN C CA 1
ATOM 6697 C C . GLN C 1 151 ? 74.186 69.775 19.602 1.00 34.38 130 GLN C C 1
ATOM 6698 O O . GLN C 1 151 ? 75.293 69.905 20.120 1.00 30.55 130 GLN C O 1
ATOM 6704 N N . THR C 1 152 ? 73.902 68.799 18.729 1.00 35.09 131 THR C N 1
ATOM 6705 C CA . THR C 1 152 ? 74.912 67.842 18.283 1.00 29.82 131 THR C CA 1
ATOM 6706 C C . THR C 1 152 ? 75.225 67.930 16.792 1.00 37.93 131 THR C C 1
ATOM 6707 O O . THR C 1 152 ? 76.233 67.370 16.364 1.00 37.46 131 THR C O 1
ATOM 6711 N N . GLY C 1 153 ? 74.395 68.598 15.994 1.00 36.28 132 GLY C N 1
ATOM 6712 C CA . GLY C 1 153 ? 74.669 68.783 14.576 1.00 36.99 132 GLY C CA 1
ATOM 6713 C C . GLY C 1 153 ? 73.745 69.851 14.035 1.00 32.36 132 GLY C C 1
ATOM 6714 O O . GLY C 1 153 ? 72.757 70.220 14.675 1.00 32.36 132 GLY C O 1
ATOM 6715 N N . PHE C 1 154 ? 74.079 70.354 12.847 1.00 31.00 133 PHE C N 1
ATOM 6716 C CA . PHE C 1 154 ? 73.333 71.466 12.275 1.00 34.05 133 PHE C CA 1
ATOM 6717 C C . PHE C 1 154 ? 73.564 71.511 10.771 1.00 33.84 133 PHE C C 1
ATOM 6718 O O . PHE C 1 154 ? 74.687 71.312 10.307 1.00 34.25 133 PHE C O 1
ATOM 6726 N N . LEU C 1 155 ? 72.494 71.793 10.030 1.00 33.50 134 LEU C N 1
ATOM 6727 C CA . LEU C 1 155 ? 72.516 71.962 8.581 1.00 36.35 134 LEU C CA 1
ATOM 6728 C C . LEU C 1 155 ? 71.395 72.927 8.219 1.00 38.16 134 LEU C C 1
ATOM 6729 O O . LEU C 1 155 ? 70.258 72.758 8.686 1.00 33.18 134 LEU C O 1
ATOM 6734 N N . ASP C 1 156 ? 71.689 73.918 7.390 1.00 37.00 135 ASP C N 1
ATOM 6735 C CA . ASP C 1 156 ? 70.631 74.827 6.975 1.00 42.22 135 ASP C CA 1
ATOM 6736 C C . ASP C 1 156 ? 70.515 74.843 5.455 1.00 48.82 135 ASP C C 1
ATOM 6737 O O . ASP C 1 156 ? 71.261 74.164 4.742 1.00 44.91 135 ASP C O 1
ATOM 6742 N N . ALA C 1 157 ? 69.607 75.697 4.969 1.00 56.62 136 ALA C N 1
ATOM 6743 C CA . ALA C 1 157 ? 69.205 75.668 3.565 1.00 58.05 136 ALA C CA 1
ATOM 6744 C C . ALA C 1 157 ? 70.328 76.054 2.614 1.00 57.27 136 ALA C C 1
ATOM 6745 O O . ALA C 1 157 ? 70.340 75.597 1.467 1.00 60.06 136 ALA C O 1
ATOM 6747 N N . LYS C 1 158 ? 71.263 76.892 3.058 1.00 60.92 137 LYS C N 1
ATOM 6748 C CA . LYS C 1 158 ? 72.322 77.376 2.174 1.00 65.54 137 LYS C CA 1
ATOM 6749 C C . LYS C 1 158 ? 73.188 76.245 1.617 1.00 77.71 137 LYS C C 1
ATOM 6750 O O . LYS C 1 158 ? 73.646 76.328 0.472 1.00 80.15 137 LYS C O 1
ATOM 6752 N N . GLN C 1 159 ? 73.396 75.172 2.383 1.00 84.15 138 GLN C N 1
ATOM 6753 C CA . GLN C 1 159 ? 74.266 74.080 1.958 1.00 88.63 138 GLN C CA 1
ATOM 6754 C C . GLN C 1 159 ? 73.506 72.914 1.342 1.00 92.09 138 GLN C C 1
ATOM 6755 O O . GLN C 1 159 ? 74.136 71.966 0.860 1.00 99.12 138 GLN C O 1
ATOM 6757 N N . LEU C 1 160 ? 72.182 72.968 1.341 1.00 82.95 139 LEU C N 1
ATOM 6758 C CA . LEU C 1 160 ? 71.342 71.863 0.907 1.00 77.93 139 LEU C CA 1
ATOM 6759 C C . LEU C 1 160 ? 71.350 71.731 -0.617 1.00 73.81 139 LEU C C 1
ATOM 6760 O O . LEU C 1 160 ? 71.407 72.729 -1.339 1.00 79.73 139 LEU C O 1
ATOM 6765 N N . GLU C 1 161 ? 71.305 70.490 -1.103 1.00 65.85 140 GLU C N 1
ATOM 6766 C CA . GLU C 1 161 ? 71.229 70.190 -2.531 1.00 67.84 140 GLU C CA 1
ATOM 6767 C C . GLU C 1 161 ? 69.862 69.580 -2.831 1.00 71.61 140 GLU C C 1
ATOM 6768 O O . GLU C 1 161 ? 69.502 68.547 -2.254 1.00 72.43 140 GLU C O 1
ATOM 6770 N N . ILE C 1 162 ? 69.094 70.242 -3.709 1.00 70.68 141 ILE C N 1
ATOM 6771 C CA . ILE C 1 162 ? 67.733 69.840 -4.072 1.00 64.63 141 ILE C CA 1
ATOM 6772 C C . ILE C 1 162 ? 67.729 69.101 -5.407 1.00 69.66 141 ILE C C 1
ATOM 6773 O O . ILE C 1 162 ? 68.384 69.524 -6.367 1.00 65.71 141 ILE C O 1
ATOM 6778 N N . ALA C 1 163 ? 66.982 67.991 -5.467 1.00 74.73 142 ALA C N 1
ATOM 6779 C CA . ALA C 1 163 ? 66.854 67.168 -6.671 1.00 75.60 142 ALA C CA 1
ATOM 6780 C C . ALA C 1 163 ? 66.082 67.919 -7.766 1.00 81.47 142 ALA C C 1
ATOM 6781 O O . ALA C 1 163 ? 65.495 68.976 -7.512 1.00 84.12 142 ALA C O 1
ATOM 6783 N N . PRO C 1 164 ? 66.054 67.394 -9.004 1.00 75.54 143 PRO C N 1
ATOM 6784 C CA . PRO C 1 164 ? 65.326 68.117 -10.065 1.00 79.97 143 PRO C CA 1
ATOM 6785 C C . PRO C 1 164 ? 63.833 68.255 -9.804 1.00 85.88 143 PRO C C 1
ATOM 6786 O O . PRO C 1 164 ? 63.284 69.349 -9.984 1.00 74.02 143 PRO C O 1
ATOM 6790 N N . ASP C 1 165 ? 63.164 67.200 -9.338 1.00 95.32 144 ASP C N 1
ATOM 6791 C CA . ASP C 1 165 ? 61.718 67.276 -9.100 1.00 102.13 144 ASP C CA 1
ATOM 6792 C C . ASP C 1 165 ? 61.343 68.182 -7.891 1.00 93.36 144 ASP C C 1
ATOM 6793 O O . ASP C 1 165 ? 60.189 68.150 -7.438 1.00 97.17 144 ASP C O 1
ATOM 6798 N N . GLY C 1 166 ? 62.281 68.972 -7.372 1.00 80.88 145 GLY C N 1
ATOM 6799 C CA . GLY C 1 166 ? 62.036 69.828 -6.230 1.00 74.84 145 GLY C CA 1
ATOM 6800 C C . GLY C 1 166 ? 61.993 69.111 -4.904 1.00 70.61 145 GLY C C 1
ATOM 6801 O O . GLY C 1 166 ? 61.693 69.742 -3.884 1.00 69.00 145 GLY C O 1
ATOM 6802 N N . SER C 1 167 ? 62.306 67.822 -4.880 1.00 67.75 146 SER C N 1
ATOM 6803 C CA . SER C 1 167 ? 62.331 67.069 -3.643 1.00 68.99 146 SER C CA 1
ATOM 6804 C C . SER C 1 167 ? 63.698 67.214 -2.995 1.00 67.50 146 SER C C 1
ATOM 6805 O O . SER C 1 167 ? 64.672 67.617 -3.633 1.00 68.69 146 SER C O 1
ATOM 6807 N N . VAL C 1 168 ? 63.761 66.881 -1.710 1.00 62.92 147 VAL C N 1
ATOM 6808 C CA . VAL C 1 168 ? 64.987 67.003 -0.928 1.00 56.49 147 VAL C CA 1
ATOM 6809 C C . VAL C 1 168 ? 65.186 65.734 -0.107 1.00 53.69 147 VAL C C 1
ATOM 6810 O O . VAL C 1 168 ? 64.220 65.145 0.392 1.00 54.14 147 VAL C O 1
ATOM 6814 N N . GLU C 1 169 ? 66.440 65.300 0.017 1.00 52.60 148 GLU C N 1
ATOM 6815 C CA . GLU C 1 169 ? 66.783 64.141 0.834 1.00 55.69 148 GLU C CA 1
ATOM 6816 C C . GLU C 1 169 ? 67.939 64.486 1.760 1.00 51.04 148 GLU C C 1
ATOM 6817 O O . GLU C 1 169 ? 68.987 64.958 1.307 1.00 54.78 148 GLU C O 1
ATOM 6823 N N . ILE C 1 170 ? 67.729 64.276 3.056 1.00 49.40 149 ILE C N 1
ATOM 6824 C CA . ILE C 1 170 ? 68.681 64.633 4.100 1.00 43.71 149 ILE C CA 1
ATOM 6825 C C . ILE C 1 170 ? 68.912 63.417 4.989 1.00 46.44 149 ILE C C 1
ATOM 6826 O O . ILE C 1 170 ? 67.962 62.714 5.349 1.00 50.60 149 ILE C O 1
ATOM 6831 N N . VAL C 1 171 ? 70.172 63.155 5.336 1.00 41.38 150 VAL C N 1
ATOM 6832 C CA . VAL C 1 171 ? 70.516 61.971 6.113 1.00 44.25 150 VAL C CA 1
ATOM 6833 C C . VAL C 1 171 ? 71.098 62.393 7.459 1.00 40.62 150 VAL C C 1
ATOM 6834 O O . VAL C 1 171 ? 72.072 63.154 7.517 1.00 40.60 150 VAL C O 1
ATOM 6838 N N . LEU C 1 172 ? 70.485 61.906 8.535 1.00 34.29 151 LEU C N 1
ATOM 6839 C CA . LEU C 1 172 ? 70.986 62.064 9.894 1.00 33.77 151 LEU C CA 1
ATOM 6840 C C . LEU C 1 172 ? 71.803 60.830 10.259 1.00 36.52 151 LEU C C 1
ATOM 6841 O O . LEU C 1 172 ? 71.304 59.705 10.149 1.00 40.33 151 LEU C O 1
ATOM 6846 N N . SER C 1 173 ? 73.051 61.033 10.689 1.00 31.64 152 SER C N 1
ATOM 6847 C CA . SER C 1 173 ? 73.882 59.888 11.044 1.00 30.93 152 SER C CA 1
ATOM 6848 C C . SER C 1 173 ? 75.087 60.330 11.852 1.00 33.10 152 SER C C 1
ATOM 6849 O O . SER C 1 173 ? 75.637 61.413 11.632 1.00 33.89 152 SER C O 1
ATOM 6852 N N . ALA C 1 174 ? 75.513 59.454 12.767 1.00 27.45 153 ALA C N 1
ATOM 6853 C CA . ALA C 1 174 ? 76.790 59.635 13.436 1.00 27.54 153 ALA C CA 1
ATOM 6854 C C . ALA C 1 174 ? 77.955 59.263 12.535 1.00 28.52 153 ALA C C 1
ATOM 6855 O O . ALA C 1 174 ? 79.077 59.712 12.771 1.00 31.90 153 ALA C O 1
ATOM 6857 N N . THR C 1 175 ? 77.702 58.502 11.496 1.00 34.34 154 THR C N 1
ATOM 6858 C CA . THR C 1 175 ? 78.705 58.124 10.512 1.00 35.68 154 THR C CA 1
ATOM 6859 C C . THR C 1 175 ? 78.751 59.178 9.417 1.00 34.58 154 THR C C 1
ATOM 6860 O O . THR C 1 175 ? 77.700 59.539 8.875 1.00 38.10 154 THR C O 1
ATOM 6864 N N . PRO C 1 176 ? 79.931 59.692 9.072 1.00 32.99 155 PRO C N 1
ATOM 6865 C CA . PRO C 1 176 ? 80.006 60.747 8.056 1.00 31.10 155 PRO C CA 1
ATOM 6866 C C . PRO C 1 176 ? 79.421 60.269 6.735 1.00 32.09 155 PRO C C 1
ATOM 6867 O O . PRO C 1 176 ? 79.625 59.126 6.324 1.00 34.41 155 PRO C O 1
ATOM 6871 N N . ARG C 1 177 ? 78.623 61.133 6.111 1.00 35.94 156 ARG C N 1
ATOM 6872 C CA . ARG C 1 177 ? 78.007 60.842 4.822 1.00 43.48 156 ARG C CA 1
ATOM 6873 C C . ARG C 1 177 ? 78.273 61.969 3.838 1.00 42.46 156 ARG C C 1
ATOM 6874 O O . ARG C 1 177 ? 78.428 63.132 4.226 1.00 35.28 156 ARG C O 1
ATOM 6882 N N . ALA C 1 178 ? 78.257 61.619 2.555 1.00 41.41 157 ALA C N 1
ATOM 6883 C CA . ALA C 1 178 ? 78.253 62.617 1.502 1.00 39.33 157 ALA C CA 1
ATOM 6884 C C . ALA C 1 178 ? 76.856 63.222 1.375 1.00 42.17 157 ALA C C 1
ATOM 6885 O O . ALA C 1 178 ? 75.897 62.772 2.010 1.00 39.40 157 ALA C O 1
ATOM 6887 N N . GLY C 1 179 ? 76.745 64.269 0.555 1.00 45.52 158 GLY C N 1
ATOM 6888 C CA . GLY C 1 179 ? 75.449 64.872 0.336 1.00 36.03 158 GLY C CA 1
ATOM 6889 C C . GLY C 1 179 ? 74.976 65.705 1.521 1.00 48.50 158 GLY C C 1
ATOM 6890 O O . GLY C 1 179 ? 75.760 66.351 2.220 1.00 50.61 158 GLY C O 1
ATOM 6891 N N . ASN C 1 180 ? 73.658 65.683 1.745 1.00 33.22 159 ASN C N 1
ATOM 6892 C CA . ASN C 1 180 ? 73.004 66.469 2.786 1.00 34.07 159 ASN C CA 1
ATOM 6893 C C . ASN C 1 180 ? 73.076 65.670 4.080 1.00 42.09 159 ASN C C 1
ATOM 6894 O O . ASN C 1 180 ? 72.160 64.925 4.425 1.00 51.60 159 ASN C O 1
ATOM 6899 N N . TRP C 1 181 ? 74.176 65.818 4.806 1.00 42.18 160 TRP C N 1
ATOM 6900 C CA . TRP C 1 181 ? 74.393 65.071 6.037 1.00 38.43 160 TRP C CA 1
ATOM 6901 C C . TRP C 1 181 ? 74.236 65.995 7.237 1.00 38.82 160 TRP C C 1
ATOM 6902 O O . TRP C 1 181 ? 74.822 67.081 7.270 1.00 39.42 160 TRP C O 1
ATOM 6913 N N . VAL C 1 182 ? 73.424 65.573 8.204 1.00 40.53 161 VAL C N 1
ATOM 6914 C CA . VAL C 1 182 ? 73.316 66.233 9.499 1.00 34.19 161 VAL C CA 1
ATOM 6915 C C . VAL C 1 182 ? 73.984 65.325 10.518 1.00 32.35 161 VAL C C 1
ATOM 6916 O O . VAL C 1 182 ? 73.621 64.148 10.653 1.00 32.06 161 VAL C O 1
ATOM 6920 N N . ARG C 1 183 ? 74.947 65.871 11.240 1.00 26.83 162 ARG C N 1
ATOM 6921 C CA . ARG C 1 183 ? 75.696 65.079 12.199 1.00 30.87 162 ARG C CA 1
ATOM 6922 C C . ARG C 1 183 ? 74.808 64.683 13.384 1.00 32.76 162 ARG C C 1
ATOM 6923 O O . ARG C 1 183 ? 73.928 65.439 13.800 1.00 32.22 162 ARG C O 1
ATOM 6939 N N . GLU C 1 185 ? 75.446 62.467 17.357 1.00 29.00 164 GLU C N 1
ATOM 6940 C CA . GLU C 1 185 ? 76.272 61.713 18.286 1.00 31.83 164 GLU C CA 1
ATOM 6941 C C . GLU C 1 185 ? 75.452 60.558 18.829 1.00 31.25 164 GLU C C 1
ATOM 6942 O O . GLU C 1 185 ? 74.224 60.562 18.711 1.00 28.24 164 GLU C O 1
ATOM 6948 N N . PRO C 1 186 ? 76.088 59.545 19.425 1.00 34.92 165 PRO C N 1
ATOM 6949 C CA . PRO C 1 186 ? 75.297 58.451 20.019 1.00 32.48 165 PRO C CA 1
ATOM 6950 C C . PRO C 1 186 ? 74.193 58.943 20.942 1.00 33.69 165 PRO C C 1
ATOM 6951 O O . PRO C 1 186 ? 73.097 58.371 20.947 1.00 38.25 165 PRO C O 1
ATOM 6955 N N . ASP C 1 187 ? 74.449 60.014 21.698 1.00 32.51 166 ASP C N 1
ATOM 6956 C CA . ASP C 1 187 ? 73.486 60.572 22.638 1.00 38.44 166 ASP C CA 1
ATOM 6957 C C . ASP C 1 187 ? 72.425 61.446 21.984 1.00 38.51 166 ASP C C 1
ATOM 6958 O O . ASP C 1 187 ? 71.530 61.917 22.693 1.00 36.15 166 ASP C O 1
ATOM 6963 N N . THR C 1 188 ? 72.531 61.735 20.691 1.00 31.80 167 THR C N 1
ATOM 6964 C CA . THR C 1 188 ? 71.505 62.536 20.036 1.00 31.80 167 THR C CA 1
ATOM 6965 C C . THR C 1 188 ? 70.144 61.868 20.197 1.00 27.05 167 THR C C 1
ATOM 6966 O O . THR C 1 188 ? 70.014 60.656 20.002 1.00 26.28 167 THR C O 1
ATOM 6970 N N . ASN C 1 189 ? 69.123 62.653 20.561 1.00 28.02 168 ASN C N 1
ATOM 6971 C CA . ASN C 1 189 ? 67.782 62.090 20.702 1.00 26.42 168 ASN C CA 1
ATOM 6972 C C . ASN C 1 189 ? 66.693 62.913 20.041 1.00 27.69 168 ASN C C 1
ATOM 6973 O O . ASN C 1 189 ? 65.534 62.481 20.056 1.00 34.66 168 ASN C O 1
ATOM 6978 N N . ALA C 1 190 ? 67.023 64.043 19.416 1.00 29.40 169 ALA C N 1
ATOM 6979 C CA . ALA C 1 190 ? 65.995 64.878 18.809 1.00 29.53 169 ALA C CA 1
ATOM 6980 C C . ALA C 1 190 ? 66.513 65.560 17.549 1.00 28.39 169 ALA C C 1
ATOM 6981 O O . ALA C 1 190 ? 67.702 65.880 17.429 1.00 28.32 169 ALA C O 1
ATOM 6983 N N . LEU C 1 191 ? 65.597 65.771 16.612 1.00 23.41 170 LEU C N 1
ATOM 6984 C CA . LEU C 1 191 ? 65.793 66.629 15.455 1.00 23.16 170 LEU C CA 1
ATOM 6985 C C . LEU C 1 191 ? 64.778 67.764 15.507 1.00 32.26 170 LEU C C 1
ATOM 6986 O O . LEU C 1 191 ? 63.569 67.513 15.609 1.00 26.66 170 LEU C O 1
ATOM 6991 N N . LEU C 1 192 ? 65.263 69.004 15.426 1.00 22.07 171 LEU C N 1
ATOM 6992 C CA . LEU C 1 192 ? 64.409 70.185 15.499 1.00 30.45 171 LEU C CA 1
ATOM 6993 C C . LEU C 1 192 ? 64.528 70.957 14.190 1.00 33.53 171 LEU C C 1
ATOM 6994 O O . LEU C 1 192 ? 65.613 71.436 13.846 1.00 31.16 171 LEU C O 1
ATOM 6999 N N . VAL C 1 193 ? 63.420 71.048 13.454 1.00 29.21 172 VAL C N 1
ATOM 7000 C CA . VAL C 1 193 ? 63.368 71.726 12.164 1.00 28.86 172 VAL C CA 1
ATOM 7001 C C . VAL C 1 193 ? 62.691 73.079 12.341 1.00 31.31 172 VAL C C 1
ATOM 7002 O O . VAL C 1 193 ? 61.626 73.179 12.972 1.00 28.72 172 VAL C O 1
ATOM 7006 N N . ARG C 1 194 ? 63.313 74.121 11.794 1.00 30.65 173 ARG C N 1
ATOM 7007 C CA . ARG C 1 194 ? 62.734 75.456 11.721 1.00 29.62 173 ARG C CA 1
ATOM 7008 C C . ARG C 1 194 ? 62.537 75.828 10.259 1.00 31.24 173 ARG C C 1
ATOM 7009 O O . ARG C 1 194 ? 63.493 75.806 9.479 1.00 26.53 173 ARG C O 1
ATOM 7017 N N . GLN C 1 195 ? 61.308 76.174 9.891 1.00 27.03 174 GLN C N 1
ATOM 7018 C CA . GLN C 1 195 ? 61.026 76.881 8.650 1.00 32.55 174 GLN C CA 1
ATOM 7019 C C . GLN C 1 195 ? 60.620 78.291 9.060 1.00 33.17 174 GLN C C 1
ATOM 7020 O O . GLN C 1 195 ? 59.628 78.464 9.772 1.00 32.87 174 GLN C O 1
ATOM 7026 N N . THR C 1 196 ? 61.412 79.285 8.682 1.00 30.13 175 THR C N 1
ATOM 7027 C CA . THR C 1 196 ? 61.183 80.658 9.124 1.00 33.22 175 THR C CA 1
ATOM 7028 C C . THR C 1 196 ? 60.710 81.478 7.936 1.00 34.92 175 THR C C 1
ATOM 7029 O O . THR C 1 196 ? 61.424 81.574 6.934 1.00 32.99 175 THR C O 1
ATOM 7033 N N . PHE C 1 197 ? 59.514 82.061 8.046 1.00 28.40 176 PHE C N 1
ATOM 7034 C CA . PHE C 1 197 ? 58.870 82.699 6.906 1.00 32.91 176 PHE C CA 1
ATOM 7035 C C . PHE C 1 197 ? 59.048 84.214 6.931 1.00 36.35 176 PHE C C 1
ATOM 7036 O O . PHE C 1 197 ? 58.631 84.885 7.877 1.00 34.54 176 PHE C O 1
ATOM 7044 N N . LEU C 1 198 ? 59.628 84.748 5.857 1.00 40.52 177 LEU C N 1
ATOM 7045 C CA . LEU C 1 198 ? 59.537 86.179 5.606 1.00 36.95 177 LEU C CA 1
ATOM 7046 C C . LEU C 1 198 ? 58.110 86.583 5.276 1.00 38.87 177 LEU C C 1
ATOM 7047 O O . LEU C 1 198 ? 57.616 87.603 5.770 1.00 37.72 177 LEU C O 1
ATOM 7052 N N . ASP C 1 199 ? 57.417 85.761 4.488 1.00 34.23 178 ASP C N 1
ATOM 7053 C CA . ASP C 1 199 ? 56.118 86.142 3.943 1.00 41.72 178 ASP C CA 1
ATOM 7054 C C . ASP C 1 199 ? 55.387 84.838 3.613 1.00 41.13 178 ASP C C 1
ATOM 7055 O O . ASP C 1 199 ? 55.626 84.244 2.557 1.00 42.14 178 ASP C O 1
ATOM 7060 N N . ARG C 1 200 ? 54.486 84.421 4.514 1.00 32.43 179 ARG C N 1
ATOM 7061 C CA . ARG C 1 200 ? 53.757 83.171 4.325 1.00 37.00 179 ARG C CA 1
ATOM 7062 C C . ARG C 1 200 ? 52.863 83.212 3.098 1.00 41.64 179 ARG C C 1
ATOM 7063 O O . ARG C 1 200 ? 52.458 82.150 2.614 1.00 45.27 179 ARG C O 1
ATOM 7071 N N . ARG C 1 201 ? 52.524 84.410 2.602 1.00 39.57 180 ARG C N 1
ATOM 7072 C CA . ARG C 1 201 ? 51.677 84.500 1.416 1.00 51.19 180 ARG C CA 1
ATOM 7073 C C . ARG C 1 201 ? 52.430 84.103 0.151 1.00 54.73 180 ARG C C 1
ATOM 7074 O O . ARG C 1 201 ? 51.817 83.591 -0.791 1.00 58.68 180 ARG C O 1
ATOM 7076 N N . THR C 1 202 ? 53.750 84.320 0.102 1.00 53.46 181 THR C N 1
ATOM 7077 C CA . THR C 1 202 ? 54.523 84.043 -1.104 1.00 57.33 181 THR C CA 1
ATOM 7078 C C . THR C 1 202 ? 55.578 82.953 -0.953 1.00 56.95 181 THR C C 1
ATOM 7079 O O . THR C 1 202 ? 56.193 82.577 -1.956 1.00 57.44 181 THR C O 1
ATOM 7083 N N . GLU C 1 203 ? 55.823 82.453 0.255 1.00 57.64 182 GLU C N 1
ATOM 7084 C CA . GLU C 1 203 ? 56.733 81.340 0.485 1.00 52.64 182 GLU C CA 1
ATOM 7085 C C . GLU C 1 203 ? 55.928 80.094 0.825 1.00 50.73 182 GLU C C 1
ATOM 7086 O O . GLU C 1 203 ? 55.012 80.145 1.646 1.00 49.08 182 GLU C O 1
ATOM 7092 N N . THR C 1 204 ? 56.314 78.967 0.246 1.00 49.67 183 THR C N 1
ATOM 7093 C CA . THR C 1 204 ? 55.646 77.698 0.507 1.00 41.78 183 THR C CA 1
ATOM 7094 C C . THR C 1 204 ? 56.459 76.873 1.493 1.00 40.68 183 THR C C 1
ATOM 7095 O O . THR C 1 204 ? 57.695 76.865 1.425 1.00 43.84 183 THR C O 1
ATOM 7099 N N . PRO C 1 205 ? 55.815 76.202 2.439 1.00 40.51 184 PRO C N 1
ATOM 7100 C CA . PRO C 1 205 ? 56.575 75.414 3.414 1.00 39.58 184 PRO C CA 1
ATOM 7101 C C . PRO C 1 205 ? 57.186 74.173 2.783 1.00 43.26 184 PRO C C 1
ATOM 7102 O O . PRO C 1 205 ? 56.673 73.622 1.805 1.00 45.20 184 PRO C O 1
ATOM 7106 N N . ALA C 1 206 ? 58.306 73.742 3.351 1.00 35.30 185 ALA C N 1
ATOM 7107 C CA . ALA C 1 206 ? 58.810 72.420 3.031 1.00 39.30 185 ALA C CA 1
ATOM 7108 C C . ALA C 1 206 ? 57.846 71.377 3.574 1.00 37.19 185 ALA C C 1
ATOM 7109 O O . ALA C 1 206 ? 57.191 71.587 4.594 1.00 35.22 185 ALA C O 1
ATOM 7111 N N . GLN C 1 207 ? 57.705 70.268 2.854 1.00 37.54 186 GLN C N 1
ATOM 7112 C CA . GLN C 1 207 ? 56.854 69.165 3.304 1.00 35.55 186 GLN C CA 1
ATOM 7113 C C . GLN C 1 207 ? 57.762 67.969 3.564 1.00 36.42 186 GLN C C 1
ATOM 7114 O O . GLN C 1 207 ? 58.204 67.308 2.620 1.00 41.10 186 GLN C O 1
ATOM 7120 N N . LEU C 1 208 ? 58.039 67.684 4.836 1.00 39.20 187 LEU C N 1
ATOM 7121 C CA . LEU C 1 208 ? 59.069 66.716 5.201 1.00 37.15 187 LEU C CA 1
ATOM 7122 C C . LEU C 1 208 ? 58.510 65.576 6.038 1.00 33.91 187 LEU C C 1
ATOM 7123 O O . LEU C 1 208 ? 57.656 65.785 6.897 1.00 41.21 187 LEU C O 1
ATOM 7128 N N . LYS C 1 209 ? 59.020 64.373 5.788 1.00 37.62 188 LYS C N 1
ATOM 7129 C CA . LYS C 1 209 ? 58.781 63.207 6.626 1.00 40.25 188 LYS C CA 1
ATOM 7130 C C . LYS C 1 209 ? 60.115 62.552 6.974 1.00 34.31 188 LYS C C 1
ATOM 7131 O O . LYS C 1 209 ? 61.085 62.640 6.211 1.00 36.25 188 LYS C O 1
ATOM 7137 N N . ILE C 1 210 ? 60.150 61.865 8.113 1.00 37.77 189 ILE C N 1
ATOM 7138 C CA . ILE C 1 210 ? 61.350 61.193 8.599 1.00 38.28 189 ILE C CA 1
ATOM 7139 C C . ILE C 1 210 ? 61.086 59.702 8.781 1.00 42.41 189 ILE C C 1
ATOM 7140 O O . ILE C 1 210 ? 60.035 59.301 9.297 1.00 45.31 189 ILE C O 1
ATOM 7145 N N . GLU C 1 211 ? 62.057 58.883 8.369 1.00 40.04 190 GLU C N 1
ATOM 7146 C CA . GLU C 1 211 ? 62.024 57.444 8.590 1.00 45.50 190 GLU C CA 1
ATOM 7147 C C . GLU C 1 211 ? 63.418 56.946 8.963 1.00 43.39 190 GLU C C 1
ATOM 7148 O O . GLU C 1 211 ? 64.432 57.544 8.586 1.00 40.80 190 GLU C O 1
ATOM 7154 N N . ARG C 1 212 ? 63.456 55.849 9.720 1.00 39.13 191 ARG C N 1
ATOM 7155 C CA . ARG C 1 212 ? 64.702 55.155 10.014 1.00 43.14 191 ARG C CA 1
ATOM 7156 C C . ARG C 1 212 ? 65.130 54.333 8.804 1.00 44.77 191 ARG C C 1
ATOM 7157 O O . ARG C 1 212 ? 64.297 53.728 8.125 1.00 49.63 191 ARG C O 1
ATOM 7165 N N . ILE C 1 213 ? 66.436 54.331 8.529 1.00 44.53 192 ILE C N 1
ATOM 7166 C CA . ILE C 1 213 ? 66.954 53.744 7.296 1.00 45.30 192 ILE C CA 1
ATOM 7167 C C . ILE C 1 213 ? 67.003 52.221 7.362 1.00 64.22 192 ILE C C 1
ATOM 7168 O O . ILE C 1 213 ? 66.597 51.536 6.416 1.00 77.68 192 ILE C O 1
ATOM 7173 N N . ASP C 1 214 ? 67.516 51.655 8.452 1.00 72.81 193 ASP C N 1
ATOM 7174 C CA . ASP C 1 214 ? 67.620 50.194 8.554 1.00 82.41 193 ASP C CA 1
ATOM 7175 C C . ASP C 1 214 ? 66.336 49.610 9.146 1.00 89.71 193 ASP C C 1
ATOM 7176 O O . ASP C 1 214 ? 66.328 48.983 10.207 1.00 95.09 193 ASP C O 1
ATOM 7178 N N . ALA C 1 215 ? 65.241 49.826 8.411 1.00 86.75 194 ALA C N 1
ATOM 7179 C CA . ALA C 1 215 ? 63.909 49.455 8.871 1.00 86.02 194 ALA C CA 1
ATOM 7180 C C . ALA C 1 215 ? 63.854 47.995 9.302 1.00 86.92 194 ALA C C 1
ATOM 7181 O O . ALA C 1 215 ? 64.500 47.127 8.709 1.00 90.13 194 ALA C O 1
ATOM 7183 N N . GLN C 1 216 ? 63.080 47.736 10.356 1.00 82.78 195 GLN C N 1
ATOM 7184 C CA . GLN C 1 216 ? 62.927 46.387 10.881 1.00 79.41 195 GLN C CA 1
ATOM 7185 C C . GLN C 1 216 ? 61.458 45.989 10.883 1.00 85.10 195 GLN C C 1
ATOM 7186 O O . GLN C 1 216 ? 60.616 46.693 10.308 1.00 77.70 195 GLN C O 1
ATOM 7188 N N . ALA C 1 217 ? 61.150 44.863 11.527 1.00 93.44 196 ALA C N 1
ATOM 7189 C CA . ALA C 1 217 ? 59.786 44.359 11.579 1.00 94.95 196 ALA C CA 1
ATOM 7190 C C . ALA C 1 217 ? 58.848 45.424 12.138 1.00 94.28 196 ALA C C 1
ATOM 7191 O O . ALA C 1 217 ? 59.275 46.385 12.786 1.00 98.85 196 ALA C O 1
ATOM 7193 N N . ARG C 1 218 ? 57.544 45.246 11.864 1.00 86.47 197 ARG C N 1
ATOM 7194 C CA . ARG C 1 218 ? 56.487 46.134 12.339 1.00 72.44 197 ARG C CA 1
ATOM 7195 C C . ARG C 1 218 ? 56.740 46.405 13.815 1.00 61.42 197 ARG C C 1
ATOM 7196 O O . ARG C 1 218 ? 57.336 45.560 14.498 1.00 62.47 197 ARG C O 1
ATOM 7198 N N . PRO C 1 219 ? 56.348 47.562 14.343 1.00 53.12 198 PRO C N 1
ATOM 7199 C CA . PRO C 1 219 ? 56.685 47.863 15.740 1.00 54.89 198 PRO C CA 1
ATOM 7200 C C . PRO C 1 219 ? 56.146 46.800 16.682 1.00 52.83 198 PRO C C 1
ATOM 7201 O O . PRO C 1 219 ? 55.170 46.103 16.393 1.00 55.77 198 PRO C O 1
ATOM 7205 N N . ALA C 1 220 ? 56.851 46.631 17.789 1.00 53.65 199 ALA C N 1
ATOM 7206 C CA . ALA C 1 220 ? 56.358 45.785 18.845 1.00 49.80 199 ALA C CA 1
ATOM 7207 C C . ALA C 1 220 ? 55.162 46.467 19.497 1.00 46.89 199 ALA C C 1
ATOM 7208 O O . ALA C 1 220 ? 54.972 47.678 19.348 1.00 45.15 199 ALA C O 1
ATOM 7210 N N . PRO C 1 221 ? 54.319 45.710 20.193 1.00 39.85 200 PRO C N 1
ATOM 7211 C CA . PRO C 1 221 ? 53.283 46.353 21.000 1.00 32.49 200 PRO C CA 1
ATOM 7212 C C . PRO C 1 221 ? 53.933 47.222 22.070 1.00 32.62 200 PRO C C 1
ATOM 7213 O O . PRO C 1 221 ? 55.124 47.108 22.368 1.00 33.48 200 PRO C O 1
ATOM 7217 N N . LEU C 1 222 ? 53.143 48.135 22.610 1.00 28.83 201 LEU C N 1
ATOM 7218 C CA . LEU C 1 222 ? 53.606 49.022 23.671 1.00 34.53 201 LEU C CA 1
ATOM 7219 C C . LEU C 1 222 ? 54.326 48.251 24.779 1.00 40.22 201 LEU C C 1
ATOM 7220 O O . LEU C 1 222 ? 53.838 47.228 25.263 1.00 35.19 201 LEU C O 1
ATOM 7225 N N . ASP C 1 223 ? 55.519 48.725 25.143 1.00 44.81 202 ASP C N 1
ATOM 7226 C CA . ASP C 1 223 ? 56.281 48.120 26.231 1.00 42.16 202 ASP C CA 1
ATOM 7227 C C . ASP C 1 223 ? 55.919 48.835 27.528 1.00 28.02 202 ASP C C 1
ATOM 7228 O O . ASP C 1 223 ? 56.106 50.055 27.616 1.00 34.68 202 ASP C O 1
ATOM 7233 N N . PRO C 1 224 ? 55.416 48.137 28.549 1.00 34.12 203 PRO C N 1
ATOM 7234 C CA . PRO C 1 224 ? 55.071 48.837 29.804 1.00 30.43 203 PRO C CA 1
ATOM 7235 C C . PRO C 1 224 ? 56.238 49.615 30.382 1.00 33.65 203 PRO C C 1
ATOM 7236 O O . PRO C 1 224 ? 56.052 50.713 30.924 1.00 31.34 203 PRO C O 1
ATOM 7240 N N . LEU C 1 225 ? 57.451 49.076 30.268 1.00 28.43 204 LEU C N 1
ATOM 7241 C CA . LEU C 1 225 ? 58.615 49.778 30.798 1.00 30.79 204 LEU C CA 1
ATOM 7242 C C . LEU C 1 225 ? 58.840 51.101 30.070 1.00 27.67 204 LEU C C 1
ATOM 7243 O O . LEU C 1 225 ? 59.141 52.123 30.701 1.00 28.20 204 LEU C O 1
ATOM 7248 N N . ALA C 1 226 ? 58.690 51.113 28.744 1.00 29.15 205 ALA C N 1
ATOM 7249 C CA . ALA C 1 226 ? 58.886 52.362 28.011 1.00 30.03 205 ALA C CA 1
ATOM 7250 C C . ALA C 1 226 ? 57.831 53.401 28.380 1.00 28.63 205 ALA C C 1
ATOM 7251 O O . ALA C 1 226 ? 58.136 54.597 28.480 1.00 30.18 205 ALA C O 1
ATOM 7253 N N . LEU C 1 227 ? 56.583 52.972 28.579 1.00 29.01 206 LEU C N 1
ATOM 7254 C CA . LEU C 1 227 ? 55.549 53.929 28.957 1.00 30.36 206 LEU C CA 1
ATOM 7255 C C . LEU C 1 227 ? 55.807 54.472 30.352 1.00 31.30 206 LEU C C 1
ATOM 7256 O O . LEU C 1 227 ? 55.681 55.679 30.585 1.00 31.92 206 LEU C O 1
ATOM 7261 N N . GLN C 1 228 ? 56.228 53.598 31.271 1.00 29.72 207 GLN C N 1
ATOM 7262 C CA . GLN C 1 228 ? 56.610 54.024 32.615 1.00 34.14 207 GLN C CA 1
ATOM 7263 C C . GLN C 1 228 ? 57.644 55.146 32.558 1.00 32.71 207 GLN C C 1
ATOM 7264 O O . GLN C 1 228 ? 57.493 56.183 33.212 1.00 27.59 207 GLN C O 1
ATOM 7270 N N . GLY C 1 229 ? 58.691 54.973 31.750 1.00 33.17 208 GLY C N 1
ATOM 7271 C CA . GLY C 1 229 ? 59.678 56.033 31.620 1.00 32.85 208 GLY C CA 1
ATOM 7272 C C . GLY C 1 229 ? 59.131 57.258 30.901 1.00 27.37 208 GLY C C 1
ATOM 7273 O O . GLY C 1 229 ? 59.413 58.396 31.288 1.00 24.19 208 GLY C O 1
ATOM 7274 N N . GLY C 1 230 ? 58.324 57.043 29.862 1.00 21.96 209 GLY C N 1
ATOM 7275 C CA . GLY C 1 230 ? 57.810 58.165 29.093 1.00 21.01 209 GLY C CA 1
ATOM 7276 C C . GLY C 1 230 ? 56.877 59.061 29.889 1.00 27.70 209 GLY C C 1
ATOM 7277 O O . GLY C 1 230 ? 56.944 60.290 29.784 1.00 27.31 209 GLY C O 1
ATOM 7278 N N . LEU C 1 231 ? 5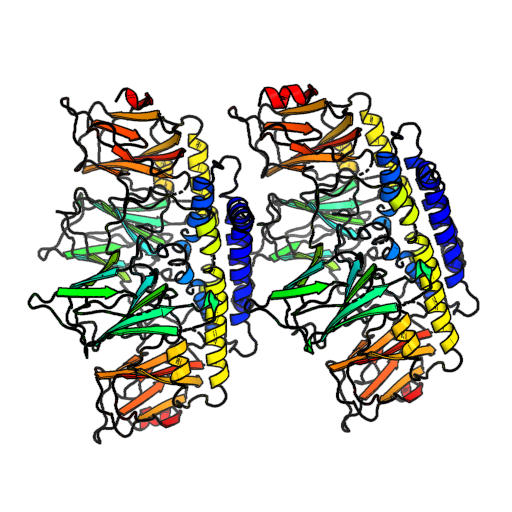5.981 58.466 30.686 1.00 21.39 210 LEU C N 1
ATOM 7279 C CA . LEU C 1 231 ? 55.071 59.305 31.461 1.00 20.97 210 LEU C CA 1
ATOM 7280 C C . LEU C 1 231 ? 55.842 60.161 32.467 1.00 21.80 210 LEU C C 1
ATOM 7281 O O . LEU C 1 231 ? 55.574 61.362 32.601 1.00 25.89 210 LEU C O 1
ATOM 7294 N N . ARG C 1 233 ? 58.968 61.170 32.273 1.00 24.04 212 ARG C N 1
ATOM 7295 C CA . ARG C 1 233 ? 59.695 62.209 31.549 1.00 24.60 212 ARG C CA 1
ATOM 7296 C C . ARG C 1 233 ? 58.746 63.309 31.100 1.00 23.08 212 ARG C C 1
ATOM 7297 O O . ARG C 1 233 ? 59.090 64.493 31.157 1.00 23.26 212 ARG C O 1
ATOM 7305 N N . ALA C 1 234 ? 57.546 62.939 30.659 1.00 19.96 213 ALA C N 1
ATOM 7306 C CA . ALA C 1 234 ? 56.565 63.950 30.275 1.00 22.14 213 ALA C CA 1
ATOM 7307 C C . ALA C 1 234 ? 56.240 64.863 31.449 1.00 21.17 213 ALA C C 1
ATOM 7308 O O . ALA C 1 234 ? 56.196 66.088 31.307 1.00 20.82 213 ALA C O 1
ATOM 7310 N N . ALA C 1 235 ? 55.992 64.275 32.619 1.00 21.66 214 ALA C N 1
ATOM 7311 C CA . ALA C 1 235 ? 55.711 65.085 33.799 1.00 24.94 214 ALA C CA 1
ATOM 7312 C C . ALA C 1 235 ? 56.908 65.949 34.170 1.00 22.79 214 ALA C C 1
ATOM 7313 O O . ALA C 1 235 ? 56.758 67.145 34.448 1.00 19.14 214 ALA C O 1
ATOM 7315 N N . GLN C 1 236 ? 58.116 65.385 34.123 1.00 25.52 215 GLN C N 1
ATOM 7316 C CA . GLN C 1 236 ? 59.271 66.195 34.486 1.00 25.85 215 GLN C CA 1
ATOM 7317 C C . GLN C 1 236 ? 59.537 67.270 33.436 1.00 22.18 215 GLN C C 1
ATOM 7318 O O . GLN C 1 236 ? 60.027 68.360 33.769 1.00 20.95 215 GLN C O 1
ATOM 7324 N N . PHE C 1 237 ? 59.154 67.015 32.186 1.00 20.86 216 PHE C N 1
ATOM 7325 C CA . PHE C 1 237 ? 59.274 68.043 31.153 1.00 21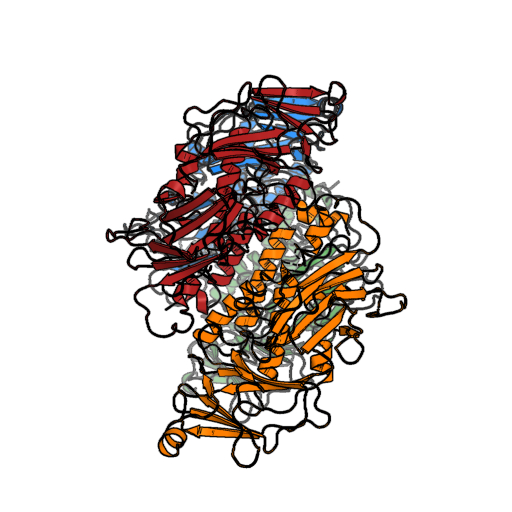.99 216 PHE C CA 1
ATOM 7326 C C . PHE C 1 237 ? 58.449 69.271 31.501 1.00 22.24 216 PHE C C 1
ATOM 7327 O O . PHE C 1 237 ? 58.930 70.399 31.375 1.00 28.81 216 PHE C O 1
ATOM 7335 N N . VAL C 1 238 ? 57.205 69.073 31.952 1.00 21.67 217 VAL C N 1
ATOM 7336 C CA . VAL C 1 238 ? 56.368 70.207 32.342 1.00 25.83 217 VAL C CA 1
ATOM 7337 C C . VAL C 1 238 ? 57.024 70.986 33.474 1.00 22.83 217 VAL C C 1
ATOM 7338 O O . VAL C 1 238 ? 57.117 72.220 33.436 1.00 22.39 217 VAL C O 1
ATOM 7342 N N . GLU C 1 239 ? 57.479 70.275 34.507 1.00 18.67 218 GLU C N 1
ATOM 7343 C CA . GLU C 1 239 ? 58.046 70.953 35.671 1.00 19.30 218 GLU C CA 1
ATOM 7344 C C . GLU C 1 239 ? 59.344 71.682 35.319 1.00 21.39 218 GLU C C 1
ATOM 7345 O O . GLU C 1 239 ? 59.536 72.840 35.695 1.00 22.59 218 GLU C O 1
ATOM 7351 N N . GLN C 1 240 ? 60.250 71.020 34.597 1.00 19.10 219 GLN C N 1
ATOM 7352 C CA . GLN C 1 240 ? 61.546 71.643 34.300 1.00 19.24 219 GLN C CA 1
ATOM 7353 C C . GLN C 1 240 ? 61.423 72.762 33.269 1.00 23.54 219 GLN C C 1
ATOM 7354 O O . GLN C 1 240 ? 62.114 73.782 33.378 1.00 22.92 219 GLN C O 1
ATOM 7360 N N . THR C 1 241 ? 60.533 72.608 32.276 1.00 24.98 220 THR C N 1
ATOM 7361 C CA . THR C 1 241 ? 60.407 73.633 31.238 1.00 24.06 220 THR C CA 1
ATOM 7362 C C . THR C 1 241 ? 59.833 74.927 31.805 1.00 23.98 220 THR C C 1
ATOM 7363 O O . THR C 1 241 ? 60.361 76.016 31.546 1.00 31.74 220 THR C O 1
ATOM 7367 N N . SER C 1 242 ? 58.749 74.832 32.581 1.00 21.15 221 SER C N 1
ATOM 7368 C CA . SER C 1 242 ? 58.201 76.024 33.225 1.00 22.51 221 SER C CA 1
ATOM 7369 C C . SER C 1 242 ? 59.208 76.628 34.199 1.00 23.75 221 SER C C 1
ATOM 7370 O O . SER C 1 242 ? 59.396 77.850 34.237 1.00 23.54 221 SER C O 1
ATOM 7373 N N . LYS C 1 243 ? 59.885 75.792 34.978 1.00 26.04 222 LYS C N 1
ATOM 7374 C CA . LYS C 1 243 ? 60.882 76.330 35.896 1.00 25.87 222 LYS C CA 1
ATOM 7375 C C . LYS C 1 243 ? 61.981 77.056 35.121 1.00 29.18 222 LYS C C 1
ATOM 7376 O O . LYS C 1 243 ? 62.357 78.186 35.462 1.00 20.62 222 LYS C O 1
ATOM 7382 N N . LEU C 1 244 ? 62.455 76.445 34.036 1.00 24.19 223 LEU C N 1
ATOM 7383 C CA . LEU C 1 244 ? 63.559 77.016 33.261 1.00 25.28 223 LEU C CA 1
ATOM 7384 C C . LEU C 1 244 ? 63.233 78.422 32.771 1.00 28.55 223 LEU C C 1
ATOM 7385 O O . LEU C 1 244 ? 63.971 79.381 33.042 1.00 24.84 223 LEU C O 1
ATOM 7390 N N . PHE C 1 245 ? 62.119 78.572 32.062 1.00 24.38 224 PHE C N 1
ATOM 7391 C CA . PHE C 1 245 ? 61.854 79.868 31.470 1.00 23.57 224 PHE C CA 1
ATOM 7392 C C . PHE C 1 245 ? 61.251 80.843 32.473 1.00 21.82 224 PHE C C 1
ATOM 7393 O O . PHE C 1 245 ? 61.338 82.057 32.256 1.00 28.07 224 PHE C O 1
ATOM 7401 N N . ALA C 1 246 ? 60.685 80.357 33.584 1.00 20.46 225 ALA C N 1
ATOM 7402 C CA . ALA C 1 246 ? 60.350 81.278 34.667 1.00 23.14 225 ALA C CA 1
ATOM 7403 C C . ALA C 1 246 ? 61.619 81.785 35.353 1.00 24.53 225 ALA C C 1
ATOM 7404 O O . ALA C 1 246 ? 61.675 82.942 35.781 1.00 23.92 225 ALA C O 1
ATOM 7406 N N . ASP C 1 247 ? 62.646 80.936 35.471 1.00 26.99 226 ASP C N 1
ATOM 7407 C CA . ASP C 1 247 ? 63.956 81.444 35.887 1.00 28.28 226 ASP C CA 1
ATOM 7408 C C . ASP C 1 247 ? 64.463 82.523 34.934 1.00 29.21 226 ASP C C 1
ATOM 7409 O O . ASP C 1 247 ? 64.978 83.558 35.378 1.00 25.26 226 ASP C O 1
ATOM 7414 N N . TRP C 1 248 ? 64.341 82.297 33.617 1.00 21.63 227 TRP C N 1
ATOM 7415 C CA . TRP C 1 248 ? 64.781 83.310 32.657 1.00 29.48 227 TRP C CA 1
ATOM 7416 C C . TRP C 1 248 ? 64.021 84.616 32.851 1.00 33.28 227 TRP C C 1
ATOM 7417 O O . TRP C 1 248 ? 64.621 85.698 32.894 1.00 29.16 227 TRP C O 1
ATOM 7428 N N . ALA C 1 249 ? 62.684 84.540 32.910 1.00 27.63 228 ALA C N 1
ATOM 7429 C CA . ALA C 1 249 ? 61.882 85.756 33.002 1.00 28.25 228 ALA C CA 1
ATOM 7430 C C . ALA C 1 249 ? 62.225 86.551 34.257 1.00 26.38 228 ALA C C 1
ATOM 7431 O O . ALA C 1 249 ? 62.364 87.777 34.197 1.00 27.83 228 ALA C O 1
ATOM 7433 N N . ALA C 1 250 ? 62.375 85.876 35.402 1.00 23.38 229 ALA C N 1
ATOM 7434 C CA . ALA C 1 250 ? 62.713 86.609 36.617 1.00 33.32 229 ALA C CA 1
ATOM 7435 C C . ALA C 1 250 ? 64.081 87.267 36.504 1.00 36.10 229 ALA C C 1
ATOM 7436 O O . ALA C 1 250 ? 64.279 88.374 37.023 1.00 32.96 229 ALA C O 1
ATOM 7438 N N . SER C 1 251 ? 65.021 86.629 35.796 1.00 34.80 230 SER C N 1
ATOM 7439 C CA . SER C 1 251 ? 66.357 87.207 35.653 1.00 38.84 230 SER C CA 1
ATOM 7440 C C . SER C 1 251 ? 66.345 88.494 34.841 1.00 35.45 230 SER C C 1
ATOM 7441 O O . SER C 1 251 ? 67.317 89.253 34.893 1.00 35.70 230 SER C O 1
ATOM 7444 N N . TYR C 1 252 ? 65.272 88.763 34.098 1.00 37.29 231 TYR C N 1
ATOM 7445 C CA . TYR C 1 252 ? 65.209 89.992 33.318 1.00 35.27 231 TYR C CA 1
ATOM 7446 C C . TYR C 1 252 ? 64.760 91.181 34.154 1.00 33.68 231 TYR C C 1
ATOM 7447 O O . TYR C 1 252 ? 64.929 92.323 33.720 1.00 32.07 231 TYR C O 1
ATOM 7456 N N . ARG C 1 253 ? 64.200 90.939 35.338 1.00 35.89 232 ARG C N 1
ATOM 7457 C CA . ARG C 1 253 ? 63.694 92.036 36.160 1.00 45.96 232 ARG C CA 1
ATOM 7458 C C . ARG C 1 253 ? 64.679 93.193 36.319 1.00 49.80 232 ARG C C 1
ATOM 7459 O O . ARG C 1 253 ? 64.231 94.349 36.247 1.00 49.96 232 ARG C O 1
ATOM 7461 N N . PRO C 1 254 ? 65.990 92.984 36.504 1.00 45.90 233 PRO C N 1
ATOM 7462 C CA . PRO C 1 254 ? 66.891 94.148 36.628 1.00 43.56 233 PRO C CA 1
ATOM 7463 C C . PRO C 1 254 ? 66.878 95.082 35.429 1.00 43.63 233 PRO C C 1
ATOM 7464 O O . PRO C 1 254 ? 67.153 96.277 35.589 1.00 44.89 233 PRO C O 1
ATOM 7468 N N . HIS C 1 255 ? 66.575 94.583 34.232 1.00 39.75 234 HIS C N 1
ATOM 7469 C CA . HIS C 1 255 ? 66.522 95.446 33.059 1.00 36.51 234 HIS C CA 1
ATOM 7470 C C . HIS C 1 255 ? 65.141 95.424 32.40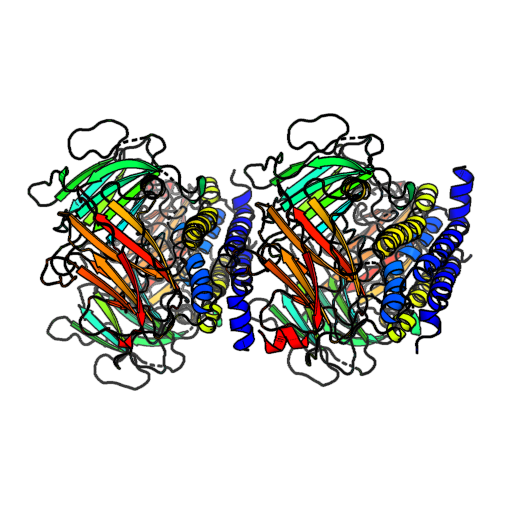1 1.00 35.90 234 HIS C C 1
ATOM 7471 O O . HIS C 1 255 ? 65.031 95.322 31.176 1.00 32.35 234 HIS C O 1
ATOM 7478 N N . VAL C 1 256 ? 64.082 95.544 33.206 1.00 37.88 235 VAL C N 1
ATOM 7479 C CA . VAL C 1 256 ? 62.733 95.584 32.658 1.00 34.72 235 VAL C CA 1
ATOM 7480 C C . VAL C 1 256 ? 62.602 96.780 31.726 1.00 32.59 235 VAL C C 1
ATOM 7481 O O . VAL C 1 256 ? 63.148 97.860 31.984 1.00 36.24 235 VAL C O 1
ATOM 7485 N N . ASN C 1 257 ? 61.900 96.575 30.611 1.00 33.76 236 ASN C N 1
ATOM 7486 C CA . ASN C 1 257 ? 61.649 97.573 29.573 1.00 38.46 236 ASN C CA 1
ATOM 7487 C C . ASN C 1 257 ? 62.899 97.982 28.803 1.00 36.25 236 ASN C C 1
ATOM 7488 O O . ASN C 1 257 ? 62.845 98.941 28.029 1.00 39.85 236 ASN C O 1
ATOM 7493 N N . ALA C 1 258 ? 64.027 97.308 29.008 1.00 36.74 237 ALA C N 1
ATOM 7494 C CA . ALA C 1 258 ? 65.178 97.380 28.115 1.00 39.30 237 ALA C CA 1
ATOM 7495 C C . ALA C 1 258 ? 65.254 96.083 27.320 1.00 36.95 237 ALA C C 1
ATOM 7496 O O . ALA C 1 258 ? 64.516 95.137 27.582 1.00 31.67 237 ALA C O 1
ATOM 7498 N N . LEU C 1 259 ? 66.149 96.029 26.338 1.00 32.73 238 LEU C N 1
ATOM 7499 C CA . LEU C 1 259 ? 66.291 94.843 25.489 1.00 34.12 238 LEU C CA 1
ATOM 7500 C C . LEU C 1 259 ? 67.765 94.547 25.242 1.00 40.81 238 LEU C C 1
ATOM 7501 O O . LEU C 1 259 ? 68.246 94.591 24.102 1.00 35.99 238 LEU C O 1
ATOM 7506 N N . PRO C 1 260 ? 68.512 94.203 26.290 1.00 40.22 239 PRO C N 1
ATOM 7507 C CA . PRO C 1 260 ? 69.949 93.947 26.122 1.00 33.94 239 PRO C CA 1
ATOM 7508 C C . PRO C 1 260 ? 70.165 92.654 25.359 1.00 33.19 239 PRO C C 1
ATOM 7509 O O . PRO C 1 260 ? 69.259 91.818 25.297 1.00 35.17 239 PRO C O 1
ATOM 7513 N N . PRO C 1 261 ? 71.340 92.453 24.765 1.00 36.33 240 PRO C N 1
ATOM 7514 C CA . PRO C 1 261 ? 71.646 91.148 24.158 1.00 38.62 240 PRO C CA 1
ATOM 7515 C C . PRO C 1 261 ? 71.590 90.033 25.195 1.00 43.94 240 PRO C C 1
ATOM 7516 O O . PRO C 1 261 ? 71.939 90.231 26.360 1.00 37.18 240 PRO C O 1
ATOM 7520 N N . ALA C 1 262 ? 71.119 88.860 24.770 1.00 39.05 241 ALA C N 1
ATOM 7521 C CA . ALA C 1 262 ? 71.118 87.719 25.670 1.00 37.75 241 ALA C CA 1
ATOM 7522 C C . ALA C 1 262 ? 72.495 87.062 25.710 1.00 43.47 241 ALA C C 1
ATOM 7523 O O . ALA C 1 262 ? 73.364 87.303 24.866 1.00 35.48 241 ALA C O 1
ATOM 7525 N N . ASP C 1 263 ? 72.678 86.210 26.714 1.00 43.41 242 ASP C N 1
ATOM 7526 C CA . ASP C 1 263 ? 73.790 85.265 26.751 1.00 41.94 242 ASP C CA 1
ATOM 7527 C C . ASP C 1 263 ? 73.576 84.257 25.625 1.00 36.91 242 ASP C C 1
ATOM 7528 O O . ASP C 1 263 ? 72.741 83.356 25.736 1.00 33.84 242 ASP C O 1
ATOM 7533 N N . GLN C 1 264 ? 74.340 84.404 24.537 1.00 36.39 243 GLN C N 1
ATOM 7534 C CA . GLN C 1 264 ? 74.093 83.616 23.328 1.00 30.62 243 GLN C CA 1
ATOM 7535 C C . GLN C 1 264 ? 74.349 82.126 23.556 1.00 32.67 243 GLN C C 1
ATOM 7536 O O . GLN C 1 264 ? 73.550 81.287 23.127 1.00 34.50 243 GLN C O 1
ATOM 7542 N N . ALA C 1 265 ? 75.455 81.773 24.225 1.00 31.45 244 ALA C N 1
ATOM 7543 C CA . ALA C 1 265 ? 75.729 80.361 24.492 1.00 33.55 244 ALA C CA 1
ATOM 7544 C C . ALA C 1 265 ? 74.613 79.723 25.315 1.00 27.93 244 ALA C C 1
ATOM 7545 O O . ALA C 1 265 ? 74.276 78.552 25.117 1.00 35.89 244 ALA C O 1
ATOM 7547 N N . LEU C 1 266 ? 74.016 80.477 26.233 1.00 30.67 245 LEU C N 1
ATOM 7548 C CA . LEU C 1 266 ? 72.891 79.942 26.993 1.00 26.95 245 LEU C CA 1
ATOM 7549 C C . LEU C 1 266 ? 71.688 79.673 26.093 1.00 30.00 245 LEU C C 1
ATOM 7550 O O . LEU C 1 266 ? 71.028 78.634 26.223 1.00 24.98 245 LEU C O 1
ATOM 7555 N N . CYS C 1 267 ? 71.396 80.591 25.165 1.00 26.36 246 CYS C N 1
ATOM 7556 C CA . CYS C 1 267 ? 70.284 80.377 24.244 1.00 24.55 246 CYS C CA 1
ATOM 7557 C C . CYS C 1 267 ? 70.516 79.144 23.384 1.00 22.99 246 CYS C C 1
ATOM 7558 O O . CYS C 1 267 ? 69.589 78.357 23.148 1.00 25.65 246 CYS C O 1
ATOM 7561 N N . GLN C 1 268 ? 71.753 78.957 22.915 1.00 22.96 247 GLN C N 1
ATOM 7562 C CA . GLN C 1 268 ? 72.087 77.757 22.154 1.00 28.32 247 GLN C CA 1
ATOM 7563 C C . GLN C 1 268 ? 71.929 76.497 23.006 1.00 30.32 247 GLN C C 1
ATOM 7564 O O . GLN C 1 268 ? 71.465 75.463 22.510 1.00 28.56 247 GLN C O 1
ATOM 7570 N N . SER C 1 269 ? 72.333 76.558 24.289 1.00 24.74 248 SER C N 1
ATOM 7571 C CA . SER C 1 269 ? 72.286 75.380 25.152 1.00 26.03 248 SER C CA 1
ATOM 7572 C C . SER C 1 269 ? 70.861 74.899 25.434 1.00 28.08 248 SER C C 1
ATOM 7573 O O . SER C 1 269 ? 70.682 73.738 25.821 1.00 28.58 248 SER C O 1
ATOM 7576 N N . VAL C 1 270 ? 69.849 75.746 25.263 1.00 26.31 249 VAL C N 1
ATOM 7577 C CA . VAL C 1 270 ? 68.463 75.334 25.458 1.00 28.38 249 VAL C CA 1
ATOM 7578 C C . VAL C 1 270 ? 67.758 75.087 24.118 1.00 26.60 249 VAL C C 1
ATOM 7579 O O . VAL C 1 270 ? 66.527 75.100 24.047 1.00 21.94 249 VAL C O 1
ATOM 7583 N N . GLY C 1 271 ? 68.523 74.880 23.052 1.00 26.79 250 GLY C N 1
ATOM 7584 C CA . GLY C 1 271 ? 67.962 74.459 21.792 1.00 21.99 250 GLY C CA 1
ATOM 7585 C C . GLY C 1 271 ? 67.847 75.541 20.753 1.00 24.60 250 GLY C C 1
ATOM 7586 O O . GLY C 1 271 ? 67.101 75.360 19.785 1.00 25.85 250 GLY C O 1
ATOM 7587 N N . GLY C 1 272 ? 68.547 76.656 20.919 1.00 28.10 251 GLY C N 1
ATOM 7588 C CA . GLY C 1 272 ? 68.518 77.707 19.916 1.00 30.49 251 GLY C CA 1
ATOM 7589 C C . GLY C 1 272 ? 69.112 77.274 18.585 1.00 29.72 251 GLY C C 1
ATOM 7590 O O . GLY C 1 272 ? 69.735 76.224 18.435 1.00 33.31 251 GLY C O 1
ATOM 7591 N N . ASP C 1 273 ? 68.906 78.138 17.591 1.00 31.09 252 ASP C N 1
ATOM 7592 C CA . ASP C 1 273 ? 69.454 77.960 16.254 1.00 26.53 252 ASP C CA 1
ATOM 7593 C C . ASP C 1 273 ? 70.744 78.770 16.178 1.00 25.83 252 ASP C C 1
ATOM 7594 O O . ASP C 1 273 ? 70.735 79.953 16.554 1.00 31.75 252 ASP C O 1
ATOM 7599 N N . PRO C 1 274 ? 71.882 78.170 15.802 1.00 29.35 253 PRO C N 1
ATOM 7600 C CA . PRO C 1 274 ? 73.165 78.901 15.852 1.00 29.32 253 PRO C CA 1
ATOM 7601 C C . PRO C 1 274 ? 73.312 80.017 14.835 1.00 32.40 253 PRO C C 1
ATOM 7602 O O . PRO C 1 274 ? 74.311 80.752 14.905 1.00 35.99 253 PRO C O 1
ATOM 7606 N N . ASN C 1 275 ? 72.393 80.152 13.880 1.00 26.62 254 ASN C N 1
ATOM 7607 C CA . ASN C 1 275 ? 72.377 81.334 13.027 1.00 33.21 254 ASN C CA 1
ATOM 7608 C C . ASN C 1 275 ? 71.768 82.539 13.716 1.00 34.53 254 ASN C C 1
ATOM 7609 O O . ASN C 1 275 ? 71.811 83.646 13.164 1.00 31.70 254 ASN C O 1
ATOM 7614 N N . ILE C 1 276 ? 71.197 82.364 14.899 1.00 32.41 255 ILE C N 1
ATOM 7615 C CA . ILE C 1 276 ? 70.348 83.380 15.491 1.00 29.45 255 ILE C CA 1
ATOM 7616 C C . ILE C 1 276 ? 71.080 84.055 16.646 1.00 35.35 255 ILE C C 1
ATOM 7617 O O . ILE C 1 276 ? 71.676 83.385 17.499 1.00 38.24 255 ILE C O 1
ATOM 7622 N N . TYR C 1 277 ? 71.029 85.382 16.661 1.00 32.35 256 TYR C N 1
ATOM 7623 C CA . TYR C 1 277 ? 71.462 86.208 17.778 1.00 33.47 256 TYR C CA 1
ATOM 7624 C C . TYR C 1 277 ? 70.199 86.712 18.477 1.00 36.52 256 TYR C C 1
ATOM 7625 O O . TYR C 1 277 ? 69.365 87.363 17.843 1.00 31.65 256 TYR C O 1
ATOM 7634 N N . TYR C 1 278 ? 70.045 86.393 19.766 1.00 37.10 257 TYR C N 1
ATOM 7635 C CA . TYR C 1 278 ? 68.806 86.622 20.507 1.00 29.55 257 TYR C CA 1
ATOM 7636 C C . TYR C 1 278 ? 68.928 87.812 21.458 1.00 30.63 257 TYR C C 1
ATOM 7637 O O . TYR C 1 278 ? 69.999 88.090 22.002 1.00 35.43 257 TYR C O 1
ATOM 7646 N N . TYR C 1 279 ? 67.812 88.511 21.652 1.00 29.33 258 TYR C N 1
ATOM 7647 C CA . TYR C 1 279 ? 67.622 89.426 22.776 1.00 30.64 258 TYR C CA 1
ATOM 7648 C C . TYR C 1 279 ? 66.351 89.007 23.510 1.00 27.93 258 TYR C C 1
ATOM 7649 O O . TYR C 1 279 ? 65.304 88.832 22.885 1.00 29.04 258 TYR C O 1
ATOM 7658 N N . HIS C 1 280 ? 66.442 88.847 24.828 1.00 28.94 259 HIS C N 1
ATOM 7659 C CA . HIS C 1 280 ? 65.296 88.526 25.667 1.00 26.80 259 HIS C CA 1
ATOM 7660 C C . HIS C 1 280 ? 65.190 89.565 26.772 1.00 31.84 259 HIS C C 1
ATOM 7661 O O . HIS C 1 280 ? 66.206 90.008 27.323 1.00 35.28 259 HIS C O 1
ATOM 7668 N N . SER C 1 281 ? 63.967 89.964 27.089 1.00 27.95 260 SER C N 1
ATOM 7669 C CA . SER C 1 281 ? 63.752 90.799 28.261 1.00 30.41 260 SER C CA 1
ATOM 7670 C C . SER C 1 281 ? 62.314 90.626 28.707 1.00 33.04 260 SER C C 1
ATOM 7671 O O . SER C 1 281 ? 61.531 89.912 28.076 1.00 33.50 260 SER C O 1
ATOM 7674 N N . CYS C 1 282 ? 61.981 91.297 29.804 1.00 32.74 261 CYS C N 1
ATOM 7675 C CA . CYS C 1 282 ? 60.618 91.477 30.272 1.00 28.80 261 CYS C CA 1
ATOM 7676 C C . CYS C 1 282 ? 60.242 92.943 30.091 1.00 35.41 261 CYS C C 1
ATOM 7677 O O . CYS C 1 282 ? 61.110 93.808 29.941 1.00 36.07 261 CYS C O 1
ATOM 7680 N N . TRP C 1 283 ? 58.935 93.205 30.048 1.00 33.37 262 TRP C N 1
ATOM 7681 C CA . TRP C 1 283 ? 58.399 94.544 29.860 1.00 30.61 262 TRP C CA 1
ATOM 7682 C C . TRP C 1 283 ? 57.225 94.751 30.809 1.00 35.74 262 TRP C C 1
ATOM 7683 O O . TRP C 1 283 ? 56.568 93.793 31.230 1.00 33.05 262 TRP C O 1
ATOM 7694 N N . SER C 1 284 ? 56.963 96.012 31.144 1.00 35.08 263 SER C N 1
ATOM 7695 C CA . SER C 1 284 ? 55.894 96.329 32.086 1.00 35.14 263 SER C CA 1
ATOM 7696 C C . SER C 1 284 ? 55.359 97.711 31.746 1.00 38.47 263 SER C C 1
ATOM 7697 O O . SER C 1 284 ? 56.109 98.689 31.793 1.00 40.52 263 SER C O 1
ATOM 7700 N N . LEU C 1 285 ? 54.074 97.799 31.397 1.00 39.58 264 LEU C N 1
ATOM 7701 C CA . LEU C 1 285 ? 53.521 99.054 30.901 1.00 37.05 264 LEU C CA 1
ATOM 7702 C C . LEU C 1 285 ? 52.146 99.302 31.492 1.00 38.60 264 LEU C C 1
ATOM 7703 O O . LEU C 1 285 ? 51.295 98.413 31.483 1.00 41.99 264 LEU C O 1
ATOM 7708 N N . ALA C 1 286 ? 51.934 100.518 31.987 1.00 44.62 265 ALA C N 1
ATOM 7709 C CA . ALA C 1 286 ? 50.599 100.978 32.318 1.00 44.95 265 ALA C CA 1
ATOM 7710 C C . ALA C 1 286 ? 49.779 101.165 31.044 1.00 46.88 265 ALA C C 1
ATOM 7711 O O . ALA C 1 286 ? 50.301 101.167 29.927 1.00 49.96 265 ALA C O 1
ATOM 7713 N N . ALA C 1 287 ? 48.465 101.316 31.222 1.00 49.91 266 ALA C N 1
ATOM 7714 C CA . ALA C 1 287 ? 47.581 101.411 30.067 1.00 54.01 266 ALA C CA 1
ATOM 7715 C C . ALA C 1 287 ? 47.910 102.622 29.206 1.00 55.44 266 ALA C C 1
ATOM 7716 O O . ALA C 1 287 ? 47.730 102.577 27.983 1.00 57.91 266 ALA C O 1
ATOM 7718 N N . ASP C 1 288 ? 48.388 103.707 29.815 1.00 49.64 267 ASP C N 1
ATOM 7719 C CA . ASP C 1 288 ? 48.696 104.933 29.089 1.00 57.81 267 ASP C CA 1
ATOM 7720 C C . ASP C 1 288 ? 50.161 105.037 28.674 1.00 58.03 267 ASP C C 1
ATOM 7721 O O . ASP C 1 288 ? 50.580 106.094 28.196 1.00 56.61 267 ASP C O 1
ATOM 7726 N N . GLU C 1 289 ? 50.945 103.975 28.843 1.00 54.03 268 GLU C N 1
ATOM 7727 C CA . GLU C 1 289 ? 52.358 103.993 28.501 1.00 50.66 268 GLU C CA 1
ATOM 7728 C C . GLU C 1 289 ? 52.630 103.131 27.273 1.00 48.02 268 GLU C C 1
ATOM 7729 O O . GLU C 1 289 ? 51.899 102.177 26.982 1.00 49.18 268 GLU C O 1
ATOM 7735 N N . ALA C 1 290 ? 53.705 103.474 26.567 1.00 40.56 269 ALA C N 1
ATOM 7736 C CA . ALA C 1 290 ? 54.180 102.721 25.416 1.00 41.51 269 ALA C CA 1
ATOM 7737 C C . ALA C 1 290 ? 55.688 102.508 25.526 1.00 41.01 269 ALA C C 1
ATOM 7738 O O . ALA C 1 290 ? 56.406 103.322 26.114 1.00 40.75 269 ALA C O 1
ATOM 7740 N N . LEU C 1 291 ? 56.159 101.385 24.988 1.00 39.57 270 LEU C N 1
ATOM 7741 C CA . LEU C 1 291 ? 57.587 101.101 24.890 1.00 34.71 270 LEU C CA 1
ATOM 7742 C C . LEU C 1 291 ? 58.042 101.339 23.456 1.00 35.81 270 LEU C C 1
ATOM 7743 O O . LEU C 1 291 ? 57.518 100.715 22.532 1.00 38.37 270 LEU C O 1
ATOM 7748 N N . VAL C 1 292 ? 58.993 102.258 23.269 1.00 38.63 271 VAL C N 1
ATOM 7749 C CA . VAL C 1 292 ? 59.494 102.624 21.946 1.00 42.58 271 VAL C CA 1
ATOM 7750 C C . VAL C 1 292 ? 60.855 101.975 21.725 1.00 41.61 271 VAL C C 1
ATOM 7751 O O . VAL C 1 292 ? 61.824 102.295 22.422 1.00 41.29 271 VAL C O 1
ATOM 7755 N N . ILE C 1 293 ? 60.940 101.087 20.737 1.00 41.56 272 ILE C N 1
ATOM 7756 C CA . ILE C 1 293 ? 62.163 100.361 20.414 1.00 33.26 272 ILE C CA 1
ATOM 7757 C C . ILE C 1 293 ? 62.698 100.875 19.094 1.00 40.84 272 ILE C C 1
ATOM 7758 O O . ILE C 1 293 ? 61.934 101.051 18.136 1.00 41.41 272 ILE C O 1
ATOM 7763 N N . ASP C 1 294 ? 64.018 101.090 19.035 1.00 34.05 273 ASP C N 1
ATOM 7764 C CA . ASP C 1 294 ? 64.677 101.656 17.862 1.00 38.53 273 ASP C CA 1
ATOM 7765 C C . ASP C 1 294 ? 65.955 100.894 17.547 1.00 39.51 273 ASP C C 1
ATOM 7766 O O . ASP C 1 294 ? 66.727 100.559 18.448 1.00 42.50 273 ASP C O 1
ATOM 7771 N N . VAL C 1 295 ? 66.182 100.640 16.264 1.00 41.42 274 VAL C N 1
ATOM 7772 C CA . VAL C 1 295 ? 67.494 100.262 15.753 1.00 44.23 274 VAL C CA 1
ATOM 7773 C C . VAL C 1 295 ? 67.877 101.284 14.695 1.00 46.34 274 VAL C C 1
ATOM 7774 O O . VAL C 1 295 ? 67.096 101.555 13.774 1.00 51.50 274 VAL C O 1
ATOM 7778 N N . ASP C 1 296 ? 69.071 101.864 14.832 1.00 47.52 275 ASP C N 1
ATOM 7779 C CA . ASP C 1 296 ? 69.425 102.968 13.948 1.00 49.61 275 ASP C CA 1
ATOM 7780 C C . ASP C 1 296 ? 69.650 102.486 12.529 1.00 55.93 275 ASP C C 1
ATOM 7781 O O . ASP C 1 296 ? 69.409 103.235 11.575 1.00 59.65 275 ASP C O 1
ATOM 7786 N N . THR C 1 297 ? 70.128 101.255 12.375 1.00 57.34 276 THR C N 1
ATOM 7787 C CA . THR C 1 297 ? 70.283 100.623 11.076 1.00 55.63 276 THR C CA 1
ATOM 7788 C C . THR C 1 297 ? 69.762 99.195 11.165 1.00 52.05 276 THR C C 1
ATOM 7789 O O . THR C 1 297 ? 69.596 98.638 12.250 1.00 56.31 276 THR C O 1
ATOM 7793 N N . VAL C 1 298 ? 69.513 98.605 10.008 1.00 46.20 277 VAL C N 1
ATOM 7794 C CA . VAL C 1 298 ? 69.187 97.190 9.904 1.00 50.46 277 VAL C CA 1
ATOM 7795 C C . VAL C 1 298 ? 70.391 96.484 9.295 1.00 38.25 277 VAL C C 1
ATOM 7796 O O . VAL C 1 298 ? 70.743 96.761 8.143 1.00 49.07 277 VAL C O 1
ATOM 7800 N N . PRO C 1 299 ? 71.025 95.558 10.004 1.00 41.03 278 PRO C N 1
ATOM 7801 C CA . PRO C 1 299 ? 72.169 94.859 9.422 1.00 46.47 278 PRO C CA 1
ATOM 7802 C C . PRO C 1 299 ? 71.717 93.902 8.330 1.00 48.03 278 PRO C C 1
ATOM 7803 O O . PRO C 1 299 ? 70.603 93.378 8.356 1.00 51.84 278 PRO C O 1
ATOM 7807 N N . ASP C 1 300 ? 72.587 93.719 7.340 1.00 43.81 279 ASP C N 1
ATOM 7808 C CA A ASP C 1 300 ? 72.397 92.671 6.347 0.60 44.06 279 ASP C CA 1
ATOM 7809 C CA B ASP C 1 300 ? 72.400 92.671 6.345 0.40 44.50 279 ASP C CA 1
ATOM 7810 C C . ASP C 1 300 ? 72.156 91.341 7.041 1.00 46.71 279 ASP C C 1
ATOM 7811 O O . ASP C 1 300 ? 72.955 90.914 7.878 1.00 50.44 279 ASP C O 1
ATOM 7820 N N . CYS C 1 301 ? 71.046 90.690 6.709 1.00 45.07 280 CYS C N 1
ATOM 7821 C CA . CYS C 1 301 ? 70.728 89.429 7.363 1.00 46.73 280 CYS C CA 1
ATOM 7822 C C . CYS C 1 301 ? 69.683 88.696 6.538 1.00 44.78 280 CYS C C 1
ATOM 7823 O O . CYS C 1 301 ? 69.088 89.251 5.617 1.00 41.46 280 CYS C O 1
ATOM 7826 N N . ASP C 1 302 ? 69.477 87.424 6.881 1.00 44.75 281 ASP C N 1
ATOM 7827 C CA . ASP C 1 302 ? 68.490 86.614 6.180 1.00 43.09 281 ASP C CA 1
ATOM 7828 C C . ASP C 1 302 ? 67.092 86.825 6.726 1.00 43.23 281 ASP C C 1
ATOM 7829 O O . ASP C 1 302 ? 66.114 86.630 6.003 1.00 38.64 281 ASP C O 1
ATOM 7834 N N . PHE C 1 303 ? 66.984 87.200 7.996 1.00 40.16 282 PHE C N 1
ATOM 7835 C CA . PHE C 1 303 ? 65.707 87.357 8.663 1.00 30.28 282 PHE C CA 1
ATOM 7836 C C . PHE C 1 303 ? 65.956 88.077 9.979 1.00 34.26 282 PHE C C 1
ATOM 7837 O O . PHE C 1 303 ? 67.015 87.926 10.595 1.00 38.06 282 PHE C O 1
ATOM 7845 N N . TRP C 1 304 ? 64.968 88.856 10.400 1.00 38.72 283 TRP C N 1
ATOM 7846 C CA . TRP C 1 304 ? 64.940 89.409 11.745 1.00 35.27 283 TRP C CA 1
ATOM 7847 C C . TRP C 1 304 ? 63.474 89.562 12.128 1.00 33.39 283 TRP C C 1
ATOM 7848 O O . TRP C 1 304 ? 62.611 89.669 11.255 1.00 34.24 283 TRP C O 1
ATOM 7859 N N . ASN C 1 305 ? 63.186 89.502 13.430 1.00 25.76 284 ASN C N 1
ATOM 7860 C CA . ASN C 1 305 ? 61.852 89.830 13.911 1.00 26.79 284 ASN C CA 1
ATOM 7861 C C . ASN C 1 305 ? 61.929 90.208 15.387 1.00 34.28 284 ASN C C 1
ATOM 7862 O O . ASN C 1 305 ? 62.995 90.176 16.013 1.00 33.08 284 ASN C O 1
ATOM 7867 N N . VAL C 1 306 ? 60.786 90.639 15.906 1.00 27.58 285 VAL C N 1
ATOM 7868 C CA . VAL C 1 306 ? 60.594 90.929 17.319 1.00 27.29 285 VAL C CA 1
ATOM 7869 C C . VAL C 1 306 ? 59.165 90.536 17.659 1.00 33.03 285 VAL C C 1
ATOM 7870 O O . VAL C 1 306 ? 58.240 90.784 16.879 1.00 32.86 285 VAL C O 1
ATOM 7874 N N . GLN C 1 307 ? 58.988 89.894 18.804 1.00 31.32 286 GLN C N 1
ATOM 7875 C CA . GLN C 1 307 ? 57.686 89.374 19.193 1.00 28.83 286 GLN C CA 1
ATOM 7876 C C . GLN C 1 307 ? 57.391 89.757 20.636 1.00 32.39 286 GLN C C 1
ATOM 7877 O O . GLN C 1 307 ? 58.301 89.945 21.444 1.00 32.14 286 GLN C O 1
ATOM 7883 N N . LEU C 1 308 ? 56.107 89.889 20.944 1.00 26.13 287 LEU C N 1
ATOM 7884 C CA . LEU C 1 308 ? 55.645 90.181 22.289 1.00 31.79 287 LEU C CA 1
ATOM 7885 C C . LEU C 1 308 ? 55.069 88.906 22.900 1.00 29.08 287 LEU C C 1
ATOM 7886 O O . LEU C 1 308 ? 54.304 88.196 22.245 1.00 28.39 287 LEU C O 1
ATOM 7891 N N . ASN C 1 309 ? 55.455 88.613 24.141 1.00 22.01 288 ASN C N 1
ATOM 7892 C CA . ASN C 1 309 ? 55.087 87.397 24.850 1.00 23.30 288 ASN C CA 1
ATOM 7893 C C . ASN C 1 309 ? 54.411 87.753 26.164 1.00 23.97 288 ASN C C 1
ATOM 7894 O O . ASN C 1 309 ? 54.500 88.889 26.641 1.00 22.25 288 ASN C O 1
ATOM 7899 N N . ASN C 1 310 ? 53.760 86.756 26.772 1.00 22.12 289 ASN C N 1
ATOM 7900 C CA . ASN C 1 310 ? 53.355 86.902 28.163 1.00 23.06 289 ASN C CA 1
ATOM 7901 C C . ASN C 1 310 ? 54.547 86.576 29.070 1.00 25.55 289 ASN C C 1
ATOM 7902 O O . ASN C 1 310 ? 55.660 86.313 28.608 1.00 25.65 289 ASN C O 1
ATOM 7907 N N . TYR C 1 311 ? 54.322 86.602 30.381 1.00 28.82 290 TYR C N 1
ATOM 7908 C CA . TYR C 1 311 ? 55.427 86.373 31.303 1.00 28.36 290 TYR C CA 1
ATOM 7909 C C . TYR C 1 311 ? 56.003 84.965 31.162 1.00 23.53 290 TYR C C 1
ATOM 7910 O O . TYR C 1 311 ? 57.201 84.761 31.389 1.00 21.99 290 TYR C O 1
ATOM 7919 N N . TRP C 1 312 ? 55.185 83.994 30.764 1.00 21.21 291 TRP C N 1
ATOM 7920 C CA . TRP C 1 312 ? 55.612 82.607 30.583 1.00 18.47 291 TRP C CA 1
ATOM 7921 C C . TRP C 1 312 ? 56.370 82.378 29.279 1.00 23.52 291 TRP C C 1
ATOM 7922 O O . TRP C 1 312 ? 56.644 81.227 28.926 1.00 23.91 291 TRP C O 1
ATOM 7941 N N . GLU C 1 314 ? 55.412 82.612 26.322 1.00 26.43 293 GLU C N 1
ATOM 7942 C CA . GLU C 1 314 ? 54.577 82.253 25.182 1.00 24.25 293 GLU C CA 1
ATOM 7943 C C . GLU C 1 314 ? 54.341 83.507 24.362 1.00 22.79 293 GLU C C 1
ATOM 7944 O O . GLU C 1 314 ? 53.932 84.527 24.922 1.00 28.20 293 GLU C O 1
ATOM 7950 N N . SER C 1 315 ? 54.503 83.422 23.040 1.00 23.29 294 SER C N 1
ATOM 7951 C CA . SER C 1 315 ? 54.035 84.535 22.220 1.00 23.96 294 SER C CA 1
ATOM 7952 C C . SER C 1 315 ? 52.575 84.834 22.557 1.00 21.37 294 SER C C 1
ATOM 7953 O O . SER C 1 315 ? 51.815 83.949 22.954 1.00 20.37 294 SER C O 1
ATOM 7956 N N . LEU C 1 316 ? 52.196 86.105 22.455 1.00 22.66 295 LEU C N 1
ATOM 7957 C CA . LEU C 1 316 ? 50.791 86.441 22.561 1.00 23.82 295 LEU C CA 1
ATOM 7958 C C . LEU C 1 316 ? 50.054 85.827 21.370 1.00 28.06 295 LEU C C 1
ATOM 7959 O O . LEU C 1 316 ? 50.662 85.247 20.474 1.00 19.40 295 LEU C O 1
ATOM 7964 N N . ASP C 1 317 ? 48.727 85.948 21.361 1.00 22.53 296 ASP C N 1
ATOM 7965 C CA . ASP C 1 317 ? 47.961 85.147 20.414 1.00 23.57 296 ASP C CA 1
ATOM 7966 C C . ASP C 1 317 ? 47.956 85.848 19.054 1.00 30.08 296 ASP C C 1
ATOM 7967 O O . ASP C 1 317 ? 47.081 86.654 18.738 1.00 21.52 296 ASP C O 1
ATOM 7972 N N . TYR C 1 318 ? 48.936 85.495 18.216 1.00 22.86 297 TYR C N 1
ATOM 7973 C CA . TYR C 1 318 ? 49.058 86.108 16.900 1.00 21.25 297 TYR C CA 1
ATOM 7974 C C . TYR C 1 318 ? 47.945 85.693 15.936 1.00 25.06 297 TYR C C 1
ATOM 7975 O O . TYR C 1 318 ? 47.887 86.230 14.826 1.00 24.78 297 TYR C O 1
ATOM 7984 N N . ARG C 1 319 ? 47.063 84.769 16.318 1.00 24.42 298 ARG C N 1
ATOM 7985 C CA . ARG C 1 319 ? 45.877 84.547 15.494 1.00 29.52 298 ARG C CA 1
ATOM 7986 C C . ARG C 1 319 ? 44.976 85.779 15.467 1.00 27.93 298 ARG C C 1
ATOM 7987 O O . ARG C 1 319 ? 44.239 85.979 14.504 1.00 24.12 298 ARG C O 1
ATOM 7995 N N . HIS C 1 320 ? 44.995 86.610 16.508 1.00 30.52 299 HIS C N 1
ATOM 7996 C CA . HIS C 1 320 ? 44.069 87.744 16.568 1.00 26.78 299 HIS C CA 1
ATOM 7997 C C . HIS C 1 320 ? 44.713 89.078 16.898 1.00 31.38 299 HIS C C 1
ATOM 7998 O O . HIS C 1 320 ? 44.017 90.090 16.834 1.00 34.86 299 HIS C O 1
ATOM 8005 N N . PHE C 1 321 ? 45.995 89.116 17.278 1.00 30.84 300 PHE C N 1
ATOM 8006 C CA . PHE C 1 321 ? 46.669 90.345 17.672 1.00 30.13 300 PHE C CA 1
ATOM 8007 C C . PHE C 1 321 ? 47.983 90.469 16.910 1.00 29.64 300 PHE C C 1
ATOM 8008 O O . PHE C 1 321 ? 48.623 89.465 16.586 1.00 25.61 300 PHE C O 1
ATOM 8016 N N . ASP C 1 322 ? 48.368 91.714 16.616 1.00 30.41 301 ASP C N 1
ATOM 8017 C CA . ASP C 1 322 ? 49.626 92.041 15.936 1.00 32.90 301 ASP C CA 1
ATOM 8018 C C . ASP C 1 322 ? 50.726 92.101 16.988 1.00 31.61 301 ASP C C 1
ATOM 8019 O O . ASP C 1 322 ? 50.946 93.130 17.628 1.00 31.46 301 ASP C O 1
ATOM 8024 N N . ILE C 1 323 ? 51.433 90.986 17.177 1.00 30.02 302 ILE C N 1
ATOM 8025 C CA . ILE C 1 323 ? 52.369 90.870 18.293 1.00 36.19 302 ILE C CA 1
ATOM 8026 C C . ILE C 1 323 ? 53.752 90.455 17.795 1.00 33.97 302 ILE C C 1
ATOM 8027 O O . ILE C 1 323 ? 54.640 90.118 18.590 1.00 26.70 302 ILE C O 1
ATOM 8032 N N . CYS C 1 324 ? 53.945 90.505 16.481 1.00 31.94 303 CYS C N 1
ATOM 8033 C CA . CYS C 1 324 ? 55.206 90.153 15.847 1.00 38.77 303 CYS C CA 1
ATOM 8034 C C . CYS C 1 324 ? 55.424 91.064 14.646 1.00 36.05 303 CYS C C 1
ATOM 8035 O O . CYS C 1 324 ? 54.511 91.284 13.850 1.00 35.35 303 CYS C O 1
ATOM 8038 N N . VAL C 1 325 ? 56.636 91.585 14.512 1.00 31.79 304 VAL C N 1
ATOM 8039 C CA . VAL C 1 325 ? 57.016 92.407 13.370 1.00 37.18 304 VAL C CA 1
ATOM 8040 C C . VAL C 1 325 ? 58.309 91.821 12.822 1.00 34.25 304 VAL C C 1
ATOM 8041 O O . VAL C 1 325 ? 59.212 91.501 13.602 1.00 32.12 304 VAL C O 1
ATOM 8045 N N . ASN C 1 326 ? 58.404 91.648 11.499 1.00 30.49 305 ASN C N 1
ATOM 8046 C CA . ASN C 1 326 ? 59.603 91.010 10.969 1.00 31.50 305 ASN C CA 1
ATOM 8047 C C . ASN C 1 326 ? 60.179 91.819 9.809 1.00 38.08 305 ASN C C 1
ATOM 8048 O O . ASN C 1 326 ? 59.661 92.872 9.432 1.00 36.71 305 ASN C O 1
ATOM 8053 N N . LYS C 1 327 ? 61.260 91.286 9.228 1.00 31.16 306 LYS C N 1
ATOM 8054 C CA . LYS C 1 327 ? 61.983 92.003 8.185 1.00 33.07 306 LYS C CA 1
ATOM 8055 C C . LYS C 1 327 ? 61.093 92.333 6.988 1.00 35.92 306 LYS C C 1
ATOM 8056 O O . LYS C 1 327 ? 61.229 93.401 6.379 1.00 36.00 306 LYS C O 1
ATOM 8062 N N . HIS C 1 328 ? 60.159 91.446 6.645 1.00 36.09 307 HIS C N 1
ATOM 8063 C CA . HIS C 1 328 ? 59.325 91.718 5.483 1.00 36.87 307 HIS C CA 1
ATOM 8064 C C . HIS C 1 328 ? 58.184 92.685 5.787 1.00 38.61 307 HIS C C 1
ATOM 8065 O O . HIS C 1 328 ? 57.826 93.489 4.927 1.00 34.94 307 HIS C O 1
ATOM 8072 N N . SER C 1 329 ? 57.619 92.654 6.995 1.00 39.47 308 SER C N 1
ATOM 8073 C CA . SER C 1 329 ? 56.417 93.424 7.297 1.00 34.37 308 SER C CA 1
ATOM 8074 C C . SER C 1 329 ? 56.714 94.737 8.006 1.00 42.55 308 SER C C 1
ATOM 8075 O O . SER C 1 329 ? 55.834 95.598 8.076 1.00 40.34 308 SER C O 1
ATOM 8078 N N . ALA C 1 330 ? 57.928 94.919 8.514 1.00 38.66 309 ALA C N 1
ATOM 8079 C CA . ALA C 1 330 ? 58.281 96.158 9.187 1.00 39.38 309 ALA C CA 1
ATOM 8080 C C . ALA C 1 330 ? 58.415 97.290 8.178 1.00 44.01 309 ALA C C 1
ATOM 8081 O O . ALA C 1 330 ? 59.103 97.150 7.161 1.00 47.14 309 ALA C O 1
ATOM 8083 N N . ARG C 1 331 ? 57.710 98.391 8.421 1.00 43.90 310 ARG C N 1
ATOM 8084 C CA . ARG C 1 331 ? 57.955 99.595 7.633 1.00 50.56 310 ARG C CA 1
ATOM 8085 C C . ARG C 1 331 ? 59.176 100.316 8.195 1.00 54.36 310 ARG C C 1
ATOM 8086 O O . ARG C 1 331 ? 59.189 100.659 9.383 1.00 47.88 310 ARG C O 1
ATOM 8094 N N . PRO C 1 332 ? 60.208 100.560 7.395 1.00 55.45 311 PRO C N 1
ATOM 8095 C CA . PRO C 1 332 ? 61.392 101.257 7.901 1.00 53.05 311 PRO C CA 1
ATOM 8096 C C . PRO C 1 332 ? 61.170 102.758 8.010 1.00 51.64 311 PRO C C 1
ATOM 8097 O O . PRO C 1 332 ? 60.242 103.325 7.431 1.00 55.04 311 PRO C O 1
ATOM 8101 N N . ASN C 1 333 ? 62.028 103.391 8.805 1.00 48.37 312 ASN C N 1
ATOM 8102 C CA . ASN C 1 333 ? 62.129 104.841 8.795 1.00 53.20 312 ASN C CA 1
ATOM 8103 C C . ASN C 1 333 ? 62.896 105.297 7.553 1.00 53.79 312 ASN C C 1
ATOM 8104 O O . ASN C 1 333 ? 63.490 104.496 6.827 1.00 58.34 312 ASN C O 1
ATOM 8109 N N . ALA C 1 334 ? 62.895 106.612 7.322 1.00 56.47 313 ALA C N 1
ATOM 8110 C CA . ALA C 1 334 ? 63.537 107.146 6.124 1.00 62.06 313 ALA C CA 1
ATOM 8111 C C . ALA C 1 334 ? 65.033 106.839 6.099 1.00 69.69 313 ALA C C 1
ATOM 8112 O O . ALA C 1 334 ? 65.585 106.491 5.046 1.00 74.37 313 ALA C O 1
ATOM 8114 N N . ASP C 1 335 ? 65.707 106.961 7.244 1.00 65.39 314 ASP C N 1
ATOM 8115 C CA . ASP C 1 335 ? 67.146 106.727 7.307 1.00 65.92 314 ASP C CA 1
ATOM 8116 C C . ASP C 1 335 ? 67.516 105.250 7.299 1.00 63.43 314 ASP C C 1
ATOM 8117 O O . ASP C 1 335 ? 68.659 104.914 7.628 1.00 63.36 314 ASP C O 1
ATOM 8122 N N . GLY C 1 336 ? 66.580 104.357 6.990 1.00 62.16 315 GLY C N 1
ATOM 8123 C CA . GLY C 1 336 ? 66.871 102.942 6.980 1.00 61.85 315 GLY C CA 1
ATOM 8124 C C . GLY C 1 336 ? 66.722 102.252 8.319 1.00 56.83 315 GLY C C 1
ATOM 8125 O O . GLY C 1 336 ? 66.719 101.013 8.360 1.00 53.79 315 GLY C O 1
ATOM 8126 N N . GLY C 1 337 ? 66.610 103.007 9.411 1.00 52.58 316 GLY C N 1
ATOM 8127 C CA . GLY C 1 337 ? 66.359 102.427 10.716 1.00 53.73 316 GLY C CA 1
ATOM 8128 C C . GLY C 1 337 ? 64.918 101.963 10.845 1.00 47.90 316 GLY C C 1
ATOM 8129 O O . GLY C 1 337 ? 64.077 102.183 9.976 1.00 48.95 316 GLY C O 1
ATOM 8130 N N . VAL C 1 338 ? 64.623 101.322 11.975 1.00 37.82 317 VAL C N 1
ATOM 8131 C CA . VAL C 1 338 ? 63.288 100.795 12.239 1.00 47.45 317 VAL C CA 1
ATOM 8132 C C . VAL C 1 338 ? 62.889 101.136 13.669 1.00 47.06 317 VAL C C 1
ATOM 8133 O O . VAL C 1 338 ? 63.700 101.025 14.596 1.00 41.88 317 VAL C O 1
ATOM 8137 N N . THR C 1 339 ? 61.636 101.565 13.836 1.00 45.13 318 THR C N 1
ATOM 8138 C CA . THR C 1 339 ? 61.016 101.809 15.132 1.00 41.49 318 THR C CA 1
ATOM 8139 C C . THR C 1 339 ? 59.867 100.829 15.337 1.00 41.99 318 THR C C 1
ATOM 8140 O O . THR C 1 339 ? 59.086 100.579 14.415 1.00 48.12 318 THR C O 1
ATOM 8144 N N . VAL C 1 340 ? 59.772 100.263 16.545 1.00 37.68 319 VAL C N 1
ATOM 8145 C CA . VAL C 1 340 ? 58.697 99.349 16.922 1.00 31.10 319 VAL C CA 1
ATOM 8146 C C . VAL C 1 340 ? 58.136 99.797 18.267 1.00 39.20 319 VAL C C 1
ATOM 8147 O O . VAL C 1 340 ? 58.896 100.023 19.215 1.00 41.57 319 VAL C O 1
ATOM 8151 N N . ILE C 1 341 ? 56.811 99.917 18.357 1.00 37.32 320 ILE C N 1
ATOM 8152 C CA . ILE C 1 341 ? 56.157 100.444 19.550 1.00 37.65 320 ILE C CA 1
ATOM 8153 C C . ILE C 1 341 ? 55.252 99.384 20.174 1.00 37.13 320 ILE C C 1
ATOM 8154 O O . ILE C 1 341 ? 54.331 98.873 19.523 1.00 35.81 320 ILE C O 1
ATOM 8159 N N . VAL C 1 342 ? 55.485 99.100 21.451 1.00 32.95 321 VAL C N 1
ATOM 8160 C CA . VAL C 1 342 ? 54.623 98.230 22.245 1.00 29.39 321 VAL C CA 1
ATOM 8161 C C . VAL C 1 342 ? 53.594 99.122 22.941 1.00 34.33 321 VAL C C 1
ATOM 8162 O O . VAL C 1 342 ? 53.966 100.052 23.664 1.00 35.90 321 VAL C O 1
ATOM 8166 N N . ALA C 1 343 ? 52.305 98.861 22.721 1.00 28.90 322 ALA C N 1
ATOM 8167 C CA . ALA C 1 343 ? 51.280 99.708 23.320 1.00 42.71 322 ALA C CA 1
ATOM 8168 C C . ALA C 1 343 ? 49.932 99.004 23.284 1.00 42.21 322 ALA C C 1
ATOM 8169 O O . ALA C 1 343 ? 49.727 98.043 22.536 1.00 40.44 322 ALA C O 1
ATOM 8171 N N . ALA C 1 344 ? 49.000 99.526 24.088 1.00 38.31 323 ALA C N 1
ATOM 8172 C CA . ALA C 1 344 ? 47.660 98.952 24.158 1.00 42.18 323 ALA C CA 1
ATOM 8173 C C . ALA C 1 344 ? 46.795 99.351 22.968 1.00 41.77 323 ALA C C 1
ATOM 8174 O O . ALA C 1 344 ? 45.889 98.604 22.591 1.00 45.30 323 ALA C O 1
ATOM 8176 N N . THR C 1 345 ? 47.062 100.501 22.358 1.00 44.92 324 THR C N 1
ATOM 8177 C CA . THR C 1 345 ? 46.301 100.971 21.209 1.00 52.79 324 THR C CA 1
ATOM 8178 C C . THR C 1 345 ? 47.286 101.331 20.110 1.00 52.85 324 THR C C 1
ATOM 8179 O O . THR C 1 345 ? 48.466 101.584 20.367 1.00 53.07 324 THR C O 1
ATOM 8183 N N . ARG C 1 346 ? 46.791 101.349 18.884 1.00 52.87 325 ARG C N 1
ATOM 8184 C CA . ARG C 1 346 ? 47.657 101.576 17.742 1.00 60.03 325 ARG C CA 1
ATOM 8185 C C . ARG C 1 346 ? 48.272 102.968 17.810 1.00 61.91 325 ARG C C 1
ATOM 8186 O O . ARG C 1 346 ? 47.535 103.960 17.890 1.00 64.55 325 ARG C O 1
ATOM 8194 N N . PRO C 1 347 ? 49.601 103.089 17.795 1.00 61.66 326 PRO C N 1
ATOM 8195 C CA . PRO C 1 347 ? 50.225 104.421 17.824 1.00 64.20 326 PRO C CA 1
ATOM 8196 C C . PRO C 1 347 ? 50.507 104.979 16.442 1.00 69.09 326 PRO C C 1
ATOM 8197 O O . PRO C 1 347 ? 51.553 104.693 15.853 1.00 73.35 326 PRO C O 1
ATOM 8201 N N . GLY C 1 348 ? 49.607 105.812 15.935 1.00 70.32 327 GLY C N 1
ATOM 8202 C CA . GLY C 1 348 ? 49.788 106.318 14.589 1.00 73.18 327 GLY C CA 1
ATOM 8203 C C . GLY C 1 348 ? 49.877 105.168 13.609 1.00 67.17 327 GLY C C 1
ATOM 8204 O O . GLY C 1 348 ? 49.173 104.158 13.727 1.00 60.56 327 GLY C O 1
ATOM 8205 N N . SER C 1 349 ? 50.818 105.284 12.673 1.00 65.63 328 SER C N 1
ATOM 8206 C CA . SER C 1 349 ? 51.085 104.230 11.706 1.00 60.96 328 SER C CA 1
ATOM 8207 C C . SER C 1 349 ? 52.433 103.566 11.961 1.00 58.43 328 SER C C 1
ATOM 8208 O O . SER C 1 349 ? 53.016 102.975 11.046 1.00 55.24 328 SER C O 1
ATOM 8211 N N . ALA C 1 350 ? 52.937 103.654 13.190 1.00 48.07 329 ALA C N 1
ATOM 8212 C CA . ALA C 1 350 ? 54.194 103.009 13.526 1.00 48.59 329 ALA C CA 1
ATOM 8213 C C . ALA C 1 350 ? 54.019 101.495 13.551 1.00 47.16 329 ALA C C 1
ATOM 8214 O O . ALA C 1 350 ? 52.912 100.971 13.709 1.00 54.50 329 ALA C O 1
ATOM 8216 N N . ASN C 1 351 ? 55.127 100.788 13.354 1.00 37.91 330 ASN C N 1
ATOM 8217 C CA . ASN C 1 351 ? 55.135 99.352 13.589 1.00 36.39 330 ASN C CA 1
ATOM 8218 C C . ASN C 1 351 ? 54.757 99.081 15.035 1.00 36.93 330 ASN C C 1
ATOM 8219 O O . ASN C 1 351 ? 55.273 99.725 15.955 1.00 39.24 330 ASN C O 1
ATOM 8224 N N . TRP C 1 352 ? 53.855 98.126 15.238 1.00 32.79 331 TRP C N 1
ATOM 8225 C CA . TRP C 1 352 ? 53.149 98.020 16.502 1.00 33.44 331 TRP C CA 1
ATOM 8226 C C . TRP C 1 352 ? 53.178 96.588 17.016 1.00 38.09 331 TRP C C 1
ATOM 8227 O O . TRP C 1 352 ? 52.958 95.635 16.261 1.00 42.10 331 TRP C O 1
ATOM 8238 N N . LEU C 1 353 ? 53.454 96.455 18.309 1.00 33.18 332 LEU C N 1
ATOM 8239 C CA . LEU C 1 353 ? 53.263 95.214 19.049 1.00 31.75 332 LEU C CA 1
ATOM 8240 C C . LEU C 1 353 ? 52.130 95.449 20.040 1.00 32.55 332 LEU C C 1
ATOM 8241 O O . LEU C 1 353 ? 52.245 96.292 20.941 1.00 34.54 332 LEU C O 1
ATOM 8246 N N . ASP C 1 354 ? 51.050 94.699 19.874 1.00 34.88 333 ASP C N 1
ATOM 8247 C CA . ASP C 1 354 ? 49.829 94.890 20.651 1.00 30.46 333 ASP C CA 1
ATOM 8248 C C . ASP C 1 354 ? 49.974 94.196 22.001 1.00 29.34 333 ASP C C 1
ATOM 8249 O O . ASP C 1 354 ? 50.235 92.991 22.059 1.00 31.58 333 ASP C O 1
ATOM 8254 N N . THR C 1 355 ? 49.813 94.947 23.094 1.00 29.58 334 THR C N 1
ATOM 8255 C CA . THR C 1 355 ? 49.961 94.330 24.415 1.00 29.69 334 THR C CA 1
ATOM 8256 C C . THR C 1 355 ? 48.818 93.380 24.758 1.00 32.79 334 THR C C 1
ATOM 8257 O O . THR C 1 355 ? 48.948 92.609 25.715 1.00 36.79 334 THR C O 1
ATOM 8261 N N . ALA C 1 356 ? 47.696 93.444 24.032 1.00 32.39 335 ALA C N 1
ATOM 8262 C CA . ALA C 1 356 ? 46.657 92.409 24.076 1.00 29.94 335 ALA C CA 1
ATOM 8263 C C . ALA C 1 356 ? 46.159 92.155 25.505 1.00 33.49 335 ALA C C 1
ATOM 8264 O O . ALA C 1 356 ? 46.010 91.016 25.955 1.00 25.10 335 ALA C O 1
ATOM 8266 N N . GLY C 1 357 ? 45.901 93.237 26.229 1.00 25.48 336 GLY C N 1
ATOM 8267 C CA . GLY C 1 357 ? 45.360 93.124 27.568 1.00 25.80 336 GLY C CA 1
ATOM 8268 C C . GLY C 1 357 ? 46.383 92.845 28.653 1.00 34.91 336 GLY C C 1
ATOM 8269 O O . GLY C 1 357 ? 46.003 92.782 29.828 1.00 33.96 336 GLY C O 1
ATOM 8270 N N . HIS C 1 358 ? 47.662 92.675 28.301 1.00 29.42 337 HIS C N 1
ATOM 8271 C CA . HIS C 1 358 ? 48.704 92.327 29.262 1.00 31.32 337 HIS C CA 1
ATOM 8272 C C . HIS C 1 358 ? 49.373 93.582 29.819 1.00 37.94 337 HIS C C 1
ATOM 8273 O O . HIS C 1 358 ? 49.778 94.470 29.060 1.00 37.51 337 HIS C O 1
ATOM 8280 N N . ARG C 1 359 ? 49.501 93.637 31.146 1.00 37.97 338 ARG C N 1
ATOM 8281 C CA . ARG C 1 359 ? 50.256 94.699 31.802 1.00 39.76 338 ARG C CA 1
ATOM 8282 C C . ARG C 1 359 ? 51.750 94.411 31.817 1.00 34.38 338 ARG C C 1
ATOM 8283 O O . ARG C 1 359 ? 52.549 95.342 31.957 1.00 33.33 338 ARG C O 1
ATOM 8285 N N . THR C 1 360 ? 52.140 93.146 31.678 1.00 27.20 339 THR C N 1
ATOM 8286 C CA . THR C 1 360 ? 53.537 92.763 31.762 1.00 28.92 339 THR C CA 1
ATOM 8287 C C . THR C 1 360 ? 53.748 91.516 30.923 1.00 30.23 339 THR C C 1
ATOM 8288 O O . THR C 1 360 ? 52.812 90.752 30.674 1.00 26.85 339 THR C O 1
ATOM 8292 N N . GLY C 1 361 ? 54.989 91.315 30.491 1.00 31.21 340 GLY C N 1
ATOM 8293 C CA . GLY C 1 361 ? 55.312 90.127 29.726 1.00 24.18 340 GLY C CA 1
ATOM 8294 C C . GLY C 1 361 ? 56.784 90.073 29.396 1.00 29.18 340 GLY C C 1
ATOM 8295 O O . GLY C 1 361 ? 57.598 90.748 30.026 1.00 32.59 340 GLY C O 1
ATOM 8296 N N . THR C 1 362 ? 57.127 89.249 28.413 1.00 24.05 341 THR C N 1
ATOM 8297 C CA . THR C 1 362 ? 58.488 89.201 27.900 1.00 23.06 341 THR C CA 1
ATOM 8298 C C . THR C 1 362 ? 58.490 89.546 26.414 1.00 29.33 341 THR C C 1
ATOM 8299 O O . THR C 1 362 ? 57.445 89.635 25.763 1.00 27.51 341 THR C O 1
ATOM 8303 N N . ILE C 1 363 ? 59.695 89.746 25.888 1.00 26.14 342 ILE C N 1
ATOM 8304 C CA . ILE C 1 363 ? 59.888 90.219 24.526 1.00 31.37 342 ILE C CA 1
ATOM 8305 C C . ILE C 1 363 ? 61.158 89.586 23.994 1.00 36.20 342 ILE C C 1
ATOM 8306 O O . ILE C 1 363 ? 62.117 89.359 24.743 1.00 29.08 342 ILE C O 1
ATOM 8311 N N . CYS C 1 364 ? 61.141 89.254 22.703 1.00 31.56 343 CYS C N 1
ATOM 8312 C CA . CYS C 1 364 ? 62.278 88.606 22.073 1.00 29.86 343 CYS C CA 1
ATOM 8313 C C . CYS C 1 364 ? 62.553 89.253 20.724 1.00 29.46 343 CYS C C 1
ATOM 8314 O O . CYS C 1 364 ? 61.630 89.446 19.935 1.00 35.24 343 CYS C O 1
ATOM 8317 N N . TRP C 1 365 ? 63.821 89.595 20.476 1.00 29.32 344 TRP C N 1
ATOM 8318 C CA . TRP C 1 365 ? 64.290 90.119 19.197 1.00 31.00 344 TRP C CA 1
ATOM 8319 C C . TRP C 1 365 ? 65.299 89.137 18.616 1.00 29.84 344 TRP C C 1
ATOM 8320 O O . TRP C 1 365 ? 66.120 88.580 19.354 1.00 27.98 344 TRP C O 1
ATOM 8331 N N . ARG C 1 366 ? 65.242 88.930 17.295 1.00 33.77 345 ARG C N 1
ATOM 8332 C CA . ARG C 1 366 ? 66.144 88.028 16.580 1.00 28.76 345 ARG C CA 1
ATOM 8333 C C . ARG C 1 366 ? 66.829 88.736 15.424 1.00 34.56 345 ARG C C 1
ATOM 8334 O O . ARG C 1 366 ? 66.155 89.326 14.576 1.00 37.36 345 ARG C O 1
ATOM 8342 N N . TRP C 1 367 ? 68.156 88.629 15.358 1.00 33.34 346 TRP C N 1
ATOM 8343 C CA . TRP C 1 367 ? 68.882 88.734 14.099 1.00 33.13 346 TRP C CA 1
ATOM 8344 C C . TRP C 1 367 ? 69.235 87.319 13.642 1.00 35.33 346 TRP C C 1
ATOM 8345 O O . TRP C 1 367 ? 69.856 86.556 14.393 1.00 36.16 346 TRP C O 1
ATOM 8356 N N . VAL C 1 368 ? 68.872 86.977 12.413 1.00 36.00 347 VAL C N 1
ATOM 8357 C CA . VAL C 1 368 ? 69.205 85.675 11.847 1.00 32.58 347 VAL C CA 1
ATOM 8358 C C . VAL C 1 368 ? 70.192 85.892 10.703 1.00 37.86 347 VAL C C 1
ATOM 8359 O O . VAL C 1 368 ? 69.860 86.524 9.692 1.00 36.84 347 VAL C O 1
ATOM 8363 N N . GLY C 1 369 ? 71.410 85.382 10.868 1.00 38.63 348 GLY C N 1
ATOM 8364 C CA . GLY C 1 369 ? 72.402 85.490 9.806 1.00 36.72 348 GLY C CA 1
ATOM 8365 C C . GLY C 1 369 ? 72.973 86.874 9.606 1.00 40.92 348 GLY C C 1
ATOM 8366 O O . GLY C 1 369 ? 73.344 87.228 8.485 1.00 47.94 348 GLY C O 1
ATOM 8367 N N . ALA C 1 370 ? 73.057 87.670 10.664 1.00 39.30 349 ALA C N 1
ATOM 8368 C CA . ALA C 1 370 ? 73.665 88.993 10.606 1.00 36.33 349 ALA C CA 1
ATOM 8369 C C . ALA C 1 370 ? 75.113 88.897 11.063 1.00 42.56 349 ALA C C 1
ATOM 8370 O O . ALA C 1 370 ? 75.382 88.409 12.164 1.00 39.83 349 ALA C O 1
ATOM 8372 N N . ALA C 1 371 ? 76.041 89.374 10.227 1.00 45.80 350 ALA C N 1
ATOM 8373 C CA . ALA C 1 371 ? 77.450 89.358 10.612 1.00 42.52 350 ALA C CA 1
ATOM 8374 C C . ALA C 1 371 ? 77.706 90.278 11.797 1.00 51.36 350 ALA C C 1
ATOM 8375 O O . ALA C 1 371 ? 78.468 89.932 12.707 1.00 58.65 350 ALA C O 1
ATOM 8377 N N . GLN C 1 372 ? 77.068 91.442 11.814 1.00 51.22 351 GLN C N 1
ATOM 8378 C CA . GLN C 1 372 ? 77.207 92.390 12.917 1.00 50.94 351 GLN C CA 1
ATOM 8379 C C . GLN C 1 372 ? 75.834 92.712 13.494 1.00 50.92 351 GLN C C 1
ATOM 8380 O O . GLN C 1 372 ? 75.051 93.443 12.860 1.00 52.55 351 GLN C O 1
ATOM 8382 N N . PRO C 1 373 ? 75.495 92.211 14.675 1.00 44.13 352 PRO C N 1
ATOM 8383 C CA . PRO C 1 373 ? 74.220 92.589 15.284 1.00 45.34 352 PRO C CA 1
ATOM 8384 C C . PRO C 1 373 ? 74.202 94.068 15.631 1.00 42.39 352 PRO C C 1
ATOM 8385 O O . PRO C 1 373 ? 75.239 94.686 15.870 1.00 40.05 352 PRO C O 1
ATOM 8389 N N . VAL C 1 374 ? 73.004 94.644 15.617 1.00 43.48 353 VAL C N 1
ATOM 8390 C CA . VAL C 1 374 ? 72.769 96.026 16.023 1.00 45.72 353 VAL C CA 1
ATOM 8391 C C . VAL C 1 374 ? 71.823 95.998 17.217 1.00 42.48 353 VAL C C 1
ATOM 8392 O O . VAL C 1 374 ? 70.757 95.378 17.147 1.00 40.38 353 VAL C O 1
ATOM 8396 N N . HIS C 1 375 ? 72.209 96.670 18.308 1.00 40.89 354 HIS C N 1
ATOM 8397 C CA . HIS C 1 375 ? 71.506 96.529 19.579 1.00 39.33 354 HIS C CA 1
ATOM 8398 C C . HIS C 1 375 ? 70.356 97.522 19.672 1.00 35.55 354 HIS C C 1
ATOM 8399 O O . HIS C 1 375 ? 70.596 98.731 19.639 1.00 38.66 354 HIS C O 1
ATOM 8406 N N . PRO C 1 376 ? 69.118 97.064 19.800 1.00 36.07 355 PRO C N 1
ATOM 8407 C CA . PRO C 1 376 ? 67.994 97.994 19.940 1.00 43.79 355 PRO C CA 1
ATOM 8408 C C . PRO C 1 376 ? 68.101 98.805 21.225 1.00 46.73 355 PRO C C 1
ATOM 8409 O O . PRO C 1 376 ? 68.533 98.304 22.264 1.00 42.00 355 PRO C O 1
ATOM 8413 N N . ARG C 1 377 ? 67.681 100.060 21.160 1.00 42.24 356 ARG C N 1
ATOM 8414 C CA . ARG C 1 377 ? 67.479 100.846 22.366 1.00 44.70 356 ARG C CA 1
ATOM 8415 C C . ARG C 1 377 ? 65.989 100.995 22.650 1.00 41.39 356 ARG C C 1
ATOM 8416 O O . ARG C 1 377 ? 65.141 100.778 21.782 1.00 38.26 356 ARG C O 1
ATOM 8424 N N . THR C 1 378 ? 65.671 101.303 23.904 1.00 40.04 357 THR C N 1
ATOM 8425 C CA . THR C 1 378 ? 64.290 101.393 24.352 1.00 40.25 357 THR C CA 1
ATOM 8426 C C . THR C 1 378 ? 64.087 102.639 25.204 1.00 42.61 357 THR C C 1
ATOM 8427 O O . THR C 1 378 ? 65.021 103.143 25.832 1.00 44.86 357 THR C O 1
ATOM 8431 N N . ARG C 1 379 ? 62.842 103.117 25.236 1.00 41.22 358 ARG C N 1
ATOM 8432 C CA . ARG C 1 379 ? 62.437 104.137 26.191 1.00 44.81 358 ARG C CA 1
ATOM 8433 C C . ARG C 1 379 ? 60.938 104.020 26.428 1.00 44.32 358 ARG C C 1
ATOM 8434 O O . ARG C 1 379 ? 60.178 103.630 25.536 1.00 42.48 358 ARG C O 1
ATOM 8442 N N . VAL C 1 380 ? 60.527 104.337 27.651 1.00 42.24 359 VAL C N 1
ATOM 8443 C CA . VAL C 1 380 ? 59.123 104.336 28.042 1.00 47.56 359 VAL C CA 1
ATOM 8444 C C . VAL C 1 380 ? 58.618 105.763 27.906 1.00 52.94 359 VAL C C 1
ATOM 8445 O O . VAL C 1 380 ? 59.212 106.696 28.463 1.00 56.59 359 VAL C O 1
ATOM 8449 N N . VAL C 1 381 ? 57.527 105.939 27.161 1.00 51.13 360 VAL C N 1
ATOM 8450 C CA . VAL C 1 381 ? 56.918 107.248 26.970 1.00 56.96 360 VAL C CA 1
ATOM 8451 C C . VAL C 1 381 ? 55.418 107.131 27.214 1.00 54.30 360 VAL C C 1
ATOM 8452 O O . VAL C 1 381 ? 54.850 106.036 27.259 1.00 54.13 360 VAL C O 1
ATOM 8456 N N . LYS C 1 382 ? 54.774 108.283 27.350 1.00 52.72 361 LYS C N 1
ATOM 8457 C CA . LYS C 1 382 ? 53.322 108.320 27.408 1.00 58.61 361 LYS C CA 1
ATOM 8458 C C . LYS C 1 382 ? 52.776 108.154 25.999 1.00 61.20 361 LYS C C 1
ATOM 8459 O O . LYS C 1 382 ? 53.248 108.798 25.058 1.00 61.40 361 LYS C O 1
ATOM 8465 N N . LEU C 1 383 ? 51.785 107.273 25.861 1.00 62.54 362 LEU C N 1
ATOM 8466 C CA . LEU C 1 383 ? 51.227 106.943 24.557 1.00 63.13 362 LEU C CA 1
ATOM 8467 C C . LEU C 1 383 ? 50.676 108.170 23.839 1.00 60.98 362 LEU C C 1
ATOM 8468 O O . LEU C 1 383 ? 50.566 108.162 22.608 1.00 64.45 362 LEU C O 1
ATOM 8473 N N . ALA C 1 384 ? 50.328 109.225 24.576 1.00 54.59 363 ALA C N 1
ATOM 8474 C CA . ALA C 1 384 ? 49.835 110.436 23.933 1.00 60.33 363 ALA C CA 1
ATOM 8475 C C . ALA C 1 384 ? 50.901 111.090 23.052 1.00 68.65 363 ALA C C 1
ATOM 8476 O O . ALA C 1 384 ? 50.566 111.703 22.030 1.00 67.36 363 ALA C O 1
ATOM 8478 N N . ALA C 1 385 ? 52.183 110.981 23.425 1.00 67.31 364 ALA C N 1
ATOM 8479 C CA . ALA C 1 385 ? 53.231 111.641 22.647 1.00 61.40 364 ALA C CA 1
ATOM 8480 C C . ALA C 1 385 ? 53.350 111.062 21.238 1.00 62.88 364 ALA C C 1
ATOM 8481 O O . ALA C 1 385 ? 53.681 111.791 20.296 1.00 66.45 364 ALA C O 1
ATOM 8483 N N . LEU C 1 386 ? 53.078 109.771 21.070 1.00 66.42 365 LEU C N 1
ATOM 8484 C CA . LEU C 1 386 ? 53.120 109.138 19.750 1.00 66.33 365 LEU C CA 1
ATOM 8485 C C . LEU C 1 386 ? 51.861 109.474 18.939 1.00 71.65 365 LEU C C 1
ATOM 8486 O O . LEU C 1 386 ? 51.759 109.161 17.752 1.00 68.63 365 LEU C O 1
ATOM 8488 N N . ARG D 1 27 ? 32.608 85.769 -14.078 1.00 59.68 6 ARG D N 1
ATOM 8489 C CA . ARG D 1 27 ? 34.035 85.496 -14.241 1.00 66.28 6 ARG D CA 1
ATOM 8490 C C . ARG D 1 27 ? 34.410 84.098 -13.722 1.00 67.96 6 ARG D C 1
ATOM 8491 O O . ARG D 1 27 ? 33.847 83.610 -12.740 1.00 77.84 6 ARG D O 1
ATOM 8493 N N . ALA D 1 28 ? 35.350 83.457 -14.423 1.00 55.00 7 ALA D N 1
ATOM 8494 C CA . ALA D 1 28 ? 35.826 82.107 -14.108 1.00 42.03 7 ALA D CA 1
ATOM 8495 C C . ALA D 1 28 ? 36.836 82.144 -12.957 1.00 40.75 7 ALA D C 1
ATOM 8496 O O . ALA D 1 28 ? 38.015 81.809 -13.107 1.00 38.29 7 ALA D O 1
ATOM 8498 N N . THR D 1 29 ? 36.327 82.497 -11.771 1.00 31.82 8 THR D N 1
ATOM 8499 C CA . THR D 1 29 ? 37.172 82.646 -10.587 1.00 35.61 8 THR D CA 1
ATOM 8500 C C . THR D 1 29 ? 37.920 81.355 -10.256 1.00 33.25 8 THR D C 1
ATOM 8501 O O . THR D 1 29 ? 39.135 81.372 -10.019 1.00 35.43 8 THR D O 1
ATOM 8505 N N . GLN D 1 30 ? 37.212 80.220 -10.260 1.00 30.35 9 GLN D N 1
ATOM 8506 C CA . GLN D 1 30 ? 37.839 78.950 -9.903 1.00 34.24 9 GLN D CA 1
ATOM 8507 C C . GLN D 1 30 ? 38.958 78.584 -10.880 1.00 33.59 9 GLN D C 1
ATOM 8508 O O . GLN D 1 30 ? 39.999 78.062 -10.475 1.00 28.24 9 GLN D O 1
ATOM 8514 N N . LEU D 1 31 ? 38.747 78.821 -12.178 1.00 34.63 10 LEU D N 1
ATOM 8515 C CA . LEU D 1 31 ? 39.772 78.471 -13.155 1.00 33.29 10 LEU D CA 1
ATOM 8516 C C . LEU D 1 31 ? 41.001 79.357 -13.015 1.00 30.63 10 LEU D C 1
ATOM 8517 O O . LEU D 1 31 ? 42.128 78.853 -12.952 1.00 27.82 10 LEU D O 1
ATOM 8522 N N . LEU D 1 32 ? 40.797 80.679 -12.956 1.00 29.24 11 LEU D N 1
ATOM 8523 C CA . LEU D 1 32 ? 41.907 81.626 -12.970 1.00 29.73 11 LEU D CA 1
ATOM 8524 C C . LEU D 1 32 ? 42.792 81.490 -11.739 1.00 42.84 11 LEU D C 1
ATOM 8525 O O . LEU D 1 32 ? 43.984 81.824 -11.792 1.00 41.91 11 LEU D O 1
ATOM 8530 N N . SER D 1 33 ? 42.234 81.022 -10.623 1.00 29.79 12 SER D N 1
ATOM 8531 C CA . SER D 1 33 ? 42.989 80.852 -9.389 1.00 30.35 12 SER D CA 1
ATOM 8532 C C . SER D 1 33 ? 43.746 79.526 -9.310 1.00 32.75 12 SER D C 1
ATOM 8533 O O . SER D 1 33 ? 44.571 79.360 -8.408 1.00 34.53 12 SER D O 1
ATOM 8536 N N . GLY D 1 34 ? 43.473 78.563 -10.193 1.00 30.24 13 GLY D N 1
ATOM 8537 C CA . GLY D 1 34 ? 44.070 77.244 -10.081 1.00 27.27 13 GLY D CA 1
ATOM 8538 C C . GLY D 1 34 ? 43.212 76.220 -9.355 1.00 28.50 13 GLY D C 1
ATOM 8539 O O . GLY D 1 34 ? 43.552 75.024 -9.351 1.00 27.74 13 GLY D O 1
ATOM 8540 N N . GLN D 1 35 ? 42.101 76.649 -8.759 1.00 27.82 14 GLN D N 1
ATOM 8541 C CA . GLN D 1 35 ? 41.229 75.715 -8.053 1.00 27.35 14 GLN D CA 1
ATOM 8542 C C . GLN D 1 35 ? 40.655 74.665 -9.001 1.00 28.43 14 GLN D C 1
ATOM 8543 O O . GLN D 1 35 ? 40.614 73.473 -8.669 1.00 27.83 14 GLN D O 1
ATOM 8549 N N . THR D 1 36 ? 40.229 75.078 -10.202 1.00 32.19 15 THR D N 1
ATOM 8550 C CA . THR D 1 36 ? 39.694 74.109 -11.158 1.00 25.86 15 THR D CA 1
ATOM 8551 C C . THR D 1 36 ? 40.727 73.049 -11.505 1.00 25.06 15 THR D C 1
ATOM 8552 O O . THR D 1 36 ? 40.402 71.858 -11.582 1.00 24.54 15 THR D O 1
ATOM 8556 N N . TRP D 1 37 ? 41.980 73.460 -11.715 1.00 25.03 16 TRP D N 1
ATOM 8557 C CA . TRP D 1 37 ? 43.012 72.485 -12.061 1.00 24.36 16 TRP D CA 1
ATOM 8558 C C . TRP D 1 37 ? 43.202 71.479 -10.939 1.00 24.14 16 TRP D C 1
ATOM 8559 O O . TRP D 1 37 ? 43.326 70.278 -11.190 1.00 25.90 16 TRP D O 1
ATOM 8570 N N . ALA D 1 38 ? 43.209 71.952 -9.690 1.00 24.67 17 ALA D N 1
ATOM 8571 C CA . ALA D 1 38 ? 43.304 71.047 -8.545 1.00 25.91 17 ALA D CA 1
ATOM 8572 C C . ALA D 1 38 ? 42.103 70.100 -8.478 1.00 29.08 17 ALA D C 1
ATOM 8573 O O . ALA D 1 38 ? 42.260 68.894 -8.243 1.00 31.98 17 ALA D O 1
ATOM 8575 N N . ASP D 1 39 ? 40.887 70.636 -8.650 1.00 24.71 18 ASP D N 1
ATOM 8576 C CA . ASP D 1 39 ? 39.692 69.792 -8.608 1.00 24.59 18 ASP D CA 1
ATOM 8577 C C . ASP D 1 39 ? 39.688 68.771 -9.752 1.00 29.52 18 ASP D C 1
ATOM 8578 O O . ASP D 1 39 ? 39.319 67.604 -9.558 1.00 25.81 18 ASP D O 1
ATOM 8583 N N . PHE D 1 40 ? 40.083 69.203 -10.953 1.00 26.52 19 PHE D N 1
ATOM 8584 C CA . PHE D 1 40 ? 40.264 68.304 -12.099 1.00 28.63 19 PHE D CA 1
ATOM 8585 C C . PHE D 1 40 ? 41.201 67.147 -11.748 1.00 22.52 19 PHE D C 1
ATOM 8586 O O . PHE D 1 40 ? 40.862 65.974 -11.926 1.00 22.17 19 PHE D O 1
ATOM 8594 N N . CYS D 1 41 ? 42.383 67.466 -11.221 1.00 22.60 20 CYS D N 1
ATOM 8595 C CA . CYS D 1 41 ? 43.323 66.411 -10.847 1.00 30.18 20 CYS D CA 1
ATOM 8596 C C . CYS D 1 41 ? 42.784 65.543 -9.707 1.00 26.68 20 CYS D C 1
ATOM 8597 O O . CYS D 1 41 ? 42.937 64.314 -9.737 1.00 24.95 20 CYS D O 1
ATOM 8600 N N . ASP D 1 42 ? 42.127 66.153 -8.708 1.00 22.95 21 ASP D N 1
ATOM 8601 C CA . ASP D 1 42 ? 41.577 65.367 -7.595 1.00 23.08 21 ASP D CA 1
ATOM 8602 C C . ASP D 1 42 ? 40.416 64.475 -8.032 1.00 27.18 21 ASP D C 1
ATOM 8603 O O . ASP D 1 42 ? 40.260 63.371 -7.494 1.00 24.20 21 ASP D O 1
ATOM 8608 N N . THR D 1 43 ? 39.595 64.916 -8.994 1.00 26.48 22 THR D N 1
ATOM 8609 C CA . THR D 1 43 ? 38.574 64.013 -9.527 1.00 33.40 22 THR D CA 1
ATOM 8610 C C . THR D 1 43 ? 39.221 62.859 -10.285 1.00 26.83 22 THR D C 1
ATOM 8611 O O . THR D 1 43 ? 38.818 61.701 -10.134 1.00 27.90 22 THR D O 1
ATOM 8615 N N . LEU D 1 44 ? 40.236 63.157 -11.096 1.00 24.48 23 LEU D N 1
ATOM 8616 C CA . LEU D 1 44 ? 41.022 62.107 -11.736 1.00 21.24 23 LEU D CA 1
ATOM 8617 C C . LEU D 1 44 ? 41.555 61.108 -10.725 1.00 28.82 23 LEU D C 1
ATOM 8618 O O . LEU D 1 44 ? 41.491 59.894 -10.935 1.00 21.00 23 LEU D O 1
ATOM 8623 N N . LYS D 1 45 ? 42.149 61.615 -9.646 1.00 21.87 24 LYS D N 1
ATOM 8624 C CA . LYS D 1 45 ? 42.692 60.744 -8.616 1.00 25.09 24 LYS D CA 1
ATOM 8625 C C . LYS D 1 45 ? 41.612 59.824 -8.055 1.00 27.58 24 LYS D C 1
ATOM 8626 O O . LYS D 1 45 ? 41.815 58.609 -7.952 1.00 24.31 24 LYS D O 1
ATOM 8632 N N . ARG D 1 46 ? 40.441 60.381 -7.708 1.00 22.14 25 ARG D N 1
ATOM 8633 C CA . ARG D 1 46 ? 39.383 59.544 -7.147 1.00 25.78 25 ARG D CA 1
ATOM 8634 C C . ARG D 1 46 ? 38.900 58.480 -8.124 1.00 25.91 25 ARG D C 1
ATOM 8635 O O . ARG D 1 46 ? 38.369 57.459 -7.687 1.00 27.30 25 ARG D O 1
ATOM 8643 N N . SER D 1 47 ? 39.056 58.694 -9.434 1.00 26.37 26 SER D N 1
ATOM 8644 C CA . SER D 1 47 ? 38.679 57.663 -10.400 1.00 23.41 26 SER D CA 1
ATOM 8645 C C . SER D 1 47 ? 39.456 56.369 -10.187 1.00 26.76 26 SER D C 1
ATOM 8646 O O . SER D 1 47 ? 39.038 55.317 -10.676 1.00 26.72 26 SER D O 1
ATOM 8649 N N . GLY D 1 48 ? 40.609 56.432 -9.526 1.00 24.99 27 GLY D N 1
ATOM 8650 C CA . GLY D 1 48 ? 41.319 55.211 -9.196 1.00 28.49 27 GLY D CA 1
ATOM 8651 C C . GLY D 1 48 ? 40.479 54.216 -8.421 1.00 28.36 27 GLY D C 1
ATOM 8652 O O . GLY D 1 48 ? 40.699 53.010 -8.518 1.00 36.82 27 GLY D O 1
ATOM 8653 N N . GLU D 1 49 ? 39.489 54.699 -7.665 1.00 21.89 28 GLU D N 1
ATOM 8654 C CA A GLU D 1 49 ? 38.604 53.808 -6.917 0.48 28.72 28 GLU D CA 1
ATOM 8655 C CA B GLU D 1 49 ? 38.645 53.773 -6.920 0.52 28.45 28 GLU D CA 1
ATOM 8656 C C . GLU D 1 49 ? 37.785 52.907 -7.837 1.00 30.76 28 GLU D C 1
ATOM 8657 O O . GLU D 1 49 ? 37.378 51.809 -7.434 1.00 23.92 28 GLU D O 1
ATOM 8668 N N . GLN D 1 50 ? 37.517 53.350 -9.065 1.00 26.02 29 GLN D N 1
ATOM 8669 C CA . GLN D 1 50 ? 36.816 52.476 -10.002 1.00 31.01 29 GLN D CA 1
ATOM 8670 C C . GLN D 1 50 ? 37.672 51.286 -10.438 1.00 29.92 29 GLN D C 1
ATOM 8671 O O . GLN D 1 50 ? 37.126 50.284 -10.913 1.00 28.97 29 GLN D O 1
ATOM 8677 N N . ILE D 1 51 ? 38.998 51.407 -10.366 1.00 26.98 30 ILE D N 1
ATOM 8678 C CA . ILE D 1 51 ? 39.878 50.285 -10.676 1.00 24.25 30 ILE D CA 1
ATOM 8679 C C . ILE D 1 51 ? 40.020 49.352 -9.474 1.00 28.01 30 ILE D C 1
ATOM 8680 O O . ILE D 1 51 ? 40.124 48.130 -9.625 1.00 27.22 30 ILE D O 1
ATOM 8685 N N . LEU D 1 52 ? 40.045 49.914 -8.268 1.00 25.89 31 LEU D N 1
ATOM 8686 C CA . LEU D 1 52 ? 40.291 49.156 -7.046 1.00 29.18 31 LEU D CA 1
ATOM 8687 C C . LEU D 1 52 ? 39.038 48.495 -6.474 1.00 24.91 31 LEU D C 1
ATOM 8688 O O . LEU D 1 52 ? 39.172 47.671 -5.568 1.00 33.49 31 LEU D O 1
ATOM 8693 N N . ARG D 1 53 ? 37.846 48.822 -6.985 1.00 32.05 32 ARG D N 1
ATOM 8694 C CA . ARG D 1 53 ? 36.578 48.190 -6.587 1.00 31.16 32 ARG D CA 1
ATOM 8695 C C . ARG D 1 53 ? 36.757 46.704 -6.326 1.00 36.00 32 ARG D C 1
ATOM 8696 O O . ARG D 1 53 ? 37.371 45.992 -7.131 1.00 33.03 32 ARG D O 1
ATOM 8704 N N . THR D 1 54 ? 36.184 46.229 -5.214 1.00 28.74 33 THR D N 1
ATOM 8705 C CA . THR D 1 54 ? 36.349 44.827 -4.850 1.00 32.30 33 THR D CA 1
ATOM 8706 C C . THR D 1 54 ? 35.534 43.893 -5.733 1.00 32.90 33 THR D C 1
ATOM 8707 O O . THR D 1 54 ? 35.808 42.690 -5.744 1.00 35.39 33 THR D O 1
ATOM 8711 N N . ASP D 1 55 ? 34.551 44.406 -6.473 1.00 24.84 34 ASP D N 1
ATOM 8712 C CA . ASP D 1 55 ? 33.850 43.578 -7.450 1.00 31.05 34 ASP D CA 1
ATOM 8713 C C . ASP D 1 55 ? 34.578 43.491 -8.789 1.00 34.03 34 ASP D C 1
ATOM 8714 O O . ASP D 1 55 ? 34.082 42.832 -9.703 1.00 34.41 34 ASP D O 1
ATOM 8719 N N . ALA D 1 56 ? 35.747 44.132 -8.929 1.00 32.71 35 ALA D N 1
ATOM 8720 C CA . ALA D 1 56 ? 36.601 43.983 -10.090 1.00 30.66 35 ALA D CA 1
ATOM 8721 C C . ALA D 1 56 ? 37.724 42.998 -9.776 1.00 35.89 35 ALA D C 1
ATOM 8722 O O . ALA D 1 56 ? 38.132 42.866 -8.617 1.00 32.82 35 ALA D O 1
ATOM 8724 N N . PRO D 1 57 ? 38.216 42.266 -10.777 1.00 34.56 36 PRO D N 1
ATOM 8725 C CA . PRO D 1 57 ? 39.325 41.339 -10.538 1.00 24.40 36 PRO D CA 1
ATOM 8726 C C . PRO D 1 57 ? 40.538 42.081 -10.012 1.00 28.86 36 PRO D C 1
ATOM 8727 O O . PRO D 1 57 ? 40.762 43.252 -10.331 1.00 33.71 36 PRO D O 1
ATOM 8731 N N . ASP D 1 58 ? 41.356 41.384 -9.226 1.00 26.56 37 ASP D N 1
ATOM 8732 C CA . ASP D 1 58 ? 42.579 42.004 -8.730 1.00 30.70 37 ASP D CA 1
ATOM 8733 C C . ASP D 1 58 ? 43.856 41.345 -9.271 1.00 29.31 37 ASP D C 1
ATOM 8734 O O . ASP D 1 58 ? 44.947 41.577 -8.733 1.00 29.36 37 ASP D O 1
ATOM 8739 N N . ASP D 1 59 ? 43.766 40.557 -10.343 1.00 31.22 38 ASP D N 1
ATOM 8740 C CA . ASP D 1 59 ? 44.993 40.048 -10.937 1.00 29.56 38 ASP D CA 1
ATOM 8741 C C . ASP D 1 59 ? 45.833 41.214 -11.473 1.00 26.67 38 ASP D C 1
ATOM 8742 O O . ASP D 1 59 ? 45.291 42.240 -11.885 1.00 32.91 38 ASP D O 1
ATOM 8747 N N . PRO D 1 60 ? 47.164 41.094 -11.436 1.00 29.15 39 PRO D N 1
ATOM 8748 C CA . PRO D 1 60 ? 48.022 42.255 -11.753 1.00 29.73 39 PRO D CA 1
ATOM 8749 C C . PRO D 1 60 ? 47.814 42.830 -13.145 1.00 28.99 39 PRO D C 1
ATOM 8750 O O . PRO D 1 60 ? 47.858 44.056 -13.309 1.00 21.67 39 PRO D O 1
ATOM 8754 N N . LEU D 1 61 ? 47.588 41.984 -14.154 1.00 27.99 40 LEU D N 1
ATOM 8755 C CA . LEU D 1 61 ? 47.357 42.490 -15.505 1.00 24.79 40 LEU D CA 1
ATOM 8756 C C . LEU D 1 61 ? 46.094 43.341 -15.561 1.00 30.67 40 LEU D C 1
ATOM 8757 O O . LEU D 1 61 ? 46.127 44.501 -15.992 1.00 28.71 40 LEU D O 1
ATOM 8762 N N . THR D 1 62 ? 44.971 42.792 -15.090 1.00 27.38 41 THR D N 1
ATOM 8763 C CA . THR D 1 62 ? 43.734 43.568 -15.080 1.00 27.14 41 THR D CA 1
ATOM 8764 C C . THR D 1 62 ? 43.922 44.864 -14.292 1.00 31.49 41 THR D C 1
ATOM 8765 O O . THR D 1 62 ? 43.509 45.947 -14.738 1.00 22.47 41 THR D O 1
ATOM 8769 N N . ARG D 1 63 ? 44.598 44.777 -13.144 1.00 25.13 42 ARG D N 1
ATOM 8770 C CA . ARG D 1 63 ? 44.813 45.952 -12.309 1.00 24.87 42 ARG D CA 1
ATOM 8771 C C . ARG D 1 63 ? 45.634 47.008 -13.037 1.00 25.05 42 ARG D C 1
ATOM 8772 O O . ARG D 1 63 ? 45.226 48.171 -13.136 1.00 30.73 42 ARG D O 1
ATOM 8780 N N . ALA D 1 64 ? 46.791 46.610 -13.576 1.00 23.61 43 ALA D N 1
ATOM 8781 C CA . ALA D 1 64 ? 47.642 47.549 -14.294 1.00 20.63 43 ALA D CA 1
ATOM 8782 C C . ALA D 1 64 ? 46.924 48.124 -15.513 1.00 21.72 43 ALA D C 1
ATOM 8783 O O . ALA D 1 64 ? 46.975 49.334 -15.753 1.00 20.11 43 ALA D O 1
ATOM 8785 N N . GLU D 1 65 ? 46.237 47.275 -16.290 1.00 20.87 44 GLU D N 1
ATOM 8786 C CA . GLU D 1 65 ? 45.485 47.787 -17.435 1.00 23.13 44 GLU D CA 1
ATOM 8787 C C . GLU D 1 65 ? 44.399 48.770 -17.010 1.00 26.32 44 GLU D C 1
ATOM 8788 O O . GLU D 1 65 ? 44.060 49.692 -17.766 1.00 23.00 44 GLU D O 1
ATOM 8794 N N . GLY D 1 66 ? 43.834 48.585 -15.816 1.00 27.16 45 GLY D N 1
ATOM 8795 C CA . GLY D 1 66 ? 42.829 49.518 -15.331 1.00 22.24 45 GLY D CA 1
ATOM 8796 C C . GLY D 1 66 ? 43.366 50.927 -15.163 1.00 26.20 45 GLY D C 1
ATOM 8797 O O . GLY D 1 66 ? 42.712 51.898 -15.548 1.00 27.89 45 GLY D O 1
ATOM 8798 N N . PHE D 1 67 ? 44.579 51.067 -14.613 1.00 23.56 46 PHE D N 1
ATOM 8799 C CA . PHE D 1 67 ? 45.128 52.418 -14.474 1.00 19.87 46 PHE D CA 1
ATOM 8800 C C . PHE D 1 67 ? 45.515 53.019 -15.822 1.00 20.96 46 PHE D C 1
ATOM 8801 O O . PHE D 1 67 ? 45.344 54.224 -16.038 1.00 23.94 46 PHE D O 1
ATOM 8809 N N . ARG D 1 68 ? 46.017 52.208 -16.752 1.00 19.66 47 ARG D N 1
ATOM 8810 C CA . ARG D 1 68 ? 46.271 52.735 -18.095 1.00 24.06 47 ARG D CA 1
ATOM 8811 C C . ARG D 1 68 ? 44.968 53.182 -18.754 1.00 23.42 47 ARG D C 1
ATOM 8812 O O . ARG D 1 68 ? 44.920 54.215 -19.433 1.00 22.24 47 ARG D O 1
ATOM 8820 N N . TYR D 1 69 ? 43.904 52.405 -18.555 1.00 20.84 48 TYR D N 1
ATOM 8821 C CA . TYR D 1 69 ? 42.568 52.735 -19.054 1.00 19.62 48 TYR D CA 1
ATOM 8822 C C . TYR D 1 69 ? 42.108 54.118 -18.600 1.00 20.61 48 TYR D C 1
ATOM 8823 O O . TYR D 1 69 ? 41.557 54.892 -19.392 1.00 21.89 48 TYR D O 1
ATOM 8832 N N . LEU D 1 70 ? 42.304 54.438 -17.314 1.00 19.64 49 LEU D N 1
ATOM 8833 C CA . LEU D 1 70 ? 41.940 55.763 -16.817 1.00 25.68 49 LEU D CA 1
ATOM 8834 C C . LEU D 1 70 ? 42.694 56.856 -17.568 1.00 24.95 49 LEU D C 1
ATOM 8835 O O . LEU D 1 70 ? 42.107 57.880 -17.929 1.00 27.23 49 LEU D O 1
ATOM 8840 N N . SER D 1 71 ? 44.004 56.664 -17.795 1.00 20.78 50 SER D N 1
ATOM 8841 C CA . SER D 1 71 ? 44.775 57.652 -18.540 1.00 19.53 50 SER D CA 1
ATOM 8842 C C . SER D 1 71 ? 44.275 57.769 -19.983 1.00 19.54 50 SER D C 1
ATOM 8843 O O . SER D 1 71 ? 44.249 58.865 -20.549 1.00 20.61 50 SER D O 1
ATOM 8846 N N . ARG D 1 72 ? 43.853 56.651 -20.582 1.00 19.51 51 ARG D N 1
ATOM 8847 C CA . ARG D 1 72 ? 43.272 56.678 -21.925 1.00 20.84 51 ARG D CA 1
ATOM 8848 C C . ARG D 1 72 ? 41.929 57.397 -21.927 1.00 20.71 51 ARG D C 1
ATOM 8849 O O . ARG D 1 72 ? 41.631 58.173 -22.842 1.00 19.84 51 ARG D O 1
ATOM 8857 N N . LEU D 1 73 ? 41.116 57.172 -20.896 1.00 19.72 52 LEU D N 1
ATOM 8858 C CA . LEU D 1 73 ? 39.850 57.891 -20.798 1.00 25.12 52 LEU D CA 1
ATOM 8859 C C . LEU D 1 73 ? 40.088 59.390 -20.731 1.00 23.47 52 LEU D C 1
ATOM 8860 O O . LEU D 1 73 ? 39.358 60.167 -21.359 1.00 20.42 52 LEU D O 1
ATOM 8878 N N . ARG D 1 75 ? 42.607 61.097 -22.058 1.00 20.06 54 ARG D N 1
ATOM 8879 C CA . ARG D 1 75 ? 42.942 61.588 -23.396 1.00 20.90 54 ARG D CA 1
ATOM 8880 C C . ARG D 1 75 ? 41.684 61.805 -24.240 1.00 20.44 54 ARG D C 1
ATOM 8881 O O . ARG D 1 75 ? 41.531 62.842 -24.895 1.00 26.34 54 ARG D O 1
ATOM 8889 N N . ILE D 1 76 ? 40.766 60.836 -24.230 1.00 20.36 55 ILE D N 1
ATOM 8890 C CA . ILE D 1 76 ? 39.499 60.998 -24.946 1.00 26.78 55 ILE D CA 1
ATOM 8891 C C . ILE D 1 76 ? 38.706 62.166 -24.367 1.00 26.28 55 ILE D C 1
ATOM 8892 O O . ILE D 1 76 ? 38.168 63.010 -25.101 1.00 21.56 55 ILE D O 1
ATOM 8897 N N . ALA D 1 77 ? 38.636 62.226 -23.035 1.00 21.68 56 ALA D N 1
ATOM 8898 C CA . ALA D 1 77 ? 37.856 63.250 -22.347 1.00 26.27 56 ALA D CA 1
ATOM 8899 C C . ALA D 1 77 ? 38.312 64.650 -22.729 1.00 21.47 56 ALA D C 1
ATOM 8900 O O . ALA D 1 77 ? 37.488 65.555 -22.897 1.00 21.76 56 ALA D O 1
ATOM 8902 N N . LEU D 1 78 ? 39.627 64.850 -22.861 1.00 23.50 57 LEU D N 1
ATOM 8903 C CA . LEU D 1 78 ? 40.136 66.187 -23.143 1.00 21.53 57 LEU D CA 1
ATOM 8904 C C . LEU D 1 78 ? 39.834 66.598 -24.575 1.00 22.39 57 LEU D C 1
ATOM 8905 O O . LEU D 1 78 ? 39.581 67.777 -24.846 1.00 24.92 57 LEU D O 1
ATOM 8910 N N . GLU D 1 79 ? 39.853 65.650 -25.505 1.00 23.22 58 GLU D N 1
ATOM 8911 C CA . GLU D 1 79 ? 39.462 65.991 -26.868 1.00 29.59 58 GLU D CA 1
ATOM 8912 C C . GLU D 1 79 ? 37.975 66.316 -26.937 1.00 29.59 58 GLU D C 1
ATOM 8913 O O . GLU D 1 79 ? 37.572 67.281 -27.594 1.00 27.09 58 GLU D O 1
ATOM 8927 N N . HIS D 1 81 ? 35.869 67.391 -24.433 1.00 24.16 60 HIS D N 1
ATOM 8928 C CA . HIS D 1 81 ? 35.330 68.487 -23.650 1.00 25.90 60 HIS D CA 1
ATOM 8929 C C . HIS D 1 81 ? 36.210 69.723 -23.598 1.00 23.50 60 HIS D C 1
ATOM 8930 O O . HIS D 1 81 ? 35.745 70.759 -23.109 1.00 25.43 60 HIS D O 1
ATOM 8937 N N . VAL D 1 82 ? 37.454 69.658 -24.088 1.00 24.76 61 VAL D N 1
ATOM 8938 C CA . VAL D 1 82 ? 38.365 70.798 -24.076 1.00 23.54 61 VAL D CA 1
ATOM 8939 C C . VAL D 1 82 ? 38.755 71.224 -25.487 1.00 31.16 61 VAL D C 1
ATOM 8940 O O . VAL D 1 82 ? 38.632 72.396 -25.849 1.00 36.45 61 VAL D O 1
ATOM 8944 N N . GLU D 1 83 ? 39.250 70.290 -26.291 1.00 27.20 62 GLU D N 1
ATOM 8945 C CA . GLU D 1 83 ? 39.846 70.651 -27.571 1.00 27.59 62 GLU D CA 1
ATOM 8946 C C . GLU D 1 83 ? 38.839 70.752 -28.712 1.00 29.94 62 GLU D C 1
ATOM 8947 O O . GLU D 1 83 ? 38.976 71.629 -29.568 1.00 31.09 62 GLU D O 1
ATOM 8953 N N . PHE D 1 84 ? 37.841 69.871 -28.762 1.00 26.97 63 PHE D N 1
ATOM 8954 C CA . PHE D 1 84 ? 36.872 69.855 -29.853 1.00 26.83 63 PHE D CA 1
ATOM 8955 C C . PHE D 1 84 ? 35.462 70.050 -29.331 1.00 32.01 63 PHE D C 1
ATOM 8956 O O . PHE D 1 84 ? 34.526 69.395 -29.792 1.00 38.56 63 PHE D O 1
ATOM 8964 N N . ALA D 1 85 ? 35.293 70.954 -28.366 1.00 34.94 64 ALA D N 1
ATOM 8965 C CA . ALA D 1 85 ? 34.026 71.121 -27.668 1.00 39.32 64 ALA D CA 1
ATOM 8966 C C . ALA D 1 85 ? 33.278 72.385 -28.072 1.00 38.79 64 ALA D C 1
ATOM 8967 O O . ALA D 1 85 ? 32.228 72.691 -27.488 1.00 38.41 64 ALA D O 1
ATOM 8969 N N . ASP D 1 86 ? 33.766 73.108 -29.067 1.00 34.63 65 ASP D N 1
ATOM 8970 C CA . ASP D 1 86 ? 33.127 74.344 -29.499 1.00 42.18 65 ASP D CA 1
ATOM 8971 C C . ASP D 1 86 ? 32.181 74.005 -30.646 1.00 44.52 65 ASP D C 1
ATOM 8972 O O . ASP D 1 86 ? 32.627 73.757 -31.772 1.00 35.52 65 ASP D O 1
ATOM 8977 N N . GLY D 1 87 ? 30.872 74.011 -30.361 1.00 42.31 66 GLY D N 1
ATOM 8978 C CA . GLY D 1 87 ? 29.875 73.717 -31.374 1.00 36.89 66 GLY D CA 1
ATOM 8979 C C . GLY D 1 87 ? 29.854 74.703 -32.519 1.00 37.08 66 GLY D C 1
ATOM 8980 O O . GLY D 1 87 ? 29.316 74.392 -33.590 1.00 39.74 66 GLY D O 1
ATOM 8981 N N . ALA D 1 88 ? 30.430 75.884 -32.329 1.00 33.81 67 ALA D N 1
ATOM 8982 C CA . ALA D 1 88 ? 30.569 76.822 -33.434 1.00 35.96 67 ALA D CA 1
ATOM 8983 C C . ALA D 1 88 ? 31.724 76.464 -34.355 1.00 38.27 67 ALA D C 1
ATOM 8984 O O . ALA D 1 88 ? 31.799 76.988 -35.473 1.00 35.67 67 ALA D O 1
ATOM 8986 N N . TRP D 1 89 ? 32.645 75.607 -33.910 1.00 36.61 68 TRP D N 1
ATOM 8987 C CA . TRP D 1 89 ? 33.822 75.251 -34.706 1.00 42.77 68 TRP D CA 1
ATOM 8988 C C . TRP D 1 89 ? 34.055 73.753 -34.595 1.00 42.92 68 TRP D C 1
ATOM 8989 O O . TRP D 1 89 ? 35.078 73.299 -34.081 1.00 40.59 68 TRP D O 1
ATOM 9000 N N . PRO D 1 90 ? 33.122 72.954 -35.106 1.00 42.48 69 PRO D N 1
ATOM 9001 C CA . PRO D 1 90 ? 33.198 71.507 -34.910 1.00 36.28 69 PRO D CA 1
ATOM 9002 C C . PRO D 1 90 ? 34.348 70.900 -35.686 1.00 33.30 69 PRO D C 1
ATOM 9003 O O . PRO D 1 90 ? 34.788 71.430 -36.706 1.00 37.44 69 PRO D O 1
ATOM 9007 N N . GLY D 1 91 ? 34.816 69.763 -35.190 1.00 28.89 70 GLY D N 1
ATOM 9008 C CA . GLY D 1 91 ? 35.751 68.938 -35.932 1.00 28.42 70 GLY D CA 1
ATOM 9009 C C . GLY D 1 91 ? 35.680 67.531 -35.396 1.00 30.34 70 GLY D C 1
ATOM 9010 O O . GLY D 1 91 ? 35.380 67.319 -34.216 1.00 31.17 70 GLY D O 1
ATOM 9011 N N . PHE D 1 92 ? 35.936 66.564 -36.266 1.00 25.51 71 PHE D N 1
ATOM 9012 C CA . PHE D 1 92 ? 35.961 65.174 -35.838 1.00 28.62 71 PHE D CA 1
ATOM 9013 C C . PHE D 1 92 ? 37.239 64.840 -35.071 1.00 30.67 71 PHE D C 1
ATOM 9014 O O . PHE D 1 92 ? 38.330 65.319 -35.395 1.00 28.28 71 PHE D O 1
ATOM 9022 N N . PHE D 1 93 ? 37.097 63.992 -34.066 1.00 23.77 72 PHE D N 1
ATOM 9023 C CA . PHE D 1 93 ? 38.218 63.259 -33.502 1.00 25.07 72 PHE D CA 1
ATOM 9024 C C . PHE D 1 93 ? 37.735 61.835 -33.275 1.00 29.17 72 PHE D C 1
ATOM 9025 O O . PHE D 1 93 ? 36.539 61.547 -33.360 1.00 26.73 72 PHE D O 1
ATOM 9033 N N . SER D 1 94 ? 38.667 60.946 -32.960 1.00 24.28 73 SER D N 1
ATOM 9034 C CA . SER D 1 94 ? 38.347 59.535 -32.802 1.00 27.56 73 SER D CA 1
ATOM 9035 C C . SER D 1 94 ? 38.064 59.236 -31.343 1.00 26.95 73 SER D C 1
ATOM 9036 O O . SER D 1 94 ? 38.955 59.419 -30.508 1.00 29.23 73 SER D O 1
ATOM 9039 N N . PRO D 1 95 ? 36.858 58.785 -30.986 1.00 21.96 74 PRO D N 1
ATOM 9040 C CA . PRO D 1 95 ? 36.555 58.498 -29.582 1.00 22.44 74 PRO D CA 1
ATOM 9041 C C . PRO D 1 95 ? 36.932 57.092 -29.141 1.00 31.20 74 PRO D C 1
ATOM 9042 O O . PRO D 1 95 ? 36.757 56.765 -27.966 1.00 29.09 74 PRO D O 1
ATOM 9046 N N . SER D 1 96 ? 37.435 56.261 -30.046 1.00 25.08 75 SER D N 1
ATOM 9047 C CA . SER D 1 96 ? 38.025 54.977 -29.691 1.00 22.45 75 SER D CA 1
ATOM 9048 C C . SER D 1 96 ? 38.890 54.536 -30.857 1.00 21.46 75 SER D C 1
ATOM 9049 O O . SER D 1 96 ? 38.457 54.611 -32.015 1.00 28.87 75 SER D O 1
ATOM 9052 N N . HIS D 1 97 ? 40.099 54.078 -30.551 1.00 21.26 76 HIS D N 1
ATOM 9053 C CA . HIS D 1 97 ? 41.057 53.694 -31.574 1.00 21.51 76 HIS D CA 1
ATOM 9054 C C . HIS D 1 97 ? 42.030 52.692 -30.946 1.00 24.41 76 HIS D C 1
ATOM 9055 O O . HIS D 1 97 ? 41.707 52.053 -29.937 1.00 26.55 76 HIS D O 1
ATOM 9062 N N . GLU D 1 98 ? 43.221 52.559 -31.543 1.00 23.93 77 GLU D N 1
ATOM 9063 C CA . GLU D 1 98 ? 44.164 51.523 -31.120 1.00 23.15 77 GLU D CA 1
ATOM 9064 C C . GLU D 1 98 ? 44.701 51.763 -29.710 1.00 27.09 77 GLU D C 1
ATOM 9065 O O . GLU D 1 98 ? 45.077 50.800 -29.037 1.00 32.61 77 GLU D O 1
ATOM 9071 N N . THR D 1 99 ? 44.784 53.013 -29.251 1.00 20.81 78 THR D N 1
ATOM 9072 C CA . THR D 1 99 ? 45.367 53.277 -27.934 1.00 22.94 78 THR D CA 1
ATOM 9073 C C . THR D 1 99 ? 44.436 53.999 -26.954 1.00 24.55 78 THR D C 1
ATOM 9074 O O . THR D 1 99 ? 44.912 54.475 -25.909 1.00 22.37 78 THR D O 1
ATOM 9078 N N . ALA D 1 100 ? 43.131 54.070 -27.229 1.00 25.94 79 ALA D N 1
ATOM 9079 C CA . ALA D 1 100 ? 42.169 54.595 -26.257 1.00 25.21 79 ALA D CA 1
ATOM 9080 C C . ALA D 1 100 ? 40.800 54.041 -26.605 1.00 33.45 79 ALA D C 1
ATOM 9081 O O . ALA D 1 100 ? 40.341 54.189 -27.747 1.00 24.89 79 ALA D O 1
ATOM 9083 N N . LYS D 1 101 ? 40.146 53.419 -25.627 1.00 20.23 80 LYS D N 1
ATOM 9084 C CA . LYS D 1 101 ? 39.026 52.538 -25.916 1.00 22.07 80 LYS D CA 1
ATOM 9085 C C . LYS D 1 101 ? 37.948 52.659 -24.847 1.00 22.13 80 LYS D C 1
ATOM 9086 O O . LYS D 1 101 ? 38.256 52.756 -23.655 1.00 21.36 80 LYS D O 1
ATOM 9092 N N . ILE D 1 102 ? 36.684 52.636 -25.271 1.00 21.20 81 ILE D N 1
ATOM 9093 C CA . ILE D 1 102 ? 35.545 52.808 -24.364 1.00 20.83 81 ILE D CA 1
ATOM 9094 C C . ILE D 1 102 ? 34.462 51.805 -24.727 1.00 24.40 81 ILE D C 1
ATOM 9095 O O . ILE D 1 102 ? 34.060 51.712 -25.896 1.00 23.50 81 ILE D O 1
ATOM 9100 N N . GLY D 1 103 ? 33.986 51.058 -23.729 1.00 25.11 82 GLY D N 1
ATOM 9101 C CA . GLY D 1 103 ? 32.684 50.414 -23.823 1.00 27.57 82 GLY D CA 1
ATOM 9102 C C . GLY D 1 103 ? 32.556 49.336 -24.878 1.00 25.38 82 GLY D C 1
ATOM 9103 O O . GLY D 1 103 ? 31.565 49.284 -25.614 1.00 22.36 82 GLY D O 1
ATOM 9104 N N . ALA D 1 104 ? 33.535 48.444 -24.922 1.00 21.86 83 ALA D N 1
ATOM 9105 C CA . ALA D 1 104 ? 33.622 47.404 -25.940 1.00 25.40 83 ALA D CA 1
ATOM 9106 C C . ALA D 1 104 ? 33.680 48.031 -27.334 1.00 26.98 83 ALA D C 1
ATOM 9107 O O . ALA D 1 104 ? 32.790 47.859 -28.169 1.00 27.80 83 ALA D O 1
ATOM 9109 N N . ASP D 1 105 ? 34.755 48.794 -27.549 1.00 29.12 84 ASP D N 1
ATOM 9110 C CA . ASP D 1 105 ? 35.057 49.382 -28.851 1.00 26.90 84 ASP D CA 1
ATOM 9111 C C . ASP D 1 105 ? 35.173 48.304 -29.925 1.00 26.06 84 ASP D C 1
ATOM 9112 O O . ASP D 1 105 ? 35.896 47.317 -29.758 1.00 26.30 84 ASP D O 1
ATOM 9117 N N . ASN D 1 106 ? 34.496 48.516 -31.037 1.00 22.83 85 ASN D N 1
ATOM 9118 C CA . ASN D 1 106 ? 34.487 47.598 -32.169 1.00 23.34 85 ASN D CA 1
ATOM 9119 C C . ASN D 1 106 ? 35.790 47.738 -32.949 1.00 27.87 85 ASN D C 1
ATOM 9120 O O . ASN D 1 106 ? 36.018 48.790 -33.559 1.00 30.72 85 ASN D O 1
ATOM 9125 N N . PRO D 1 107 ? 36.669 46.726 -32.964 1.00 27.91 86 PRO D N 1
ATOM 9126 C CA . PRO D 1 107 ? 37.924 46.873 -33.729 1.00 25.83 86 PRO D CA 1
ATOM 9127 C C . PRO D 1 107 ? 37.686 47.040 -35.211 1.00 29.05 86 PRO D C 1
ATOM 9128 O O . PRO D 1 107 ? 38.528 47.633 -35.889 1.00 24.69 86 PRO D O 1
ATOM 9132 N N . ASP D 1 108 ? 36.549 46.575 -35.734 1.00 29.17 87 ASP D N 1
ATOM 9133 C CA . ASP D 1 108 ? 36.265 46.698 -37.159 1.00 33.50 87 ASP D CA 1
ATOM 9134 C C . ASP D 1 108 ? 35.639 48.040 -37.518 1.00 33.83 87 ASP D C 1
ATOM 9135 O O . ASP D 1 108 ? 35.226 48.231 -38.664 1.00 31.29 87 ASP D O 1
ATOM 9140 N N . ASN D 1 109 ? 35.574 48.972 -36.572 1.00 31.85 88 ASN D N 1
ATOM 9141 C CA . ASN D 1 109 ? 34.983 50.281 -36.792 1.00 33.76 88 ASN D CA 1
ATOM 9142 C C . ASN D 1 109 ? 36.081 51.319 -36.970 1.00 32.85 88 ASN D C 1
ATOM 9143 O O . ASN D 1 109 ? 37.149 51.213 -36.368 1.00 32.14 88 ASN D O 1
ATOM 9148 N N . LEU D 1 110 ? 35.827 52.299 -37.832 1.00 29.78 89 LEU D N 1
ATOM 9149 C CA . LEU D 1 110 ? 36.453 53.609 -37.727 1.00 29.98 89 LEU D CA 1
ATOM 9150 C C . LEU D 1 110 ? 35.398 54.515 -37.075 1.00 34.23 89 LEU D C 1
ATOM 9151 O O . LEU D 1 110 ? 34.350 54.791 -37.675 1.00 30.78 89 LEU D O 1
ATOM 9156 N N . TYR D 1 111 ? 35.657 54.946 -35.837 1.00 23.66 90 TYR D N 1
ATOM 9157 C CA . TYR D 1 111 ? 34.754 55.836 -35.112 1.00 26.24 90 TYR D CA 1
ATOM 9158 C C . TYR D 1 111 ? 35.171 57.282 -35.317 1.00 32.15 90 TYR D C 1
ATOM 9159 O O . TYR D 1 111 ? 36.366 57.599 -35.330 1.00 26.11 90 TYR D O 1
ATOM 9168 N N . GLN D 1 112 ? 34.183 58.160 -35.444 1.00 23.92 91 GLN D N 1
ATOM 9169 C CA . GLN D 1 112 ? 34.428 59.594 -35.487 1.00 24.03 91 GLN D CA 1
ATOM 9170 C C . GLN D 1 112 ? 33.370 60.286 -34.655 1.00 31.39 91 GLN D C 1
ATOM 9171 O O . GLN D 1 112 ? 32.203 59.886 -34.676 1.00 31.06 91 GLN D O 1
ATOM 9177 N N . TYR D 1 113 ? 33.789 61.310 -33.916 1.00 24.77 92 TYR D N 1
ATOM 9178 C CA . TYR D 1 113 ? 32.922 62.037 -32.998 1.00 28.45 92 TYR D CA 1
ATOM 9179 C C . TYR D 1 113 ? 33.159 63.527 -33.200 1.00 33.21 92 TYR D C 1
ATOM 9180 O O . TYR D 1 113 ? 34.302 63.960 -33.391 1.00 29.97 92 TYR D O 1
ATOM 9189 N N . ALA D 1 114 ? 32.071 64.300 -33.218 1.00 26.43 93 ALA D N 1
ATOM 9190 C CA . ALA D 1 114 ? 32.140 65.756 -33.191 1.00 25.06 93 ALA D CA 1
ATOM 9191 C C . ALA D 1 114 ? 31.130 66.320 -32.197 1.00 37.08 93 ALA D C 1
ATOM 9192 O O . ALA D 1 114 ? 29.987 65.852 -32.126 1.00 44.10 93 ALA D O 1
ATOM 9194 N N . ARG D 1 115 ? 31.556 67.319 -31.421 1.00 26.17 94 ARG D N 1
ATOM 9195 C CA . ARG D 1 115 ? 30.627 68.083 -30.604 1.00 25.56 94 ARG D CA 1
ATOM 9196 C C . ARG D 1 115 ? 29.855 69.047 -31.487 1.00 32.76 94 ARG D C 1
ATOM 9197 O O . ARG D 1 115 ? 30.442 69.735 -32.327 1.00 30.82 94 ARG D O 1
ATOM 9205 N N . VAL D 1 116 ? 28.534 69.103 -31.300 1.00 32.40 95 VAL D N 1
ATOM 9206 C CA . VAL D 1 116 ? 27.696 70.026 -3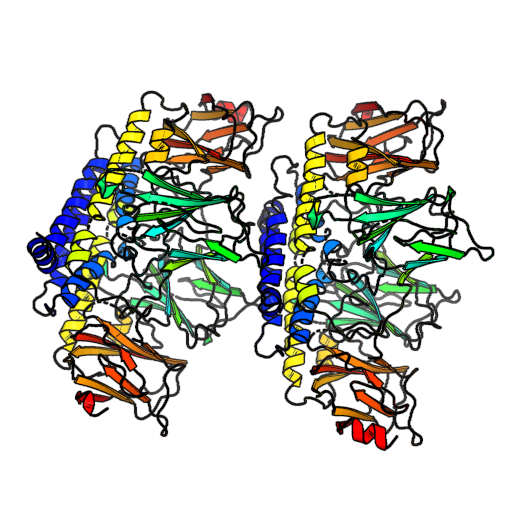2.048 1.00 31.42 95 VAL D CA 1
ATOM 9207 C C . VAL D 1 116 ? 26.766 70.729 -31.070 1.00 31.01 95 VAL D C 1
ATOM 9208 O O . VAL D 1 116 ? 26.702 70.392 -29.892 1.00 34.49 95 VAL D O 1
ATOM 9212 N N . ASP D 1 117 ? 26.097 71.759 -31.568 1.00 34.18 96 ASP D N 1
ATOM 9213 C CA . ASP D 1 117 ? 25.061 72.481 -30.843 1.00 34.72 96 ASP D CA 1
ATOM 9214 C C . ASP D 1 117 ? 23.746 72.244 -31.581 1.00 38.32 96 ASP D C 1
ATOM 9215 O O . ASP D 1 117 ? 23.617 72.611 -32.758 1.00 30.98 96 ASP D O 1
ATOM 9220 N N . GLY D 1 118 ? 22.784 71.619 -30.898 1.00 36.94 97 GLY D N 1
ATOM 9221 C CA . GLY D 1 118 ? 21.490 71.294 -31.499 1.00 36.56 97 GLY D CA 1
ATOM 9222 C C . GLY D 1 118 ? 20.668 72.494 -31.942 1.00 36.54 97 GLY D C 1
ATOM 9223 O O . GLY D 1 118 ? 19.677 72.310 -32.661 1.00 34.99 97 GLY D O 1
ATOM 9224 N N . ARG D 1 119 ? 21.035 73.707 -31.531 1.00 37.57 98 ARG D N 1
ATOM 9225 C CA . ARG D 1 119 ? 20.329 74.900 -31.984 1.00 40.80 98 ARG D CA 1
ATOM 9226 C C . ARG D 1 119 ? 20.883 75.439 -33.295 1.00 40.62 98 ARG D C 1
ATOM 9227 O O . ARG D 1 119 ? 20.308 76.375 -33.857 1.00 47.25 98 ARG D O 1
ATOM 9235 N N . CYS D 1 120 ? 21.955 74.847 -33.808 1.00 42.11 99 CYS D N 1
ATOM 9236 C CA . CYS D 1 120 ? 22.616 75.272 -35.031 1.00 39.37 99 CYS D CA 1
ATOM 9237 C C . CYS D 1 120 ? 22.450 74.186 -36.094 1.00 40.06 99 CYS D C 1
ATOM 9238 O O . CYS D 1 120 ? 21.810 73.158 -35.860 1.00 34.09 99 CYS D O 1
ATOM 9241 N N . GLU D 1 121 ? 23.009 74.430 -37.282 1.00 33.73 100 GLU D N 1
ATOM 9242 C CA . GLU D 1 121 ? 22.939 73.488 -38.396 1.00 41.58 100 GLU D CA 1
ATOM 9243 C C . GLU D 1 121 ? 24.335 73.162 -38.909 1.00 39.85 100 GLU D C 1
ATOM 9244 O O . GLU D 1 121 ? 25.231 74.005 -38.898 1.00 41.81 100 GLU D O 1
ATOM 9250 N N . TYR D 1 122 ? 24.512 71.920 -39.354 1.00 37.91 101 TYR D N 1
ATOM 9251 C CA . TYR D 1 122 ? 25.820 71.428 -39.749 1.00 32.00 101 TYR D CA 1
ATOM 9252 C C . TYR D 1 122 ? 25.751 70.687 -41.076 1.00 44.88 101 TYR D C 1
ATOM 9253 O O . TYR D 1 122 ? 24.760 70.023 -41.395 1.00 39.62 101 TYR D O 1
ATOM 9262 N N . ARG D 1 123 ? 26.834 70.801 -41.837 1.00 39.36 102 ARG D N 1
ATOM 9263 C CA . ARG D 1 123 ? 27.023 70.089 -43.092 1.00 37.78 102 ARG D CA 1
ATOM 9264 C C . ARG D 1 123 ? 28.168 69.101 -42.901 1.00 35.83 102 ARG D C 1
ATOM 9265 O O . ARG D 1 123 ? 29.260 69.489 -42.476 1.00 37.93 102 ARG D O 1
ATOM 9273 N N . VAL D 1 124 ? 27.914 67.826 -43.181 1.00 43.22 103 VAL D N 1
ATOM 9274 C CA . VAL D 1 124 ? 28.949 66.798 -43.191 1.00 44.88 103 VAL D CA 1
ATOM 9275 C C . VAL D 1 124 ? 29.186 66.425 -44.648 1.00 47.71 103 VAL D C 1
ATOM 9276 O O . VAL D 1 124 ? 28.255 65.980 -45.335 1.00 49.63 103 VAL D O 1
ATOM 9280 N N . THR D 1 125 ? 30.417 66.630 -45.128 1.00 46.90 104 THR D N 1
ATOM 9281 C CA . THR D 1 125 ? 30.760 66.452 -46.540 1.00 51.25 104 THR D CA 1
ATOM 9282 C C . THR D 1 125 ? 32.003 65.580 -46.687 1.00 48.49 104 THR D C 1
ATOM 9283 O O . THR D 1 125 ? 32.723 65.313 -45.721 1.00 43.98 104 THR D O 1
ATOM 9287 N N . GLY D 1 126 ? 32.271 65.163 -47.924 1.00 49.20 105 GLY D N 1
ATOM 9288 C CA . GLY D 1 126 ? 33.483 64.443 -48.249 1.00 45.31 105 GLY D CA 1
ATOM 9289 C C . GLY D 1 126 ? 33.193 63.283 -49.180 1.00 50.66 105 GLY D C 1
ATOM 9290 O O . GLY D 1 126 ? 32.208 63.287 -49.917 1.00 56.63 105 GLY D O 1
ATOM 9291 N N . ARG D 1 127 ? 34.071 62.281 -49.153 1.00 44.64 106 ARG D N 1
ATOM 9292 C CA . ARG D 1 127 ? 33.964 61.141 -50.053 1.00 43.84 106 ARG D CA 1
ATOM 9293 C C . ARG D 1 127 ? 33.283 59.975 -49.355 1.00 37.73 106 ARG D C 1
ATOM 9294 O O . ARG D 1 127 ? 33.636 59.628 -48.224 1.00 46.56 106 ARG D O 1
ATOM 9302 N N . ARG D 1 128 ? 32.322 59.363 -50.050 1.00 38.56 107 ARG D N 1
ATOM 9303 C CA . ARG D 1 128 ? 31.571 58.252 -49.483 1.00 43.94 107 ARG D CA 1
ATOM 9304 C C . ARG D 1 128 ? 32.454 57.025 -49.265 1.00 52.74 107 ARG D C 1
ATOM 9305 O O . ARG D 1 128 ? 32.326 56.334 -48.245 1.00 51.12 107 ARG D O 1
ATOM 9313 N N . GLY D 1 129 ? 33.379 56.755 -50.190 1.00 50.71 108 GLY D N 1
ATOM 9314 C CA . GLY D 1 129 ? 34.154 55.531 -50.115 1.00 49.47 108 GLY D CA 1
ATOM 9315 C C . GLY D 1 129 ? 33.259 54.338 -50.426 1.00 42.49 108 GLY D C 1
ATOM 9316 O O . GLY D 1 129 ? 32.123 54.480 -50.846 1.00 37.92 108 GLY D O 1
ATOM 9317 N N . THR D 1 130 ? 33.788 53.139 -50.181 1.00 43.70 109 THR D N 1
ATOM 9318 C CA . THR D 1 130 ? 33.049 51.924 -50.499 1.00 33.06 109 THR D CA 1
ATOM 9319 C C . THR D 1 130 ? 32.714 51.069 -49.286 1.00 42.11 109 THR D C 1
ATOM 9320 O O . THR D 1 130 ? 32.095 50.010 -49.456 1.00 41.12 109 THR D O 1
ATOM 9324 N N . VAL D 1 131 ? 33.105 51.477 -48.074 1.00 39.43 110 VAL D N 1
ATOM 9325 C CA . VAL D 1 131 ? 32.720 50.711 -46.891 1.00 36.72 110 VAL D CA 1
ATOM 9326 C C . VAL D 1 131 ? 31.206 50.622 -46.845 1.00 38.79 110 VAL D C 1
ATOM 9327 O O . VAL D 1 131 ? 30.502 51.622 -47.027 1.00 40.47 110 VAL D O 1
ATOM 9331 N N . ALA D 1 132 ? 30.697 49.400 -46.677 1.00 37.51 111 ALA D N 1
ATOM 9332 C CA . ALA D 1 132 ? 29.272 49.176 -46.874 1.00 42.13 111 ALA D CA 1
ATOM 9333 C C . ALA D 1 132 ? 28.450 49.740 -45.722 1.00 42.92 111 ALA D C 1
ATOM 9334 O O . ALA D 1 132 ? 27.406 50.360 -45.953 1.00 38.37 111 ALA D O 1
ATOM 9336 N N . TYR D 1 133 ? 28.914 49.575 -44.485 1.00 41.53 112 TYR D N 1
ATOM 9337 C CA . TYR D 1 133 ? 28.173 50.045 -43.324 1.00 34.05 112 TYR D CA 1
ATOM 9338 C C . TYR D 1 133 ? 28.722 51.391 -42.864 1.00 31.74 112 TYR D C 1
ATOM 9339 O O . TYR D 1 133 ? 29.903 51.511 -42.532 1.00 30.82 112 TYR D O 1
ATOM 9348 N N . LEU D 1 134 ? 27.838 52.378 -42.801 1.00 34.42 113 LEU D N 1
ATOM 9349 C CA . LEU D 1 134 ? 28.164 53.734 -42.385 1.00 38.07 113 LEU D CA 1
ATOM 9350 C C . LEU D 1 134 ? 26.937 54.280 -41.664 1.00 41.12 113 LEU D C 1
ATOM 9351 O O . LEU D 1 134 ? 25.863 54.372 -42.268 1.00 36.82 113 LEU D O 1
ATOM 9356 N N . SER D 1 135 ? 27.067 54.637 -40.382 1.00 28.09 114 SER D N 1
ATOM 9357 C CA . SER D 1 135 ? 25.913 55.150 -39.654 1.00 29.94 114 SER D CA 1
ATOM 9358 C C . SER D 1 135 ? 26.254 56.455 -38.951 1.00 34.74 114 SER D C 1
ATOM 9359 O O . SER D 1 135 ? 27.404 56.697 -38.579 1.00 31.78 114 SER D O 1
ATOM 9362 N N . PHE D 1 136 ? 25.226 57.293 -38.784 1.00 36.19 115 PHE D N 1
ATOM 9363 C CA . PHE D 1 136 ? 25.321 58.600 -38.141 1.00 31.33 115 PHE D CA 1
ATOM 9364 C C . PHE D 1 136 ? 24.290 58.666 -37.026 1.00 27.93 115 PHE D C 1
ATOM 9365 O O . PHE D 1 136 ? 23.086 58.585 -37.290 1.00 32.21 115 PHE D O 1
ATOM 9373 N N . GLY D 1 137 ? 24.749 58.823 -35.796 1.00 27.27 116 GLY D N 1
ATOM 9374 C CA . GLY D 1 137 ? 23.862 59.043 -34.663 1.00 28.21 116 GLY D CA 1
ATOM 9375 C C . GLY D 1 137 ? 24.158 60.396 -34.050 1.00 30.50 116 GLY D C 1
ATOM 9376 O O . GLY D 1 137 ? 25.325 60.769 -33.895 1.00 29.20 116 GLY D O 1
ATOM 9377 N N . THR D 1 138 ? 23.103 61.151 -33.754 1.00 27.70 117 THR D N 1
ATOM 9378 C CA . THR D 1 138 ? 23.243 62.332 -32.919 1.00 31.40 117 THR D CA 1
ATOM 9379 C C . THR D 1 138 ? 22.768 61.982 -31.517 1.00 27.41 117 THR D C 1
ATOM 9380 O O . THR D 1 138 ? 21.814 61.218 -31.348 1.00 31.02 117 THR D O 1
ATOM 9384 N N . GLN D 1 139 ? 23.451 62.533 -30.520 1.00 27.03 118 GLN D N 1
ATOM 9385 C CA . GLN D 1 139 ? 23.278 62.162 -29.122 1.00 27.99 118 GLN D CA 1
ATOM 9386 C C . GLN D 1 139 ? 23.174 63.423 -28.277 1.00 31.05 118 GLN D C 1
ATOM 9387 O O . GLN D 1 139 ? 23.545 64.516 -28.707 1.00 33.96 118 GLN D O 1
ATOM 9393 N N . LYS D 1 140 ? 22.680 63.260 -27.055 1.00 26.91 119 LYS D N 1
ATOM 9394 C CA . LYS D 1 140 ? 22.583 64.359 -26.104 1.00 35.76 119 LYS D CA 1
ATOM 9395 C C . LYS D 1 140 ? 23.136 63.902 -24.753 1.00 29.81 119 LYS D C 1
ATOM 9396 O O . LYS D 1 140 ? 23.520 62.744 -24.581 1.00 31.66 119 LYS D O 1
ATOM 9402 N N . GLY D 1 141 ? 23.156 64.810 -23.780 1.00 29.02 120 GLY D N 1
ATOM 9403 C CA . GLY D 1 141 ? 23.704 64.469 -22.470 1.00 26.38 120 GLY D CA 1
ATOM 9404 C C . GLY D 1 141 ? 25.177 64.096 -22.574 1.00 28.45 120 GLY D C 1
ATOM 9405 O O . GLY D 1 141 ? 25.960 64.730 -23.288 1.00 29.64 120 GLY D O 1
ATOM 9406 N N . GLY D 1 142 ? 25.549 63.025 -21.901 1.00 25.08 121 GLY D N 1
ATOM 9407 C CA . GLY D 1 142 ? 26.915 62.521 -21.935 1.00 30.80 121 GLY D CA 1
ATOM 9408 C C . GLY D 1 142 ? 27.219 61.725 -20.681 1.00 24.05 121 GLY D C 1
ATOM 9409 O O . GLY D 1 142 ? 26.575 61.869 -19.646 1.00 24.41 121 GLY D O 1
ATOM 9410 N N . TYR D 1 143 ? 28.214 60.833 -20.790 1.00 26.50 122 TYR D N 1
ATOM 9411 C CA . TYR D 1 143 ? 28.569 59.999 -19.637 1.00 26.32 122 TYR D CA 1
ATOM 9412 C C . TYR D 1 143 ? 28.920 60.856 -18.429 1.00 28.75 122 TYR D C 1
ATOM 9413 O O . TYR D 1 143 ? 28.552 60.527 -17.297 1.00 27.40 122 TYR D O 1
ATOM 9422 N N . GLU D 1 144 ? 29.614 61.974 -18.660 1.00 28.32 123 GLU D N 1
ATOM 9423 C CA . GLU D 1 144 ? 30.041 62.833 -17.568 1.00 29.09 123 GLU D CA 1
ATOM 9424 C C . GLU D 1 144 ? 28.865 63.489 -16.880 1.00 34.64 123 GLU D C 1
ATOM 9425 O O . GLU D 1 144 ? 29.018 63.971 -15.753 1.00 32.18 123 GLU D O 1
ATOM 9431 N N . THR D 1 145 ? 27.698 63.509 -17.523 1.00 33.55 124 THR D N 1
ATOM 9432 C CA . THR D 1 145 ? 26.545 64.216 -16.975 1.00 39.70 124 THR D CA 1
ATOM 9433 C C . THR D 1 145 ? 25.554 63.262 -16.324 1.00 49.91 124 THR D C 1
ATOM 9434 O O . THR D 1 145 ? 25.410 63.266 -15.101 1.00 52.54 124 THR D O 1
ATOM 9438 N N . ASP D 1 146 ? 24.885 62.435 -17.131 1.00 55.45 125 ASP D N 1
ATOM 9439 C CA . ASP D 1 146 ? 23.891 61.476 -16.655 1.00 58.33 125 ASP D CA 1
ATOM 9440 C C . ASP D 1 146 ? 24.323 60.018 -16.795 1.00 53.95 125 ASP D C 1
ATOM 9441 O O . ASP D 1 146 ? 23.505 59.124 -16.553 1.00 52.84 125 ASP D O 1
ATOM 9446 N N . GLY D 1 147 ? 25.579 59.749 -17.161 1.00 49.72 126 GLY D N 1
ATOM 9447 C CA . GLY D 1 147 ? 25.998 58.380 -17.430 1.00 37.01 126 GLY D CA 1
ATOM 9448 C C . GLY D 1 147 ? 25.358 57.756 -18.654 1.00 34.06 126 GLY D C 1
ATOM 9449 O O . GLY D 1 147 ? 25.306 56.528 -18.772 1.00 32.67 126 GLY D O 1
ATOM 9450 N N . LYS D 1 148 ? 24.854 58.579 -19.564 1.00 24.71 127 LYS D N 1
ATOM 9451 C CA . LYS D 1 148 ? 24.057 58.137 -20.694 1.00 26.34 127 LYS D CA 1
ATOM 9452 C C . LYS D 1 148 ? 24.529 58.858 -21.940 1.00 28.06 127 LYS D C 1
ATOM 9453 O O . LYS D 1 148 ? 25.146 59.921 -21.866 1.00 26.38 127 LYS D O 1
ATOM 9467 N N . LEU D 1 150 ? 22.027 59.375 -24.764 1.00 28.20 129 LEU D N 1
ATOM 9468 C CA . LEU D 1 150 ? 20.755 59.117 -25.421 1.00 27.03 129 LEU D CA 1
ATOM 9469 C C . LEU D 1 150 ? 20.765 59.639 -26.852 1.00 27.24 129 LEU D C 1
ATOM 9470 O O . LEU D 1 150 ? 21.316 60.703 -27.139 1.00 33.64 129 LEU D O 1
ATOM 9475 N N . GLN D 1 151 ? 20.155 58.871 -27.754 1.00 29.46 130 GLN D N 1
ATOM 9476 C CA . GLN D 1 151 ? 20.146 59.219 -29.167 1.00 27.85 130 GLN D CA 1
ATOM 9477 C C . GLN D 1 151 ? 19.023 60.198 -29.498 1.00 33.21 130 GLN D C 1
ATOM 9478 O O . GLN D 1 151 ? 17.912 60.089 -28.971 1.00 30.31 130 GLN D O 1
ATOM 9484 N N . THR D 1 152 ? 19.321 61.163 -30.381 1.00 33.77 131 THR D N 1
ATOM 9485 C CA . THR D 1 152 ? 18.334 62.135 -30.846 1.00 32.17 131 THR D CA 1
ATOM 9486 C C . THR D 1 152 ? 18.030 62.052 -32.339 1.00 37.84 131 THR D C 1
ATOM 9487 O O . THR D 1 152 ? 17.045 62.647 -32.782 1.00 35.51 131 THR D O 1
ATOM 9491 N N . GLY D 1 153 ? 18.849 61.361 -33.122 1.00 34.76 132 GLY D N 1
ATOM 9492 C CA . GLY D 1 153 ? 18.626 61.189 -34.550 1.00 34.56 132 GLY D CA 1
ATOM 9493 C C . GLY D 1 153 ? 19.531 60.088 -35.055 1.00 30.71 132 GLY D C 1
ATOM 9494 O O . GLY D 1 153 ? 20.451 59.650 -34.362 1.00 30.82 132 GLY D O 1
ATOM 9495 N N . PHE D 1 154 ? 19.234 59.612 -36.262 1.00 29.28 133 PHE D N 1
ATOM 9496 C CA . PHE D 1 154 ? 19.959 58.478 -36.815 1.00 30.07 133 PHE D CA 1
ATOM 9497 C C . PHE D 1 154 ? 19.754 58.430 -38.322 1.00 33.52 133 PHE D C 1
ATOM 9498 O O . PHE D 1 154 ? 18.646 58.663 -38.810 1.00 33.89 133 PHE D O 1
ATOM 9506 N N . LEU D 1 155 ? 20.830 58.120 -39.046 1.00 31.79 134 LEU D N 1
ATOM 9507 C CA . LEU D 1 155 ? 20.789 57.935 -40.493 1.00 33.34 134 LEU D CA 1
ATOM 9508 C C . LEU D 1 155 ? 21.895 56.953 -40.854 1.00 34.68 134 LEU D C 1
ATOM 9509 O O . LEU D 1 155 ? 23.021 57.092 -40.363 1.00 37.14 134 LEU D O 1
ATOM 9514 N N . ASP D 1 156 ? 21.595 55.963 -41.692 1.00 31.08 135 ASP D N 1
ATOM 9515 C CA . ASP D 1 156 ? 22.649 55.044 -42.099 1.00 36.19 135 ASP D CA 1
ATOM 9516 C C . ASP D 1 156 ? 22.761 55.023 -43.621 1.00 45.77 135 ASP D C 1
ATOM 9517 O O . ASP D 1 156 ? 22.030 55.719 -44.325 1.00 41.63 135 ASP D O 1
ATOM 9522 N N . ALA D 1 157 ? 23.661 54.167 -44.122 1.00 54.78 136 ALA D N 1
ATOM 9523 C CA . ALA D 1 157 ? 24.005 54.192 -45.540 1.00 59.29 136 ALA D CA 1
ATOM 9524 C C . ALA D 1 157 ? 22.854 53.750 -46.434 1.00 55.24 136 ALA D C 1
ATOM 9525 O O . ALA D 1 157 ? 22.762 54.203 -47.578 1.00 58.03 136 ALA D O 1
ATOM 9527 N N . LYS D 1 158 ? 21.989 52.859 -45.944 1.00 59.22 137 LYS D N 1
ATOM 9528 C CA . LYS D 1 158 ? 20.888 52.342 -46.759 1.00 59.67 137 LYS D CA 1
ATOM 9529 C C . LYS D 1 158 ? 19.906 53.438 -47.172 1.00 71.16 137 LYS D C 1
ATOM 9530 O O . LYS D 1 158 ? 19.374 53.404 -48.288 1.00 74.21 137 LYS D O 1
ATOM 9532 N N . GLN D 1 159 ? 19.679 54.435 -46.313 1.00 75.42 138 GLN D N 1
ATOM 9533 C CA . GLN D 1 159 ? 18.743 55.514 -46.611 1.00 76.82 138 GLN D CA 1
ATOM 9534 C C . GLN D 1 159 ? 19.451 56.726 -47.186 1.00 77.32 138 GLN D C 1
ATOM 9535 O O . GLN D 1 159 ? 18.794 57.708 -47.545 1.00 76.50 138 GLN D O 1
ATOM 9537 N N . LEU D 1 160 ? 20.776 56.672 -47.234 1.00 74.42 139 LEU D N 1
ATOM 9538 C CA . LEU D 1 160 ? 21.626 57.756 -47.694 1.00 69.23 139 LEU D CA 1
ATOM 9539 C C . LEU D 1 160 ? 21.589 57.830 -49.217 1.00 65.26 139 LEU D C 1
ATOM 9540 O O . LEU D 1 160 ? 21.475 56.805 -49.893 1.00 66.92 139 LEU D O 1
ATOM 9545 N N . GLU D 1 161 ? 21.655 59.048 -49.757 1.00 64.94 140 GLU D N 1
ATOM 9546 C CA . GLU D 1 161 ? 21.714 59.285 -51.200 1.00 63.11 140 GLU D CA 1
ATOM 9547 C C . GLU D 1 161 ? 23.086 59.847 -51.557 1.00 63.43 140 GLU D C 1
ATOM 9548 O O . GLU D 1 161 ? 23.478 60.900 -51.043 1.00 60.66 140 GLU D O 1
ATOM 9550 N N . ILE D 1 162 ? 23.821 59.131 -52.421 1.00 66.52 141 ILE D N 1
ATOM 9551 C CA . ILE D 1 162 ? 25.181 59.497 -52.831 1.00 67.28 141 ILE D CA 1
ATOM 9552 C C . ILE D 1 162 ? 25.176 60.187 -54.192 1.00 70.84 141 ILE D C 1
ATOM 9553 O O . ILE D 1 162 ? 24.480 59.755 -55.123 1.00 66.09 141 ILE D O 1
ATOM 9558 N N . ALA D 1 163 ? 25.960 61.271 -54.302 1.00 75.11 142 ALA D N 1
ATOM 9559 C CA . ALA D 1 163 ? 26.091 62.095 -55.510 1.00 77.75 142 ALA D CA 1
ATOM 9560 C C . ALA D 1 163 ? 26.801 61.347 -56.647 1.00 86.64 142 ALA D C 1
ATOM 9561 O O . ALA D 1 163 ? 27.323 60.247 -56.449 1.00 91.21 142 ALA D O 1
ATOM 9563 N N . PRO D 1 164 ? 26.819 61.923 -57.894 1.00 86.13 143 PRO D N 1
ATOM 9564 C CA . PRO D 1 164 ? 27.510 61.239 -59.001 1.00 86.91 143 PRO D CA 1
ATOM 9565 C C . PRO D 1 164 ? 29.017 61.115 -58.815 1.00 86.37 143 PRO D C 1
ATOM 9566 O O . PRO D 1 164 ? 29.581 60.037 -59.032 1.00 76.92 143 PRO D O 1
ATOM 9570 N N . ASP D 1 165 ? 29.682 62.195 -58.397 1.00 91.47 144 ASP D N 1
ATOM 9571 C CA . ASP D 1 165 ? 31.140 62.150 -58.241 1.00 95.02 144 ASP D CA 1
ATOM 9572 C C . ASP D 1 165 ? 31.597 61.300 -57.023 1.00 90.38 144 ASP D C 1
ATOM 9573 O O . ASP D 1 165 ? 32.760 61.413 -56.618 1.00 91.65 144 ASP D O 1
ATOM 9578 N N . GLY D 1 166 ? 30.726 60.492 -56.421 1.00 85.17 145 GLY D N 1
ATOM 9579 C CA . GLY D 1 166 ? 31.086 59.689 -55.269 1.00 78.47 145 GLY D CA 1
ATOM 9580 C C . GLY D 1 166 ? 31.181 60.450 -53.970 1.00 71.05 145 GLY D C 1
ATOM 9581 O O . GLY D 1 166 ? 31.616 59.879 -52.964 1.00 66.42 145 GLY D O 1
ATOM 9582 N N . SER D 1 167 ? 30.794 61.719 -53.964 1.00 73.07 146 SER D N 1
ATOM 9583 C CA . SER D 1 167 ? 30.778 62.530 -52.762 1.00 78.66 146 SER D CA 1
ATOM 9584 C C . SER D 1 167 ? 29.441 62.378 -52.048 1.00 76.08 146 SER D C 1
ATOM 9585 O O . SER D 1 167 ? 28.460 61.877 -52.605 1.00 79.81 146 SER D O 1
ATOM 9588 N N . VAL D 1 168 ? 29.421 62.803 -50.790 1.00 68.57 147 VAL D N 1
ATOM 9589 C CA . VAL D 1 168 ? 28.233 62.731 -49.948 1.00 57.83 147 VAL D CA 1
ATOM 9590 C C . VAL D 1 168 ? 28.080 64.053 -49.204 1.00 54.41 147 VAL D C 1
ATOM 9591 O O . VAL D 1 168 ? 29.074 64.684 -48.829 1.00 51.55 147 VAL D O 1
ATOM 9595 N N . GLU D 1 169 ? 26.837 64.505 -49.049 1.00 50.89 148 GLU D N 1
ATOM 9596 C CA . GLU D 1 169 ? 26.531 65.703 -48.273 1.00 49.97 148 GLU D CA 1
ATOM 9597 C C . GLU D 1 169 ? 25.365 65.405 -47.348 1.00 47.26 148 GLU D C 1
ATOM 9598 O O . GLU D 1 169 ? 24.302 64.970 -47.804 1.00 49.23 148 GLU D O 1
ATOM 9604 N N . ILE D 1 170 ? 25.574 65.628 -46.051 1.00 45.21 149 ILE D N 1
ATOM 9605 C CA . ILE D 1 170 ? 24.606 65.309 -45.012 1.00 43.03 149 ILE D CA 1
ATOM 9606 C C . ILE D 1 170 ? 24.392 66.539 -44.137 1.00 48.12 149 ILE D C 1
ATOM 9607 O O . ILE D 1 170 ? 25.346 67.255 -43.815 1.00 54.36 149 ILE D O 1
ATOM 9612 N N . VAL D 1 171 ? 23.141 66.790 -43.752 1.00 43.06 150 VAL D N 1
ATOM 9613 C CA . VAL D 1 171 ? 22.786 67.973 -42.981 1.00 40.94 150 VAL D CA 1
ATOM 9614 C C . VAL D 1 171 ? 22.246 67.543 -41.619 1.00 41.54 150 VAL D C 1
ATOM 9615 O O . VAL D 1 171 ? 21.344 66.698 -41.539 1.00 40.03 150 VAL D O 1
ATOM 9619 N N . LEU D 1 172 ? 22.828 68.106 -40.556 1.00 34.64 151 LEU D N 1
ATOM 9620 C CA . LEU D 1 172 ? 22.339 67.964 -39.187 1.00 31.26 151 LEU D CA 1
ATOM 9621 C C . LEU D 1 172 ? 21.509 69.191 -38.827 1.00 32.84 151 LEU D C 1
ATOM 9622 O O . LEU D 1 172 ? 21.977 70.327 -38.977 1.00 34.44 151 LEU D O 1
ATOM 9627 N N . SER D 1 173 ? 20.279 68.969 -38.366 1.00 28.12 152 SER D N 1
ATOM 9628 C CA . SER D 1 173 ? 19.429 70.097 -38.010 1.00 29.66 152 SER D CA 1
ATOM 9629 C C . SER D 1 173 ? 18.255 69.635 -37.166 1.00 33.34 152 SER D C 1
ATOM 9630 O O . SER D 1 173 ? 17.748 68.523 -37.339 1.00 35.46 152 SER D O 1
ATOM 9633 N N . ALA D 1 174 ? 17.826 70.513 -36.253 1.00 32.08 153 ALA D N 1
ATOM 9634 C CA . ALA D 1 174 ? 16.558 70.331 -35.565 1.00 28.95 153 ALA D CA 1
ATOM 9635 C C . ALA D 1 174 ? 15.388 70.709 -36.449 1.00 30.44 153 ALA D C 1
ATOM 9636 O O . ALA D 1 174 ? 14.247 70.345 -36.147 1.00 36.06 153 ALA D O 1
ATOM 9638 N N . THR D 1 175 ? 15.644 71.449 -37.500 1.00 33.43 154 THR D N 1
ATOM 9639 C CA . THR D 1 175 ? 14.652 71.831 -38.493 1.00 32.94 154 THR D CA 1
ATOM 9640 C C . THR D 1 175 ? 14.607 70.764 -39.574 1.00 35.14 154 THR D C 1
ATOM 9641 O O . THR D 1 175 ? 15.664 70.367 -40.079 1.00 42.84 154 THR D O 1
ATOM 9645 N N . PRO D 1 176 ? 13.426 70.259 -39.925 1.00 34.29 155 PRO D N 1
ATOM 9646 C CA . PRO D 1 176 ? 13.343 69.203 -40.940 1.00 34.90 155 PRO D CA 1
ATOM 9647 C C . PRO D 1 176 ? 13.891 69.680 -42.278 1.00 35.98 155 PRO D C 1
ATOM 9648 O O . PRO D 1 176 ? 13.604 70.792 -42.726 1.00 41.32 155 PRO D O 1
ATOM 9652 N N . ARG D 1 177 ? 14.694 68.830 -42.908 1.00 40.47 156 ARG D N 1
ATOM 9653 C CA . ARG D 1 177 ? 15.278 69.110 -44.213 1.00 45.13 156 ARG D CA 1
ATOM 9654 C C . ARG D 1 177 ? 15.001 67.965 -45.170 1.00 45.85 156 ARG D C 1
ATOM 9655 O O . ARG D 1 177 ? 14.824 66.812 -44.763 1.00 41.45 156 ARG D O 1
ATOM 9663 N N . ALA D 1 178 ? 15.008 68.301 -46.456 1.00 46.79 157 ALA D N 1
ATOM 9664 C CA . ALA D 1 178 ? 15.039 67.304 -47.506 1.00 41.55 157 ALA D CA 1
ATOM 9665 C C . ALA D 1 178 ? 16.451 66.737 -47.621 1.00 40.72 157 ALA D C 1
ATOM 9666 O O . ALA D 1 178 ? 17.388 67.179 -46.945 1.00 39.67 157 ALA D O 1
ATOM 9668 N N . GLY D 1 179 ? 16.595 65.718 -48.462 1.00 47.47 158 GLY D N 1
ATOM 9669 C CA . GLY D 1 179 ? 17.898 65.127 -48.687 1.00 41.49 158 GLY D CA 1
ATOM 9670 C C . GLY D 1 179 ? 18.343 64.259 -47.522 1.00 50.12 158 GLY D C 1
ATOM 9671 O O . GLY D 1 179 ? 17.535 63.627 -46.840 1.00 53.65 158 GLY D O 1
ATOM 9672 N N . ASN D 1 180 ? 19.657 64.246 -47.292 1.00 38.17 159 ASN D N 1
ATOM 9673 C CA . ASN D 1 180 ? 20.273 63.434 -46.249 1.00 36.12 159 ASN D CA 1
ATOM 9674 C C . ASN D 1 180 ? 20.211 64.242 -44.960 1.00 43.27 159 ASN D C 1
ATOM 9675 O O . ASN D 1 180 ? 21.147 64.956 -44.602 1.00 53.34 159 ASN D O 1
ATOM 9680 N N . TRP D 1 181 ? 19.099 64.129 -44.248 1.00 45.83 160 TRP D N 1
ATOM 9681 C CA . TRP D 1 181 ? 18.885 64.883 -43.022 1.00 38.24 160 TRP D CA 1
ATOM 9682 C C . TRP D 1 181 ? 19.051 63.966 -41.821 1.00 38.23 160 TRP D C 1
ATOM 9683 O O . TRP D 1 181 ? 18.438 62.895 -41.767 1.00 38.70 160 TRP D O 1
ATOM 9694 N N . VAL D 1 182 ? 19.877 64.387 -40.863 1.00 31.93 161 VAL D N 1
ATOM 9695 C CA . VAL D 1 182 ? 19.979 63.727 -39.567 1.00 30.88 161 VAL D CA 1
ATOM 9696 C C . VAL D 1 182 ? 19.310 64.639 -38.550 1.00 36.05 161 VAL D C 1
ATOM 9697 O O . VAL D 1 182 ? 19.699 65.804 -38.390 1.00 35.88 161 VAL D O 1
ATOM 9701 N N . ARG D 1 183 ? 18.325 64.105 -37.847 1.00 31.19 162 ARG D N 1
ATOM 9702 C CA . ARG D 1 183 ? 17.577 64.897 -36.887 1.00 28.53 162 ARG D CA 1
ATOM 9703 C C . ARG D 1 183 ? 18.449 65.272 -35.684 1.00 30.02 162 ARG D C 1
ATOM 9704 O O . ARG D 1 183 ? 19.276 64.481 -35.225 1.00 33.12 162 ARG D O 1
ATOM 9720 N N . GLU D 1 185 ? 17.816 67.522 -31.742 1.00 30.67 164 GLU D N 1
ATOM 9721 C CA . GLU D 1 185 ? 16.988 68.289 -30.825 1.00 30.77 164 GLU D CA 1
ATOM 9722 C C . GLU D 1 185 ? 17.827 69.436 -30.287 1.00 32.18 164 GLU D C 1
ATOM 9723 O O . GLU D 1 185 ? 19.057 69.387 -30.370 1.00 31.57 164 GLU D O 1
ATOM 9729 N N . PRO D 1 186 ? 17.211 70.473 -29.696 1.00 36.55 165 PRO D N 1
ATOM 9730 C CA . PRO D 1 186 ? 18.028 71.558 -29.111 1.00 35.58 165 PRO D CA 1
ATOM 9731 C C . PRO D 1 186 ? 19.138 71.065 -28.192 1.00 33.23 165 PRO D C 1
ATOM 9732 O O . PRO D 1 186 ? 20.236 71.640 -28.180 1.00 40.56 165 PRO D O 1
ATOM 9736 N N . ASP D 1 187 ? 18.877 70.008 -27.420 1.00 33.35 166 ASP D N 1
ATOM 9737 C CA . ASP D 1 187 ? 19.848 69.468 -26.474 1.00 35.55 166 ASP D CA 1
ATOM 9738 C C . ASP D 1 187 ? 20.897 68.570 -27.117 1.00 36.19 166 ASP D C 1
ATOM 9739 O O . ASP D 1 187 ? 21.780 68.091 -26.402 1.00 38.62 166 ASP D O 1
ATOM 9744 N N . THR D 1 188 ? 20.781 68.254 -28.408 1.00 31.50 167 THR D N 1
ATOM 9745 C CA . THR D 1 188 ? 21.794 67.432 -29.057 1.00 28.54 167 THR D CA 1
ATOM 9746 C C . THR D 1 188 ? 23.156 68.104 -28.925 1.00 30.58 167 THR D C 1
ATOM 9747 O O . THR D 1 188 ? 23.293 69.306 -29.175 1.00 27.76 167 THR D O 1
ATOM 9751 N N . ASN D 1 189 ? 24.175 67.326 -28.547 1.00 26.87 168 ASN D N 1
ATOM 9752 C CA . ASN D 1 189 ? 25.512 67.888 -28.424 1.00 29.19 168 ASN D CA 1
ATOM 9753 C C . ASN D 1 189 ? 26.598 67.044 -29.068 1.00 28.59 168 ASN D C 1
ATOM 9754 O O . ASN D 1 189 ? 27.765 67.443 -29.016 1.00 35.21 168 ASN D O 1
ATOM 9759 N N . ALA D 1 190 ? 26.260 65.919 -29.700 1.00 26.30 169 ALA D N 1
ATOM 9760 C CA . ALA D 1 190 ? 27.288 65.074 -30.293 1.00 29.17 169 ALA D CA 1
ATOM 9761 C C . ALA D 1 190 ? 26.775 64.390 -31.551 1.00 31.48 169 ALA D C 1
ATOM 9762 O O . ALA D 1 190 ? 25.600 64.027 -31.652 1.00 29.25 169 ALA D O 1
ATOM 9764 N N . LEU D 1 191 ? 27.690 64.184 -32.492 1.00 21.41 170 LEU D N 1
ATOM 9765 C CA . LEU D 1 191 ? 27.480 63.319 -33.641 1.00 21.58 170 LEU D CA 1
ATOM 9766 C C . LEU D 1 191 ? 28.499 62.189 -33.594 1.00 29.53 170 LEU D C 1
ATOM 9767 O O . LEU D 1 191 ? 29.712 62.441 -33.516 1.00 26.36 170 LEU D O 1
ATOM 9772 N N . LEU D 1 192 ? 28.008 60.950 -33.647 1.00 23.78 171 LEU D N 1
ATOM 9773 C CA . LEU D 1 192 ? 28.844 59.756 -33.562 1.00 29.57 171 LEU D CA 1
ATOM 9774 C C . LEU D 1 192 ? 28.702 58.981 -34.867 1.00 33.68 171 LEU D C 1
ATOM 9775 O O . LEU D 1 192 ? 27.621 58.467 -35.170 1.00 32.79 171 LEU D O 1
ATOM 9780 N N . VAL D 1 193 ? 29.799 58.899 -35.623 1.00 28.94 172 VAL D N 1
ATOM 9781 C CA . VAL D 1 193 ? 29.858 58.239 -36.923 1.00 29.09 172 VAL D CA 1
ATOM 9782 C C . VAL D 1 193 ? 30.541 56.886 -36.762 1.00 33.62 172 VAL D C 1
ATOM 9783 O O . VAL D 1 193 ? 31.598 56.788 -36.124 1.00 30.63 172 VAL D O 1
ATOM 9787 N N . ARG D 1 194 ? 29.933 55.843 -37.328 1.00 32.26 173 ARG D N 1
ATOM 9788 C CA . ARG D 1 194 ? 30.521 54.508 -37.393 1.00 34.13 173 ARG D CA 1
ATOM 9789 C C . ARG D 1 194 ? 30.733 54.121 -38.850 1.00 33.23 173 ARG D C 1
ATOM 9790 O O . ARG D 1 194 ? 29.785 54.142 -39.638 1.00 26.50 173 ARG D O 1
ATOM 9798 N N . GLN D 1 195 ? 31.963 53.770 -39.205 1.00 27.62 174 GLN D N 1
ATOM 9799 C CA . GLN D 1 195 ? 32.246 53.051 -40.439 1.00 33.74 174 GLN D CA 1
ATOM 9800 C C . GLN D 1 195 ? 32.646 51.643 -40.027 1.00 32.94 174 GLN D C 1
ATOM 9801 O O . GLN D 1 195 ? 33.657 51.466 -39.336 1.00 34.66 174 GLN D O 1
ATOM 9807 N N . THR D 1 196 ? 31.850 50.650 -40.410 1.00 31.05 175 THR D N 1
ATOM 9808 C CA . THR D 1 196 ? 32.080 49.274 -39.977 1.00 33.76 175 THR D CA 1
ATOM 9809 C C . THR D 1 196 ? 32.564 48.466 -41.171 1.00 36.00 175 THR D C 1
ATOM 9810 O O . THR D 1 196 ? 31.843 48.344 -42.168 1.00 34.63 175 THR D O 1
ATOM 9814 N N . PHE D 1 197 ? 33.774 47.901 -41.067 1.00 29.14 176 PHE D N 1
ATOM 9815 C CA . PHE D 1 197 ? 34.418 47.264 -42.204 1.00 29.06 176 PHE D CA 1
ATOM 9816 C C . PHE D 1 197 ? 34.222 45.749 -42.163 1.00 36.60 176 PHE D C 1
ATOM 9817 O O . PHE D 1 197 ? 34.620 45.086 -41.202 1.00 34.09 176 PHE D O 1
ATOM 9825 N N . LEU D 1 198 ? 33.627 45.207 -43.229 1.00 33.98 177 LEU D N 1
ATOM 9826 C CA . LEU D 1 198 ? 33.703 43.771 -43.468 1.00 35.25 177 LEU D CA 1
ATOM 9827 C C . LEU D 1 198 ? 35.126 43.358 -43.798 1.00 42.10 177 LEU D C 1
ATOM 9828 O O . LEU D 1 198 ? 35.609 42.324 -43.319 1.00 39.51 177 LEU D O 1
ATOM 9833 N N . ASP D 1 199 ? 35.827 44.183 -44.575 1.00 29.26 178 ASP D N 1
ATOM 9834 C CA . ASP D 1 199 ? 37.136 43.807 -45.101 1.00 32.59 178 ASP D CA 1
ATOM 9835 C C . ASP D 1 199 ? 37.863 45.111 -45.421 1.00 36.73 178 ASP D C 1
ATOM 9836 O O . ASP D 1 199 ? 37.614 45.715 -46.469 1.00 40.67 178 ASP D O 1
ATOM 9841 N N . ARG D 1 200 ? 38.758 45.527 -44.516 1.00 32.71 179 ARG D N 1
ATOM 9842 C CA . ARG D 1 200 ? 39.502 46.765 -44.716 1.00 37.50 179 ARG D CA 1
ATOM 9843 C C . ARG D 1 200 ? 40.412 46.682 -45.932 1.00 42.14 179 ARG D C 1
ATOM 9844 O O . ARG D 1 200 ? 40.890 47.722 -46.401 1.00 40.22 179 ARG D O 1
ATOM 9852 N N . ARG D 1 201 ? 40.711 45.466 -46.413 1.00 38.93 180 ARG D N 1
ATOM 9853 C CA . ARG D 1 201 ? 41.552 45.319 -47.597 1.00 46.85 180 ARG D CA 1
ATOM 9854 C C . ARG D 1 201 ? 40.820 45.723 -48.872 1.00 50.18 180 ARG D C 1
ATOM 9855 O O . ARG D 1 201 ? 41.461 46.179 -49.824 1.00 57.67 180 ARG D O 1
ATOM 9857 N N . THR D 1 202 ? 39.493 45.554 -48.929 1.00 55.48 181 THR D N 1
ATOM 9858 C CA . THR D 1 202 ? 38.742 45.849 -50.146 1.00 58.72 181 THR D CA 1
ATOM 9859 C C . THR D 1 202 ? 37.716 46.965 -50.003 1.00 62.33 181 THR D C 1
ATOM 9860 O O . THR D 1 202 ? 37.137 47.373 -51.016 1.00 65.21 181 THR D O 1
ATOM 9864 N N . GLU D 1 203 ? 37.470 47.466 -48.793 1.00 60.20 182 GLU D N 1
ATOM 9865 C CA . GLU D 1 203 ? 36.561 48.579 -48.561 1.00 51.15 182 GLU D CA 1
ATOM 9866 C C . GLU D 1 203 ? 37.357 49.833 -48.236 1.00 47.87 182 GLU D C 1
ATOM 9867 O O . GLU D 1 203 ? 38.250 49.809 -47.389 1.00 46.01 182 GLU D O 1
ATOM 9873 N N . THR D 1 204 ? 36.967 50.942 -48.835 1.00 48.67 183 THR D N 1
ATOM 9874 C CA . THR D 1 204 ? 37.642 52.209 -48.589 1.00 37.24 183 THR D CA 1
ATOM 9875 C C . THR D 1 204 ? 36.838 53.041 -47.605 1.00 39.54 183 THR D C 1
ATOM 9876 O O . THR D 1 204 ? 35.604 53.069 -47.682 1.00 45.77 183 THR D O 1
ATOM 9880 N N . PRO D 1 205 ? 37.495 53.699 -46.653 1.00 40.80 184 PRO D N 1
ATOM 9881 C CA . PRO D 1 205 ? 36.749 54.488 -45.671 1.00 38.35 184 PRO D CA 1
ATOM 9882 C C . PRO D 1 205 ? 36.148 55.736 -46.294 1.00 45.52 184 PRO D C 1
ATOM 9883 O O . PRO D 1 205 ? 36.672 56.298 -47.260 1.00 45.77 184 PRO D O 1
ATOM 9887 N N . ALA D 1 206 ? 35.029 56.168 -45.722 1.00 38.64 185 ALA D N 1
ATOM 9888 C CA . ALA D 1 206 ? 34.511 57.486 -46.029 1.00 37.81 185 ALA D CA 1
ATOM 9889 C C . ALA D 1 206 ? 35.484 58.534 -45.511 1.00 37.78 185 ALA D C 1
ATOM 9890 O O . ALA D 1 206 ? 36.183 58.318 -44.519 1.00 37.92 185 ALA D O 1
ATOM 9892 N N . GLN D 1 207 ? 35.594 59.645 -46.232 1.00 36.28 186 GLN D N 1
ATOM 9893 C CA . GLN D 1 207 ? 36.451 60.753 -45.805 1.00 37.62 186 GLN D CA 1
ATOM 9894 C C . GLN D 1 207 ? 35.545 61.950 -45.532 1.00 38.87 186 GLN D C 1
ATOM 9895 O O . GLN D 1 207 ? 35.115 62.628 -46.468 1.00 41.75 186 GLN D O 1
ATOM 9901 N N . LEU D 1 208 ? 35.280 62.236 -44.256 1.00 39.81 187 LEU D N 1
ATOM 9902 C CA . LEU D 1 208 ? 34.258 63.208 -43.885 1.00 40.26 187 LEU D CA 1
ATOM 9903 C C . LEU D 1 208 ? 34.827 64.356 -43.061 1.00 35.50 187 LEU D C 1
ATOM 9904 O O . LEU D 1 208 ? 35.693 64.153 -42.211 1.00 37.79 187 LEU D O 1
ATOM 9909 N N . LYS D 1 209 ? 34.300 65.556 -43.306 1.00 42.07 188 LYS D N 1
ATOM 9910 C CA . LYS D 1 209 ? 34.527 66.729 -42.471 1.00 44.11 188 LYS D CA 1
ATOM 9911 C C . LYS D 1 209 ? 33.184 67.360 -42.108 1.00 39.10 188 LYS D C 1
ATOM 9912 O O . LYS D 1 209 ? 32.195 67.214 -42.833 1.00 42.13 188 LYS D O 1
ATOM 9918 N N . ILE D 1 210 ? 33.154 68.070 -40.983 1.00 37.30 189 ILE D N 1
ATOM 9919 C CA . ILE D 1 210 ? 31.951 68.734 -40.496 1.00 43.53 189 ILE D CA 1
ATOM 9920 C C . ILE D 1 210 ? 32.203 70.232 -40.352 1.00 46.27 189 ILE D C 1
ATOM 9921 O O . ILE D 1 210 ? 33.269 70.654 -39.893 1.00 43.56 189 ILE D O 1
ATOM 9926 N N . GLU D 1 211 ? 31.217 71.035 -40.756 1.00 45.56 190 GLU D N 1
ATOM 9927 C CA . GLU D 1 211 ? 31.260 72.476 -40.552 1.00 47.32 190 GLU D CA 1
ATOM 9928 C C . GLU D 1 211 ? 29.876 72.980 -40.160 1.00 48.62 190 GLU D C 1
ATOM 9929 O O . GLU D 1 211 ? 28.855 72.411 -40.560 1.00 44.15 190 GLU D O 1
ATOM 9935 N N . ARG D 1 212 ? 29.851 74.067 -39.386 1.00 44.02 191 ARG D N 1
ATOM 9936 C CA . ARG D 1 212 ? 28.602 74.748 -39.075 1.00 47.35 191 ARG D CA 1
ATOM 9937 C C . ARG D 1 212 ? 28.167 75.566 -40.284 1.00 47.23 191 ARG D C 1
ATOM 9938 O O . ARG D 1 212 ? 28.990 76.200 -40.947 1.00 48.73 191 ARG D O 1
ATOM 9946 N N . ILE D 1 213 ? 26.864 75.547 -40.567 1.00 42.85 192 ILE D N 1
ATOM 9947 C CA . ILE D 1 213 ? 26.356 76.108 -41.814 1.00 46.47 192 ILE D CA 1
ATOM 9948 C C . ILE D 1 213 ? 26.330 77.631 -41.779 1.00 62.19 192 ILE D C 1
ATOM 9949 O O . ILE D 1 213 ? 26.730 78.290 -42.746 1.00 71.77 192 ILE D O 1
ATOM 9954 N N . ASP D 1 214 ? 25.844 78.226 -40.690 1.00 72.04 193 ASP D N 1
ATOM 9955 C CA . ASP D 1 214 ? 25.777 79.690 -40.617 1.00 80.16 193 ASP D CA 1
ATOM 9956 C C . ASP D 1 214 ? 27.104 80.196 -40.060 1.00 87.62 193 ASP D C 1
ATOM 9957 O O . ASP D 1 214 ? 27.228 80.585 -38.896 1.00 93.07 193 ASP D O 1
ATOM 9959 N N . ALA D 1 215 ? 28.111 80.192 -40.934 1.00 84.90 194 ALA D N 1
ATOM 9960 C CA . ALA D 1 215 ? 29.478 80.546 -40.571 1.00 82.46 194 ALA D CA 1
ATOM 9961 C C . ALA D 1 215 ? 29.544 81.922 -39.928 1.00 83.68 194 ALA D C 1
ATOM 9962 O O . ALA D 1 215 ? 29.108 82.917 -40.513 1.00 88.03 194 ALA D O 1
ATOM 9964 N N . GLN D 1 216 ? 30.094 81.974 -38.721 1.00 82.65 195 GLN D N 1
ATOM 9965 C CA . GLN D 1 216 ? 30.319 83.226 -38.025 1.00 79.12 195 GLN D CA 1
ATOM 9966 C C . GLN D 1 216 ? 31.770 83.660 -38.206 1.00 85.72 195 GLN D C 1
ATOM 9967 O O . GLN D 1 216 ? 32.594 82.961 -38.810 1.00 76.67 195 GLN D O 1
ATOM 9969 N N . ALA D 1 217 ? 32.077 84.839 -37.667 1.00 95.73 196 ALA D N 1
ATOM 9970 C CA . ALA D 1 217 ? 33.433 85.366 -37.683 1.00 94.73 196 ALA D CA 1
ATOM 9971 C C . ALA D 1 217 ? 34.397 84.362 -37.063 1.00 93.07 196 ALA D C 1
ATOM 9972 O O . ALA D 1 217 ? 33.993 83.421 -36.372 1.00 97.59 196 ALA D O 1
ATOM 9974 N N . ARG D 1 218 ? 35.693 84.566 -37.340 1.00 83.62 197 ARG D N 1
ATOM 9975 C CA . ARG D 1 218 ? 36.788 83.749 -36.826 1.00 67.97 197 ARG D CA 1
ATOM 9976 C C . ARG D 1 218 ? 36.558 83.507 -35.339 1.00 57.81 197 ARG D C 1
ATOM 9977 O O . ARG D 1 218 ? 35.916 84.331 -34.675 1.00 54.83 197 ARG D O 1
ATOM 9979 N N . PRO D 1 219 ? 37.026 82.388 -34.789 1.00 53.44 198 PRO D N 1
ATOM 9980 C CA . PRO D 1 219 ? 36.721 82.085 -33.387 1.00 55.02 198 PRO D CA 1
ATOM 9981 C C . PRO D 1 219 ? 37.183 83.197 -32.464 1.00 51.14 198 PRO D C 1
ATOM 9982 O O . PRO D 1 219 ? 38.116 83.945 -32.763 1.00 55.54 198 PRO D O 1
ATOM 9986 N N . ALA D 1 220 ? 36.461 83.347 -31.367 1.00 51.56 199 ALA D N 1
ATOM 9987 C CA . ALA D 1 220 ? 36.916 84.205 -30.307 1.00 50.54 199 ALA D CA 1
ATOM 9988 C C . ALA D 1 220 ? 38.090 83.521 -29.616 1.00 44.50 199 ALA D C 1
ATOM 9989 O O . ALA D 1 220 ? 38.275 82.308 -29.751 1.00 39.92 199 ALA D O 1
ATOM 9991 N N . PRO D 1 221 ? 38.915 84.273 -28.893 1.00 38.07 200 PRO D N 1
ATOM 9992 C CA . PRO D 1 221 ? 39.936 83.621 -28.072 1.00 32.52 200 PRO D CA 1
ATOM 9993 C C . PRO D 1 221 ? 39.274 82.738 -27.020 1.00 30.29 200 PRO D C 1
ATOM 9994 O O . PRO D 1 221 ? 38.076 82.844 -26.737 1.00 39.27 200 PRO D O 1
ATOM 9998 N N . LEU D 1 222 ? 40.069 81.823 -26.477 1.00 29.33 201 LEU D N 1
ATOM 9999 C CA . LEU D 1 222 ? 39.611 80.920 -25.427 1.00 30.38 201 LEU D CA 1
ATOM 10000 C C . LEU D 1 222 ? 38.859 81.672 -24.330 1.00 37.00 201 LEU D C 1
ATOM 10001 O O . LEU D 1 222 ? 39.309 82.713 -23.849 1.00 32.61 201 LEU D O 1
ATOM 10006 N N . ASP D 1 223 ? 37.674 81.169 -23.984 1.00 41.41 202 ASP D N 1
ATOM 10007 C CA . ASP D 1 223 ? 36.879 81.762 -22.913 1.00 34.20 202 ASP D CA 1
ATOM 10008 C C . ASP D 1 223 ? 37.217 81.055 -21.601 1.00 28.43 202 ASP D C 1
ATOM 10009 O O . ASP D 1 223 ? 37.021 79.837 -21.502 1.00 32.72 202 ASP D O 1
ATOM 10014 N N . PRO D 1 224 ? 37.699 81.764 -20.576 1.00 33.44 203 PRO D N 1
ATOM 10015 C CA . PRO D 1 224 ? 38.026 81.077 -19.308 1.00 28.57 203 PRO D CA 1
ATOM 10016 C C . PRO D 1 224 ? 36.856 80.302 -18.722 1.00 32.95 203 PRO D C 1
ATOM 10017 O O . PRO D 1 224 ? 37.044 79.198 -18.190 1.00 32.11 203 PRO D O 1
ATOM 10021 N N . LEU D 1 225 ? 35.641 80.846 -18.815 1.00 28.48 204 LEU D N 1
ATOM 10022 C CA . LEU D 1 225 ? 34.475 80.142 -18.291 1.00 30.24 204 LEU D CA 1
ATOM 10023 C C . LEU D 1 225 ? 34.244 78.830 -19.040 1.00 30.64 204 LEU D C 1
ATOM 10024 O O . LEU D 1 225 ? 33.920 77.801 -18.431 1.00 29.24 204 LEU D O 1
ATOM 10029 N N . ALA D 1 226 ? 34.408 78.839 -20.363 1.00 28.30 205 ALA D N 1
ATOM 10030 C CA . ALA D 1 226 ? 34.239 77.602 -21.123 1.00 33.58 205 ALA D CA 1
ATOM 10031 C C . ALA D 1 226 ? 35.287 76.566 -20.737 1.00 28.09 205 ALA D C 1
ATOM 10032 O O . ALA D 1 226 ? 34.992 75.367 -20.662 1.00 28.40 205 ALA D O 1
ATOM 10034 N N . LEU D 1 227 ? 36.520 77.006 -20.496 1.00 30.32 206 LEU D N 1
ATOM 10035 C CA . LEU D 1 227 ? 37.556 76.056 -20.112 1.00 30.64 206 LEU D CA 1
ATOM 10036 C C . LEU D 1 227 ? 37.287 75.503 -18.721 1.00 32.44 206 LEU D C 1
ATOM 10037 O O . LEU D 1 227 ? 37.441 74.300 -18.487 1.00 33.00 206 LEU D O 1
ATOM 10042 N N . GLN D 1 228 ? 36.845 76.367 -17.803 1.00 33.18 207 GLN D N 1
ATOM 10043 C CA . GLN D 1 228 ? 36.458 75.932 -16.466 1.00 33.44 207 GLN D CA 1
ATOM 10044 C C . GLN D 1 228 ? 35.444 74.799 -16.542 1.00 34.98 207 GLN D C 1
ATOM 10045 O O . GLN D 1 228 ? 35.600 73.764 -15.890 1.00 26.79 207 GLN D O 1
ATOM 10051 N N . GLY D 1 229 ? 34.408 74.971 -17.366 1.00 32.19 208 GLY D N 1
ATOM 10052 C CA . GLY D 1 229 ? 33.424 73.915 -17.533 1.00 33.30 208 GLY D CA 1
ATOM 10053 C C . GLY D 1 229 ? 33.983 72.707 -18.262 1.00 27.60 208 GLY D C 1
ATOM 10054 O O . GLY D 1 229 ? 33.658 71.565 -17.930 1.00 25.30 208 GLY D O 1
ATOM 10055 N N . GLY D 1 230 ? 34.827 72.940 -19.268 1.00 22.12 209 GLY D N 1
ATOM 10056 C CA . GLY D 1 230 ? 35.365 71.830 -20.041 1.00 24.39 209 GLY D CA 1
ATOM 10057 C C . GLY D 1 230 ? 36.262 70.910 -19.234 1.00 27.95 209 GLY D C 1
ATOM 10058 O O . GLY D 1 230 ? 36.186 69.684 -19.361 1.00 26.56 209 GLY D O 1
ATOM 10059 N N . LEU D 1 231 ? 37.137 71.480 -18.401 1.00 24.39 210 LEU D N 1
ATOM 10060 C CA . LEU D 1 231 ? 38.019 70.627 -17.612 1.00 21.06 210 LEU D CA 1
ATOM 10061 C C . LEU D 1 231 ? 37.216 69.761 -16.637 1.00 22.74 210 LEU D C 1
ATOM 10062 O O . LEU D 1 231 ? 37.462 68.552 -16.517 1.00 21.79 210 LEU D O 1
ATOM 10075 N N . ARG D 1 233 ? 34.091 68.759 -16.852 1.00 22.15 212 ARG D N 1
ATOM 10076 C CA . ARG D 1 233 ? 33.394 67.714 -17.602 1.00 23.16 212 ARG D CA 1
ATOM 10077 C C . ARG D 1 233 ? 34.360 66.614 -18.039 1.00 23.37 212 ARG D C 1
ATOM 10078 O O . ARG D 1 233 ? 34.018 65.425 -18.002 1.00 22.98 212 ARG D O 1
ATOM 10086 N N . ALA D 1 234 ? 35.571 66.989 -18.461 1.00 19.63 213 ALA D N 1
ATOM 10087 C CA . ALA D 1 234 ? 36.567 65.982 -18.828 1.00 18.63 213 ALA D CA 1
ATOM 10088 C C . ALA D 1 234 ? 36.881 65.061 -17.656 1.00 18.66 213 ALA D C 1
ATOM 10089 O O . ALA D 1 234 ? 36.941 63.836 -17.815 1.00 21.74 213 ALA D O 1
ATOM 10091 N N . ALA D 1 235 ? 37.128 65.639 -16.471 1.00 19.28 214 ALA D N 1
ATOM 10092 C CA . ALA D 1 235 ? 37.408 64.819 -15.293 1.00 22.06 214 ALA D CA 1
ATOM 10093 C C . ALA D 1 235 ? 36.204 63.964 -14.918 1.00 20.42 214 ALA D C 1
ATOM 10094 O O . ALA D 1 235 ? 36.344 62.769 -14.630 1.00 19.49 214 ALA D O 1
ATOM 10096 N N . GLN D 1 236 ? 35.004 64.541 -14.954 1.00 21.70 215 GLN D N 1
ATOM 10097 C CA . GLN D 1 236 ? 33.840 63.734 -14.602 1.00 25.00 215 GLN D CA 1
ATOM 10098 C C . GLN D 1 236 ? 33.577 62.668 -15.662 1.00 24.70 215 GLN D C 1
ATOM 10099 O O . GLN D 1 236 ? 33.052 61.593 -15.341 1.00 25.24 215 GLN D O 1
ATOM 10105 N N . PHE D 1 237 ? 33.991 62.917 -16.910 1.00 23.62 216 PHE D N 1
ATOM 10106 C CA . PHE D 1 237 ? 33.890 61.883 -17.937 1.00 25.26 216 PHE D CA 1
ATOM 10107 C C . PHE D 1 237 ? 34.703 60.651 -17.556 1.00 22.60 216 PHE D C 1
ATOM 10108 O O . PHE D 1 237 ? 34.221 59.521 -17.669 1.00 26.51 216 PHE D O 1
ATOM 10116 N N . VAL D 1 238 ? 35.939 60.852 -17.089 1.00 23.70 217 VAL D N 1
ATOM 10117 C CA . VAL D 1 238 ? 36.778 59.716 -16.696 1.00 24.87 217 VAL D CA 1
ATOM 10118 C C . VAL D 1 238 ? 36.115 58.928 -15.569 1.00 20.58 217 VAL D C 1
ATOM 10119 O O . VAL D 1 238 ? 36.030 57.695 -15.611 1.00 23.64 217 VAL D O 1
ATOM 10123 N N . GLU D 1 239 ? 35.644 59.628 -14.539 1.00 20.43 218 GLU D N 1
ATOM 10124 C CA . GLU D 1 239 ? 35.062 58.939 -13.390 1.00 23.81 218 GLU D CA 1
ATOM 10125 C C . GLU D 1 239 ? 33.774 58.213 -13.758 1.00 22.76 218 GLU D C 1
ATOM 10126 O O . GLU D 1 239 ? 33.600 57.040 -13.421 1.00 22.36 218 GLU D O 1
ATOM 10132 N N . GLN D 1 240 ? 32.862 58.891 -14.467 1.00 20.42 219 GLN D N 1
ATOM 10133 C CA . GLN D 1 240 ? 31.563 58.289 -14.775 1.00 23.77 219 GLN D CA 1
ATOM 10134 C C . GLN D 1 240 ? 31.688 57.172 -15.806 1.00 27.04 219 GLN D C 1
ATOM 10135 O O . GLN D 1 240 ? 30.978 56.164 -15.711 1.00 24.84 219 GLN D O 1
ATOM 10141 N N . THR D 1 241 ? 32.594 57.322 -16.783 1.00 28.41 220 THR D N 1
ATOM 10142 C CA . THR D 1 241 ? 32.745 56.305 -17.828 1.00 26.96 220 THR D CA 1
ATOM 10143 C C . THR D 1 241 ? 33.327 55.013 -17.268 1.00 26.87 220 THR D C 1
ATOM 10144 O O . THR D 1 241 ? 32.825 53.918 -17.552 1.00 30.81 220 THR D O 1
ATOM 10148 N N . SER D 1 242 ? 34.400 55.118 -16.483 1.00 22.18 221 SER D N 1
ATOM 10149 C CA . SER D 1 242 ? 34.949 53.931 -15.829 1.00 23.38 221 SER D CA 1
ATOM 10150 C C . SER D 1 242 ? 33.930 53.318 -14.876 1.00 23.54 221 SER D C 1
ATOM 10151 O O . SER D 1 242 ? 33.742 52.098 -14.847 1.00 27.95 221 SER D O 1
ATOM 10154 N N . LYS D 1 243 ? 33.244 54.150 -14.099 1.00 25.64 222 LYS D N 1
ATOM 10155 C CA . LYS D 1 243 ? 32.199 53.615 -13.226 1.00 24.42 222 LYS D CA 1
ATOM 10156 C C . LYS D 1 243 ? 31.102 52.928 -14.038 1.00 25.20 222 LYS D C 1
ATOM 10157 O O . LYS D 1 243 ? 30.678 51.815 -13.702 1.00 22.54 222 LYS D O 1
ATOM 10163 N N . LEU D 1 244 ? 30.661 53.555 -15.129 1.00 26.94 223 LEU D N 1
ATOM 10164 C CA . LEU D 1 244 ? 29.563 52.991 -15.917 1.00 25.92 223 LEU D CA 1
ATOM 10165 C C . LEU D 1 244 ? 29.880 51.573 -16.376 1.00 28.10 223 LEU D C 1
ATOM 10166 O O . LEU D 1 244 ? 29.107 50.637 -16.129 1.00 24.64 223 LEU D O 1
ATOM 10171 N N . PHE D 1 245 ? 31.025 51.388 -17.034 1.00 21.65 224 PHE D N 1
ATOM 10172 C CA . PHE D 1 245 ? 31.288 50.081 -17.610 1.00 22.41 224 PHE D CA 1
ATOM 10173 C C . PHE D 1 245 ? 31.867 49.090 -16.604 1.00 24.00 224 PHE D C 1
ATOM 10174 O O . PHE D 1 245 ? 31.780 47.879 -16.836 1.00 31.99 224 PHE D O 1
ATOM 10182 N N . ALA D 1 246 ? 32.431 49.557 -15.485 1.00 20.54 225 ALA D N 1
ATOM 10183 C CA . ALA D 1 246 ? 32.744 48.628 -14.397 1.00 22.52 225 ALA D CA 1
ATOM 10184 C C . ALA D 1 246 ? 31.465 48.133 -13.718 1.00 25.21 225 ALA D C 1
ATOM 10185 O O . ALA D 1 246 ? 31.383 46.968 -13.306 1.00 24.59 225 ALA D O 1
ATOM 10187 N N . ASP D 1 247 ? 30.449 48.992 -13.605 1.00 26.77 226 ASP D N 1
ATOM 10188 C CA . ASP D 1 247 ? 29.132 48.498 -13.189 1.00 27.24 226 ASP D CA 1
ATOM 10189 C C . ASP D 1 247 ? 28.634 47.408 -14.138 1.00 32.25 226 ASP D C 1
ATOM 10190 O O . ASP D 1 247 ? 28.156 46.355 -13.692 1.00 30.08 226 ASP D O 1
ATOM 10195 N N . TRP D 1 248 ? 28.753 47.635 -15.456 1.00 22.74 227 TRP D N 1
ATOM 10196 C CA . TRP D 1 248 ? 28.319 46.630 -16.430 1.00 30.17 227 TRP D CA 1
ATOM 10197 C C . TRP D 1 248 ? 29.069 45.316 -16.239 1.00 31.99 227 TRP D C 1
ATOM 10198 O O . TRP D 1 248 ? 28.460 44.240 -16.183 1.00 28.32 227 TRP D O 1
ATOM 10209 N N . ALA D 1 249 ? 30.405 45.384 -16.182 1.00 32.45 228 ALA D N 1
ATOM 10210 C CA . ALA D 1 249 ? 31.205 44.166 -16.105 1.00 30.13 228 ALA D CA 1
ATOM 10211 C C . ALA D 1 249 ? 30.872 43.366 -14.852 1.00 30.54 228 ALA D C 1
ATOM 10212 O O . ALA D 1 249 ? 30.725 42.140 -14.916 1.00 29.76 228 ALA D O 1
ATOM 10214 N N . ALA D 1 250 ? 30.735 44.042 -13.703 1.00 25.45 229 ALA D N 1
ATOM 10215 C CA . ALA D 1 250 ? 30.399 43.320 -12.482 1.00 32.27 229 ALA D CA 1
ATOM 10216 C C . ALA D 1 250 ? 29.026 42.672 -12.583 1.00 37.46 229 ALA D C 1
ATOM 10217 O O . ALA D 1 250 ? 28.802 41.603 -11.999 1.00 33.10 229 ALA D O 1
ATOM 10219 N N . SER D 1 251 ? 28.095 43.301 -13.309 1.00 36.19 230 SER D N 1
ATOM 10220 C CA . SER D 1 251 ? 26.753 42.732 -13.437 1.00 37.98 230 SER D CA 1
ATOM 10221 C C . SER D 1 251 ? 26.751 41.438 -14.234 1.00 36.32 230 SER D C 1
ATOM 10222 O O . SER D 1 251 ? 25.756 40.710 -14.201 1.00 36.48 230 SER D O 1
ATOM 10225 N N . TYR D 1 252 ? 27.829 41.151 -14.968 1.00 37.61 231 TYR D N 1
ATOM 10226 C CA . TYR D 1 252 ? 27.900 39.926 -15.752 1.00 38.99 231 TYR D CA 1
ATOM 10227 C C . TYR D 1 252 ? 28.350 38.733 -14.923 1.00 36.94 231 TYR D C 1
ATOM 10228 O O . TYR D 1 252 ? 28.192 37.594 -15.374 1.00 37.26 231 TYR D O 1
ATOM 10237 N N . ARG D 1 253 ? 28.914 38.970 -13.738 1.00 34.06 232 ARG D N 1
ATOM 10238 C CA . ARG D 1 253 ? 29.420 37.873 -12.916 1.00 42.30 232 ARG D CA 1
ATOM 10239 C C . ARG D 1 253 ? 28.429 36.724 -12.745 1.00 48.65 232 ARG D C 1
ATOM 10240 O O . ARG D 1 253 ? 28.869 35.562 -12.802 1.00 46.26 232 ARG D O 1
ATOM 10242 N N . PRO D 1 254 ? 27.120 36.946 -12.552 1.00 44.65 233 PRO D N 1
ATOM 10243 C CA . PRO D 1 254 ? 26.210 35.792 -12.433 1.00 43.56 233 PRO D CA 1
ATOM 10244 C C . PRO D 1 254 ? 26.210 34.874 -13.644 1.00 46.06 233 PRO D C 1
ATOM 10245 O O . PRO D 1 254 ? 25.964 33.672 -13.488 1.00 43.33 233 PRO D O 1
ATOM 10249 N N . HIS D 1 255 ? 26.501 35.384 -14.839 1.00 43.01 234 HIS D N 1
ATOM 10250 C CA . HIS D 1 255 ? 26.547 34.517 -16.011 1.00 42.41 234 HIS D CA 1
ATOM 10251 C C . HIS D 1 255 ? 27.926 34.531 -16.668 1.00 38.13 234 HIS D C 1
ATOM 10252 O O . HIS D 1 255 ? 28.034 34.662 -17.889 1.00 34.28 234 HIS D O 1
ATOM 10259 N N . VAL D 1 256 ? 28.983 34.388 -15.861 1.00 42.81 235 VAL D N 1
ATOM 10260 C CA . VAL D 1 256 ? 30.341 34.340 -16.397 1.00 30.81 235 VAL D CA 1
ATOM 10261 C C . VAL D 1 256 ? 30.477 33.155 -17.343 1.00 31.48 235 VAL D C 1
ATOM 10262 O O . VAL D 1 256 ? 29.935 32.069 -17.095 1.00 34.60 235 VAL D O 1
ATOM 10266 N N . ASN D 1 257 ? 31.194 33.365 -18.449 1.00 35.59 236 ASN D N 1
ATOM 10267 C CA . ASN D 1 257 ? 31.449 32.366 -19.487 1.00 40.35 236 ASN D CA 1
ATOM 10268 C C . ASN D 1 257 ? 30.199 31.964 -20.259 1.00 37.10 236 ASN D C 1
ATOM 10269 O O . ASN D 1 257 ? 30.239 30.984 -21.013 1.00 35.51 236 ASN D O 1
ATOM 10274 N N . ALA D 1 258 ? 29.083 32.656 -20.061 1.00 37.38 237 ALA D N 1
ATOM 10275 C CA . ALA D 1 258 ? 27.929 32.588 -20.946 1.00 39.28 237 ALA D CA 1
ATOM 10276 C C . ALA D 1 258 ? 27.877 33.871 -21.761 1.00 38.23 237 ALA D C 1
ATOM 10277 O O . ALA D 1 258 ? 28.634 34.808 -21.518 1.00 34.26 237 ALA D O 1
ATOM 10279 N N . LEU D 1 259 ? 26.988 33.921 -22.749 1.00 32.96 238 LEU D N 1
ATOM 10280 C CA . LEU D 1 259 ? 26.872 35.100 -23.611 1.00 33.01 238 LEU D CA 1
ATOM 10281 C C . LEU D 1 259 ? 25.400 35.410 -23.873 1.00 42.38 238 LEU D C 1
ATOM 10282 O O . LEU D 1 259 ? 24.930 35.363 -25.014 1.00 39.09 238 LEU D O 1
ATOM 10287 N N . PRO D 1 260 ? 24.650 35.770 -22.827 1.00 41.54 239 PRO D N 1
ATOM 10288 C CA . PRO D 1 260 ? 23.211 36.031 -22.988 1.00 38.07 239 PRO D CA 1
ATOM 10289 C C . PRO D 1 260 ? 22.976 37.321 -23.750 1.00 35.61 239 PRO D C 1
ATOM 10290 O O . PRO D 1 260 ? 23.877 38.166 -23.834 1.00 37.12 239 PRO D O 1
ATOM 10294 N N . PRO D 1 261 ? 21.785 37.509 -24.326 1.00 35.61 240 PRO D N 1
ATOM 10295 C CA . PRO D 1 261 ? 21.463 38.804 -24.945 1.00 36.05 240 PRO D CA 1
ATOM 10296 C C . PRO D 1 261 ? 21.519 39.923 -23.915 1.00 43.73 240 PRO D C 1
ATOM 10297 O O . PRO D 1 261 ? 21.127 39.744 -22.760 1.00 43.50 240 PRO D O 1
ATOM 10301 N N . ALA D 1 262 ? 22.010 41.088 -24.344 1.00 34.74 241 ALA D N 1
ATOM 10302 C CA . ALA D 1 262 ? 22.049 42.230 -23.448 1.00 36.44 241 ALA D CA 1
ATOM 10303 C C . ALA D 1 262 ? 20.677 42.894 -23.375 1.00 43.78 241 ALA D C 1
ATOM 10304 O O . ALA D 1 262 ? 19.775 42.627 -24.174 1.00 38.18 241 ALA D O 1
ATOM 10306 N N . ASP D 1 263 ? 20.522 43.755 -22.378 1.00 46.58 242 ASP D N 1
ATOM 10307 C CA . ASP D 1 263 ? 19.408 44.696 -22.333 1.00 46.58 242 ASP D CA 1
ATOM 10308 C C . ASP D 1 263 ? 19.605 45.690 -23.473 1.00 39.16 242 ASP D C 1
ATOM 10309 O O . ASP D 1 263 ? 20.424 46.607 -23.376 1.00 37.43 242 ASP D O 1
ATOM 10314 N N . GLN D 1 264 ? 18.835 45.523 -24.555 1.00 40.16 243 GLN D N 1
ATOM 10315 C CA . GLN D 1 264 ? 19.083 46.300 -25.768 1.00 30.99 243 GLN D CA 1
ATOM 10316 C C . GLN D 1 264 ? 18.831 47.790 -25.553 1.00 31.97 243 GLN D C 1
ATOM 10317 O O . GLN D 1 264 ? 19.638 48.620 -25.988 1.00 29.20 243 GLN D O 1
ATOM 10323 N N . ALA D 1 265 ? 17.723 48.158 -24.886 1.00 28.33 244 ALA D N 1
ATOM 10324 C CA . ALA D 1 265 ? 17.457 49.575 -24.631 1.00 31.63 244 ALA D CA 1
ATOM 10325 C C . ALA D 1 265 ? 18.577 50.211 -23.814 1.00 30.27 244 ALA D C 1
ATOM 10326 O O . ALA D 1 265 ? 18.922 51.380 -24.018 1.00 35.26 244 ALA D O 1
ATOM 10328 N N . LEU D 1 266 ? 19.163 49.459 -22.887 1.00 30.13 245 LEU D N 1
ATOM 10329 C CA . LEU D 1 266 ? 20.279 49.989 -22.119 1.00 25.44 245 LEU D CA 1
ATOM 10330 C C . LEU D 1 266 ? 21.496 50.245 -23.005 1.00 28.62 245 LEU D C 1
ATOM 10331 O O . LEU D 1 266 ? 22.185 51.259 -22.836 1.00 26.51 245 LEU D O 1
ATOM 10336 N N . CYS D 1 267 ? 21.787 49.335 -23.943 1.00 28.61 246 CYS D N 1
ATOM 10337 C CA . CYS D 1 267 ? 22.913 49.547 -24.856 1.00 31.72 246 CYS D CA 1
ATOM 10338 C C . CYS D 1 267 ? 22.697 50.784 -25.716 1.00 28.12 246 CYS D C 1
ATOM 10339 O O . CYS D 1 267 ? 23.641 51.543 -25.981 1.00 24.40 246 CYS D O 1
ATOM 10342 N N . GLN D 1 268 ? 21.463 50.978 -26.189 1.00 26.57 247 GLN D N 1
ATOM 10343 C CA . GLN D 1 268 ? 21.124 52.169 -26.961 1.00 29.09 247 GLN D CA 1
ATOM 10344 C C . GLN D 1 268 ? 21.262 53.431 -26.112 1.00 37.21 247 GLN D C 1
ATOM 10345 O O . GLN D 1 268 ? 21.718 54.471 -26.606 1.00 26.12 247 GLN D O 1
ATOM 10351 N N . SER D 1 269 ? 20.850 53.361 -24.833 1.00 29.61 248 SER D N 1
ATOM 10352 C CA . SER D 1 269 ? 20.887 54.527 -23.958 1.00 28.60 248 SER D CA 1
ATOM 10353 C C . SER D 1 269 ? 22.308 55.025 -23.671 1.00 30.35 248 SER D C 1
ATOM 10354 O O . SER D 1 269 ? 22.464 56.179 -23.253 1.00 30.76 248 SER D O 1
ATOM 10357 N N . VAL D 1 270 ? 23.338 54.196 -23.850 1.00 27.07 249 VAL D N 1
ATOM 10358 C CA . VAL D 1 270 ? 24.722 54.635 -23.653 1.00 29.42 249 VAL D CA 1
ATOM 10359 C C . VAL D 1 270 ? 25.428 54.886 -24.990 1.00 27.41 249 VAL D C 1
ATOM 10360 O O . VAL D 1 270 ? 26.660 54.911 -25.050 1.00 28.13 249 VAL D O 1
ATOM 10364 N N . GLY D 1 271 ? 24.664 55.066 -26.063 1.00 26.38 250 GLY D N 1
ATOM 10365 C CA . GLY D 1 271 ? 25.220 55.475 -27.328 1.00 25.87 250 GLY D CA 1
ATOM 10366 C C . GLY D 1 271 ? 25.344 54.387 -28.367 1.00 26.79 250 GLY D C 1
ATOM 10367 O O . GLY D 1 271 ? 26.073 54.574 -29.345 1.00 24.63 250 GLY D O 1
ATOM 10368 N N . GLY D 1 272 ? 24.664 53.266 -28.194 1.00 30.27 251 GLY D N 1
ATOM 10369 C CA . GLY D 1 272 ? 24.719 52.215 -29.192 1.00 28.39 251 GLY D CA 1
ATOM 10370 C C . GLY D 1 272 ? 24.118 52.641 -30.519 1.00 27.73 251 GLY D C 1
ATOM 10371 O O . GLY D 1 272 ? 23.488 53.689 -30.672 1.00 32.95 251 GLY D O 1
ATOM 10372 N N . ASP D 1 273 ? 24.326 51.779 -31.504 1.00 33.84 252 ASP D N 1
ATOM 10373 C CA . ASP D 1 273 ? 23.779 51.967 -32.839 1.00 31.25 252 ASP D CA 1
ATOM 10374 C C . ASP D 1 273 ? 22.496 51.149 -32.926 1.00 27.66 252 ASP D C 1
ATOM 10375 O O . ASP D 1 273 ? 22.520 49.948 -32.611 1.00 34.31 252 ASP D O 1
ATOM 10380 N N . PRO D 1 274 ? 21.353 51.750 -33.273 1.00 29.08 253 PRO D N 1
ATOM 10381 C CA . PRO D 1 274 ? 20.073 51.013 -33.222 1.00 32.55 253 PRO D CA 1
ATOM 10382 C C . PRO D 1 274 ? 19.918 49.919 -34.266 1.00 36.04 253 PRO D C 1
ATOM 10383 O O . PRO D 1 274 ? 18.932 49.166 -34.197 1.00 36.30 253 PRO D O 1
ATOM 10387 N N . ASN D 1 275 ? 20.825 49.807 -35.232 1.00 28.56 254 ASN D N 1
ATOM 10388 C CA . ASN D 1 275 ? 20.830 48.630 -36.093 1.00 34.05 254 ASN D CA 1
ATOM 10389 C C . ASN D 1 275 ? 21.441 47.412 -35.412 1.00 35.80 254 ASN D C 1
ATOM 10390 O O . ASN D 1 275 ? 21.391 46.306 -35.971 1.00 32.15 254 ASN D O 1
ATOM 10395 N N . ILE D 1 276 ? 22.009 47.578 -34.222 1.00 28.22 255 ILE D N 1
ATOM 10396 C CA . ILE D 1 276 ? 22.863 46.564 -33.619 1.00 33.59 255 ILE D CA 1
ATOM 10397 C C . ILE D 1 276 ? 22.140 45.893 -32.457 1.00 36.71 255 ILE D C 1
ATOM 10398 O O . ILE D 1 276 ? 21.560 46.565 -31.600 1.00 39.06 255 ILE D O 1
ATOM 10403 N N . TYR D 1 277 ? 22.199 44.570 -32.429 1.00 32.50 256 TYR D N 1
ATOM 10404 C CA . TYR D 1 277 ? 21.759 43.748 -31.313 1.00 32.69 256 TYR D CA 1
ATOM 10405 C C . TYR D 1 277 ? 23.012 43.231 -30.610 1.00 39.05 256 TYR D C 1
ATOM 10406 O O . TYR D 1 277 ? 23.837 42.558 -31.237 1.00 33.42 256 TYR D O 1
ATOM 10415 N N . TYR D 1 278 ? 23.160 43.559 -29.319 1.00 38.70 257 TYR D N 1
ATOM 10416 C CA . TYR D 1 278 ? 24.385 43.310 -28.564 1.00 33.15 257 TYR D CA 1
ATOM 10417 C C . TYR D 1 278 ? 24.221 42.122 -27.619 1.00 35.28 257 TYR D C 1
ATOM 10418 O O . TYR D 1 278 ? 23.136 41.875 -27.080 1.00 38.82 257 TYR D O 1
ATOM 10427 N N . TYR D 1 279 ? 25.321 41.396 -27.421 1.00 30.20 258 TYR D N 1
ATOM 10428 C CA . TYR D 1 279 ? 25.514 40.478 -26.300 1.00 30.42 258 TYR D CA 1
ATOM 10429 C C . TYR D 1 279 ? 26.789 40.896 -25.576 1.00 30.42 258 TYR D C 1
ATOM 10430 O O . TYR D 1 279 ? 27.832 41.064 -26.212 1.00 28.38 258 TYR D O 1
ATOM 10439 N N . HIS D 1 280 ? 26.707 41.056 -24.251 1.00 29.34 259 HIS D N 1
ATOM 10440 C CA . HIS D 1 280 ? 27.856 41.401 -23.423 1.00 28.04 259 HIS D CA 1
ATOM 10441 C C . HIS D 1 280 ? 27.988 40.368 -22.319 1.00 32.60 259 HIS D C 1
ATOM 10442 O O . HIS D 1 280 ? 26.986 39.927 -21.742 1.00 33.07 259 HIS D O 1
ATOM 10449 N N . SER D 1 281 ? 29.216 39.984 -22.015 1.00 28.88 260 SER D N 1
ATOM 10450 C CA . SER D 1 281 ? 29.423 39.154 -20.839 1.00 31.06 260 SER D CA 1
ATOM 10451 C C . SER D 1 281 ? 30.853 39.313 -20.368 1.00 31.31 260 SER D C 1
ATOM 10452 O O . SER D 1 281 ? 31.661 40.009 -20.989 1.00 35.78 260 SER D O 1
ATOM 10455 N N . CYS D 1 282 ? 31.157 38.634 -19.265 1.00 32.70 261 CYS D N 1
ATOM 10456 C CA . CYS D 1 282 ? 32.513 38.452 -18.781 1.00 30.80 261 CYS D CA 1
ATOM 10457 C C . CYS D 1 282 ? 32.908 36.990 -18.965 1.00 34.24 261 CYS D C 1
ATOM 10458 O O . CYS D 1 282 ? 32.054 36.106 -19.095 1.00 36.84 261 CYS D O 1
ATOM 10461 N N . TRP D 1 283 ? 34.219 36.744 -19.010 1.00 32.03 262 TRP D N 1
ATOM 10462 C CA . TRP D 1 283 ? 34.751 35.406 -19.205 1.00 28.48 262 TRP D CA 1
ATOM 10463 C C . TRP D 1 283 ? 35.919 35.197 -18.249 1.00 35.78 262 TRP D C 1
ATOM 10464 O O . TRP D 1 283 ? 36.580 36.155 -17.831 1.00 32.28 262 TRP D O 1
ATOM 10475 N N . SER D 1 284 ? 36.172 33.934 -17.906 1.00 33.09 263 SER D N 1
ATOM 10476 C CA . SER D 1 284 ? 37.238 33.607 -16.960 1.00 36.05 263 SER D CA 1
ATOM 10477 C C . SER D 1 284 ? 37.764 32.221 -17.295 1.00 37.85 263 SER D C 1
ATOM 10478 O O . SER D 1 284 ? 37.016 31.244 -17.217 1.00 39.35 263 SER D O 1
ATOM 10481 N N . LEU D 1 285 ? 39.045 32.125 -17.650 1.00 42.17 264 LEU D N 1
ATOM 10482 C CA . LEU D 1 285 ? 39.591 30.865 -18.144 1.00 42.25 264 LEU D CA 1
ATOM 10483 C C . LEU D 1 285 ? 40.956 30.615 -17.538 1.00 41.32 264 LEU D C 1
ATOM 10484 O O . LEU D 1 285 ? 41.792 31.519 -17.506 1.00 40.61 264 LEU D O 1
ATOM 10489 N N . ALA D 1 286 ? 41.167 29.398 -17.044 1.00 46.06 265 ALA D N 1
ATOM 10490 C CA . ALA D 1 286 ? 42.507 28.950 -16.713 1.00 45.35 265 ALA D CA 1
ATOM 10491 C C . ALA D 1 286 ? 43.314 28.749 -17.991 1.00 50.53 265 ALA D C 1
ATOM 10492 O O . ALA D 1 286 ? 42.776 28.715 -19.102 1.00 52.92 265 ALA D O 1
ATOM 10494 N N . ALA D 1 287 ? 44.630 28.604 -17.823 1.00 53.30 266 ALA D N 1
ATOM 10495 C CA . ALA D 1 287 ? 45.503 28.512 -18.985 1.00 58.52 266 ALA D CA 1
ATOM 10496 C C . ALA D 1 287 ? 45.176 27.301 -19.848 1.00 61.89 266 ALA D C 1
ATOM 10497 O O . ALA D 1 287 ? 45.327 27.359 -21.074 1.00 62.95 266 ALA D O 1
ATOM 10499 N N . ASP D 1 288 ? 44.723 26.205 -19.242 1.00 58.18 267 ASP D N 1
ATOM 10500 C CA . ASP D 1 288 ? 44.434 24.987 -19.987 1.00 61.73 267 ASP D CA 1
ATOM 10501 C C . ASP D 1 288 ? 42.968 24.869 -20.394 1.00 58.12 267 ASP D C 1
ATOM 10502 O O . ASP D 1 288 ? 42.559 23.816 -20.894 1.00 57.73 267 ASP D O 1
ATOM 10507 N N . GLU D 1 289 ? 42.171 25.915 -20.194 1.00 51.43 268 GLU D N 1
ATOM 10508 C CA . GLU D 1 289 ? 40.759 25.889 -20.533 1.00 46.84 268 GLU D CA 1
ATOM 10509 C C . GLU D 1 289 ? 40.493 26.775 -21.743 1.00 45.94 268 GLU D C 1
ATOM 10510 O O . GLU D 1 289 ? 41.213 27.746 -21.997 1.00 48.71 268 GLU D O 1
ATOM 10516 N N . ALA D 1 290 ? 39.427 26.446 -22.468 1.00 42.27 269 ALA D N 1
ATOM 10517 C CA . ALA D 1 290 ? 38.972 27.225 -23.609 1.00 41.16 269 ALA D CA 1
ATOM 10518 C C . ALA D 1 290 ? 37.466 27.448 -23.512 1.00 41.99 269 ALA D C 1
ATOM 10519 O O . ALA D 1 290 ? 36.738 26.629 -22.940 1.00 41.46 269 ALA D O 1
ATOM 10521 N N . LEU D 1 291 ? 36.999 28.581 -24.038 1.00 39.56 270 LEU D N 1
ATOM 10522 C CA . LEU D 1 291 ? 35.567 28.852 -24.137 1.00 36.05 270 LEU D CA 1
ATOM 10523 C C . LEU D 1 291 ? 35.117 28.619 -25.578 1.00 37.68 270 LEU D C 1
ATOM 10524 O O . LEU D 1 291 ? 35.617 29.272 -26.495 1.00 41.63 270 LEU D O 1
ATOM 10529 N N . VAL D 1 292 ? 34.189 27.683 -25.776 1.00 38.58 271 VAL D N 1
ATOM 10530 C CA . VAL D 1 292 ? 33.693 27.323 -27.103 1.00 42.63 271 VAL D CA 1
ATOM 10531 C C . VAL D 1 292 ? 32.323 27.959 -27.311 1.00 40.89 271 VAL D C 1
ATOM 10532 O O . VAL D 1 292 ? 31.363 27.625 -26.609 1.00 44.80 271 VAL D O 1
ATOM 10536 N N . ILE D 1 293 ? 32.228 28.857 -28.288 1.00 37.44 272 ILE D N 1
ATOM 10537 C CA . ILE D 1 293 ? 31.003 29.582 -28.601 1.00 35.40 272 ILE D CA 1
ATOM 10538 C C . ILE D 1 293 ? 30.467 29.072 -29.926 1.00 40.05 272 ILE D C 1
ATOM 10539 O O . ILE D 1 293 ? 31.228 28.909 -30.888 1.00 43.17 272 ILE D O 1
ATOM 10544 N N . ASP D 1 294 ? 29.151 28.851 -29.986 1.00 36.03 273 ASP D N 1
ATOM 10545 C CA . ASP D 1 294 ? 28.494 28.276 -31.154 1.00 40.61 273 ASP D CA 1
ATOM 10546 C C . ASP D 1 294 ? 27.223 29.044 -31.483 1.00 43.46 273 ASP D C 1
ATOM 10547 O O . ASP D 1 294 ? 26.449 29.393 -30.585 1.00 45.41 273 ASP D O 1
ATOM 10552 N N . VAL D 1 295 ? 27.004 29.288 -32.772 1.00 40.03 274 VAL D N 1
ATOM 10553 C CA . VAL D 1 295 ? 25.694 29.664 -33.294 1.00 43.96 274 VAL D CA 1
ATOM 10554 C C . VAL D 1 295 ? 25.319 28.647 -34.362 1.00 50.17 274 VAL D C 1
ATOM 10555 O O . VAL D 1 295 ? 26.114 28.364 -35.265 1.00 53.32 274 VAL D O 1
ATOM 10559 N N . ASP D 1 296 ? 24.120 28.074 -34.246 1.00 51.55 275 ASP D N 1
ATOM 10560 C CA . ASP D 1 296 ? 23.769 26.975 -35.137 1.00 49.83 275 ASP D CA 1
ATOM 10561 C C . ASP D 1 296 ? 23.547 27.457 -36.559 1.00 54.73 275 ASP D C 1
ATOM 10562 O O . ASP D 1 296 ? 23.824 26.719 -37.511 1.00 55.01 275 ASP D O 1
ATOM 10567 N N . THR D 1 297 ? 23.048 28.681 -36.720 1.00 56.42 276 THR D N 1
ATOM 10568 C CA . THR D 1 297 ? 22.883 29.315 -38.017 1.00 55.54 276 THR D CA 1
ATOM 10569 C C . THR D 1 297 ? 23.395 30.747 -37.941 1.00 56.14 276 THR D C 1
ATOM 10570 O O . THR D 1 297 ? 23.553 31.320 -36.860 1.00 57.24 276 THR D O 1
ATOM 10574 N N . VAL D 1 298 ? 23.644 31.330 -39.101 1.00 50.73 277 VAL D N 1
ATOM 10575 C CA . VAL D 1 298 ? 23.977 32.746 -39.190 1.00 47.49 277 VAL D CA 1
ATOM 10576 C C . VAL D 1 298 ? 22.779 33.460 -39.799 1.00 42.20 277 VAL D C 1
ATOM 10577 O O . VAL D 1 298 ? 22.402 33.158 -40.937 1.00 47.54 277 VAL D O 1
ATOM 10581 N N . PRO D 1 299 ? 22.155 34.397 -39.096 1.00 40.90 278 PRO D N 1
ATOM 10582 C CA . PRO D 1 299 ? 21.008 35.093 -39.676 1.00 47.81 278 PRO D CA 1
ATOM 10583 C C . PRO D 1 299 ? 21.463 36.027 -40.787 1.00 48.29 278 PRO D C 1
ATOM 10584 O O . PRO D 1 299 ? 22.604 36.496 -40.802 1.00 46.46 278 PRO D O 1
ATOM 10588 N N . ASP D 1 300 ? 20.566 36.269 -41.743 1.00 45.94 279 ASP D N 1
ATOM 10589 C CA A ASP D 1 300 ? 20.798 37.302 -42.743 0.57 44.86 279 ASP D CA 1
ATOM 10590 C CA B ASP D 1 300 ? 20.802 37.302 -42.743 0.43 45.02 279 ASP D CA 1
ATOM 10591 C C . ASP D 1 300 ? 21.054 38.634 -42.050 1.00 44.46 279 ASP D C 1
ATOM 10592 O O . ASP D 1 300 ? 20.264 39.069 -41.208 1.00 47.95 279 ASP D O 1
ATOM 10601 N N . CYS D 1 301 ? 22.169 39.276 -42.387 1.00 46.17 280 CYS D N 1
ATOM 10602 C CA . CYS D 1 301 ? 22.505 40.527 -41.719 1.00 48.75 280 CYS D CA 1
ATOM 10603 C C . CYS D 1 301 ? 23.549 41.263 -42.546 1.00 47.42 280 CYS D C 1
ATOM 10604 O O . CYS D 1 301 ? 24.114 40.719 -43.493 1.00 41.69 280 CYS D O 1
ATOM 10607 N N . ASP D 1 302 ? 23.782 42.526 -42.182 1.00 46.24 281 ASP D N 1
ATOM 10608 C CA . ASP D 1 302 ? 24.767 43.337 -42.888 1.00 43.69 281 ASP D CA 1
ATOM 10609 C C . ASP D 1 302 ? 26.177 43.114 -42.370 1.00 41.64 281 ASP D C 1
ATOM 10610 O O . ASP D 1 302 ? 27.143 43.335 -43.102 1.00 41.52 281 ASP D O 1
ATOM 10615 N N . PHE D 1 303 ? 26.309 42.733 -41.106 1.00 40.44 282 PHE D N 1
ATOM 10616 C CA . PHE D 1 303 ? 27.584 42.560 -40.435 1.00 31.43 282 PHE D CA 1
ATOM 10617 C C . PHE D 1 303 ? 27.315 41.864 -39.112 1.00 33.47 282 PHE D C 1
ATOM 10618 O O . PHE D 1 303 ? 26.255 42.040 -38.508 1.00 42.27 282 PHE D O 1
ATOM 10626 N N . TRP D 1 304 ? 28.284 41.081 -38.674 1.00 38.71 283 TRP D N 1
ATOM 10627 C CA . TRP D 1 304 ? 28.287 40.542 -37.327 1.00 36.28 283 TRP D CA 1
ATOM 10628 C C . TRP D 1 304 ? 29.739 40.369 -36.914 1.00 32.80 283 TRP D C 1
ATOM 10629 O O . TRP D 1 304 ? 30.614 40.220 -37.765 1.00 31.60 283 TRP D O 1
ATOM 10640 N N . ASN D 1 305 ? 29.999 40.436 -35.610 1.00 28.64 284 ASN D N 1
ATOM 10641 C CA . ASN D 1 305 ? 31.326 40.093 -35.128 1.00 26.83 284 ASN D CA 1
ATOM 10642 C C . ASN D 1 305 ? 31.243 39.725 -33.650 1.00 33.12 284 ASN D C 1
ATOM 10643 O O . ASN D 1 305 ? 30.180 39.776 -33.021 1.00 34.24 284 ASN D O 1
ATOM 10648 N N . VAL D 1 306 ? 32.379 39.279 -33.135 1.00 27.93 285 VAL D N 1
ATOM 10649 C CA . VAL D 1 306 ? 32.577 39.001 -31.723 1.00 24.69 285 VAL D CA 1
ATOM 10650 C C . VAL D 1 306 ? 34.008 39.395 -31.389 1.00 30.63 285 VAL D C 1
ATOM 10651 O O . VAL D 1 306 ? 34.934 39.141 -32.171 1.00 31.51 285 VAL D O 1
ATOM 10655 N N . GLN D 1 307 ? 34.185 40.045 -30.249 1.00 29.02 286 GLN D N 1
ATOM 10656 C CA . GLN D 1 307 ? 35.486 40.557 -29.853 1.00 26.15 286 GLN D CA 1
ATOM 10657 C C . GLN D 1 307 ? 35.760 40.179 -28.405 1.00 27.58 286 GLN D C 1
ATOM 10658 O O . GLN D 1 307 ? 34.838 39.995 -27.606 1.00 27.68 286 GLN D O 1
ATOM 10664 N N . LEU D 1 308 ? 37.038 40.048 -28.084 1.00 24.07 287 LEU D N 1
ATOM 10665 C CA . LEU D 1 308 ? 37.499 39.756 -26.739 1.00 31.21 287 LEU D CA 1
ATOM 10666 C C . LEU D 1 308 ? 38.095 41.023 -26.136 1.00 32.79 287 LEU D C 1
ATOM 10667 O O . LEU D 1 308 ? 38.875 41.718 -26.796 1.00 30.77 287 LEU D O 1
ATOM 10672 N N . ASN D 1 309 ? 37.720 41.315 -24.892 1.00 26.13 288 ASN D N 1
ATOM 10673 C CA . ASN D 1 309 ? 38.079 42.526 -24.173 1.00 22.31 288 ASN D CA 1
ATOM 10674 C C . ASN D 1 309 ? 38.751 42.186 -22.850 1.00 23.69 288 ASN D C 1
ATOM 10675 O O . ASN D 1 309 ? 38.646 41.065 -22.346 1.00 25.43 288 ASN D O 1
ATOM 10680 N N . ASN D 1 310 ? 39.399 43.189 -22.249 1.00 20.15 289 ASN D N 1
ATOM 10681 C CA . ASN D 1 310 ? 39.781 43.038 -20.852 1.00 23.75 289 ASN D CA 1
ATOM 10682 C C . ASN D 1 310 ? 38.581 43.372 -19.964 1.00 29.02 289 ASN D C 1
ATOM 10683 O O . ASN D 1 310 ? 37.469 43.629 -20.440 1.00 25.26 289 ASN D O 1
ATOM 10688 N N . TYR D 1 311 ? 38.800 43.350 -18.650 1.00 27.51 290 TYR D N 1
ATOM 10689 C CA . TYR D 1 311 ? 37.691 43.583 -17.732 1.00 31.83 290 TYR D CA 1
ATOM 10690 C C . TYR D 1 311 ? 37.126 44.992 -17.872 1.00 25.29 290 TYR D C 1
ATOM 10691 O O . TYR D 1 311 ? 35.947 45.216 -17.581 1.00 23.08 290 TYR D O 1
ATOM 10700 N N . TRP D 1 312 ? 37.947 45.949 -18.295 1.00 26.05 291 TRP D N 1
ATOM 10701 C CA . TRP D 1 312 ? 37.534 47.336 -18.472 1.00 19.16 291 TRP D CA 1
ATOM 10702 C C . TRP D 1 312 ? 36.766 47.561 -19.765 1.00 24.47 291 TRP D C 1
ATOM 10703 O O . TRP D 1 312 ? 36.457 48.711 -20.096 1.00 22.35 291 TRP D O 1
ATOM 10722 N N . GLU D 1 314 ? 37.756 47.337 -22.712 1.00 26.09 293 GLU D N 1
ATOM 10723 C CA . GLU D 1 314 ? 38.614 47.668 -23.845 1.00 24.27 293 GLU D CA 1
ATOM 10724 C C . GLU D 1 314 ? 38.864 46.405 -24.647 1.00 21.74 293 GLU D C 1
ATOM 10725 O O . GLU D 1 314 ? 39.261 45.389 -24.072 1.00 27.25 293 GLU D O 1
ATOM 10731 N N . SER D 1 315 ? 38.699 46.473 -25.968 1.00 22.31 294 SER D N 1
ATOM 10732 C CA . SER D 1 315 ? 39.166 45.358 -26.786 1.00 26.36 294 SER D CA 1
ATOM 10733 C C . SER D 1 315 ? 40.626 45.069 -26.456 1.00 25.44 294 SER D C 1
ATOM 10734 O O . SER D 1 315 ? 41.389 45.964 -26.080 1.00 19.33 294 SER D O 1
ATOM 10737 N N . LEU D 1 316 ? 41.011 43.801 -26.558 1.00 23.16 295 LEU D N 1
ATOM 10738 C CA . LEU D 1 316 ? 42.419 43.466 -26.453 1.00 24.70 295 LEU D CA 1
ATOM 10739 C C . LEU D 1 316 ? 43.154 44.094 -27.637 1.00 28.44 295 LEU D C 1
ATOM 10740 O O . LEU D 1 316 ? 42.544 44.702 -28.523 1.00 19.63 295 LEU D O 1
ATOM 10745 N N . ASP D 1 317 ? 44.484 43.969 -27.664 1.00 24.68 296 ASP D N 1
ATOM 10746 C CA . ASP D 1 317 ? 45.251 44.775 -28.606 1.00 22.32 296 ASP D CA 1
ATOM 10747 C C . ASP D 1 317 ? 45.253 44.081 -29.966 1.00 30.28 296 ASP D C 1
ATOM 10748 O O . ASP D 1 317 ? 46.129 43.270 -30.285 1.00 24.11 296 ASP D O 1
ATOM 10753 N N . TYR D 1 318 ? 44.269 44.447 -30.799 1.00 26.26 297 TYR D N 1
ATOM 10754 C CA . TYR D 1 318 ? 44.142 43.835 -32.118 1.00 22.48 297 TYR D CA 1
ATOM 10755 C C . TYR D 1 318 ? 45.254 44.240 -33.080 1.00 24.34 297 TYR D C 1
ATOM 10756 O O . TYR D 1 318 ? 45.297 43.700 -34.188 1.00 26.90 297 TYR D O 1
ATOM 10765 N N . ARG D 1 319 ? 46.148 45.159 -32.702 1.00 24.18 298 ARG D N 1
ATOM 10766 C CA . ARG D 1 319 ? 47.333 45.387 -33.528 1.00 26.59 298 ARG D CA 1
ATOM 10767 C C . ARG D 1 319 ? 48.237 44.163 -33.558 1.00 28.77 298 ARG D C 1
ATOM 10768 O O . ARG D 1 319 ? 48.981 43.971 -34.521 1.00 26.59 298 ARG D O 1
ATOM 10776 N N . HIS D 1 320 ? 48.216 43.330 -32.515 1.00 31.25 299 HIS D N 1
ATOM 10777 C CA . HIS D 1 320 ? 49.144 42.200 -32.440 1.00 31.30 299 HIS D CA 1
ATOM 10778 C C . HIS D 1 320 ? 48.489 40.865 -32.123 1.00 32.90 299 HIS D C 1
ATOM 10779 O O . HIS D 1 320 ? 49.178 39.849 -32.186 1.00 31.32 299 HIS D O 1
ATOM 10786 N N . PHE D 1 321 ? 47.205 40.831 -31.763 1.00 30.37 300 PHE D N 1
ATOM 10787 C CA . PHE D 1 321 ? 46.517 39.612 -31.363 1.00 30.64 300 PHE D CA 1
ATOM 10788 C C . PHE D 1 321 ? 45.209 39.474 -32.123 1.00 30.54 300 PHE D C 1
ATOM 10789 O O . PHE D 1 321 ? 44.565 40.470 -32.455 1.00 23.95 300 PHE D O 1
ATOM 10797 N N . ASP D 1 322 ? 44.824 38.221 -32.388 1.00 30.33 301 ASP D N 1
ATOM 10798 C CA . ASP D 1 322 ? 43.569 37.893 -33.066 1.00 28.82 301 ASP D CA 1
ATOM 10799 C C . ASP D 1 322 ? 42.455 37.844 -32.018 1.00 27.23 301 ASP D C 1
ATOM 10800 O O . ASP D 1 322 ? 42.226 36.825 -31.362 1.00 29.75 301 ASP D O 1
ATOM 10805 N N . ILE D 1 323 ? 41.751 38.959 -31.850 1.00 26.19 302 ILE D N 1
ATOM 10806 C CA . ILE D 1 323 ? 40.816 39.089 -30.735 1.00 32.60 302 ILE D CA 1
ATOM 10807 C C . ILE D 1 323 ? 39.435 39.493 -31.241 1.00 31.09 302 ILE D C 1
ATOM 10808 O O . ILE D 1 323 ? 38.542 39.846 -30.460 1.00 27.86 302 ILE D O 1
ATOM 10813 N N . CYS D 1 324 ? 39.253 39.420 -32.553 1.00 30.33 303 CYS D N 1
ATOM 10814 C CA . CYS D 1 324 ? 37.998 39.779 -33.193 1.00 37.27 303 CYS D CA 1
ATOM 10815 C C . CYS D 1 324 ? 37.784 38.860 -34.387 1.00 37.88 303 CYS D C 1
ATOM 10816 O O . CYS D 1 324 ? 38.710 38.626 -35.166 1.00 36.10 303 CYS D O 1
ATOM 10819 N N . VAL D 1 325 ? 36.570 38.343 -34.529 1.00 31.85 304 VAL D N 1
ATOM 10820 C CA . VAL D 1 325 ? 36.194 37.526 -35.677 1.00 36.04 304 VAL D CA 1
ATOM 10821 C C . VAL D 1 325 ? 34.896 38.106 -36.221 1.00 34.92 304 VAL D C 1
ATOM 10822 O O . VAL D 1 325 ? 33.981 38.396 -35.441 1.00 32.64 304 VAL D O 1
ATOM 10826 N N . ASN D 1 326 ? 34.804 38.288 -37.544 1.00 32.25 305 ASN D N 1
ATOM 10827 C CA . ASN D 1 326 ? 33.610 38.922 -38.088 1.00 31.93 305 ASN D CA 1
ATOM 10828 C C . ASN D 1 326 ? 33.049 38.112 -39.248 1.00 36.73 305 ASN D C 1
ATOM 10829 O O . ASN D 1 326 ? 33.542 37.034 -39.588 1.00 39.71 305 ASN D O 1
ATOM 10834 N N . LYS D 1 327 ? 31.991 38.662 -39.849 1.00 32.38 306 LYS D N 1
ATOM 10835 C CA . LYS D 1 327 ? 31.272 37.961 -40.903 1.00 38.41 306 LYS D CA 1
ATOM 10836 C C . LYS D 1 327 ? 32.173 37.632 -42.092 1.00 34.14 306 LYS D C 1
ATOM 10837 O O . LYS D 1 327 ? 32.031 36.574 -42.710 1.00 40.57 306 LYS D O 1
ATOM 10843 N N . HIS D 1 328 ? 33.117 38.510 -42.418 1.00 35.47 307 HIS D N 1
ATOM 10844 C CA . HIS D 1 328 ? 33.961 38.237 -43.577 1.00 33.74 307 HIS D CA 1
ATOM 10845 C C . HIS D 1 328 ? 35.090 37.262 -43.251 1.00 33.67 307 HIS D C 1
ATOM 10846 O O . HIS D 1 328 ? 35.439 36.429 -44.087 1.00 34.71 307 HIS D O 1
ATOM 10853 N N . SER D 1 329 ? 35.627 37.295 -42.032 1.00 38.59 308 SER D N 1
ATOM 10854 C CA . SER D 1 329 ? 36.822 36.528 -41.701 1.00 32.95 308 SER D CA 1
ATOM 10855 C C . SER D 1 329 ? 36.509 35.200 -41.026 1.00 39.67 308 SER D C 1
ATOM 10856 O O . SER D 1 329 ? 37.400 34.354 -40.918 1.00 38.38 308 SER D O 1
ATOM 10859 N N . ALA D 1 330 ? 35.274 35.000 -40.573 1.00 37.32 309 ALA D N 1
ATOM 10860 C CA . ALA D 1 330 ? 34.901 33.750 -39.926 1.00 40.72 309 ALA D CA 1
ATOM 10861 C C . ALA D 1 330 ? 34.795 32.616 -40.939 1.00 43.82 309 ALA D C 1
ATOM 10862 O O . ALA D 1 330 ? 34.106 32.741 -41.956 1.00 42.65 309 ALA D O 1
ATOM 10864 N N . ARG D 1 331 ? 35.502 31.520 -40.681 1.00 44.40 310 ARG D N 1
ATOM 10865 C CA . ARG D 1 331 ? 35.280 30.311 -41.465 1.00 48.44 310 ARG D CA 1
ATOM 10866 C C . ARG D 1 331 ? 34.044 29.603 -40.920 1.00 53.69 310 ARG D C 1
ATOM 10867 O O . ARG D 1 331 ? 33.987 29.313 -39.718 1.00 47.65 310 ARG D O 1
ATOM 10875 N N . PRO D 1 332 ? 33.038 29.332 -41.745 1.00 53.63 311 PRO D N 1
ATOM 10876 C CA . PRO D 1 332 ? 31.828 28.668 -41.253 1.00 50.76 311 PRO D CA 1
ATOM 10877 C C . PRO D 1 332 ? 32.032 27.174 -41.059 1.00 46.62 311 PRO D C 1
ATOM 10878 O O . PRO D 1 332 ? 32.956 26.566 -41.600 1.00 50.36 311 PRO D O 1
ATOM 10882 N N . ASN D 1 333 ? 31.147 26.587 -40.260 1.00 46.85 312 ASN D N 1
ATOM 10883 C CA . ASN D 1 333 ? 31.035 25.138 -40.243 1.00 52.85 312 ASN D CA 1
ATOM 10884 C C . ASN D 1 333 ? 30.289 24.675 -41.496 1.00 56.55 312 ASN D C 1
ATOM 10885 O O . ASN D 1 333 ? 29.729 25.475 -42.251 1.00 59.63 312 ASN D O 1
ATOM 10890 N N . ALA D 1 334 ? 30.280 23.360 -41.717 1.0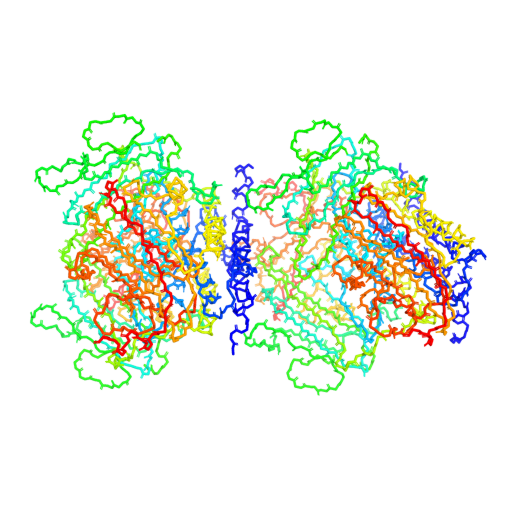0 58.21 313 ALA D N 1
ATOM 10891 C CA . ALA D 1 334 ? 29.650 22.832 -42.922 1.00 60.67 313 ALA D CA 1
ATOM 10892 C C . ALA D 1 334 ? 28.158 23.154 -42.969 1.00 69.87 313 ALA D C 1
ATOM 10893 O O . ALA D 1 334 ? 27.628 23.528 -44.024 1.00 74.98 313 ALA D O 1
ATOM 10895 N N . ASP D 1 335 ? 27.466 23.025 -41.838 1.00 68.33 314 ASP D N 1
ATOM 10896 C CA . ASP D 1 335 ? 26.025 23.254 -41.757 1.00 71.07 314 ASP D CA 1
ATOM 10897 C C . ASP D 1 335 ? 25.639 24.728 -41.740 1.00 66.30 314 ASP D C 1
ATOM 10898 O O . ASP D 1 335 ? 24.490 25.047 -41.407 1.00 66.91 314 ASP D O 1
ATOM 10903 N N . GLY D 1 336 ? 26.559 25.637 -42.043 1.00 62.62 315 GLY D N 1
ATOM 10904 C CA . GLY D 1 336 ? 26.240 27.046 -42.028 1.00 60.91 315 GLY D CA 1
ATOM 10905 C C . GLY D 1 336 ? 26.393 27.717 -40.681 1.00 57.95 315 GLY D C 1
ATOM 10906 O O . GLY D 1 336 ? 26.364 28.953 -40.621 1.00 62.25 315 GLY D O 1
ATOM 10907 N N . GLY D 1 337 ? 26.532 26.949 -39.601 1.00 52.28 316 GLY D N 1
ATOM 10908 C CA . GLY D 1 337 ? 26.793 27.514 -38.291 1.00 54.34 316 GLY D CA 1
ATOM 10909 C C . GLY D 1 337 ? 28.231 27.991 -38.168 1.00 50.78 316 GLY D C 1
ATOM 10910 O O . GLY D 1 337 ? 29.062 27.805 -39.055 1.00 51.25 316 GLY D O 1
ATOM 10911 N N . VAL D 1 338 ? 28.532 28.616 -37.030 1.00 46.75 317 VAL D N 1
ATOM 10912 C CA . VAL D 1 338 ? 29.873 29.131 -36.770 1.00 49.40 317 VAL D CA 1
ATOM 10913 C C . VAL D 1 338 ? 30.282 28.785 -35.342 1.00 49.79 317 VAL D C 1
ATOM 10914 O O . VAL D 1 338 ? 29.482 28.902 -34.405 1.00 36.45 317 VAL D O 1
ATOM 10918 N N . THR D 1 339 ? 31.530 28.346 -35.186 1.00 45.31 318 THR D N 1
ATOM 10919 C CA . THR D 1 339 ? 32.146 28.098 -33.891 1.00 38.50 318 THR D CA 1
ATOM 10920 C C . THR D 1 339 ? 33.299 29.075 -33.689 1.00 40.18 318 THR D C 1
ATOM 10921 O O . THR D 1 339 ? 34.095 29.299 -34.606 1.00 45.46 318 THR D O 1
ATOM 10925 N N . VAL D 1 340 ? 33.392 29.655 -32.487 1.00 37.11 319 VAL D N 1
ATOM 10926 C CA . VAL D 1 340 ? 34.472 30.571 -32.119 1.00 31.82 319 VAL D CA 1
ATOM 10927 C C . VAL D 1 340 ? 35.041 30.125 -30.778 1.00 40.43 319 VAL D C 1
ATOM 10928 O O . VAL D 1 340 ? 34.285 29.880 -29.831 1.00 41.23 319 VAL D O 1
ATOM 10932 N N . ILE D 1 341 ? 36.366 30.009 -30.692 1.00 39.88 320 ILE D N 1
ATOM 10933 C CA . ILE D 1 341 ? 37.022 29.479 -29.500 1.00 38.70 320 ILE D CA 1
ATOM 10934 C C . ILE D 1 341 ? 37.936 30.533 -28.876 1.00 37.47 320 ILE D C 1
ATOM 10935 O O . ILE D 1 341 ? 38.867 31.033 -29.524 1.00 36.01 320 ILE D O 1
ATOM 10940 N N . VAL D 1 342 ? 37.698 30.825 -27.603 1.00 33.77 321 VAL D N 1
ATOM 10941 C CA . VAL D 1 342 ? 38.550 31.702 -26.807 1.00 30.78 321 VAL D CA 1
ATOM 10942 C C . VAL D 1 342 ? 39.572 30.822 -26.097 1.00 35.10 321 VAL D C 1
ATOM 10943 O O . VAL D 1 342 ? 39.194 29.903 -25.361 1.00 41.34 321 VAL D O 1
ATOM 10947 N N . ALA D 1 343 ? 40.862 31.090 -26.309 1.00 32.12 322 ALA D N 1
ATOM 10948 C CA . ALA D 1 343 ? 41.883 30.245 -25.703 1.00 38.98 322 ALA D CA 1
ATOM 10949 C C . ALA D 1 343 ? 43.227 30.952 -25.738 1.00 40.50 322 ALA D C 1
ATOM 10950 O O . ALA D 1 343 ? 43.427 31.914 -26.485 1.00 39.18 322 ALA D O 1
ATOM 10952 N N . ALA D 1 344 ? 44.159 30.427 -24.934 1.00 35.15 323 ALA D N 1
ATOM 10953 C CA . ALA D 1 344 ? 45.505 30.985 -24.848 1.00 37.43 323 ALA D CA 1
ATOM 10954 C C . ALA D 1 344 ? 46.366 30.586 -26.035 1.00 44.48 323 ALA D C 1
ATOM 10955 O O . ALA D 1 344 ? 47.302 31.309 -26.384 1.00 49.31 323 ALA D O 1
ATOM 10957 N N . THR D 1 345 ? 46.075 29.448 -26.655 1.00 44.13 324 THR D N 1
ATOM 10958 C CA . THR D 1 345 ? 46.825 28.971 -27.804 1.00 53.89 324 THR D CA 1
ATOM 10959 C C . THR D 1 345 ? 45.832 28.615 -28.899 1.00 52.34 324 THR D C 1
ATOM 10960 O O . THR D 1 345 ? 44.649 28.368 -28.637 1.00 49.21 324 THR D O 1
ATOM 10964 N N . ARG D 1 346 ? 46.331 28.590 -30.124 1.00 45.08 325 ARG D N 1
ATOM 10965 C CA . ARG D 1 346 ? 45.484 28.365 -31.280 1.00 53.24 325 ARG D CA 1
ATOM 10966 C C . ARG D 1 346 ? 44.861 26.979 -31.206 1.00 56.07 325 ARG D C 1
ATOM 10967 O O . ARG D 1 346 ? 45.592 25.982 -31.119 1.00 63.64 325 ARG D O 1
ATOM 10975 N N . PRO D 1 347 ? 43.535 26.866 -31.227 1.00 59.14 326 PRO D N 1
ATOM 10976 C CA . PRO D 1 347 ? 42.907 25.538 -31.181 1.00 62.05 326 PRO D CA 1
ATOM 10977 C C . PRO D 1 347 ? 42.644 24.959 -32.558 1.00 66.52 326 PRO D C 1
ATOM 10978 O O . PRO D 1 347 ? 41.589 25.203 -33.151 1.00 70.84 326 PRO D O 1
ATOM 10982 N N . GLY D 1 348 ? 43.567 24.138 -33.045 1.00 67.59 327 GLY D N 1
ATOM 10983 C CA . GLY D 1 348 ? 43.415 23.618 -34.387 1.00 70.77 327 GLY D CA 1
ATOM 10984 C C . GLY D 1 348 ? 43.340 24.765 -35.372 1.00 68.36 327 GLY D C 1
ATOM 10985 O O . GLY D 1 348 ? 44.065 25.761 -35.267 1.00 65.59 327 GLY D O 1
ATOM 10986 N N . SER D 1 349 ? 42.405 24.651 -36.314 1.00 68.33 328 SER D N 1
ATOM 10987 C CA . SER D 1 349 ? 42.139 25.702 -37.285 1.00 61.32 328 SER D CA 1
ATOM 10988 C C . SER D 1 349 ? 40.783 26.357 -37.044 1.00 55.62 328 SER D C 1
ATOM 10989 O O . SER D 1 349 ? 40.192 26.921 -37.973 1.00 51.04 328 SER D O 1
ATOM 10992 N N . ALA D 1 350 ? 40.272 26.274 -35.818 1.00 44.58 329 ALA D N 1
ATOM 10993 C CA . ALA D 1 350 ? 39.009 26.911 -35.485 1.00 46.47 329 ALA D CA 1
ATOM 10994 C C . ALA D 1 350 ? 39.170 28.431 -35.448 1.00 42.55 329 ALA D C 1
ATOM 10995 O O . ALA D 1 350 ? 40.265 28.959 -35.233 1.00 52.60 329 ALA D O 1
ATOM 10997 N N . ASN D 1 351 ? 38.062 29.138 -35.667 1.00 40.98 330 ASN D N 1
ATOM 10998 C CA . ASN D 1 351 ? 38.044 30.582 -35.451 1.00 35.07 330 ASN D CA 1
ATOM 10999 C C . ASN D 1 351 ? 38.425 30.881 -34.011 1.00 38.77 330 ASN D C 1
ATOM 11000 O O . ASN D 1 351 ? 37.924 30.245 -33.080 1.00 39.70 330 ASN D O 1
ATOM 11005 N N . TRP D 1 352 ? 39.314 31.850 -33.820 1.00 38.89 331 TRP D N 1
ATOM 11006 C CA . TRP D 1 352 ? 40.015 31.950 -32.552 1.00 33.70 331 TRP D CA 1
ATOM 11007 C C . TRP D 1 352 ? 40.007 33.373 -32.017 1.00 34.25 331 TRP D C 1
ATOM 11008 O O . TRP D 1 352 ? 40.252 34.332 -32.755 1.00 39.30 331 TRP D O 1
ATOM 11019 N N . LEU D 1 353 ? 39.736 33.496 -30.723 1.00 34.69 332 LEU D N 1
ATOM 11020 C CA . LEU D 1 353 ? 39.944 34.733 -29.983 1.00 34.16 332 LEU D CA 1
ATOM 11021 C C . LEU D 1 353 ? 41.060 34.491 -28.975 1.00 37.03 332 LEU D C 1
ATOM 11022 O O . LEU D 1 353 ? 40.909 33.676 -28.054 1.00 34.69 332 LEU D O 1
ATOM 11027 N N . ASP D 1 354 ? 42.160 35.218 -29.139 1.00 33.46 333 ASP D N 1
ATOM 11028 C CA . ASP D 1 354 ? 43.366 35.022 -28.343 1.00 32.44 333 ASP D CA 1
ATOM 11029 C C . ASP D 1 354 ? 43.206 35.740 -27.005 1.00 32.91 333 ASP D C 1
ATOM 11030 O O . ASP D 1 354 ? 42.974 36.954 -26.969 1.00 31.30 333 ASP D O 1
ATOM 11035 N N . THR D 1 355 ? 43.334 35.000 -25.903 1.00 29.30 334 THR D N 1
ATOM 11036 C CA . THR D 1 355 ? 43.172 35.631 -24.593 1.00 34.12 334 THR D CA 1
ATOM 11037 C C . THR D 1 355 ? 44.314 36.576 -24.250 1.00 34.33 334 THR D C 1
ATOM 11038 O O . THR D 1 355 ? 44.177 37.360 -23.304 1.00 37.42 334 THR D O 1
ATOM 11042 N N . ALA D 1 356 ? 45.441 36.491 -24.968 1.00 31.13 335 ALA D N 1
ATOM 11043 C CA . ALA D 1 356 ? 46.480 37.519 -24.937 1.00 27.65 335 ALA D CA 1
ATOM 11044 C C . ALA D 1 356 ? 46.985 37.783 -23.513 1.00 32.41 335 ALA D C 1
ATOM 11045 O O . ALA D 1 356 ? 47.179 38.929 -23.096 1.00 27.43 335 ALA D O 1
ATOM 11047 N N . GLY D 1 357 ? 47.231 36.710 -22.769 1.00 25.93 336 GLY D N 1
ATOM 11048 C CA . GLY D 1 357 ? 47.768 36.826 -21.429 1.00 28.28 336 GLY D CA 1
ATOM 11049 C C . GLY D 1 357 ? 46.747 37.100 -20.343 1.00 33.51 336 GLY D C 1
ATOM 11050 O O . GLY D 1 357 ? 47.133 37.186 -19.173 1.00 37.47 336 GLY D O 1
ATOM 11051 N N . HIS D 1 358 ? 45.462 37.251 -20.689 1.00 27.26 337 HIS D N 1
ATOM 11052 C CA . HIS D 1 358 ? 44.418 37.587 -19.723 1.00 28.78 337 HIS D CA 1
ATOM 11053 C C . HIS D 1 358 ? 43.750 36.330 -19.170 1.00 33.08 337 HIS D C 1
ATOM 11054 O O . HIS D 1 358 ? 43.365 35.432 -19.929 1.00 38.90 337 HIS D O 1
ATOM 11061 N N . ARG D 1 359 ? 43.609 36.277 -17.846 1.00 29.80 338 ARG D N 1
ATOM 11062 C CA . ARG D 1 359 ? 42.864 35.208 -17.196 1.00 37.60 338 ARG D CA 1
ATOM 11063 C C . ARG D 1 359 ? 41.367 35.480 -17.196 1.00 35.24 338 ARG D C 1
ATOM 11064 O O . ARG D 1 359 ? 40.579 34.541 -17.055 1.00 34.11 338 ARG D O 1
ATOM 11066 N N . THR D 1 360 ? 40.970 36.742 -17.352 1.00 27.56 339 THR D N 1
ATOM 11067 C CA . THR D 1 360 ? 39.578 37.148 -17.270 1.00 30.62 339 THR D CA 1
ATOM 11068 C C . THR D 1 360 ? 39.380 38.397 -18.118 1.00 31.68 339 THR D C 1
ATOM 11069 O O . THR D 1 360 ? 40.324 39.150 -18.373 1.00 29.24 339 THR D O 1
ATOM 11073 N N . GLY D 1 361 ? 38.143 38.612 -18.555 1.00 30.76 340 GLY D N 1
ATOM 11074 C CA . GLY D 1 361 ? 37.834 39.801 -19.327 1.00 24.09 340 GLY D CA 1
ATOM 11075 C C . GLY D 1 361 ? 36.365 39.865 -19.670 1.00 31.38 340 GLY D C 1
ATOM 11076 O O . GLY D 1 361 ? 35.536 39.204 -19.038 1.00 34.78 340 GLY D O 1
ATOM 11077 N N . THR D 1 362 ? 36.038 40.684 -20.666 1.00 23.77 341 THR D N 1
ATOM 11078 C CA . THR D 1 362 ? 34.680 40.716 -21.197 1.00 22.82 341 THR D CA 1
ATOM 11079 C C . THR D 1 362 ? 34.690 40.356 -22.678 1.00 23.32 341 THR D C 1
ATOM 11080 O O . THR D 1 362 ? 35.741 40.254 -23.320 1.00 30.81 341 THR D O 1
ATOM 11084 N N . ILE D 1 363 ? 33.490 40.156 -23.211 1.00 28.52 342 ILE D N 1
ATOM 11085 C CA . ILE D 1 363 ? 33.303 39.683 -24.575 1.00 29.24 342 ILE D CA 1
ATOM 11086 C C . ILE D 1 363 ? 32.032 40.313 -25.114 1.00 33.55 342 ILE D C 1
ATOM 11087 O O . ILE D 1 363 ? 31.062 40.518 -24.372 1.00 23.21 342 ILE D O 1
ATOM 11092 N N . CYS D 1 364 ? 32.048 40.651 -26.405 1.00 30.01 343 CYS D N 1
ATOM 11093 C CA . CYS D 1 364 ? 30.905 41.299 -27.030 1.00 30.85 343 CYS D CA 1
ATOM 11094 C C . CYS D 1 364 ? 30.617 40.667 -28.384 1.00 33.68 343 CYS D C 1
ATOM 11095 O O . CYS D 1 364 ? 31.530 40.503 -29.197 1.00 31.53 343 CYS D O 1
ATOM 11098 N N . TRP D 1 365 ? 29.345 40.328 -28.624 1.00 32.38 344 TRP D N 1
ATOM 11099 C CA . TRP D 1 365 ? 28.880 39.812 -29.907 1.00 30.77 344 TRP D CA 1
ATOM 11100 C C . TRP D 1 365 ? 27.882 40.802 -30.498 1.00 33.09 344 TRP D C 1
ATOM 11101 O O . TRP D 1 365 ? 27.080 41.390 -29.766 1.00 31.09 344 TRP D O 1
ATOM 11112 N N . ARG D 1 366 ? 27.949 41.008 -31.818 1.00 36.02 345 ARG D N 1
ATOM 11113 C CA . ARG D 1 366 ? 27.052 41.921 -32.524 1.00 33.62 345 ARG D CA 1
ATOM 11114 C C . ARG D 1 366 ? 26.371 41.216 -33.687 1.00 36.27 345 ARG D C 1
ATOM 11115 O O . ARG D 1 366 ? 27.043 40.600 -34.517 1.00 40.86 345 ARG D O 1
ATOM 11123 N N . TRP D 1 367 ? 25.047 41.323 -33.758 1.00 36.22 346 TRP D N 1
ATOM 11124 C CA . TRP D 1 367 ? 24.327 41.220 -35.019 1.00 36.86 346 TRP D CA 1
ATOM 11125 C C . TRP D 1 367 ? 23.972 42.636 -35.468 1.00 37.78 346 TRP D C 1
ATOM 11126 O O . TRP D 1 367 ? 23.391 43.409 -34.697 1.00 38.25 346 TRP D O 1
ATOM 11137 N N . VAL D 1 368 ? 24.310 42.976 -36.706 1.00 38.56 347 VAL D N 1
ATOM 11138 C CA . VAL D 1 368 ? 23.975 44.277 -37.269 1.00 34.23 347 VAL D CA 1
ATOM 11139 C C . VAL D 1 368 ? 22.976 44.048 -38.399 1.00 37.41 347 VAL D C 1
ATOM 11140 O O . VAL D 1 368 ? 23.300 43.424 -39.416 1.00 34.87 347 VAL D O 1
ATOM 11144 N N . GLY D 1 369 ? 21.753 44.540 -38.217 1.00 38.47 348 GLY D N 1
ATOM 11145 C CA . GLY D 1 369 ? 20.734 44.431 -39.248 1.00 38.40 348 GLY D CA 1
ATOM 11146 C C . GLY D 1 369 ? 20.157 43.049 -39.460 1.00 40.85 348 GLY D C 1
ATOM 11147 O O . GLY D 1 369 ? 19.708 42.740 -40.563 1.00 44.30 348 GLY D O 1
ATOM 11148 N N . ALA D 1 370 ? 20.107 42.223 -38.420 1.00 38.88 349 ALA D N 1
ATOM 11149 C CA . ALA D 1 370 ? 19.490 40.903 -38.509 1.00 38.02 349 ALA D CA 1
ATOM 11150 C C . ALA D 1 370 ? 18.040 40.997 -38.046 1.00 42.40 349 ALA D C 1
ATOM 11151 O O . ALA D 1 370 ? 17.767 41.539 -36.973 1.00 43.11 349 ALA D O 1
ATOM 11153 N N . ALA D 1 371 ? 17.110 40.491 -38.864 1.00 44.15 350 ALA D N 1
ATOM 11154 C CA . ALA D 1 371 ? 15.697 40.526 -38.482 1.00 39.30 350 ALA D CA 1
ATOM 11155 C C . ALA D 1 371 ? 15.430 39.668 -37.254 1.00 53.98 350 ALA D C 1
ATOM 11156 O O . ALA D 1 371 ? 14.664 40.062 -36.368 1.00 64.77 350 ALA D O 1
ATOM 11158 N N . GLN D 1 372 ? 16.040 38.490 -37.188 1.00 51.56 351 GLN D N 1
ATOM 11159 C CA . GLN D 1 372 ? 15.891 37.585 -36.050 1.00 55.93 351 GLN D CA 1
ATOM 11160 C C . GLN D 1 372 ? 17.271 37.216 -35.519 1.00 55.59 351 GLN D C 1
ATOM 11161 O O . GLN D 1 372 ? 18.016 36.484 -36.201 1.00 59.01 351 GLN D O 1
ATOM 11163 N N . PRO D 1 373 ? 17.666 37.703 -34.347 1.00 46.16 352 PRO D N 1
ATOM 11164 C CA . PRO D 1 373 ? 18.961 37.301 -33.791 1.00 47.42 352 PRO D CA 1
ATOM 11165 C C . PRO D 1 373 ? 18.995 35.818 -33.451 1.00 46.15 352 PRO D C 1
ATOM 11166 O O . PRO D 1 373 ? 17.973 35.190 -33.179 1.00 46.36 352 PRO D O 1
ATOM 11170 N N . VAL D 1 374 ? 20.199 35.256 -33.487 1.00 48.15 353 VAL D N 1
ATOM 11171 C CA . VAL D 1 374 ? 20.450 33.878 -33.085 1.00 48.68 353 VAL D CA 1
ATOM 11172 C C . VAL D 1 374 ? 21.388 33.921 -31.886 1.00 41.78 353 VAL D C 1
ATOM 11173 O O . VAL D 1 374 ? 22.449 34.552 -31.948 1.00 42.27 353 VAL D O 1
ATOM 11177 N N . HIS D 1 375 ? 20.997 33.255 -30.793 1.00 37.32 354 HIS D N 1
ATOM 11178 C CA . HIS D 1 375 ? 21.683 33.415 -29.511 1.00 39.79 354 HIS D CA 1
ATOM 11179 C C . HIS D 1 375 ? 22.841 32.437 -29.400 1.00 37.74 354 HIS D C 1
ATOM 11180 O O . HIS D 1 375 ? 22.614 31.224 -29.431 1.00 44.96 354 HIS D O 1
ATOM 11187 N N . PRO D 1 376 ? 24.071 32.907 -29.260 1.00 39.39 355 PRO D N 1
ATOM 11188 C CA . PRO D 1 376 ? 25.195 31.980 -29.107 1.00 46.20 355 PRO D CA 1
ATOM 11189 C C . PRO D 1 376 ? 25.055 31.160 -27.831 1.00 46.64 355 PRO D C 1
ATOM 11190 O O . PRO D 1 376 ? 24.571 31.644 -26.805 1.00 39.82 355 PRO D O 1
ATOM 11194 N N . ARG D 1 377 ? 25.474 29.905 -27.905 1.00 43.83 356 ARG D N 1
ATOM 11195 C CA . ARG D 1 377 ? 25.649 29.084 -26.720 1.00 46.37 356 ARG D CA 1
ATOM 11196 C C . ARG D 1 377 ? 27.134 28.924 -26.427 1.00 41.79 356 ARG D C 1
ATOM 11197 O O . ARG D 1 377 ? 27.984 29.169 -27.283 1.00 38.61 356 ARG D O 1
ATOM 11205 N N . THR D 1 378 ? 27.447 28.595 -25.174 1.00 41.52 357 THR D N 1
ATOM 11206 C CA . THR D 1 378 ? 28.831 28.522 -24.730 1.00 42.90 357 THR D CA 1
ATOM 11207 C C . THR D 1 378 ? 29.045 27.273 -23.883 1.00 40.90 357 THR D C 1
ATOM 11208 O O . THR D 1 378 ? 28.107 26.726 -23.299 1.00 39.80 357 THR D O 1
ATOM 11212 N N . ARG D 1 379 ? 30.300 26.823 -23.830 1.00 39.76 358 ARG D N 1
ATOM 11213 C CA . ARG D 1 379 ? 30.697 25.816 -22.855 1.00 46.88 358 ARG D CA 1
ATOM 11214 C C . ARG D 1 379 ? 32.199 25.916 -22.613 1.00 48.60 358 ARG D C 1
ATOM 11215 O O . ARG D 1 379 ? 32.970 26.261 -23.511 1.00 41.34 358 ARG D O 1
ATOM 11223 N N . VAL D 1 380 ? 32.604 25.608 -21.388 1.00 49.93 359 VAL D N 1
ATOM 11224 C CA . VAL D 1 380 ? 34.014 25.597 -21.026 1.00 49.35 359 VAL D CA 1
ATOM 11225 C C . VAL D 1 380 ? 34.513 24.170 -21.177 1.00 55.02 359 VAL D C 1
ATOM 11226 O O . VAL D 1 380 ? 33.901 23.230 -20.652 1.00 59.18 359 VAL D O 1
ATOM 11230 N N . VAL D 1 381 ? 35.607 23.997 -21.921 1.00 53.63 360 VAL D N 1
ATOM 11231 C CA . VAL D 1 381 ? 36.207 22.685 -22.115 1.00 60.13 360 VAL D CA 1
ATOM 11232 C C . VAL D 1 381 ? 37.705 22.785 -21.859 1.00 56.54 360 VAL D C 1
ATOM 11233 O O . VAL D 1 381 ? 38.285 23.872 -21.811 1.00 55.64 360 VAL D O 1
ATOM 11237 N N . LYS D 1 382 ? 38.332 21.622 -21.722 1.00 55.83 361 LYS D N 1
ATOM 11238 C CA . LYS D 1 382 ? 39.782 21.563 -21.647 1.00 61.10 361 LYS D CA 1
ATOM 11239 C C . LYS D 1 382 ? 40.349 21.734 -23.047 1.00 63.87 361 LYS D C 1
ATOM 11240 O O . LYS D 1 382 ? 39.881 21.103 -24.001 1.00 63.63 361 LYS D O 1
ATOM 11246 N N . LEU D 1 383 ? 41.351 22.605 -23.163 1.00 62.78 362 LEU D N 1
ATOM 11247 C CA . LEU D 1 383 ? 41.917 22.952 -24.461 1.00 62.46 362 LEU D CA 1
ATOM 11248 C C . LEU D 1 383 ? 42.474 21.736 -25.197 1.00 58.33 362 LEU D C 1
ATOM 11249 O O . LEU D 1 383 ? 42.590 21.768 -26.426 1.00 57.27 362 LEU D O 1
ATOM 11254 N N . ALA D 1 384 ? 42.830 20.670 -24.480 1.00 55.15 363 ALA D N 1
ATOM 11255 C CA . ALA D 1 384 ? 43.319 19.473 -25.151 1.00 62.98 363 ALA D CA 1
ATOM 11256 C C . ALA D 1 384 ? 42.242 18.823 -26.020 1.00 71.32 363 ALA D C 1
ATOM 11257 O O . ALA D 1 384 ? 42.558 18.247 -27.070 1.00 69.07 363 ALA D O 1
ATOM 11259 N N . ALA D 1 385 ? 40.968 18.913 -25.614 1.00 70.15 364 ALA D N 1
ATOM 11260 C CA . ALA D 1 385 ? 39.906 18.241 -26.364 1.00 63.42 364 ALA D CA 1
ATOM 11261 C C . ALA D 1 385 ? 39.761 18.801 -27.777 1.00 64.07 364 ALA D C 1
ATOM 11262 O O . ALA D 1 385 ? 39.408 18.059 -28.701 1.00 64.73 364 ALA D O 1
ATOM 11264 N N . LEU D 1 386 ? 40.034 20.089 -27.970 1.00 67.10 365 LEU D N 1
ATOM 11265 C CA . LEU D 1 386 ? 39.986 20.694 -29.302 1.00 68.83 365 LEU D CA 1
ATOM 11266 C C . LEU D 1 386 ? 41.247 20.328 -30.100 1.00 71.38 365 LEU D C 1
ATOM 11267 O O . LEU D 1 386 ? 41.391 20.670 -31.275 1.00 65.25 365 LEU D O 1
#

Solvent-accessible surface area: 53614 Å² total

InterPro domains:
  IPR010621 Domain of unknown function DUF1214 [PF06742] (94-172)
  IPR010621 Domain of unknown function DUF1214 [PF06742] (272-345)

Sequence (1432 aa):
TDDTRATQLLSGQTWADFCDTLKRSGEQILRTDAPDDPLTRAEGFRYLSRLRIALEHVEFADGAWPGFFSSPSHETAKIGADNPDNLYQYARVDGRCEYRVTGRRGTVAYLSFGTQKGGYETDGKLQTGFLDAKQLEIAPDGSVEIVVLSATPRAGNWVREPDTNALLVRQTFLDRRTETPAQLKIERIDAQARPAPLDPLALQGGLRAAQFVEQTSKLFADWAASYRPHVNALPPADQALCQSVGGDPNIYYYHSCWSLAADEALVIDVDTVPDCDFWNVQLNNYWESLDYRHFDICVNKHSARPNADGGVTVIVAATRPGSANWLDTAGHRTGTICWRWVGAAQPVHPRTRVVKLAALKEAATDDTRATQLLSGQTWADFCDTLKRSGEQILRTDAPDDPLTRAEGFRYLSRLRIALEHVEFADGAWPGFFSSPSHEETAKIGADNPDNLYQYARVDGRCEYRVTGRRGTVAYLSFGTQKGGYETDGKLQTGFLDAKQLEIAPDGSVEIVLSATPRAGNWVREPDTNALLVRQTFLDRRTETPAQLKIERIDAQARPAPLDPLALQGGLRAAQFVEQTSKLFADWAASYRPHVNALPPADQALCQSVGGDPNIYYYHSCWSLAADEALVIDVDTVPDDCDFWNVQLNNYWESLDYRHFDICVNKHSARPNADGGVTVIVAATRPGSANWLDTAGHRTGTICWRWVGAAQPVHPRTRVVKLAALKEAARATQLLSGQTWADFCDTLKRSGEQILRTDAPDDPLTRAEGFRYLSRLRIALEHVEFADGAWPGFFSPSHETAKIGADNPDNLYQYARVDGRCEYRVTGRRGTVAYLSFGTQKGGYETDGKLQTGFLDAKQLEIAPDGSVEIVLSATPRAGNWVREPDTNALLVRQTFLDRRTETPAQLKIERIDAQARPAPLDPLALQGGLRAAQFVEQTSKLFADWAASYRPHVNALPPADQALCQSVGGDPNIYYYHSCWSLAADEALVIDVDTVPDDCDFWNVQLNNYWESLDYRHFDICVNKHSARPNADGGVTVIVAATRPGSANWLDTAGHRTGTICWRWVGAAQPVHPRTRVVKLAALRATQLLSGQTWADFCDTLKRSGEEQILRTDAPDDPLTRAEGFRYLSRLRIALEHVEFADGAWPGFFSPSHETAKIGADNPDNLYQYARVDGRCEYRVTGRRGTVAYLSFGTQKGGYETDGKLQTGFLDAKQLEIAPDGSVEIVLSATPRAGNWVREPDTNALLVRQTFLDRRTETPAQLKIERIDAQARPAPLDPLALQGGLRAAQFVEQTSKLFADWAASYRPHVNALPPADQALCQSVGGDPNIYYYHSCWSLAADEALVIDVDTVPDDCDFWNVQLNNYWESLDYRHFDICVNKHSARPNADGGVTVIVAATRPGSANWLDTAGHRTGTICWRWVGAAQPVHPRTRVVKLAAL